Protein AF-A0A7J4U313-F1 (afdb_monomer_lite)

Radius of gyration: 60.83 Å; chains: 1; bounding box: 136×58×181 Å

Foldseek 3Di:
DQLVLLLVLLCQLVVDDDALVSSCVRSCPDLSVVVHDLQSQLLSSLLSNLDAFDDPDDDDDDDDDQPDPDDDDDDDDDDDDDDPPDDRSVVSHDDLVVLVPDPPDQLLSNLSSLLLCCRVVVVVDDPVSVVVNVVSVVCCQVQPDAVSLLVSLVRHVSSVVSVPGHHHDDDDPDQPPDDQPCLLLLAQLQQLVSLLVSLVSLLSNDDDSQVNSLSVVSNVCSVVVHDHDQDPVQCPDAASSLSNSLSSCSNVLHPGNPSSLVRDCVHPVPSSVLSVQSSCLSVVHHPDLVCQLVLDDPYNSSLSSNLSSLLVDDPCLLVDALVSLVVSLVSCVVVVRDPVSNVVSLLSNLSRCLVVVVLVVNLVSLLPDDDADDDPLLSLQVSLLSSPDPSSLVSLLVCLLNDDLVSLLCQLLPQSHDLRNNVSSVVSCVVVVHADDLVSLLSNVLSCLLVVVLLSNLCCVQVSVNLQQALLSLLLSLLQFFQFQCVVSNVRSVVSNVVCVVCSVVHDHRPSDDPCSSQLSCLQVQHAHDLCSCVVFQPDPLLSVLVVLLSQQSHDVHVLEDDPVSLVSNVVSNVRGDDRPSNVSSSVSSSLSRLLSNLVVCLVVVNDDPVSLVSLLVCLQDPGNNVVSLVSCLVSCLPPLRQRPSNLVVCVRHPVPDLSNLSNVLSNCVVVLVLQSSLVSLQVSLPDAQPPPPPVSNVPGQDPVSSLSSLLSSLVSCQQVLVLVVNVVSCVVDVSNVVVDDPLVVLQSVLQVCVVVVVLVVSLVSQQVVQKDWDFDFDQPPVGDTDTDTDIDGDVVVLVVQLCVQVPDPHGTDNPPRNVSSVVNVVVD

Sequence (829 aa):
MQEQYLATCLSSGFSRPMRAPQRVALATRQDEFKLLQKPWQGILLLALHEVEAPGVDEDEDDGPTMPSRSPRGARSRRGRRGARSSGSPLDHLPTVEDVLEDSTFPPAFGFAVLTARKALDADEWDDAHDAPLQERLDLCLKDGVHPVWAEVARRCPLLAQLSGFPEGETTEAVAVTGTLNLALADISGEDSDEILALIEAAEPLVLDAAPKVALNTLLPQLRARKSISLDPALIDLEGGLSAVAVVVAQSLGQPLPERSIASLEAVDKGLADKHRDLCALRSGEVLDWDLSRTAGSETSLGRMRQRLAWMNPDESAAALDSATLEEGLTMLESVSAPGPIVDRVRWWHLGALVKEGRQADAIASLTSLSVDGEVDAQTLADLVVRIDAVEATDWLSSVCERMEAPSRLAIAVHESLPSGPRLTAFRSLQDSGFTFSAEAFNGLVPVLLEGQEIRRMSRLLVEDGHADDQPWLVTMCAHLLAARKDMGLYHGVRAARTALLPSLHDNPPPAAFGAKTASLIQLLEGGDAPEDLFQDIVHTKHGLLAYKQIRRALLEGGDGVVDAKVLDEFDQALSEGDLHPIDHGLAQAIMATLRLNSAIQQVQNGTSNAQTVAIIDGLMAGDNVPTRRIHAIRQLLFDHDLPLPSLVAWYQEHDPRSPWSVVARASLASSQGQHLRAAQDYGRAAKQQGAVDAKEDNEFAFDFEHRVALNRKSLIHYAFSGEWKRAIDLVNDEPGLKTAMTERFLLYLNVSHTAHNGATDDATRIIRNAVKEREVVIEEDDEGQPRERTRIWYNEDQLDLFLAYPDAHPIPLPKNPFIGRVMAAKNLS

pLDDT: mean 85.12, std 12.49, range [31.27, 96.75]

Secondary structure (DSSP, 8-state):
-HHHHHHHHHHHHTSSS--HHHHHHHHTTSHHHHHS-HHHHHHHHHHHTT--PPPSS--SSSS--------S-S-----------PPPGGGSSPPHHHHHH-TTS-HHHHHHHHHHHHHHSGGG--GGGHHHHHHHHHHHHHH-B-THHHHHHHH-GGGGGGGGSPBPP------------GGGG-S-S--HHHHHHHHHHHGGG--SHHHHHHHHHHHHHHHTTPPP---HHHHT--GGGHHHHHHHHHHTTPPPPHHHHHHHHTT-HHHHHHHHHHHHHHTT--S-HHHHHTS-SSSHHHHHHHHHHHHS--GGGGGS-HHHHHHHHHHHHHTT--HHHHHHHHHHHHHHHHHTT-HHHHHHHHHT----S---HHHHHHHHHHH--HHHHHHHHHHHTTS-HHHHHHHHH-TTS-HHHHHHHHHHHHHTTPPPPHHHHHHHHHHHHHTT-HHHHHHHHHTSS-STT-HHHHHHHHHH-B--S-HHHHHHHHHHHHHHGGGGGGSPPPTTS-TTHHHHHHHHTT----TTTTTTT---HHHHHHHHHHHHHHSTT------HHHHHHHHHHHHTS---HHHHHHHHHHHHHHHHHHHHHHHHTT---HHHHHHHHHTTSSTT-BHHHHHHHHHHHHHH----HHHHHHHHHH-TT-HHHHHHHHHHHHHTT-HHHHHHHHHHHHHPPP-TT-TTGGGGS--HHHHHHHHHHHHHHHHHHT-HHHHHHHHHH-HHHHHHS-HHHHHHHHHHHHHHTT-HHHHHHHHHHHTEEEEEEEEE-TTS-EEEEEEEEE-HHHHHHHHHGGGSSSSPPP-TTHHHHHHHHHTT-

Structure (mmCIF, N/CA/C/O backbone):
data_AF-A0A7J4U313-F1
#
_entry.id   AF-A0A7J4U313-F1
#
loop_
_atom_site.group_PDB
_atom_site.id
_atom_site.type_symbol
_atom_site.label_atom_id
_atom_site.label_alt_id
_atom_site.label_comp_id
_atom_site.label_asym_id
_atom_site.label_entity_id
_atom_site.label_seq_id
_atom_site.pdbx_PDB_ins_code
_atom_site.Cartn_x
_atom_site.Cartn_y
_atom_site.Cartn_z
_atom_site.occupancy
_atom_site.B_iso_or_equiv
_atom_site.auth_seq_id
_atom_site.auth_comp_id
_atom_site.auth_asym_id
_atom_site.auth_atom_id
_atom_site.pdbx_PDB_model_num
ATOM 1 N N . MET A 1 1 ? -52.319 -6.098 64.944 1.00 76.25 1 MET A N 1
ATOM 2 C CA . MET A 1 1 ? -51.987 -5.072 63.922 1.00 76.25 1 MET A CA 1
ATOM 3 C C . MET A 1 1 ? -53.080 -4.021 63.714 1.00 76.25 1 MET A C 1
ATOM 5 O O . MET A 1 1 ? -52.790 -2.871 63.993 1.00 76.25 1 MET A O 1
ATOM 9 N N . GLN A 1 2 ? -54.312 -4.335 63.271 1.00 85.94 2 GLN A N 1
ATOM 10 C CA . GLN A 1 2 ? -55.331 -3.289 62.995 1.00 85.94 2 GLN A CA 1
ATOM 11 C C . GLN A 1 2 ? -55.667 -2.416 64.224 1.00 85.94 2 GLN A C 1
ATOM 13 O O . GLN A 1 2 ? -55.718 -1.197 64.107 1.00 85.94 2 GLN A O 1
ATOM 18 N N . GLU A 1 3 ? -55.790 -3.007 65.417 1.00 86.94 3 GLU A N 1
ATOM 19 C CA . GLU A 1 3 ? -56.012 -2.268 66.675 1.00 86.94 3 GLU A CA 1
ATOM 20 C C . GLU A 1 3 ? -54.818 -1.384 67.084 1.00 86.94 3 GLU A C 1
ATOM 22 O O . GLU A 1 3 ? -55.006 -0.298 67.629 1.00 86.94 3 GLU A O 1
ATOM 27 N N . GLN A 1 4 ? -53.588 -1.802 66.767 1.00 85.06 4 GLN A N 1
ATOM 28 C CA . GLN A 1 4 ? -52.374 -1.008 66.996 1.00 85.06 4 GLN A CA 1
ATOM 29 C C . GLN A 1 4 ? -52.277 0.152 65.998 1.00 85.06 4 GLN A C 1
ATOM 31 O O . GLN A 1 4 ? -52.029 1.284 66.400 1.00 85.06 4 GLN A O 1
ATOM 36 N N . TYR A 1 5 ? -52.555 -0.092 64.712 1.00 88.62 5 TYR A N 1
ATOM 37 C CA . TYR A 1 5 ? -52.652 0.962 63.698 1.00 88.62 5 TYR A CA 1
ATOM 38 C C . TYR A 1 5 ? -53.733 1.987 64.056 1.00 88.62 5 TYR A C 1
ATOM 40 O O . TYR A 1 5 ? -53.511 3.194 63.925 1.00 88.62 5 TYR A O 1
ATOM 48 N N . LEU A 1 6 ? -54.878 1.518 64.565 1.00 89.06 6 LEU A N 1
ATOM 49 C CA . LEU A 1 6 ? -55.948 2.366 65.079 1.00 89.06 6 LEU A CA 1
ATOM 50 C C . LEU A 1 6 ? -55.438 3.236 66.237 1.00 89.06 6 LEU A C 1
ATOM 52 O O . LEU A 1 6 ? -55.678 4.442 66.230 1.00 89.06 6 LEU A O 1
ATOM 56 N N . ALA A 1 7 ? -54.677 2.664 67.176 1.00 87.56 7 ALA A N 1
ATOM 57 C CA . ALA A 1 7 ? -54.109 3.389 68.313 1.00 87.56 7 ALA A CA 1
ATOM 58 C C . ALA A 1 7 ? -53.108 4.474 67.888 1.00 87.56 7 ALA A C 1
ATOM 60 O O . ALA A 1 7 ? -53.190 5.613 68.360 1.00 87.56 7 ALA A O 1
ATOM 61 N N . THR A 1 8 ? -52.196 4.166 66.962 1.00 86.12 8 THR A N 1
ATOM 62 C CA . THR A 1 8 ? -51.226 5.137 66.431 1.00 86.12 8 THR A CA 1
ATOM 63 C C . THR A 1 8 ? -51.923 6.284 65.694 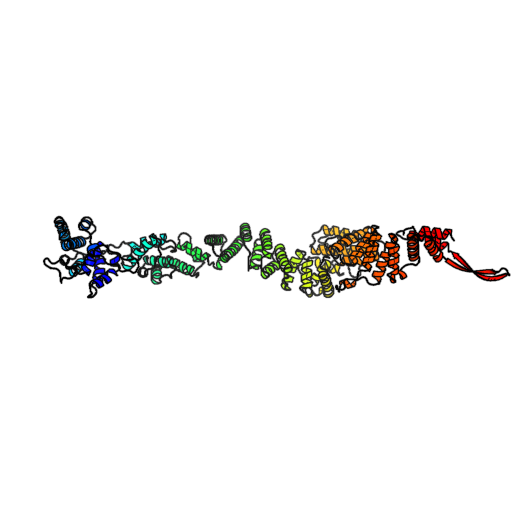1.00 86.12 8 THR A C 1
ATOM 65 O O . THR A 1 8 ? -51.610 7.457 65.907 1.00 86.12 8 THR A O 1
ATOM 68 N N . CYS A 1 9 ? -52.941 5.983 64.883 1.00 89.56 9 CYS A N 1
ATOM 69 C CA . CYS A 1 9 ? -53.710 7.021 64.196 1.00 89.56 9 CYS A CA 1
ATOM 70 C C . CYS A 1 9 ? -54.502 7.905 65.172 1.00 89.56 9 CYS A C 1
ATOM 72 O O . CYS A 1 9 ? -54.526 9.129 65.018 1.00 89.56 9 CYS A O 1
ATOM 74 N N . LEU A 1 10 ? -55.138 7.294 66.176 1.00 89.06 10 LEU A N 1
ATOM 75 C CA . LEU A 1 10 ? -55.948 7.985 67.179 1.00 89.06 10 LEU A CA 1
ATOM 76 C C . LEU A 1 10 ? -55.078 8.907 68.048 1.00 89.06 10 LEU A C 1
ATOM 78 O O . LEU A 1 10 ? -55.381 10.091 68.197 1.00 89.06 10 LEU A O 1
ATOM 82 N N . SER A 1 11 ? -53.953 8.396 68.554 1.00 88.56 11 SER A N 1
ATOM 83 C CA . SER A 1 11 ? -52.987 9.173 69.342 1.00 88.56 11 SER A CA 1
ATOM 84 C C . SER A 1 11 ? -52.399 10.349 68.555 1.00 88.56 11 SER A C 1
ATOM 86 O O . SER A 1 11 ? -52.288 11.448 69.097 1.00 88.56 11 SER A O 1
ATOM 88 N N . SER A 1 12 ? -52.106 10.173 67.262 1.00 87.50 12 SER A N 1
ATOM 89 C CA . SER A 1 12 ? -51.666 11.267 66.385 1.00 87.50 12 SER A CA 1
ATOM 90 C C . SER A 1 12 ? -52.746 12.343 66.220 1.00 87.50 12 SER A C 1
ATOM 92 O O . SER A 1 12 ? -52.480 13.537 66.418 1.00 87.50 12 SER A O 1
ATOM 94 N N . GLY A 1 13 ? -53.987 11.925 65.942 1.00 86.44 13 GLY A N 1
ATOM 95 C CA . GLY A 1 13 ? -55.138 12.818 65.796 1.00 86.44 13 GLY A CA 1
ATOM 96 C C . GLY A 1 13 ? -55.445 13.636 67.056 1.00 86.44 13 GLY A C 1
ATOM 97 O O . GLY A 1 13 ? -55.860 14.787 66.940 1.00 86.44 13 GLY A O 1
ATOM 98 N N . PHE A 1 14 ? -55.178 13.087 68.245 1.00 88.44 14 PHE A N 1
ATOM 99 C CA . PHE A 1 14 ? -55.406 13.735 69.545 1.00 88.44 14 PHE A CA 1
ATOM 100 C C . PHE A 1 14 ? -54.130 14.201 70.262 1.00 88.44 14 PHE A C 1
ATOM 102 O O . PHE A 1 14 ? -54.180 14.572 71.435 1.00 88.44 14 PHE A O 1
ATOM 109 N N . SER A 1 15 ? -52.993 14.249 69.563 1.00 85.62 15 SER A N 1
ATOM 110 C CA . SER A 1 15 ? -51.693 14.638 70.133 1.00 85.62 15 SER A CA 1
ATOM 111 C C . SER A 1 15 ? -51.683 16.038 70.763 1.00 85.62 15 SER A C 1
ATOM 113 O O . SER A 1 15 ? -50.884 16.318 71.659 1.00 85.62 15 SER A O 1
ATOM 115 N N . ARG A 1 16 ? -52.561 16.935 70.294 1.00 82.69 16 ARG A N 1
ATOM 116 C CA . ARG A 1 16 ? -52.779 18.294 70.813 1.00 82.69 16 ARG A CA 1
ATOM 117 C C . ARG A 1 16 ? -54.258 18.691 70.667 1.00 82.69 16 ARG A C 1
ATOM 119 O O . ARG A 1 16 ? -54.949 18.117 69.825 1.00 82.69 16 ARG A O 1
ATOM 126 N N . PRO A 1 17 ? -54.752 19.696 71.417 1.00 81.75 17 PRO A N 1
ATOM 127 C CA . PRO A 1 17 ? -56.122 20.192 71.266 1.00 81.75 17 PRO A CA 1
ATOM 128 C C . PRO A 1 17 ? -56.334 20.798 69.868 1.00 81.75 17 PRO A C 1
ATOM 130 O O . PRO A 1 17 ? -55.709 21.802 69.527 1.00 81.75 17 PRO A O 1
ATOM 133 N N . MET A 1 18 ? -57.184 20.179 69.042 1.00 82.88 18 MET A N 1
ATOM 134 C CA . MET A 1 18 ? -57.400 20.542 67.632 1.00 82.88 18 MET A CA 1
ATOM 135 C C . MET A 1 18 ? -58.853 20.301 67.207 1.00 82.88 18 MET A C 1
ATOM 137 O O . MET A 1 18 ? -59.530 19.445 67.770 1.00 82.88 18 MET A O 1
ATOM 141 N N . ARG A 1 19 ? -59.325 21.032 66.184 1.00 82.81 19 ARG A N 1
ATOM 142 C CA . ARG A 1 19 ? -60.671 20.841 65.603 1.00 82.81 19 ARG A CA 1
ATOM 143 C C . ARG A 1 19 ? -60.735 19.561 64.763 1.00 82.81 19 ARG A C 1
ATOM 145 O O . ARG A 1 19 ? -59.736 19.195 64.144 1.00 82.81 19 ARG A O 1
ATOM 152 N N . ALA A 1 20 ? -61.917 18.951 64.641 1.00 78.94 20 ALA A N 1
ATOM 153 C CA . ALA A 1 20 ? -62.115 17.678 63.932 1.00 78.94 20 ALA A CA 1
ATOM 154 C C . ALA A 1 20 ? -61.445 17.591 62.537 1.00 78.94 20 ALA A C 1
ATOM 156 O O . ALA A 1 20 ? -60.702 16.635 62.312 1.00 78.94 20 ALA A O 1
ATOM 157 N N . PRO A 1 21 ? -61.546 18.589 61.628 1.00 79.31 21 PRO A N 1
ATOM 158 C CA . PRO A 1 21 ? -60.871 18.514 60.326 1.00 79.31 21 PRO A CA 1
ATOM 159 C C . PRO A 1 21 ? -59.338 18.445 60.418 1.00 79.31 21 PRO A C 1
ATOM 161 O O . PRO A 1 21 ? -58.693 17.817 59.582 1.00 79.31 21 PRO A O 1
ATOM 164 N N . GLN A 1 22 ? -58.739 19.078 61.432 1.00 81.00 22 GLN A N 1
ATOM 165 C CA . GLN A 1 22 ? -57.291 19.046 61.664 1.00 81.00 22 GLN A CA 1
ATOM 166 C C . GLN A 1 22 ? -56.850 17.696 62.242 1.00 81.00 22 GLN A C 1
ATOM 168 O O . GLN A 1 22 ? -55.823 17.169 61.818 1.00 81.00 22 GLN A O 1
ATOM 173 N N . ARG A 1 23 ? -57.652 17.110 63.144 1.00 86.12 23 ARG A N 1
ATOM 174 C CA . ARG A 1 23 ? -57.420 15.762 63.692 1.00 86.12 23 ARG A CA 1
ATOM 175 C C . ARG A 1 23 ? -57.459 14.706 62.589 1.00 86.12 23 ARG A C 1
ATOM 177 O O . ARG A 1 23 ? -56.521 13.926 62.452 1.00 86.12 23 ARG A O 1
ATOM 184 N N . VAL A 1 24 ? -58.488 14.754 61.737 1.00 84.94 24 VAL A N 1
ATOM 185 C CA . VAL A 1 24 ? -58.616 13.890 60.551 1.00 84.94 24 VAL A CA 1
ATOM 186 C C . VAL A 1 24 ? -57.438 14.085 59.603 1.00 84.94 24 VAL A C 1
ATOM 188 O O . VAL A 1 24 ? -56.825 13.109 59.177 1.00 84.94 24 VAL A O 1
ATOM 191 N N . ALA A 1 25 ? -57.051 15.328 59.311 1.00 82.00 25 ALA A N 1
ATOM 192 C CA . ALA A 1 25 ? -55.908 15.597 58.443 1.00 82.00 25 ALA A CA 1
ATOM 193 C C . ALA A 1 25 ? -54.578 15.044 58.993 1.00 82.00 25 ALA A C 1
ATOM 195 O O . ALA A 1 25 ? -53.721 14.667 58.202 1.00 82.00 25 ALA A O 1
ATOM 196 N N . LEU A 1 26 ? -54.383 14.997 60.314 1.00 85.56 26 LEU A N 1
ATOM 197 C CA . LEU A 1 26 ? -53.170 14.447 60.933 1.00 85.56 26 LEU A CA 1
ATOM 198 C C . LEU A 1 26 ? -53.173 12.922 61.009 1.00 85.56 26 LEU A C 1
ATOM 200 O O . LEU A 1 26 ? -52.171 12.301 60.655 1.00 85.56 26 LEU A O 1
ATOM 204 N N . ALA A 1 27 ? -54.296 12.327 61.409 1.00 85.44 27 ALA A N 1
ATOM 205 C CA . ALA A 1 27 ? -54.441 10.878 61.474 1.00 85.44 27 ALA A CA 1
ATOM 206 C C . ALA A 1 27 ? -54.323 10.246 60.077 1.00 85.44 27 ALA A C 1
ATOM 208 O O . ALA A 1 27 ? -53.590 9.285 59.890 1.00 85.44 27 ALA A O 1
ATOM 209 N N . THR A 1 28 ? -54.950 10.849 59.060 1.00 84.50 28 THR A N 1
ATOM 210 C CA . THR A 1 28 ? -54.893 10.362 57.664 1.00 84.50 28 THR A CA 1
ATOM 211 C C . THR A 1 28 ? -53.526 10.531 56.989 1.00 84.50 28 THR A C 1
ATOM 213 O O . THR A 1 28 ? -53.301 9.972 55.912 1.00 84.50 28 THR A O 1
ATOM 216 N N . ARG A 1 29 ? -52.612 11.312 57.587 1.00 84.12 29 ARG A N 1
ATOM 217 C CA . ARG A 1 29 ? -51.217 11.449 57.134 1.00 84.12 29 ARG A CA 1
ATOM 218 C C . ARG A 1 29 ? -50.301 10.349 57.664 1.00 84.12 29 ARG A C 1
ATOM 220 O O . ARG A 1 29 ? -49.227 10.198 57.095 1.00 84.12 29 ARG A O 1
ATOM 227 N N . GLN A 1 30 ? -50.703 9.630 58.713 1.00 86.31 30 GLN A N 1
ATOM 228 C CA . GLN A 1 30 ? -49.934 8.503 59.243 1.00 86.31 30 GLN A CA 1
ATOM 229 C C . GLN A 1 30 ? -49.903 7.354 58.231 1.00 86.31 30 GLN A C 1
ATOM 231 O O . GLN A 1 30 ? -50.854 7.160 57.466 1.00 86.31 30 GLN A O 1
ATOM 236 N N . ASP A 1 31 ? -48.825 6.578 58.225 1.00 84.94 31 ASP A N 1
ATOM 237 C CA . ASP A 1 31 ? -48.698 5.430 57.326 1.00 84.94 31 ASP A CA 1
ATOM 238 C C . ASP A 1 31 ? -49.578 4.263 57.783 1.00 84.94 31 ASP A C 1
ATOM 240 O O . ASP A 1 31 ? -50.203 3.596 56.958 1.00 84.94 31 ASP A O 1
ATOM 244 N N . GLU A 1 32 ? -49.768 4.118 59.093 1.00 89.38 32 GLU A N 1
ATOM 245 C CA . GLU A 1 32 ? -50.706 3.187 59.717 1.00 89.38 32 GLU A CA 1
ATOM 246 C C . GLU A 1 32 ? -52.133 3.379 59.190 1.00 89.38 32 GLU A C 1
ATOM 248 O O . GLU A 1 32 ? -52.841 2.398 58.975 1.00 89.38 32 GLU A O 1
ATOM 253 N N . PHE A 1 33 ? -52.548 4.616 58.880 1.00 88.12 33 PHE A N 1
ATOM 254 C CA . PHE A 1 33 ? -53.871 4.884 58.306 1.00 88.12 33 PHE A CA 1
ATOM 255 C C . PHE A 1 33 ? -54.046 4.237 56.928 1.00 88.12 33 PHE A C 1
ATOM 257 O O . PHE A 1 33 ? -55.130 3.758 56.594 1.00 88.12 33 PHE A O 1
ATOM 264 N N . LYS A 1 34 ? -52.982 4.203 56.116 1.00 85.88 34 LYS A N 1
ATOM 265 C CA . LYS A 1 34 ? -53.005 3.571 54.789 1.00 85.88 34 LYS A CA 1
ATOM 266 C C . LYS A 1 34 ? -53.049 2.042 54.889 1.00 85.88 34 LYS A C 1
ATOM 268 O O . LYS A 1 34 ? -53.528 1.409 53.952 1.00 85.88 34 LYS A O 1
ATOM 273 N N . LEU A 1 35 ? -52.564 1.476 55.999 1.00 86.75 35 LEU A N 1
ATOM 274 C CA . LEU A 1 35 ? -52.601 0.040 56.309 1.00 86.75 35 LEU A CA 1
ATOM 275 C C . LEU A 1 35 ? -53.887 -0.386 57.042 1.00 86.75 35 LEU A C 1
ATOM 277 O O . LEU A 1 35 ? -54.185 -1.583 57.119 1.00 86.75 35 LEU A O 1
ATOM 281 N N . LEU A 1 36 ? -54.665 0.568 57.569 1.00 87.81 36 LEU A N 1
ATOM 282 C CA . LEU A 1 36 ? -55.991 0.293 58.113 1.00 87.81 36 LEU A CA 1
ATOM 283 C C . LEU A 1 36 ? -56.931 -0.174 57.002 1.00 87.81 36 LEU A C 1
ATOM 285 O O . LEU A 1 36 ? -57.077 0.475 55.963 1.00 87.81 36 LEU A O 1
ATOM 289 N N . GLN A 1 37 ? -57.624 -1.282 57.249 1.00 87.00 37 GLN A N 1
ATOM 290 C CA . GLN A 1 37 ? -58.708 -1.714 56.378 1.00 87.00 37 GLN A CA 1
ATOM 291 C C . GLN A 1 37 ? -59.826 -0.658 56.395 1.00 87.00 37 GLN A C 1
ATOM 293 O O . GLN A 1 37 ? -60.068 -0.006 57.413 1.00 87.00 37 GLN A O 1
ATOM 298 N N . LYS A 1 38 ? -60.548 -0.499 55.278 1.00 84.31 38 LYS A N 1
ATOM 299 C CA . LYS A 1 38 ? -61.620 0.510 55.155 1.00 84.31 38 LYS A CA 1
ATOM 300 C C . LYS A 1 38 ? -62.635 0.495 56.320 1.00 84.31 38 LYS A C 1
ATOM 302 O O . LYS A 1 38 ? -62.913 1.581 56.821 1.00 84.31 38 LYS A O 1
ATOM 307 N N . PRO A 1 39 ? -63.111 -0.670 56.815 1.00 87.25 39 PRO A N 1
ATOM 308 C CA . PRO A 1 39 ? -63.985 -0.740 57.992 1.00 87.25 39 PRO A CA 1
ATOM 309 C C . PRO A 1 39 ? -63.423 -0.042 59.239 1.00 87.25 39 PRO A C 1
ATOM 311 O O . PRO A 1 39 ? -64.122 0.691 59.938 1.00 87.25 39 PRO A O 1
ATOM 314 N N . TRP A 1 40 ? -62.124 -0.208 59.485 1.00 89.38 40 TRP A N 1
ATOM 315 C CA . TRP A 1 40 ? -61.414 0.372 60.623 1.00 89.38 40 TRP A CA 1
ATOM 316 C C . TRP A 1 40 ? -61.179 1.873 60.477 1.00 89.38 40 TRP A C 1
ATOM 318 O O . TRP A 1 40 ? -61.203 2.603 61.470 1.00 89.38 40 TRP A O 1
ATOM 328 N N . GLN A 1 41 ? -61.022 2.359 59.243 1.00 89.31 41 GLN A N 1
ATOM 329 C CA . GLN A 1 41 ? -61.001 3.796 58.967 1.00 89.31 41 GLN A CA 1
ATOM 330 C C . GLN A 1 41 ? -62.338 4.454 59.346 1.00 89.31 41 GLN A C 1
ATOM 332 O O . GLN A 1 41 ? -62.323 5.575 59.847 1.00 89.31 41 GLN A O 1
ATOM 337 N N . GLY A 1 42 ? -63.475 3.764 59.175 1.00 87.19 42 GLY A N 1
ATOM 338 C CA . GLY A 1 42 ? -64.796 4.247 59.603 1.00 87.19 42 GLY A CA 1
ATOM 339 C C . GLY A 1 42 ? -64.875 4.494 61.112 1.00 87.19 42 GLY A C 1
ATOM 340 O O . GLY A 1 42 ? -65.210 5.597 61.542 1.00 87.19 42 GLY A O 1
ATOM 341 N N . ILE A 1 43 ? -64.460 3.508 61.914 1.00 89.31 43 ILE A N 1
ATOM 342 C CA . ILE A 1 43 ? -64.382 3.626 63.381 1.00 89.31 43 ILE A CA 1
ATOM 343 C C . ILE A 1 43 ? -63.436 4.755 63.813 1.00 89.31 43 ILE A C 1
ATOM 345 O O . ILE A 1 43 ? -63.783 5.571 64.668 1.00 89.31 43 ILE A O 1
ATOM 349 N N . LEU A 1 44 ? -62.254 4.849 63.197 1.00 89.38 44 LEU A N 1
ATOM 350 C CA . LEU A 1 44 ? -61.312 5.931 63.476 1.00 89.38 44 LEU A CA 1
ATOM 351 C C . LEU A 1 44 ? -61.928 7.307 63.182 1.00 89.38 44 LEU A C 1
ATOM 353 O O . LEU A 1 44 ? -61.770 8.233 63.974 1.00 89.38 44 LEU A O 1
ATOM 357 N N . LEU A 1 45 ? -62.628 7.458 62.055 1.00 88.44 45 LEU A N 1
ATOM 358 C CA . LEU A 1 45 ? -63.262 8.721 61.680 1.00 88.44 45 LEU A CA 1
ATOM 359 C C . LEU A 1 45 ? -64.386 9.104 62.650 1.00 88.44 45 LEU A C 1
ATOM 361 O O . LEU A 1 45 ? -64.436 10.268 63.042 1.00 88.44 45 LEU A O 1
ATOM 365 N N . LEU A 1 46 ? -65.224 8.157 63.094 1.00 86.69 46 LEU A N 1
ATOM 366 C CA . LEU A 1 46 ? -66.221 8.409 64.147 1.00 86.69 46 LEU A CA 1
ATOM 367 C C . LEU A 1 46 ? -65.566 8.975 65.415 1.00 86.69 46 LEU A C 1
ATOM 369 O O . LEU A 1 46 ? -66.037 9.968 65.973 1.00 86.69 46 LEU A O 1
ATOM 373 N N . ALA A 1 47 ? -64.438 8.392 65.828 1.00 88.00 47 ALA A N 1
ATOM 374 C CA . ALA A 1 47 ? -63.708 8.844 67.005 1.00 88.00 47 ALA A CA 1
ATOM 375 C C . ALA A 1 47 ? -63.047 10.215 66.819 1.00 88.00 47 ALA A C 1
ATOM 377 O O . ALA A 1 47 ? -63.110 11.056 67.710 1.00 88.00 47 ALA A O 1
ATOM 378 N N . LEU A 1 48 ? -62.451 10.491 65.656 1.00 87.75 48 LEU A N 1
ATOM 379 C CA . LEU A 1 48 ? -61.824 11.789 65.365 1.00 87.75 48 LEU A CA 1
ATOM 380 C C . LEU A 1 48 ? -62.843 12.933 65.250 1.00 87.75 48 LEU A C 1
ATOM 382 O O . LEU A 1 48 ? -62.503 14.091 65.531 1.00 87.75 48 LEU A O 1
ATOM 386 N N . HIS A 1 49 ? -64.070 12.616 64.831 1.00 85.88 49 HIS A N 1
ATOM 387 C CA . HIS A 1 49 ? -65.194 13.547 64.768 1.00 85.88 49 HIS A CA 1
ATOM 388 C C . HIS A 1 49 ? -65.935 13.712 66.099 1.00 85.88 49 HIS A C 1
ATOM 390 O O . HIS A 1 49 ? -66.751 14.622 66.177 1.00 85.88 49 HIS A O 1
ATOM 396 N N . GLU A 1 50 ? -65.611 12.911 67.122 1.00 86.00 50 GLU A N 1
ATOM 397 C CA . GLU A 1 50 ? -66.279 12.923 68.434 1.00 86.00 50 GLU A CA 1
ATOM 398 C C . GLU A 1 50 ? -67.806 12.786 68.282 1.00 86.00 50 GLU A C 1
ATOM 400 O O . GLU A 1 50 ? -68.569 13.527 68.886 1.00 86.00 50 GLU A O 1
ATOM 405 N N . VAL A 1 51 ? -68.250 11.864 67.415 1.00 83.25 51 VAL A N 1
ATOM 406 C CA . VAL A 1 51 ? -69.674 11.701 67.074 1.00 83.25 51 VAL A CA 1
ATOM 407 C C . VAL A 1 51 ? -70.495 11.317 68.309 1.00 83.25 51 VAL A C 1
ATOM 409 O O . VAL A 1 51 ? -70.115 10.417 69.063 1.00 83.25 51 VAL A O 1
ATOM 412 N N . GLU A 1 52 ? -71.635 11.982 68.475 1.00 78.94 52 GLU A N 1
ATOM 413 C CA . GLU A 1 52 ? -72.613 11.759 69.543 1.00 78.94 52 GLU A CA 1
ATOM 414 C C . GLU A 1 52 ? -73.870 11.075 68.985 1.00 78.94 52 GLU A C 1
ATOM 416 O O . GLU A 1 52 ? -74.132 11.121 67.781 1.00 78.94 52 GLU A O 1
ATOM 421 N N . ALA A 1 53 ? -74.633 10.400 69.849 1.00 70.56 53 ALA A N 1
ATOM 422 C CA . ALA A 1 53 ? -75.926 9.840 69.463 1.00 70.56 53 ALA A CA 1
ATOM 423 C C . ALA A 1 53 ? -76.953 10.975 69.275 1.00 70.56 53 ALA A C 1
ATOM 425 O O . ALA A 1 53 ? -76.927 11.927 70.058 1.00 70.56 53 ALA A O 1
ATOM 426 N N . PRO A 1 54 ? -77.859 10.891 68.283 1.00 64.38 54 PRO A N 1
ATOM 427 C CA . PRO A 1 54 ? -78.915 11.886 68.115 1.00 64.38 54 PRO A CA 1
ATOM 428 C C . PRO A 1 54 ? -79.783 11.972 69.382 1.00 64.38 54 PRO A C 1
ATOM 430 O O . PRO A 1 54 ? -80.219 10.953 69.922 1.00 64.38 54 PRO A O 1
ATOM 433 N N . GLY A 1 55 ? -79.994 13.193 69.884 1.00 57.84 55 GLY A N 1
ATOM 434 C CA . GLY A 1 55 ? -80.859 13.452 71.035 1.00 57.84 55 GLY A CA 1
ATOM 435 C C . GLY A 1 55 ? -82.316 13.104 70.722 1.00 57.84 55 GLY A C 1
ATOM 436 O O . GLY A 1 55 ? -82.774 13.284 69.599 1.00 57.84 55 GLY A O 1
ATOM 437 N N . VAL A 1 56 ? -83.052 12.602 71.717 1.00 53.22 56 VAL A N 1
ATOM 438 C CA . VAL A 1 56 ? -84.443 12.136 71.542 1.00 53.22 56 VAL A CA 1
ATOM 439 C C . VAL A 1 56 ? -85.441 13.298 71.352 1.00 53.22 56 VAL A C 1
ATOM 441 O O . VAL A 1 56 ? -86.561 13.049 70.933 1.00 53.22 56 VAL A O 1
ATOM 444 N N . ASP A 1 57 ? -85.041 14.557 71.572 1.00 50.62 57 ASP A N 1
ATOM 445 C CA . ASP A 1 57 ? -85.914 15.738 71.461 1.00 50.62 57 ASP A CA 1
ATOM 446 C C . ASP A 1 57 ? -85.133 17.012 71.051 1.00 50.62 57 ASP A C 1
ATOM 448 O O . ASP A 1 57 ? -84.933 17.905 71.875 1.00 50.62 57 ASP A O 1
ATOM 452 N N . GLU A 1 58 ? -84.686 17.139 69.794 1.00 43.25 58 GLU A N 1
ATOM 453 C CA . GLU A 1 58 ? -84.183 18.428 69.274 1.00 43.25 58 GLU A CA 1
ATOM 454 C C . GLU A 1 58 ? -84.855 18.809 67.944 1.00 43.25 58 GLU A C 1
ATOM 456 O O . GLU A 1 58 ? -84.574 18.243 66.887 1.00 43.25 58 GLU A O 1
ATOM 461 N N . ASP A 1 59 ? -85.757 19.796 68.029 1.00 41.78 59 ASP A N 1
ATOM 462 C CA . ASP A 1 59 ? -86.184 20.641 66.914 1.00 41.78 59 ASP A CA 1
ATOM 463 C C . ASP A 1 59 ? -84.952 21.326 66.283 1.00 41.78 59 ASP A C 1
ATOM 465 O O . ASP A 1 59 ? -84.031 21.749 66.982 1.00 41.78 59 ASP A O 1
ATOM 469 N N . GLU A 1 60 ? -84.941 21.436 64.954 1.00 48.94 60 GLU A N 1
ATOM 470 C CA . GLU A 1 60 ? -83.862 22.005 64.135 1.00 48.94 60 GLU A CA 1
ATOM 471 C C . GLU A 1 60 ? -83.462 23.443 64.546 1.00 48.94 60 GLU A C 1
ATOM 473 O O . GLU A 1 60 ? -84.075 24.403 64.090 1.00 48.94 60 GLU A O 1
ATOM 478 N N . ASP A 1 61 ? -82.436 23.601 65.388 1.00 45.03 61 ASP A N 1
ATOM 479 C CA . ASP A 1 61 ? -81.370 24.625 65.324 1.00 45.03 61 ASP A CA 1
ATOM 480 C C . ASP A 1 61 ? -80.545 24.584 66.637 1.00 45.03 61 ASP A C 1
ATOM 482 O O . ASP A 1 61 ? -81.104 24.683 67.723 1.00 45.03 61 ASP A O 1
ATOM 486 N N . ASP A 1 62 ? -79.209 24.504 66.525 1.00 42.34 62 ASP A N 1
ATOM 487 C CA . ASP A 1 62 ? -78.175 24.621 67.590 1.00 42.34 62 ASP A CA 1
ATOM 488 C C . ASP A 1 62 ? -77.619 23.366 68.331 1.00 42.34 62 ASP A C 1
ATOM 490 O O . ASP A 1 62 ? -77.008 23.493 69.395 1.00 42.34 62 ASP A O 1
ATOM 494 N N . GLY A 1 63 ? -77.646 22.173 67.718 1.00 38.72 63 GLY A N 1
ATOM 495 C CA . GLY A 1 63 ? -76.796 21.020 68.104 1.00 38.72 63 GLY A CA 1
ATOM 496 C C . GLY A 1 63 ? -75.571 20.819 67.178 1.00 38.72 63 GLY A C 1
ATOM 497 O O . GLY A 1 63 ? -75.604 21.252 66.020 1.00 38.72 63 GLY A O 1
ATOM 498 N N . PRO A 1 64 ? -74.457 20.181 67.612 1.00 38.88 64 PRO A N 1
ATOM 499 C CA . PRO A 1 64 ? -73.312 19.929 66.734 1.00 38.88 64 PRO A CA 1
ATOM 500 C C . PRO A 1 64 ? -73.722 19.049 65.541 1.00 38.88 64 PRO A C 1
ATOM 502 O O . PRO A 1 64 ? -74.065 17.882 65.682 1.00 38.88 64 PRO A O 1
ATOM 505 N N . THR A 1 65 ? -73.664 19.634 64.342 1.00 43.56 65 THR A N 1
ATOM 506 C CA . THR A 1 65 ? -74.021 19.022 63.049 1.00 43.56 65 THR A CA 1
ATOM 507 C C . THR A 1 65 ? -73.499 17.590 62.879 1.00 43.56 65 THR A C 1
ATOM 509 O O . THR A 1 65 ? -72.290 17.371 62.753 1.00 43.56 65 THR A O 1
ATOM 512 N N . MET A 1 66 ? -74.425 16.638 62.741 1.00 49.47 66 MET A N 1
ATOM 513 C CA . MET A 1 66 ? -74.175 15.332 62.125 1.00 49.47 66 MET A CA 1
ATOM 514 C C . MET A 1 66 ? -73.475 15.522 60.763 1.00 49.47 66 MET A C 1
ATOM 516 O O . MET A 1 66 ? -73.824 16.449 60.021 1.00 49.47 66 MET A O 1
ATOM 520 N N . PRO A 1 67 ? -72.500 14.677 60.375 1.00 42.56 67 PRO A N 1
ATOM 521 C CA . PRO A 1 67 ? -71.875 14.768 59.060 1.00 42.56 67 PRO A CA 1
ATOM 522 C C . PRO A 1 67 ? -72.908 14.437 57.969 1.00 42.56 67 PRO A C 1
ATOM 524 O O . PRO A 1 67 ? -73.158 13.275 57.653 1.00 42.56 67 PRO A O 1
ATOM 527 N N . SER A 1 68 ? -73.531 15.475 57.402 1.00 42.00 68 SER A N 1
ATOM 528 C CA . SER A 1 68 ? -74.624 15.337 56.435 1.00 42.00 68 SER A CA 1
ATOM 529 C C . SER A 1 68 ? -74.220 14.478 55.228 1.00 42.00 68 SER A C 1
ATOM 531 O O . SER A 1 68 ? -73.193 14.733 54.586 1.00 42.00 68 SER A O 1
ATOM 533 N N . ARG A 1 69 ? -75.070 13.511 54.858 1.00 41.28 69 ARG A N 1
ATOM 534 C CA . ARG A 1 69 ? -75.078 12.885 53.527 1.00 41.28 69 ARG A CA 1
ATOM 535 C C . ARG A 1 69 ? -75.472 13.956 52.504 1.00 41.28 69 ARG A C 1
ATOM 537 O O . ARG A 1 69 ? -76.651 14.218 52.290 1.00 41.28 69 ARG A O 1
ATOM 544 N N . SER A 1 70 ? -74.499 14.604 51.866 1.00 35.75 70 SER A N 1
ATOM 545 C CA . SER A 1 70 ? -74.810 15.506 50.750 1.00 35.75 70 SER A CA 1
ATOM 546 C C . SER A 1 70 ? -75.450 14.724 49.584 1.00 35.75 70 SER A C 1
ATOM 548 O O . SER A 1 70 ? -74.948 13.650 49.234 1.00 35.75 70 SER A O 1
ATOM 550 N N . PRO A 1 71 ? -76.522 15.231 48.941 1.00 37.25 71 PRO A N 1
ATOM 551 C CA . PRO A 1 71 ? -77.228 14.505 47.890 1.00 37.25 71 PRO A CA 1
ATOM 552 C C . PRO A 1 71 ? -76.370 14.304 46.637 1.00 37.25 71 PRO A C 1
ATOM 554 O O . PRO A 1 71 ? -75.696 15.215 46.145 1.00 37.25 71 PRO A O 1
ATOM 557 N N . ARG A 1 72 ? -76.457 13.101 46.063 1.00 44.19 72 ARG A N 1
ATOM 558 C CA . ARG A 1 72 ? -75.920 12.768 44.740 1.00 44.19 72 ARG A CA 1
ATOM 559 C C . ARG A 1 72 ? -76.599 13.623 43.662 1.00 44.19 72 ARG A C 1
ATOM 561 O O . ARG A 1 72 ? -77.731 13.351 43.283 1.00 44.19 72 ARG A O 1
ATOM 568 N N . GLY A 1 73 ? -75.846 14.555 43.074 1.00 35.00 73 GLY A N 1
ATOM 569 C CA . GLY A 1 73 ? -76.009 14.915 41.662 1.00 35.00 73 GLY A CA 1
ATOM 570 C C . GLY A 1 73 ? -76.074 16.405 41.326 1.00 35.00 73 GLY A C 1
ATOM 571 O O . GLY A 1 73 ? -77.159 16.949 41.198 1.00 35.00 73 GLY A O 1
ATOM 572 N N . ALA A 1 74 ? -74.922 17.016 41.018 1.00 33.34 74 ALA A N 1
ATOM 573 C CA . ALA A 1 74 ? -74.744 17.878 39.838 1.00 33.34 74 ALA A CA 1
ATOM 574 C C . ALA A 1 74 ? -73.270 18.306 39.648 1.00 33.34 74 ALA A C 1
ATOM 576 O O . ALA A 1 74 ? -72.743 19.150 40.359 1.00 33.34 74 ALA A O 1
ATOM 577 N N . ARG A 1 75 ? -72.645 17.744 38.603 1.00 40.50 75 ARG A N 1
ATOM 578 C CA . ARG A 1 75 ? -71.594 18.336 37.743 1.00 40.50 75 ARG A CA 1
ATOM 579 C C . ARG A 1 75 ? -70.375 18.990 38.422 1.00 40.50 75 ARG A C 1
ATOM 581 O O . ARG A 1 75 ? -70.243 20.210 38.435 1.00 40.50 75 ARG A O 1
ATOM 588 N N . SER A 1 76 ? -69.375 18.175 38.766 1.00 33.25 76 SER A N 1
ATOM 589 C CA . SER A 1 76 ? -67.988 18.652 38.882 1.00 33.25 76 SER A CA 1
ATOM 590 C C . SER A 1 76 ? -67.258 18.521 37.543 1.00 33.25 76 SER A C 1
ATOM 592 O O . SER A 1 76 ? -67.085 17.431 36.990 1.00 33.25 76 SER A O 1
ATOM 594 N N . ARG A 1 77 ? -66.847 19.673 37.009 1.00 36.41 77 ARG A N 1
ATOM 595 C CA . ARG A 1 77 ? -65.911 19.794 35.895 1.00 36.41 77 ARG A CA 1
ATOM 596 C C . ARG A 1 77 ? -64.543 19.245 36.311 1.00 36.41 77 ARG A C 1
ATOM 598 O O . ARG A 1 77 ? -63.880 19.768 37.195 1.00 36.41 77 ARG A O 1
ATOM 605 N N . ARG A 1 78 ? -64.131 18.215 35.578 1.00 37.09 78 ARG A N 1
ATOM 606 C CA . ARG A 1 78 ? -62.766 17.844 35.172 1.00 37.09 78 ARG A CA 1
ATOM 607 C C . ARG A 1 78 ? -61.705 18.934 35.453 1.00 37.09 78 ARG A C 1
ATOM 609 O O . ARG A 1 78 ? -61.738 19.976 34.806 1.00 37.09 78 ARG A O 1
ATOM 616 N N . GLY A 1 79 ? -60.719 18.644 36.313 1.00 31.27 79 GLY A N 1
ATOM 617 C CA . GLY A 1 79 ? -59.428 19.351 36.257 1.00 31.27 79 GLY A CA 1
ATOM 618 C C . GLY A 1 79 ? -58.629 19.594 37.546 1.00 31.27 79 GLY A C 1
ATOM 619 O O . GLY A 1 79 ? -58.284 20.731 37.817 1.00 31.27 79 GLY A O 1
ATOM 620 N N . ARG A 1 80 ? -58.232 18.531 38.261 1.00 34.62 80 ARG A N 1
ATOM 621 C CA . ARG A 1 80 ? -56.897 18.380 38.894 1.00 34.62 80 ARG A CA 1
ATOM 622 C C . ARG A 1 80 ? -56.420 19.443 39.917 1.00 34.62 80 ARG A C 1
ATOM 624 O O . ARG A 1 80 ? -55.633 20.319 39.583 1.00 34.62 80 ARG A O 1
ATOM 631 N N . ARG A 1 81 ? -56.676 19.190 41.207 1.00 31.88 81 ARG A N 1
ATOM 632 C CA . ARG A 1 81 ? -55.648 18.992 42.263 1.00 31.88 81 ARG A CA 1
ATOM 633 C C . ARG A 1 81 ? -56.323 18.492 43.545 1.00 31.88 81 ARG A C 1
ATOM 635 O O . ARG A 1 81 ? -57.429 18.904 43.864 1.00 31.88 81 ARG A O 1
ATOM 642 N N . GLY A 1 82 ? -55.683 17.521 44.192 1.00 33.00 82 GLY A N 1
ATOM 643 C CA . GLY A 1 82 ? -56.274 16.632 45.187 1.00 33.00 82 GLY A CA 1
ATOM 644 C C . GLY A 1 82 ? -56.864 17.325 46.411 1.00 33.00 82 GLY A C 1
ATOM 645 O O . GLY A 1 82 ? -56.146 17.923 47.202 1.00 33.00 82 GLY A O 1
ATOM 646 N N . ALA A 1 83 ? -58.159 17.117 46.607 1.00 32.41 83 ALA A N 1
ATOM 647 C CA . ALA A 1 83 ? -58.762 17.051 47.923 1.00 32.41 83 ALA A CA 1
ATOM 648 C C . ALA A 1 83 ? -59.380 15.654 48.003 1.00 32.41 83 ALA A C 1
ATOM 650 O O . ALA A 1 83 ? -60.355 15.364 47.311 1.00 32.41 83 ALA A O 1
ATOM 651 N N . ARG A 1 84 ? -58.755 14.748 48.763 1.00 40.44 84 ARG A N 1
ATOM 652 C CA . ARG A 1 84 ? -59.418 13.513 49.188 1.00 40.44 84 ARG A CA 1
ATOM 653 C C . ARG A 1 84 ? -60.557 13.969 50.096 1.00 40.44 84 ARG A C 1
ATOM 655 O O . ARG A 1 84 ? -60.314 14.260 51.260 1.00 40.44 84 ARG A O 1
ATOM 662 N N . SER A 1 85 ? -61.758 14.138 49.548 1.00 39.78 85 SER A N 1
ATOM 663 C CA . SER A 1 85 ? -62.950 14.262 50.375 1.00 39.78 85 SER A CA 1
ATOM 664 C C . SER A 1 85 ? -63.065 12.945 51.131 1.00 39.78 85 SER A C 1
ATOM 666 O O . SER A 1 85 ? -63.333 11.912 50.514 1.00 39.78 85 SER A O 1
ATOM 668 N N . SER A 1 86 ? -62.778 12.960 52.431 1.00 46.25 86 SER A N 1
ATOM 669 C CA . SER A 1 86 ? -63.252 11.915 53.328 1.00 46.25 86 SER A CA 1
ATOM 670 C C . SER A 1 86 ? -64.752 11.788 53.072 1.00 46.25 86 SER A C 1
ATOM 672 O O . SER A 1 86 ? -65.468 12.786 53.184 1.00 46.25 86 SER A O 1
ATOM 674 N N . GLY A 1 87 ? -65.204 10.604 52.647 1.00 54.44 87 GLY A N 1
ATOM 675 C CA . GLY A 1 87 ? -66.629 10.282 52.675 1.00 54.44 87 GLY A CA 1
ATOM 676 C C . GLY A 1 87 ? -67.171 10.498 54.087 1.00 54.44 87 GLY A C 1
ATOM 677 O O . GLY A 1 87 ? -66.395 10.706 55.029 1.00 54.44 87 GLY A O 1
ATOM 678 N N . SER A 1 88 ? -68.491 10.475 54.250 1.00 65.88 88 SER A N 1
ATOM 679 C CA . SER A 1 88 ? -69.045 10.497 55.604 1.00 65.88 88 SER A CA 1
ATOM 680 C C . SER A 1 88 ? -68.405 9.348 56.404 1.00 65.88 88 SER A C 1
ATOM 682 O O . SER A 1 88 ? -68.202 8.279 55.823 1.00 65.88 88 SER A O 1
ATOM 684 N N . PRO A 1 89 ? -68.060 9.514 57.698 1.00 63.09 89 PRO A N 1
ATOM 685 C CA . PRO A 1 89 ? -67.545 8.418 58.532 1.00 63.09 89 PRO A CA 1
ATOM 686 C C . PRO A 1 89 ? -68.378 7.127 58.410 1.00 63.09 89 PRO A C 1
ATOM 688 O O . PRO A 1 89 ? -67.844 6.022 58.463 1.00 63.09 89 PRO A O 1
ATOM 691 N N . LEU A 1 90 ? -69.676 7.297 58.145 1.00 68.00 90 LEU A N 1
ATOM 692 C CA . LEU A 1 90 ? -70.682 6.266 57.904 1.00 68.00 90 LEU A CA 1
ATOM 693 C C . LEU A 1 90 ? -70.516 5.475 56.595 1.00 68.00 90 LEU A C 1
ATOM 695 O O . LEU A 1 90 ? -70.947 4.328 56.522 1.00 68.00 90 LEU A O 1
ATOM 699 N N . ASP A 1 91 ? -69.888 6.052 55.568 1.00 72.31 91 ASP A N 1
ATOM 700 C CA . ASP A 1 91 ? -69.684 5.405 54.261 1.00 72.31 91 ASP A CA 1
ATOM 701 C C . ASP A 1 91 ? -68.602 4.311 54.314 1.00 72.31 91 ASP A C 1
ATOM 703 O O . ASP A 1 91 ? -68.459 3.516 53.383 1.00 72.31 91 ASP A O 1
ATOM 707 N N . HIS A 1 92 ? -67.794 4.299 55.376 1.00 78.38 92 HIS A N 1
ATOM 708 C CA . HIS A 1 92 ? -66.723 3.327 55.595 1.00 78.38 92 HIS A CA 1
ATOM 709 C C . HIS A 1 92 ? -67.072 2.266 56.640 1.00 78.38 92 HIS A C 1
ATOM 711 O O . HIS A 1 92 ? -66.337 1.287 56.749 1.00 78.38 92 HIS A O 1
ATOM 717 N N . LEU A 1 93 ? -68.176 2.427 57.375 1.00 83.88 93 LEU A N 1
ATOM 718 C CA . LEU A 1 93 ? -68.658 1.410 58.306 1.00 83.88 93 LEU A CA 1
ATOM 719 C C . LEU A 1 93 ? -69.316 0.258 57.529 1.00 83.88 93 LEU A C 1
ATOM 721 O O . LEU A 1 93 ? -70.137 0.528 56.649 1.00 83.88 93 LEU A O 1
ATOM 725 N N . PRO A 1 94 ? -69.018 -1.007 57.861 1.00 85.75 94 PRO A N 1
ATOM 726 C CA . PRO A 1 94 ? -69.735 -2.157 57.311 1.00 85.75 94 PRO A CA 1
ATOM 727 C C . PRO A 1 94 ? -71.248 -2.103 57.583 1.00 85.75 94 PRO A C 1
ATOM 729 O O . PRO A 1 94 ? -71.709 -1.350 58.455 1.00 85.75 94 PRO A O 1
ATOM 732 N N . THR A 1 95 ? -72.019 -2.888 56.831 1.00 86.69 95 THR A N 1
ATOM 733 C CA . THR A 1 95 ? -73.425 -3.169 57.167 1.00 86.69 95 THR A CA 1
ATOM 734 C C . THR A 1 95 ? -73.510 -4.115 58.364 1.00 86.69 95 THR A C 1
ATOM 736 O O . THR A 1 95 ? -72.498 -4.669 58.800 1.00 86.69 95 THR A O 1
ATOM 739 N N . VAL A 1 96 ? -74.704 -4.270 58.936 1.00 84.94 96 VAL A N 1
ATOM 740 C CA . VAL A 1 96 ? -74.906 -5.196 60.056 1.00 84.94 96 VAL A CA 1
ATOM 741 C C . VAL A 1 96 ? -74.603 -6.625 59.604 1.00 84.94 96 VAL A C 1
ATOM 743 O O . VAL A 1 96 ? -73.855 -7.327 60.279 1.00 84.94 96 VAL A O 1
ATOM 746 N N . GLU A 1 97 ? -75.070 -7.015 58.420 1.00 85.62 97 GLU A N 1
ATOM 747 C CA . GLU A 1 97 ? -74.841 -8.333 57.831 1.00 85.62 97 GLU A CA 1
ATOM 748 C C . GLU A 1 97 ? -73.349 -8.606 57.596 1.00 85.62 97 GLU A C 1
ATOM 750 O O . GLU A 1 97 ? -72.856 -9.652 58.015 1.00 85.62 97 GLU A O 1
ATOM 755 N N . ASP A 1 98 ? -72.598 -7.642 57.044 1.00 86.38 98 ASP A N 1
ATOM 756 C CA . ASP A 1 98 ? -71.151 -7.789 56.798 1.00 86.38 98 ASP A CA 1
ATOM 757 C C . ASP A 1 98 ? -70.367 -8.128 58.084 1.00 86.38 98 ASP A C 1
ATOM 759 O O . ASP A 1 98 ? -69.397 -8.884 58.054 1.00 86.38 98 ASP A O 1
ATOM 763 N N . VAL A 1 99 ? -70.765 -7.561 59.230 1.00 85.44 99 VAL A N 1
ATOM 764 C CA . VAL A 1 99 ? -70.110 -7.804 60.532 1.00 85.44 99 VAL A CA 1
ATOM 765 C C . VAL A 1 99 ? -70.492 -9.159 61.121 1.00 85.44 99 VAL A C 1
ATOM 767 O O . VAL A 1 99 ? -69.699 -9.771 61.844 1.00 85.44 99 VAL A O 1
ATOM 770 N N . LEU A 1 100 ? -71.721 -9.609 60.871 1.00 84.94 100 LEU A N 1
ATOM 771 C CA . LEU A 1 100 ? -72.222 -10.884 61.376 1.00 84.94 100 LEU A CA 1
ATOM 772 C C . LEU A 1 100 ? -71.690 -12.067 60.560 1.00 84.94 100 LEU A C 1
ATOM 774 O O . LEU A 1 100 ? -71.410 -13.116 61.138 1.00 84.94 100 LEU A O 1
ATOM 778 N N . GLU A 1 101 ? -71.507 -11.890 59.252 1.00 83.69 101 GLU A N 1
ATOM 779 C CA . GLU A 1 101 ? -70.967 -12.914 58.353 1.00 83.69 101 GLU A CA 1
ATOM 780 C C . GLU A 1 101 ? -69.439 -13.057 58.457 1.00 83.69 101 GLU A C 1
ATOM 782 O O . GLU A 1 101 ? -68.910 -14.161 58.299 1.00 83.69 101 GLU A O 1
ATOM 787 N N . ASP A 1 102 ? -68.714 -11.973 58.750 1.00 80.12 102 ASP A N 1
ATOM 788 C CA . ASP A 1 102 ? -67.253 -11.995 58.831 1.00 80.12 102 ASP A CA 1
ATOM 789 C C . ASP A 1 102 ? -66.748 -12.342 60.245 1.00 80.12 102 ASP A C 1
ATOM 791 O O . ASP A 1 102 ? -66.642 -11.510 61.154 1.00 80.12 102 ASP A O 1
ATOM 795 N N . SER A 1 103 ? -66.362 -13.608 60.425 1.00 75.12 103 SER A N 1
ATOM 796 C CA . SER A 1 103 ? -65.778 -14.107 61.673 1.00 75.12 103 SER A CA 1
ATOM 797 C C . SER A 1 103 ? -64.346 -13.617 61.940 1.00 75.12 103 SER A C 1
ATOM 799 O O . SER A 1 103 ? -63.789 -13.942 62.987 1.00 75.12 103 SER A O 1
ATOM 801 N N . THR A 1 104 ? -63.712 -12.892 61.009 1.00 78.19 104 THR A N 1
ATOM 802 C CA . THR A 1 104 ? -62.334 -12.390 61.163 1.00 78.19 104 THR A CA 1
ATOM 803 C C . THR A 1 104 ? -62.252 -11.090 61.964 1.00 78.19 104 THR A C 1
ATOM 805 O O . THR A 1 104 ? -61.176 -10.745 62.462 1.00 78.19 104 THR A O 1
ATOM 808 N N . PHE A 1 105 ? -63.372 -10.380 62.147 1.00 84.88 105 PHE A N 1
ATOM 809 C CA . PHE A 1 105 ? -63.404 -9.175 62.968 1.00 84.88 105 PHE A CA 1
ATOM 810 C C . PHE A 1 105 ? -63.350 -9.489 64.473 1.00 84.88 105 PHE A C 1
ATOM 812 O O . PHE A 1 105 ? -64.127 -10.319 64.960 1.00 84.88 105 PHE A O 1
ATOM 819 N N . PRO A 1 106 ? -62.506 -8.771 65.245 1.00 87.38 106 PRO A N 1
ATOM 820 C CA . PRO A 1 106 ? -62.506 -8.866 66.699 1.00 87.38 106 PRO A CA 1
ATOM 821 C C . PRO A 1 106 ? -63.893 -8.558 67.284 1.00 87.38 106 PRO A C 1
ATOM 823 O O . PRO A 1 106 ? -64.576 -7.663 66.771 1.00 87.38 106 PRO A O 1
ATOM 826 N N . PRO A 1 107 ? -64.301 -9.216 68.387 1.00 87.94 107 PRO A N 1
ATOM 827 C CA . PRO A 1 107 ? -65.572 -8.933 69.056 1.00 87.94 107 PRO A CA 1
ATOM 828 C C . PRO A 1 107 ? -65.777 -7.443 69.359 1.00 87.94 107 PRO A C 1
ATOM 830 O O . PRO A 1 107 ? -66.865 -6.926 69.124 1.00 87.94 107 PRO A O 1
ATOM 833 N N . ALA A 1 108 ? -64.712 -6.742 69.767 1.00 88.62 108 ALA A N 1
ATOM 834 C CA . ALA A 1 108 ? -64.723 -5.306 70.046 1.00 88.62 108 ALA A CA 1
ATOM 835 C C . ALA A 1 108 ? -65.013 -4.447 68.806 1.00 88.62 108 ALA A C 1
ATOM 837 O O . ALA A 1 108 ? -65.788 -3.494 68.882 1.00 88.62 108 ALA A O 1
ATOM 838 N N . PHE A 1 109 ? -64.443 -4.809 67.651 1.00 90.50 109 PHE A N 1
ATOM 839 C CA . PHE A 1 109 ? -64.724 -4.136 66.384 1.00 90.50 109 PHE A CA 1
ATOM 840 C C . PHE A 1 109 ? -66.182 -4.344 65.969 1.00 90.50 109 PHE A C 1
ATOM 842 O O . PHE A 1 109 ? -66.874 -3.382 65.638 1.00 90.50 109 PHE A O 1
ATOM 849 N N . GLY A 1 110 ? -66.662 -5.591 66.037 1.00 89.06 110 GLY A N 1
ATOM 850 C CA . GLY A 1 110 ? -68.048 -5.918 65.713 1.00 89.06 110 GLY A CA 1
ATOM 851 C C . GLY A 1 110 ? -69.041 -5.191 66.622 1.00 89.06 110 GLY A C 1
ATOM 852 O O . GLY A 1 110 ? -69.977 -4.567 66.132 1.00 89.06 110 GLY A O 1
ATOM 853 N N . PHE A 1 111 ? -68.785 -5.178 67.933 1.00 90.81 111 PHE A N 1
ATOM 854 C CA . PHE A 1 111 ? -69.580 -4.421 68.898 1.00 90.81 111 PHE A CA 1
ATOM 855 C C . PHE A 1 111 ? -69.591 -2.917 68.585 1.00 90.81 111 PHE A C 1
ATOM 857 O O . PHE A 1 111 ? -70.655 -2.299 68.597 1.00 90.81 111 PHE A O 1
ATOM 864 N N . ALA A 1 112 ? -68.438 -2.327 68.248 1.00 90.06 112 ALA A N 1
ATOM 865 C CA . ALA A 1 112 ? -68.337 -0.910 67.904 1.00 90.06 112 ALA A CA 1
ATOM 866 C C . ALA A 1 112 ? -69.168 -0.546 66.662 1.00 90.06 112 ALA A C 1
ATOM 868 O O . ALA A 1 112 ? -69.890 0.450 66.672 1.00 90.06 112 ALA A O 1
ATOM 869 N N . VAL A 1 113 ? -69.100 -1.356 65.599 1.00 89.56 113 VAL A N 1
ATOM 870 C CA . VAL A 1 113 ? -69.872 -1.115 64.369 1.00 89.56 113 VAL A CA 1
ATOM 871 C C . VAL A 1 113 ? -71.372 -1.282 64.615 1.00 89.56 113 VAL A C 1
ATOM 873 O O . VAL A 1 113 ? -72.138 -0.401 64.228 1.00 89.56 113 VAL A O 1
ATOM 876 N N . LEU A 1 114 ? -71.800 -2.361 65.282 1.00 89.06 114 LEU A N 1
ATOM 877 C CA . LEU A 1 114 ? -73.219 -2.614 65.561 1.00 89.06 114 LEU A CA 1
ATOM 878 C C . LEU A 1 114 ? -73.821 -1.538 66.475 1.00 89.06 114 LEU A C 1
ATOM 880 O O . LEU A 1 114 ? -74.923 -1.064 66.215 1.00 89.06 114 LEU A O 1
ATOM 884 N N . THR A 1 115 ? -73.076 -1.088 67.490 1.00 88.50 115 THR A N 1
ATOM 885 C CA . THR A 1 115 ? -73.499 0.012 68.374 1.00 88.50 115 THR A CA 1
ATOM 886 C C . THR A 1 115 ? -73.632 1.322 67.601 1.00 88.50 115 THR A C 1
ATOM 888 O O . THR A 1 115 ? -74.623 2.033 67.758 1.00 88.50 115 THR A O 1
ATOM 891 N N . ALA A 1 116 ? -72.674 1.626 66.717 1.00 86.62 116 ALA A N 1
ATOM 892 C CA . ALA A 1 116 ? -72.750 2.810 65.872 1.00 86.62 116 ALA A CA 1
ATOM 893 C C . ALA A 1 116 ? -73.938 2.753 64.896 1.00 86.62 116 ALA A C 1
ATOM 895 O O . ALA A 1 116 ? -74.627 3.755 64.736 1.00 86.62 116 ALA A O 1
ATOM 896 N N . ARG A 1 117 ? -74.213 1.595 64.280 1.00 87.12 117 ARG A N 1
ATOM 897 C CA . ARG A 1 117 ? -75.359 1.394 63.373 1.00 87.12 117 ARG A CA 1
ATOM 898 C C . ARG A 1 117 ? -76.695 1.510 64.099 1.00 87.12 117 ARG A C 1
ATOM 900 O O . ARG A 1 117 ? -77.544 2.267 63.650 1.00 87.12 117 ARG A O 1
ATOM 907 N N . LYS A 1 118 ? -76.848 0.860 65.256 1.00 87.31 118 LYS A N 1
ATOM 908 C CA . LYS A 1 118 ? -78.060 0.957 66.084 1.00 87.31 118 LYS A CA 1
ATOM 909 C C . LYS A 1 118 ? -78.372 2.397 66.497 1.00 87.31 118 LYS A C 1
ATOM 911 O O . LYS A 1 118 ? -79.533 2.779 66.561 1.00 87.31 118 LYS A O 1
ATOM 916 N N . ALA A 1 119 ? -77.340 3.190 66.784 1.00 82.69 119 ALA A N 1
ATOM 917 C CA . ALA A 1 119 ? -77.502 4.574 67.218 1.00 82.69 119 ALA A CA 1
ATOM 918 C C . ALA A 1 119 ? -77.694 5.576 66.062 1.00 82.69 119 ALA A C 1
ATOM 920 O O . ALA A 1 119 ? -78.393 6.569 66.242 1.00 82.69 119 ALA A O 1
ATOM 921 N N . LEU A 1 120 ? -77.067 5.355 64.901 1.00 80.69 120 LEU A N 1
ATOM 922 C CA . LEU A 1 120 ? -77.091 6.299 63.773 1.00 80.69 120 LEU A CA 1
ATOM 923 C C . LEU A 1 120 ? -78.189 5.988 62.742 1.00 80.69 120 LEU A C 1
ATOM 925 O O . LEU A 1 120 ? -78.675 6.915 62.103 1.00 80.69 120 LEU A O 1
ATOM 929 N N . ASP A 1 121 ? -78.593 4.721 62.617 1.00 81.94 121 ASP A N 1
ATOM 930 C CA . ASP A 1 121 ? -79.611 4.226 61.681 1.00 81.94 121 ASP A CA 1
ATOM 931 C C . ASP A 1 121 ? -80.799 3.599 62.458 1.00 81.94 121 ASP A C 1
ATOM 933 O O . ASP A 1 121 ? -81.311 2.542 62.097 1.00 81.94 121 ASP A O 1
ATOM 937 N N . ALA A 1 122 ? -81.224 4.226 63.566 1.00 78.19 122 ALA A N 1
ATOM 938 C CA . ALA A 1 122 ? -82.220 3.670 64.496 1.00 78.19 122 ALA A CA 1
ATOM 939 C C . ALA A 1 122 ? -83.572 3.328 63.836 1.00 78.19 122 ALA A C 1
ATOM 941 O O . ALA A 1 122 ? -84.192 2.331 64.197 1.00 78.19 122 ALA A O 1
ATOM 942 N N . ASP A 1 123 ? -84.000 4.114 62.842 1.00 76.69 123 ASP A N 1
ATOM 943 C CA . ASP A 1 123 ? -85.241 3.883 62.086 1.00 76.69 123 ASP A CA 1
ATOM 944 C C . ASP A 1 123 ? -85.159 2.665 61.142 1.00 76.69 123 ASP A C 1
ATOM 946 O O . ASP A 1 123 ? -86.186 2.129 60.725 1.00 76.69 123 ASP A O 1
ATOM 950 N N . GLU A 1 124 ? -83.942 2.233 60.790 1.00 77.50 124 GLU A N 1
ATOM 951 C CA . GLU A 1 124 ? -83.659 1.087 59.914 1.00 77.50 124 GLU A CA 1
ATOM 952 C C . GLU A 1 124 ? -83.181 -0.147 60.711 1.00 77.50 124 GLU A C 1
ATOM 954 O O . GLU A 1 124 ? -82.848 -1.175 60.118 1.00 77.50 124 GLU A O 1
ATOM 959 N N . TRP A 1 125 ? -83.145 -0.074 62.050 1.00 85.19 125 TRP A N 1
ATOM 960 C CA . TRP A 1 125 ? -82.679 -1.162 62.912 1.00 85.19 125 TRP A CA 1
ATOM 961 C C . TRP A 1 125 ? -83.723 -2.280 63.045 1.00 85.19 125 TRP A C 1
ATOM 963 O O . TRP A 1 125 ? -84.872 -2.041 63.410 1.00 85.19 125 TRP A O 1
ATOM 973 N N . ASP A 1 126 ? -83.304 -3.522 62.793 1.00 86.19 126 ASP A N 1
ATOM 974 C CA . ASP A 1 126 ? -84.108 -4.722 63.052 1.00 86.19 126 ASP A CA 1
ATOM 975 C C . ASP A 1 126 ? -83.790 -5.283 64.447 1.00 86.19 126 ASP A C 1
ATOM 977 O O . ASP A 1 126 ? -82.638 -5.610 64.746 1.00 86.19 126 ASP A O 1
ATOM 981 N N . ASP A 1 127 ? -84.822 -5.442 65.281 1.00 85.31 127 ASP A N 1
ATOM 982 C CA . ASP A 1 127 ? -84.749 -6.024 66.627 1.00 85.31 127 ASP A CA 1
ATOM 983 C C . ASP A 1 127 ? -84.103 -7.425 66.636 1.00 85.31 127 ASP A C 1
ATOM 985 O O . ASP A 1 127 ? -83.536 -7.846 67.647 1.00 85.31 127 ASP A O 1
ATOM 989 N N . ALA A 1 128 ? -84.126 -8.158 65.514 1.00 85.69 128 ALA A N 1
ATOM 990 C CA . ALA A 1 128 ? -83.418 -9.432 65.377 1.00 85.69 128 ALA A CA 1
ATOM 991 C C . ALA A 1 128 ? -81.893 -9.304 65.585 1.00 85.69 128 ALA A C 1
ATOM 993 O O . ALA A 1 128 ? -81.248 -10.265 66.016 1.00 85.69 128 ALA A O 1
ATOM 994 N N . HIS A 1 129 ? -81.315 -8.123 65.336 1.00 87.50 129 HIS A N 1
ATOM 995 C CA . HIS A 1 129 ? -79.890 -7.836 65.524 1.00 87.50 129 HIS A CA 1
ATOM 996 C C . HIS A 1 129 ? -79.500 -7.540 66.982 1.00 87.50 129 HIS A C 1
ATOM 998 O O . HIS A 1 129 ? -78.305 -7.494 67.294 1.00 87.50 129 HIS A O 1
ATOM 1004 N N . ASP A 1 130 ? -80.465 -7.416 67.901 1.00 85.94 130 ASP A N 1
ATOM 1005 C CA . ASP A 1 130 ? -80.179 -7.193 69.323 1.00 85.94 130 ASP A CA 1
ATOM 1006 C C . ASP A 1 130 ? -79.511 -8.403 69.984 1.00 85.94 130 ASP A C 1
ATOM 1008 O O . ASP A 1 130 ? -78.627 -8.233 70.825 1.00 85.94 130 ASP A O 1
ATOM 1012 N N . ALA A 1 131 ? -79.873 -9.625 69.581 1.00 87.56 131 ALA A N 1
ATOM 1013 C CA . ALA A 1 131 ? -79.247 -10.838 70.107 1.00 87.56 131 ALA A CA 1
ATOM 1014 C C . ALA A 1 131 ? -77.762 -10.965 69.689 1.00 87.56 131 ALA A C 1
ATOM 1016 O O . ALA A 1 131 ? -76.924 -11.139 70.576 1.00 87.56 131 ALA A O 1
ATOM 1017 N N . PRO A 1 132 ? -77.388 -10.802 68.403 1.00 85.38 132 PRO A N 1
ATOM 1018 C CA . PRO A 1 132 ? -75.983 -10.733 67.993 1.00 85.38 132 PRO A CA 1
ATOM 1019 C C . PRO A 1 132 ? -75.189 -9.571 68.611 1.00 85.38 132 PRO A C 1
ATOM 1021 O O . PRO A 1 132 ? -74.014 -9.733 68.943 1.00 85.38 132 PRO A O 1
ATOM 1024 N N . LEU A 1 133 ? -75.807 -8.396 68.791 1.00 88.06 133 LEU A N 1
ATOM 1025 C CA . LEU A 1 133 ? -75.173 -7.266 69.480 1.00 88.06 133 LEU A CA 1
ATOM 1026 C C . LEU A 1 133 ? -74.852 -7.622 70.941 1.00 88.06 133 LEU A C 1
ATOM 1028 O O . LEU A 1 133 ? -73.738 -7.364 71.406 1.00 88.06 133 LEU A O 1
ATOM 1032 N N . GLN A 1 134 ? -75.799 -8.253 71.641 1.00 88.81 134 GLN A N 1
ATOM 1033 C CA . GLN A 1 134 ? -75.616 -8.722 73.014 1.00 88.81 134 GLN A CA 1
ATOM 1034 C C . GLN A 1 134 ? -74.545 -9.821 73.108 1.00 88.81 134 GLN A C 1
ATOM 1036 O O . GLN A 1 134 ? -73.739 -9.816 74.032 1.00 88.81 134 GLN A O 1
ATOM 1041 N N . GLU A 1 135 ? -74.468 -10.725 72.131 1.00 89.50 135 GLU A N 1
ATOM 1042 C CA . GLU A 1 135 ? -73.423 -11.755 72.082 1.00 89.50 135 GLU A CA 1
ATOM 1043 C C . GLU A 1 135 ? -72.016 -11.140 71.970 1.00 89.50 135 GLU A C 1
ATOM 1045 O O . GLU A 1 135 ? -71.097 -11.528 72.696 1.00 89.50 135 GLU A O 1
ATOM 1050 N N . ARG A 1 136 ? -71.835 -10.133 71.102 1.00 88.38 136 ARG A N 1
ATOM 1051 C CA . ARG A 1 136 ? -70.551 -9.419 70.971 1.00 88.38 136 ARG A CA 1
ATOM 1052 C C . ARG A 1 136 ? -70.197 -8.652 72.249 1.00 88.38 136 ARG A C 1
ATOM 1054 O O . ARG A 1 136 ? -69.024 -8.631 72.620 1.00 88.38 136 ARG A O 1
ATOM 1061 N N . LEU A 1 137 ? -71.188 -8.068 72.928 1.00 88.06 137 LEU A N 1
ATOM 1062 C CA . LEU A 1 137 ? -71.025 -7.431 74.240 1.00 88.06 137 LEU A CA 1
ATOM 1063 C C . LEU A 1 137 ? -70.522 -8.429 75.293 1.00 88.06 137 LEU A C 1
ATOM 1065 O O . LEU A 1 137 ? -69.522 -8.164 75.962 1.00 88.06 137 LEU A O 1
ATOM 1069 N N . ASP A 1 138 ? -71.174 -9.586 75.406 1.00 88.56 138 ASP A N 1
ATOM 1070 C CA . ASP A 1 138 ? -70.815 -10.626 76.372 1.00 88.56 138 ASP A CA 1
ATOM 1071 C C . ASP A 1 138 ? -69.396 -11.167 76.112 1.00 88.56 138 ASP A C 1
ATOM 1073 O O . ASP A 1 138 ? -68.629 -11.378 77.054 1.00 88.56 138 ASP A O 1
ATOM 1077 N N . LEU A 1 139 ? -69.005 -11.320 74.839 1.00 86.94 139 LEU A N 1
ATOM 1078 C CA . LEU A 1 139 ? -67.638 -11.684 74.444 1.00 86.94 139 LEU A CA 1
ATOM 1079 C C . LEU A 1 139 ? -66.613 -10.614 74.847 1.00 86.94 139 LEU A C 1
ATOM 1081 O O . LEU A 1 139 ? -65.575 -10.952 75.411 1.00 86.94 139 LEU A O 1
ATOM 1085 N N . CYS A 1 140 ? -66.906 -9.328 74.625 1.00 87.56 140 CYS A N 1
ATOM 1086 C CA . CYS A 1 140 ? -66.017 -8.235 75.037 1.00 87.56 140 CYS A CA 1
ATOM 1087 C C . CYS A 1 140 ? -65.836 -8.171 76.562 1.00 87.56 140 CYS A C 1
ATOM 1089 O O . CYS A 1 140 ? -64.736 -7.906 77.043 1.00 87.56 140 CYS A O 1
ATOM 1091 N N . LEU A 1 141 ? -66.900 -8.430 77.330 1.00 87.25 141 LEU A N 1
ATOM 1092 C CA . LEU A 1 141 ? -66.854 -8.463 78.795 1.00 87.25 141 LEU A CA 1
ATOM 1093 C C . LEU A 1 141 ? -66.088 -9.673 79.337 1.00 87.25 141 LEU A C 1
ATOM 1095 O O . LEU A 1 141 ? -65.460 -9.579 80.391 1.00 87.25 141 LEU A O 1
ATOM 1099 N N . LYS A 1 142 ? -66.157 -10.807 78.635 1.00 86.44 142 LYS A N 1
ATOM 1100 C CA . LYS A 1 142 ? -65.518 -12.058 79.041 1.00 86.44 142 LYS A CA 1
ATOM 1101 C C . LYS A 1 142 ? -64.030 -12.103 78.694 1.00 86.44 142 LYS A C 1
ATOM 1103 O O . LYS A 1 142 ? -63.232 -12.476 79.550 1.00 86.44 142 LYS A O 1
ATOM 1108 N N . ASP A 1 143 ? -63.681 -11.754 77.458 1.00 81.50 143 ASP A N 1
ATOM 1109 C CA . ASP A 1 143 ? -62.334 -11.953 76.908 1.00 81.50 143 ASP A CA 1
ATOM 1110 C C . ASP A 1 143 ? -61.460 -10.684 77.013 1.00 81.50 143 ASP A C 1
ATOM 1112 O O . ASP A 1 143 ? -60.240 -10.749 76.864 1.00 81.50 143 ASP A O 1
ATOM 1116 N N . GLY A 1 144 ? -62.073 -9.537 77.329 1.00 84.12 144 GLY A N 1
ATOM 1117 C CA . GLY A 1 144 ? -61.419 -8.232 77.368 1.00 84.12 144 GLY A CA 1
ATOM 1118 C C . GLY A 1 144 ? -61.170 -7.643 75.979 1.00 84.12 144 GLY A C 1
ATOM 1119 O O . GLY A 1 144 ? -61.253 -8.322 74.955 1.00 84.12 144 GLY A O 1
ATOM 1120 N N . VAL A 1 145 ? -60.887 -6.341 75.929 1.00 88.12 145 VAL A N 1
ATOM 1121 C CA . VAL A 1 145 ? -60.662 -5.606 74.674 1.00 88.12 145 VAL A CA 1
ATOM 1122 C C . VAL A 1 145 ? -59.310 -4.906 74.663 1.00 88.12 145 VAL A C 1
ATOM 1124 O O . VAL A 1 145 ? -58.770 -4.543 75.707 1.00 88.12 145 VAL A O 1
ATOM 1127 N N . HIS A 1 146 ? -58.754 -4.694 73.468 1.00 88.50 146 HIS A N 1
ATOM 1128 C CA . HIS A 1 146 ? -57.511 -3.944 73.304 1.00 88.50 146 HIS A CA 1
ATOM 1129 C C . HIS A 1 146 ? -57.643 -2.517 73.891 1.00 88.50 146 HIS A C 1
ATOM 1131 O O . HIS A 1 146 ? -58.659 -1.862 73.633 1.00 88.50 146 HIS A O 1
ATOM 1137 N N . PRO A 1 147 ? -56.624 -1.967 74.589 1.00 87.12 147 PRO A N 1
ATOM 1138 C CA . PRO A 1 147 ? -56.707 -0.662 75.270 1.00 87.12 147 PRO A CA 1
ATOM 1139 C C . PRO A 1 147 ? -57.112 0.516 74.370 1.00 87.12 147 PRO A C 1
ATOM 1141 O O . PRO A 1 147 ? -57.682 1.507 74.824 1.00 87.12 147 PRO A O 1
ATOM 1144 N N . VAL A 1 148 ? -56.859 0.399 73.062 1.00 89.31 148 VAL A N 1
ATOM 1145 C CA . VAL A 1 148 ? -57.311 1.378 72.058 1.00 89.31 148 VAL A C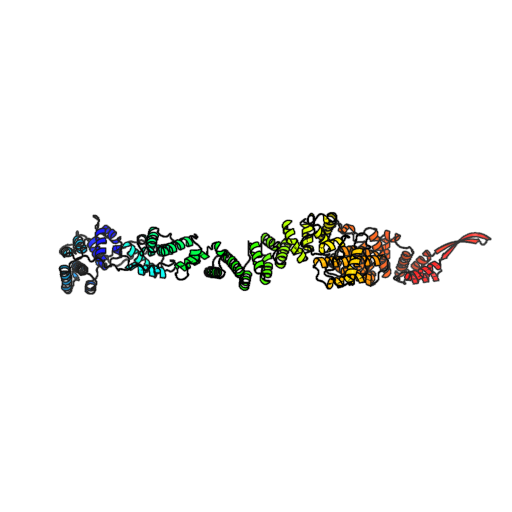A 1
ATOM 1146 C C . VAL A 1 148 ? -58.816 1.629 72.120 1.00 89.31 148 VAL A C 1
ATOM 1148 O O . VAL A 1 148 ? -59.240 2.758 71.902 1.00 89.31 148 VAL A O 1
ATOM 1151 N N . TRP A 1 149 ? -59.621 0.613 72.436 1.00 91.06 149 TRP A N 1
ATOM 1152 C CA . TRP A 1 149 ? -61.076 0.723 72.463 1.00 91.06 149 TRP A CA 1
ATOM 1153 C C . TRP A 1 149 ? -61.570 1.587 73.620 1.00 91.06 149 TRP A C 1
ATOM 1155 O O . TRP A 1 149 ? -62.521 2.346 73.440 1.00 91.06 149 TRP A O 1
ATOM 1165 N N . ALA A 1 150 ? -60.876 1.568 74.761 1.00 87.19 150 ALA A N 1
ATOM 1166 C CA . ALA A 1 150 ? -61.146 2.486 75.863 1.00 87.19 150 ALA A CA 1
ATOM 1167 C C . ALA A 1 150 ? -60.824 3.941 75.477 1.00 87.19 150 ALA A C 1
ATOM 1169 O O . ALA A 1 150 ? -61.572 4.858 75.822 1.00 87.19 150 ALA A O 1
ATOM 1170 N N . GLU A 1 151 ? -59.751 4.169 74.712 1.00 85.81 151 GLU A N 1
ATOM 1171 C CA . GLU A 1 151 ? -59.439 5.510 74.204 1.00 85.81 151 GLU A CA 1
ATOM 1172 C C . GLU A 1 151 ? -60.422 5.941 73.103 1.00 85.81 151 GLU A C 1
ATOM 1174 O O . GLU A 1 151 ? -60.867 7.085 73.111 1.00 85.81 151 GLU A O 1
ATOM 1179 N N . VAL A 1 152 ? -60.847 5.039 72.211 1.00 89.38 152 VAL A N 1
ATOM 1180 C CA . VAL A 1 152 ? -61.928 5.297 71.241 1.00 89.38 152 VAL A CA 1
ATOM 1181 C C . VAL A 1 152 ? -63.208 5.709 71.968 1.00 89.38 152 VAL A C 1
ATOM 1183 O O . VAL A 1 152 ? -63.787 6.730 71.615 1.00 89.38 152 VAL A O 1
ATOM 1186 N N . ALA A 1 153 ? -63.607 4.987 73.017 1.00 87.88 153 ALA A N 1
ATOM 1187 C CA . ALA A 1 153 ? -64.789 5.289 73.827 1.00 87.88 153 ALA A CA 1
ATOM 1188 C C . ALA A 1 153 ? -64.701 6.652 74.527 1.00 87.88 153 ALA A C 1
ATOM 1190 O O . ALA A 1 153 ? -65.676 7.395 74.594 1.00 87.88 153 ALA A O 1
ATOM 1191 N N . ARG A 1 154 ? -63.510 7.010 75.023 1.00 85.81 154 ARG A N 1
ATOM 1192 C CA . ARG A 1 154 ? -63.261 8.303 75.673 1.00 85.81 154 ARG A CA 1
ATOM 1193 C C . ARG A 1 154 ? -63.384 9.476 74.694 1.00 85.81 154 ARG A C 1
ATOM 1195 O O . ARG A 1 154 ? -63.694 10.588 75.115 1.00 85.81 154 ARG A O 1
ATOM 1202 N N . ARG A 1 155 ? -63.103 9.246 73.407 1.00 86.56 155 ARG A N 1
ATOM 1203 C CA . ARG A 1 155 ? -63.151 10.268 72.348 1.00 86.56 155 ARG A CA 1
ATOM 1204 C C . ARG A 1 155 ? -64.455 10.258 71.555 1.00 86.56 155 ARG A C 1
ATOM 1206 O O . ARG A 1 155 ? -64.804 11.277 70.984 1.00 86.56 155 ARG A O 1
ATOM 1213 N N . CYS A 1 156 ? -65.170 9.142 71.499 1.00 89.12 156 CYS A N 1
ATOM 1214 C CA . CYS A 1 156 ? -66.394 8.978 70.724 1.00 89.12 156 CYS A CA 1
ATOM 1215 C C . CYS A 1 156 ? -67.564 8.674 71.666 1.00 89.12 156 CYS A C 1
ATOM 1217 O O . CYS A 1 156 ? -67.729 7.513 72.049 1.00 89.12 156 CYS A O 1
ATOM 1219 N N . PRO A 1 157 ? -68.385 9.674 72.038 1.00 85.12 157 PRO A N 1
ATOM 1220 C CA . PRO A 1 157 ? -69.508 9.462 72.952 1.00 85.12 157 PRO A CA 1
ATOM 1221 C C . PRO A 1 157 ? -70.495 8.384 72.479 1.00 85.12 157 PRO A C 1
ATOM 1223 O O . PRO A 1 157 ? -71.000 7.621 73.300 1.00 85.12 157 PRO A O 1
ATOM 1226 N N . LEU A 1 158 ? -70.690 8.242 71.161 1.00 85.31 158 LEU A N 1
ATOM 1227 C CA . LEU A 1 158 ? -71.463 7.156 70.538 1.00 85.31 158 LEU A CA 1
ATOM 1228 C C . LEU A 1 158 ? -71.010 5.750 70.979 1.00 85.31 158 LEU A C 1
ATOM 1230 O O . LEU A 1 158 ? -71.804 4.818 71.053 1.00 85.31 158 LEU A O 1
ATOM 1234 N N . LEU A 1 159 ? -69.718 5.598 71.265 1.00 89.31 159 LEU A N 1
ATOM 1235 C CA . LEU A 1 159 ? -69.059 4.341 71.603 1.00 89.31 159 LEU A CA 1
ATOM 1236 C C . LEU A 1 159 ? -68.631 4.287 73.077 1.00 89.31 159 LEU A C 1
ATOM 1238 O O . LEU A 1 159 ? -67.828 3.434 73.449 1.00 89.31 159 LEU A O 1
ATOM 1242 N N . ALA A 1 160 ? -69.171 5.160 73.936 1.00 85.25 160 ALA A N 1
ATOM 1243 C CA . ALA A 1 160 ? -68.762 5.287 75.337 1.00 85.25 160 ALA A CA 1
ATOM 1244 C C . ALA A 1 160 ? -68.853 3.972 76.137 1.00 85.25 160 ALA A C 1
ATOM 1246 O O . ALA A 1 160 ? -68.068 3.760 77.056 1.00 85.25 160 ALA A O 1
ATOM 1247 N N . GLN A 1 161 ? -69.755 3.055 75.766 1.00 83.25 161 GLN A N 1
ATOM 1248 C CA . GLN A 1 161 ? -69.918 1.753 76.432 1.00 83.25 161 GLN A CA 1
ATOM 1249 C C . GLN A 1 161 ? -68.634 0.903 76.415 1.00 83.25 161 GLN A C 1
ATOM 1251 O O . GLN A 1 161 ? -68.376 0.159 77.360 1.00 83.25 161 GLN A O 1
ATOM 1256 N N . LEU A 1 162 ? -67.785 1.080 75.396 1.00 85.56 162 LEU A N 1
ATOM 1257 C CA . LEU A 1 162 ? -66.495 0.396 75.277 1.00 85.56 162 LEU A CA 1
ATOM 1258 C C . LEU A 1 162 ? -65.497 0.786 76.386 1.00 85.56 162 LEU A C 1
ATOM 1260 O O . LEU A 1 162 ? -64.560 0.032 76.634 1.00 85.56 162 LEU A O 1
ATOM 1264 N N . SER A 1 163 ? -65.683 1.912 77.096 1.00 83.50 163 SER A N 1
ATOM 1265 C CA . SER A 1 163 ? -64.793 2.303 78.203 1.00 83.50 163 SER A CA 1
ATOM 1266 C C . SER A 1 163 ? -64.960 1.432 79.451 1.00 83.50 163 SER A C 1
ATOM 1268 O O . SER A 1 163 ? -64.133 1.503 80.355 1.00 83.50 163 SER A O 1
ATOM 1270 N N . GLY A 1 164 ? -66.066 0.686 79.545 1.00 80.69 164 GLY A N 1
ATOM 1271 C CA . GLY A 1 164 ? -66.384 -0.178 80.681 1.00 80.69 164 GLY A CA 1
ATOM 1272 C C . GLY A 1 164 ? -65.865 -1.610 80.547 1.00 80.69 164 GLY A C 1
ATOM 1273 O O . GLY A 1 164 ? -66.027 -2.390 81.484 1.00 80.69 164 GLY A O 1
ATOM 1274 N N . PHE A 1 165 ? -65.274 -1.975 79.406 1.00 88.50 165 PHE A N 1
ATOM 1275 C CA . PHE A 1 165 ? -64.777 -3.329 79.169 1.00 88.50 165 PHE A CA 1
ATOM 1276 C C . PHE A 1 165 ? -63.389 -3.540 79.793 1.00 88.50 165 PHE A C 1
ATOM 1278 O O . PHE A 1 165 ? -62.578 -2.612 79.796 1.00 88.50 165 PHE A O 1
ATOM 1285 N N . PRO A 1 166 ? -63.096 -4.740 80.330 1.00 85.31 166 PRO A N 1
ATOM 1286 C CA . PRO A 1 166 ? -61.780 -5.041 80.883 1.00 85.31 166 PRO A CA 1
ATOM 1287 C C . PRO A 1 166 ? -60.703 -5.015 79.785 1.00 85.31 166 PRO A C 1
ATOM 1289 O O . PRO A 1 166 ? -60.949 -5.448 78.660 1.00 85.31 166 PRO A O 1
ATOM 1292 N N . GLU A 1 167 ? -59.506 -4.513 80.101 1.00 82.81 167 GLU A N 1
ATOM 1293 C CA . GLU A 1 167 ? -58.370 -4.526 79.168 1.00 82.81 167 GLU A CA 1
ATOM 1294 C C . GLU A 1 167 ? -57.859 -5.965 78.986 1.00 82.81 167 GLU A C 1
ATOM 1296 O O . GLU A 1 167 ? -57.490 -6.627 79.958 1.00 82.81 167 GLU A O 1
ATOM 1301 N N . GLY A 1 168 ? -57.862 -6.455 77.744 1.00 77.19 168 GLY A N 1
ATOM 1302 C CA . GLY A 1 168 ? -57.301 -7.760 77.379 1.00 77.19 168 GLY A CA 1
ATOM 1303 C C . GLY A 1 168 ? -55.786 -7.696 77.143 1.00 77.19 168 GLY A C 1
ATOM 1304 O O . GLY A 1 168 ? -55.240 -6.628 76.857 1.00 77.19 168 GLY A O 1
ATOM 1305 N N . GLU A 1 169 ? -55.091 -8.838 77.228 1.00 67.50 169 GLU A N 1
ATOM 1306 C CA . GLU A 1 169 ? -53.660 -8.915 76.894 1.00 67.50 169 GLU A CA 1
ATOM 1307 C C . GLU A 1 169 ? -53.432 -8.509 75.429 1.00 67.50 169 GLU A C 1
ATOM 1309 O O . GLU A 1 169 ? -53.981 -9.106 74.499 1.00 67.50 169 GLU A O 1
ATOM 1314 N N . THR A 1 170 ? -52.605 -7.483 75.202 1.00 68.25 170 THR A N 1
ATOM 1315 C CA . THR A 1 170 ? -52.227 -7.074 73.848 1.00 68.25 170 THR A CA 1
ATOM 1316 C C . THR A 1 170 ? -51.358 -8.159 73.230 1.00 68.25 170 THR A C 1
ATOM 1318 O O . THR A 1 170 ? -50.187 -8.301 73.583 1.00 68.25 170 THR A O 1
ATOM 1321 N N . THR A 1 171 ? -51.918 -8.923 72.296 1.00 58.44 171 THR A N 1
ATOM 1322 C CA . THR A 1 171 ? -51.134 -9.860 71.494 1.00 58.44 171 THR A CA 1
ATOM 1323 C C . THR A 1 171 ? -50.233 -9.059 70.556 1.00 58.44 171 THR A C 1
ATOM 1325 O O . THR A 1 171 ? -50.691 -8.419 69.606 1.00 58.44 171 THR A O 1
ATOM 1328 N N . GLU A 1 172 ? -48.930 -9.047 70.841 1.00 54.50 172 GLU A N 1
ATOM 1329 C CA . GLU A 1 172 ? -47.948 -8.597 69.860 1.00 54.50 172 GLU A CA 1
ATOM 1330 C C . GLU A 1 172 ? -48.106 -9.462 68.608 1.00 54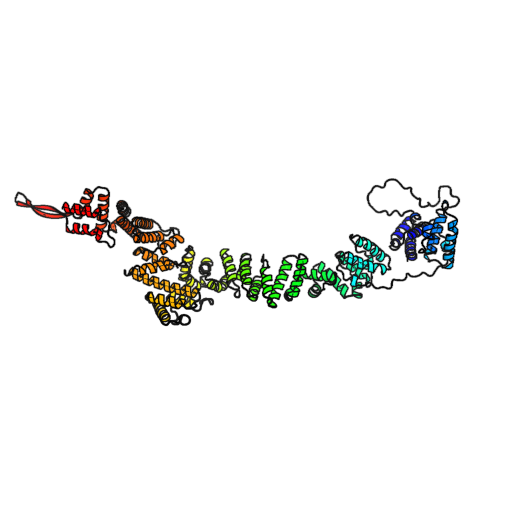.50 172 GLU A C 1
ATOM 1332 O O . GLU A 1 172 ? -48.284 -10.681 68.688 1.00 54.50 172 GLU A O 1
ATOM 1337 N N . ALA A 1 173 ? -48.132 -8.826 67.437 1.00 53.03 173 ALA A N 1
ATOM 1338 C CA . ALA A 1 173 ? -48.293 -9.562 66.198 1.00 53.03 173 ALA A CA 1
ATOM 1339 C C . ALA A 1 173 ? -47.165 -10.586 66.067 1.00 53.03 173 ALA A C 1
ATOM 1341 O O . ALA A 1 173 ? -45.993 -10.244 66.211 1.00 53.03 173 ALA A O 1
ATOM 1342 N N . VAL A 1 174 ? -47.532 -11.837 65.786 1.00 47.06 174 VAL A N 1
ATOM 1343 C CA . VAL A 1 174 ? -46.572 -12.903 65.507 1.00 47.06 174 VAL A CA 1
ATOM 1344 C C . VAL A 1 174 ? -45.761 -12.472 64.289 1.00 47.06 174 VAL A C 1
ATOM 1346 O O . VAL A 1 174 ? -46.266 -12.476 63.165 1.00 47.06 174 VAL A O 1
ATOM 1349 N N . ALA A 1 175 ? -44.522 -12.041 64.521 1.00 48.72 175 ALA A N 1
ATOM 1350 C CA . ALA A 1 175 ? -43.584 -11.765 63.452 1.00 48.72 175 ALA A CA 1
ATOM 1351 C C . ALA A 1 175 ? -43.428 -13.046 62.628 1.00 48.72 175 ALA A C 1
ATOM 1353 O O . ALA A 1 175 ? -43.202 -14.124 63.183 1.00 48.72 175 ALA A O 1
ATOM 1354 N N . VAL A 1 176 ? -43.549 -12.942 61.305 1.00 53.19 176 VAL A N 1
ATOM 1355 C CA . VAL A 1 176 ? -43.112 -14.026 60.427 1.00 53.19 176 VAL A CA 1
ATOM 1356 C C . VAL A 1 176 ? -41.610 -14.171 60.663 1.00 53.19 176 VAL A C 1
ATOM 1358 O O . VAL A 1 176 ? -40.826 -13.315 60.265 1.00 53.19 176 VAL A O 1
ATOM 1361 N N . THR A 1 177 ? -41.203 -15.217 61.380 1.00 50.78 177 THR A N 1
ATOM 1362 C CA . THR A 1 177 ? -39.795 -15.520 61.645 1.00 50.78 177 THR A CA 1
ATOM 1363 C C . THR A 1 177 ? -39.159 -16.034 60.356 1.00 50.78 177 THR A C 1
ATOM 1365 O O . THR A 1 177 ? -39.133 -17.238 60.104 1.00 50.78 177 THR A O 1
ATOM 1368 N N . GLY A 1 178 ? -38.696 -15.118 59.511 1.00 63.69 178 GLY A N 1
ATOM 1369 C CA . GLY A 1 178 ? -38.002 -15.418 58.264 1.00 63.69 178 GLY A CA 1
ATOM 1370 C C . GLY A 1 178 ? -36.957 -14.353 57.951 1.00 63.69 178 GLY A C 1
ATOM 1371 O O . GLY A 1 178 ? -37.119 -13.187 58.297 1.00 63.69 178 GLY A O 1
ATOM 1372 N N . THR A 1 179 ? -35.865 -14.757 57.311 1.00 80.50 179 THR A N 1
ATOM 1373 C CA . THR A 1 179 ? -34.866 -13.848 56.741 1.00 80.50 179 THR A CA 1
ATOM 1374 C C . THR A 1 179 ? -35.092 -13.737 55.238 1.00 80.50 179 THR A C 1
ATOM 1376 O O . THR A 1 179 ? -35.490 -14.707 54.590 1.00 80.50 179 THR A O 1
ATOM 1379 N N . LEU A 1 180 ? -34.847 -12.555 54.665 1.00 88.12 180 LEU A N 1
ATOM 1380 C CA . LEU A 1 180 ? -34.932 -12.370 53.218 1.00 88.12 180 LEU A CA 1
ATOM 1381 C C . LEU A 1 180 ? -33.890 -13.261 52.526 1.00 88.12 180 LEU A C 1
ATOM 1383 O O . LEU A 1 180 ? -32.715 -13.245 52.894 1.00 88.12 180 LEU A O 1
ATOM 1387 N N . ASN A 1 181 ? -34.307 -14.010 51.503 1.00 90.44 181 ASN A N 1
ATOM 1388 C CA . ASN A 1 181 ? -33.370 -14.732 50.649 1.00 90.44 181 ASN A CA 1
ATOM 1389 C C . ASN A 1 181 ? -32.622 -13.737 49.749 1.00 90.44 181 ASN A C 1
ATOM 1391 O O . ASN A 1 181 ? -33.157 -13.291 48.734 1.00 90.44 181 ASN A O 1
ATOM 1395 N N . LEU A 1 182 ? -31.379 -13.416 50.111 1.00 91.88 182 LEU A N 1
ATOM 1396 C CA . LEU A 1 182 ? -30.541 -12.453 49.392 1.00 91.88 182 LEU A CA 1
ATOM 1397 C C . LEU A 1 182 ? -30.196 -12.869 47.956 1.00 91.88 182 LEU A C 1
ATOM 1399 O O . LEU A 1 182 ? -29.838 -12.006 47.160 1.00 91.88 182 LEU A O 1
ATOM 1403 N N . ALA A 1 183 ? -30.389 -14.136 47.573 1.00 91.00 183 ALA A N 1
ATOM 1404 C CA . ALA A 1 183 ? -30.269 -14.546 46.174 1.00 91.00 183 ALA A CA 1
ATOM 1405 C C . ALA A 1 183 ? -31.254 -13.793 45.255 1.00 91.00 183 ALA A C 1
ATOM 1407 O O . ALA A 1 183 ? -30.949 -13.564 44.090 1.00 91.00 183 ALA A O 1
ATOM 1408 N N . LEU A 1 184 ? -32.404 -13.345 45.782 1.00 92.94 184 LEU A N 1
ATOM 1409 C CA . LEU A 1 184 ? -33.365 -12.506 45.048 1.00 92.94 184 LEU A CA 1
ATOM 1410 C C . LEU A 1 184 ? -32.866 -11.070 44.824 1.00 92.94 184 LEU A C 1
ATOM 1412 O O . LEU A 1 184 ? -33.439 -10.343 44.020 1.00 92.94 184 LEU A O 1
ATOM 1416 N N . ALA A 1 185 ? -31.827 -10.648 45.547 1.00 92.88 185 ALA A N 1
ATOM 1417 C CA . ALA A 1 185 ? -31.205 -9.337 45.411 1.00 92.88 185 ALA A CA 1
ATOM 1418 C C . ALA A 1 185 ? -29.916 -9.361 44.568 1.00 92.88 185 ALA A C 1
ATOM 1420 O O . ALA A 1 185 ? -29.334 -8.303 44.321 1.00 92.88 185 ALA A O 1
ATOM 1421 N N . ASP A 1 186 ? -29.479 -10.531 44.088 1.00 93.94 186 ASP A N 1
ATOM 1422 C CA . ASP A 1 186 ? -28.379 -10.686 43.121 1.00 93.94 186 ASP A CA 1
ATOM 1423 C C . ASP A 1 186 ? -28.880 -10.379 41.695 1.00 93.94 186 ASP A C 1
ATOM 1425 O O . ASP A 1 186 ? -28.815 -11.204 40.786 1.00 93.94 186 ASP A O 1
ATOM 1429 N N . ILE A 1 187 ? -29.459 -9.187 41.514 1.00 95.19 187 ILE A N 1
ATOM 1430 C CA . ILE A 1 187 ? -30.120 -8.757 40.274 1.00 95.19 187 ILE A CA 1
ATOM 1431 C C . ILE A 1 187 ? -29.652 -7.371 39.817 1.00 95.19 187 ILE A C 1
ATOM 1433 O O . ILE A 1 187 ? -29.278 -6.532 40.633 1.00 95.19 187 ILE A O 1
ATOM 1437 N N . SER A 1 188 ? -29.657 -7.111 38.506 1.00 92.06 188 SER A N 1
ATOM 1438 C CA . SER A 1 188 ? -29.133 -5.857 37.921 1.00 92.06 188 SER A CA 1
ATOM 1439 C C . SER A 1 188 ? -30.047 -4.639 38.103 1.00 92.06 188 SER A C 1
ATOM 1441 O O . SER A 1 188 ? -29.626 -3.497 37.887 1.00 92.06 188 SER A O 1
ATOM 1443 N N . GLY A 1 189 ? -31.315 -4.881 38.440 1.00 89.94 189 GLY A N 1
ATOM 1444 C CA . GLY A 1 189 ? -32.355 -3.858 38.511 1.00 89.94 189 GLY A CA 1
ATOM 1445 C C . GLY A 1 189 ? -32.899 -3.408 37.149 1.00 89.94 189 GLY A C 1
ATOM 1446 O O . GLY A 1 189 ? -33.544 -2.368 37.088 1.00 89.94 189 GLY A O 1
ATOM 1447 N N . GLU A 1 190 ? -32.644 -4.131 36.053 1.00 89.19 190 GLU A N 1
ATOM 1448 C CA . GLU A 1 190 ? -33.250 -3.817 34.742 1.00 89.19 190 GLU A CA 1
ATOM 1449 C C . GLU A 1 190 ? -34.566 -4.552 34.489 1.00 89.19 190 GLU A C 1
ATOM 1451 O O . GLU A 1 190 ? -35.453 -4.016 33.824 1.00 89.19 190 GLU A O 1
ATOM 1456 N N . ASP A 1 191 ? -34.706 -5.763 35.029 1.00 90.50 191 ASP A N 1
ATOM 1457 C CA . ASP A 1 191 ? -35.914 -6.563 34.872 1.00 90.50 191 ASP A CA 1
ATOM 1458 C C . ASP A 1 191 ? -36.926 -6.232 35.979 1.00 90.50 191 ASP A C 1
ATOM 1460 O O . ASP A 1 191 ? -36.687 -6.458 37.169 1.00 90.50 191 ASP A O 1
ATOM 1464 N N . SER A 1 192 ? -38.084 -5.694 35.585 1.00 89.69 192 SER A N 1
ATOM 1465 C CA . SER A 1 192 ? -39.161 -5.358 36.518 1.00 89.69 192 SER A CA 1
ATOM 1466 C C . SER A 1 192 ? -39.709 -6.573 37.260 1.00 89.69 192 SER A C 1
ATOM 1468 O O . SER A 1 192 ? -40.197 -6.418 38.379 1.00 89.69 192 SER A O 1
ATOM 1470 N N . ASP A 1 193 ? -39.652 -7.755 36.645 1.00 92.00 193 ASP A N 1
ATOM 1471 C CA . ASP A 1 193 ? -40.207 -8.986 37.201 1.00 92.00 193 ASP A CA 1
ATOM 1472 C C . ASP A 1 193 ? -39.262 -9.556 38.282 1.00 92.00 193 ASP A C 1
ATOM 1474 O O . ASP A 1 193 ? -39.727 -10.015 39.328 1.00 92.00 193 ASP A O 1
ATOM 1478 N N . GLU A 1 194 ? -37.941 -9.411 38.109 1.00 93.88 194 GLU A N 1
ATOM 1479 C CA . GLU A 1 194 ? -36.938 -9.720 39.144 1.00 93.88 194 GLU A CA 1
ATOM 1480 C C . GLU A 1 194 ? -37.074 -8.789 40.363 1.00 93.88 194 GLU A C 1
ATOM 1482 O O . GLU A 1 194 ? -37.090 -9.249 41.508 1.00 93.88 194 GLU A O 1
ATOM 1487 N N . ILE A 1 195 ? -37.247 -7.480 40.131 1.00 94.25 195 ILE A N 1
ATOM 1488 C CA . ILE A 1 195 ? -37.477 -6.503 41.212 1.00 94.25 195 ILE A CA 1
ATOM 1489 C C . ILE A 1 195 ? -38.791 -6.812 41.938 1.00 94.25 195 ILE A C 1
ATOM 1491 O O . ILE A 1 195 ? -38.861 -6.728 43.165 1.00 94.25 195 ILE A O 1
ATOM 1495 N N . LEU A 1 196 ? -39.842 -7.180 41.200 1.00 94.00 196 LEU A N 1
ATOM 1496 C CA . LEU A 1 196 ? -41.127 -7.551 41.785 1.00 94.00 196 LEU A CA 1
ATOM 1497 C C . LEU A 1 196 ? -40.983 -8.757 42.722 1.00 94.00 196 LEU A C 1
ATOM 1499 O O . LEU A 1 196 ? -41.481 -8.693 43.844 1.00 94.00 196 LEU A O 1
ATOM 1503 N N . ALA A 1 197 ? -40.265 -9.803 42.306 1.00 94.25 197 ALA A N 1
ATOM 1504 C CA . ALA A 1 197 ? -40.030 -10.990 43.128 1.00 94.25 197 ALA A CA 1
ATOM 1505 C C . ALA A 1 197 ? -39.284 -10.663 44.436 1.00 94.25 197 ALA A C 1
ATOM 1507 O O . ALA A 1 197 ? -39.651 -11.162 45.503 1.00 94.25 197 ALA A O 1
ATOM 1508 N N . LEU A 1 198 ? -38.280 -9.780 44.375 1.00 95.06 198 LEU A N 1
ATOM 1509 C CA . LEU A 1 198 ? -37.570 -9.291 45.559 1.00 95.06 198 LEU A CA 1
ATOM 1510 C C . LEU A 1 198 ? -38.514 -8.558 46.527 1.00 95.06 198 LEU A C 1
ATOM 1512 O O . LEU A 1 198 ? -38.490 -8.813 47.731 1.00 95.06 198 LEU A O 1
ATOM 1516 N N . ILE A 1 199 ? -39.359 -7.661 46.011 1.00 94.00 199 ILE A N 1
ATOM 1517 C CA . ILE A 1 199 ? -40.284 -6.872 46.836 1.00 94.00 199 ILE A CA 1
ATOM 1518 C C . ILE A 1 199 ? -41.398 -7.743 47.428 1.00 94.00 199 ILE A C 1
ATOM 1520 O O . ILE A 1 199 ? -41.738 -7.563 48.596 1.00 94.00 199 ILE A O 1
ATOM 1524 N N . GLU A 1 200 ? -41.942 -8.701 46.675 1.00 93.62 200 GLU A N 1
ATOM 1525 C CA . GLU A 1 200 ? -42.950 -9.649 47.174 1.00 93.62 200 GLU A CA 1
ATOM 1526 C C . GLU A 1 200 ? -42.401 -10.534 48.301 1.00 93.62 200 GLU A C 1
ATOM 1528 O O . GLU A 1 200 ? -43.121 -10.825 49.255 1.00 93.62 200 GLU A O 1
ATOM 1533 N N . ALA A 1 201 ? -41.120 -10.911 48.235 1.00 91.69 201 ALA A N 1
ATOM 1534 C CA . ALA A 1 201 ? -40.453 -11.641 49.310 1.00 91.69 201 ALA A CA 1
ATOM 1535 C C . ALA A 1 201 ? -40.137 -10.760 50.535 1.00 91.69 201 ALA A C 1
ATOM 1537 O O . ALA A 1 201 ? -40.129 -11.258 51.661 1.00 91.69 201 ALA A O 1
ATOM 1538 N N . ALA A 1 202 ? -39.881 -9.463 50.334 1.00 91.50 202 ALA A N 1
ATOM 1539 C CA . ALA A 1 202 ? -39.545 -8.526 51.406 1.00 91.50 202 ALA A CA 1
ATOM 1540 C C . ALA A 1 202 ? -40.772 -7.983 52.163 1.00 91.50 202 ALA A C 1
ATOM 1542 O O . ALA A 1 202 ? -40.700 -7.803 53.376 1.00 91.50 202 ALA A O 1
ATOM 1543 N N . GLU A 1 203 ? -41.901 -7.743 51.484 1.00 90.31 203 GLU A N 1
ATOM 1544 C CA . GLU A 1 203 ? -43.125 -7.163 52.070 1.00 90.31 203 GLU A CA 1
ATOM 1545 C C . GLU A 1 203 ? -43.610 -7.838 53.368 1.00 90.31 203 GLU A C 1
ATOM 1547 O O . GLU A 1 203 ? -43.826 -7.115 54.351 1.00 90.31 203 GLU A O 1
ATOM 1552 N N . PRO A 1 204 ? -43.725 -9.181 53.454 1.00 87.44 204 PRO A N 1
ATOM 1553 C CA . PRO A 1 204 ? -44.232 -9.828 54.663 1.00 87.44 204 PRO A CA 1
ATOM 1554 C C . PRO A 1 204 ? -43.261 -9.738 55.848 1.00 87.44 204 PRO A C 1
ATOM 1556 O O . PRO A 1 204 ? -43.686 -9.905 56.991 1.00 87.44 204 PRO A O 1
ATOM 1559 N N . LEU A 1 205 ? -41.978 -9.462 55.592 1.00 87.56 205 LEU A N 1
ATOM 1560 C CA . LEU A 1 205 ? -40.924 -9.356 56.606 1.00 87.56 205 LEU A CA 1
ATOM 1561 C C . LEU A 1 205 ? -40.829 -7.949 57.217 1.00 87.56 205 LEU A C 1
ATOM 1563 O O . LEU A 1 205 ? -40.201 -7.773 58.259 1.00 87.56 205 LEU A O 1
ATOM 1567 N N . VAL A 1 206 ? -41.458 -6.946 56.596 1.00 87.69 206 VAL A N 1
ATOM 1568 C CA . VAL A 1 206 ? -41.481 -5.570 57.101 1.00 87.69 206 VAL A CA 1
ATOM 1569 C C . VAL A 1 206 ? -42.660 -5.373 58.053 1.00 87.69 206 VAL A C 1
ATOM 1571 O O . VAL A 1 206 ? -43.831 -5.533 57.683 1.00 87.69 206 VAL A O 1
ATOM 1574 N N . LEU A 1 207 ? -42.336 -4.994 59.291 1.00 81.62 207 LEU A N 1
ATOM 1575 C CA . LEU A 1 207 ? -43.307 -4.727 60.357 1.00 81.62 207 LEU A CA 1
ATOM 1576 C C . LEU A 1 207 ? -43.644 -3.236 60.478 1.00 81.62 207 LEU A C 1
ATOM 1578 O O . LEU A 1 207 ? -44.807 -2.893 60.707 1.00 81.62 207 LEU A O 1
ATOM 1582 N N . ASP A 1 208 ? -42.654 -2.367 60.271 1.00 84.06 208 ASP A N 1
ATOM 1583 C CA . ASP A 1 208 ? -42.819 -0.919 60.374 1.00 84.06 208 ASP A CA 1
ATOM 1584 C C . ASP A 1 208 ? -43.765 -0.377 59.299 1.00 84.06 208 ASP A C 1
ATOM 1586 O O . ASP A 1 208 ? -43.703 -0.755 58.125 1.00 84.06 208 ASP A O 1
ATOM 1590 N N . ALA A 1 209 ? -44.647 0.544 59.692 1.00 84.75 209 ALA A N 1
ATOM 1591 C CA . ALA A 1 209 ? -45.718 1.015 58.823 1.00 84.75 209 ALA A CA 1
ATOM 1592 C C . ALA A 1 209 ? -45.199 1.790 57.601 1.00 84.75 209 ALA A C 1
ATOM 1594 O O . ALA A 1 209 ? -45.658 1.540 56.486 1.00 84.75 209 ALA A O 1
ATOM 1595 N N . ALA A 1 210 ? -44.232 2.695 57.786 1.00 87.88 210 ALA A N 1
ATOM 1596 C CA . ALA A 1 210 ? -43.733 3.545 56.705 1.00 87.88 210 ALA A CA 1
ATOM 1597 C C . ALA A 1 210 ? -43.048 2.746 55.574 1.00 87.88 210 ALA A C 1
ATOM 1599 O O . ALA A 1 210 ? -43.488 2.862 54.423 1.00 87.88 210 ALA A O 1
ATOM 1600 N N . PRO A 1 211 ? -42.069 1.853 55.844 1.00 89.62 211 PRO A N 1
ATOM 1601 C CA . PRO A 1 211 ? -41.472 1.041 54.786 1.00 89.62 211 PRO A CA 1
ATOM 1602 C C . PRO A 1 211 ? -42.487 0.054 54.184 1.00 89.62 211 PRO A C 1
ATOM 1604 O O . PRO A 1 211 ? -42.486 -0.165 52.973 1.00 89.62 211 PRO A O 1
ATOM 1607 N N . LYS A 1 212 ? -43.431 -0.479 54.978 1.00 90.44 212 LYS A N 1
ATOM 1608 C CA . LYS A 1 212 ? -44.482 -1.383 54.476 1.00 90.44 212 LYS A CA 1
ATOM 1609 C C . LYS A 1 212 ? -45.439 -0.698 53.501 1.00 90.44 212 LYS A C 1
ATOM 1611 O O . LYS A 1 212 ? -45.843 -1.291 52.500 1.00 90.44 212 LYS A O 1
ATOM 1616 N N . VAL A 1 213 ? -45.793 0.562 53.752 1.00 89.69 213 VAL A N 1
ATOM 1617 C CA . VAL A 1 213 ? -46.572 1.386 52.815 1.00 89.69 213 VAL A CA 1
ATOM 1618 C C . VAL A 1 213 ? -45.792 1.644 51.527 1.00 89.69 213 VAL A C 1
ATOM 1620 O O . VAL A 1 213 ? -46.378 1.583 50.440 1.00 89.69 213 VAL A O 1
ATOM 1623 N N . ALA A 1 214 ? -44.489 1.916 51.626 1.00 91.50 214 ALA A N 1
ATOM 1624 C CA . ALA A 1 214 ? -43.638 2.122 50.459 1.00 91.50 214 ALA A CA 1
ATOM 1625 C C . ALA A 1 214 ? -43.588 0.865 49.570 1.00 91.50 214 ALA A C 1
ATOM 1627 O O . ALA A 1 214 ? -43.853 0.958 48.369 1.00 91.50 214 ALA A O 1
ATOM 1628 N N . LEU A 1 215 ? -43.382 -0.325 50.150 1.00 92.00 215 LEU A N 1
ATOM 1629 C CA . LEU A 1 215 ? -43.411 -1.597 49.408 1.00 92.00 215 LEU A CA 1
ATOM 1630 C C . LEU A 1 215 ? -44.784 -1.867 48.770 1.00 92.00 215 LEU A C 1
ATOM 1632 O O . LEU A 1 215 ? -44.865 -2.169 47.579 1.00 92.00 215 LEU A O 1
ATOM 1636 N N . ASN A 1 216 ? -45.879 -1.657 49.511 1.00 90.19 216 ASN A N 1
ATOM 1637 C CA . ASN A 1 216 ? -47.245 -1.807 48.991 1.00 90.19 216 ASN A CA 1
ATOM 1638 C C . ASN A 1 216 ? -47.603 -0.795 47.889 1.00 90.19 216 ASN A C 1
ATOM 1640 O O . ASN A 1 216 ? -48.534 -1.018 47.113 1.00 90.19 216 ASN A O 1
ATOM 1644 N N . THR A 1 217 ? -46.854 0.304 47.785 1.00 90.56 217 THR A N 1
ATOM 1645 C CA . THR A 1 217 ? -46.958 1.254 46.673 1.00 90.56 217 THR A CA 1
ATOM 1646 C C . THR A 1 217 ? -46.165 0.778 45.452 1.00 90.56 217 THR A C 1
ATOM 1648 O O . THR A 1 217 ? -46.650 0.921 44.326 1.00 90.56 217 THR A O 1
ATOM 1651 N N . LEU A 1 218 ? -44.990 0.173 45.658 1.00 91.69 218 LEU A N 1
ATOM 1652 C CA . LEU A 1 218 ? -44.138 -0.363 44.591 1.00 91.69 218 LEU A CA 1
ATOM 1653 C C . LEU A 1 218 ? -44.743 -1.599 43.911 1.00 91.69 218 LEU A C 1
ATOM 1655 O O . LEU A 1 218 ? -44.736 -1.671 42.684 1.00 91.69 218 LEU A O 1
ATOM 1659 N N . LEU A 1 219 ? -45.338 -2.531 44.663 1.00 92.25 219 LEU A N 1
ATOM 1660 C CA . LEU A 1 219 ? -45.947 -3.759 44.123 1.00 92.25 219 LEU A CA 1
ATOM 1661 C C . LEU A 1 219 ? -46.911 -3.518 42.938 1.00 92.25 219 LEU A C 1
ATOM 1663 O O . LEU A 1 219 ? -46.696 -4.074 41.858 1.00 92.25 219 LEU A O 1
ATOM 1667 N N . PRO A 1 220 ? -47.966 -2.686 43.058 1.00 90.25 220 PRO A N 1
ATOM 1668 C CA . PRO A 1 220 ? -48.864 -2.408 41.942 1.00 90.25 220 PRO A CA 1
ATOM 1669 C C . PRO A 1 220 ? -48.210 -1.567 40.839 1.00 90.25 220 PRO A C 1
ATOM 1671 O O . PRO A 1 220 ? -48.661 -1.637 39.696 1.00 90.25 220 PRO A O 1
ATOM 1674 N N . GLN A 1 221 ? -47.179 -0.766 41.141 1.00 90.94 221 GLN A N 1
ATOM 1675 C CA . GLN A 1 221 ? -46.428 -0.037 40.114 1.00 90.94 221 GLN A CA 1
ATOM 1676 C C . GLN A 1 221 ? -45.629 -1.002 39.240 1.00 90.94 221 GLN A C 1
ATOM 1678 O O . GLN A 1 221 ? -45.748 -0.927 38.020 1.00 90.94 221 GLN A O 1
ATOM 1683 N N . LEU A 1 222 ? -44.910 -1.945 39.849 1.00 91.00 222 LEU A N 1
ATOM 1684 C CA . LEU A 1 222 ? -44.134 -2.970 39.153 1.00 91.00 222 LEU A CA 1
ATOM 1685 C C . LEU A 1 222 ? -45.029 -3.922 38.357 1.00 91.00 222 LEU A C 1
ATOM 1687 O O . LEU A 1 222 ? -44.820 -4.086 37.159 1.00 91.00 222 LEU A O 1
ATOM 1691 N N . ARG A 1 223 ? -46.114 -4.434 38.959 1.00 91.06 223 ARG A N 1
ATOM 1692 C CA . ARG A 1 223 ? -47.106 -5.274 38.252 1.00 91.06 223 ARG A CA 1
ATOM 1693 C C . ARG A 1 223 ? -47.737 -4.566 37.051 1.00 91.06 223 ARG A C 1
ATOM 1695 O O . ARG A 1 223 ? -48.081 -5.203 36.061 1.00 91.06 223 ARG A O 1
ATOM 1702 N N . ALA A 1 224 ? -47.902 -3.245 37.133 1.00 88.44 224 ALA A N 1
ATOM 1703 C CA . ALA A 1 224 ? -48.429 -2.422 36.047 1.00 88.44 224 ALA A CA 1
ATOM 1704 C C . ALA A 1 224 ? -47.339 -1.831 35.132 1.00 88.44 224 ALA A C 1
ATOM 1706 O O . ALA A 1 224 ? -47.678 -1.025 34.263 1.00 88.44 224 ALA A O 1
ATOM 1707 N N . ARG A 1 225 ? -46.059 -2.178 35.344 1.00 84.94 225 ARG A N 1
ATOM 1708 C CA . ARG A 1 225 ? -44.882 -1.645 34.633 1.00 84.94 225 ARG A CA 1
ATOM 1709 C C . ARG A 1 225 ? -44.858 -0.114 34.556 1.00 84.94 225 ARG A C 1
ATOM 1711 O O . ARG A 1 225 ? -44.574 0.484 33.520 1.00 84.94 225 ARG A O 1
ATOM 1718 N N . LYS A 1 226 ? -45.218 0.537 35.662 1.00 86.69 226 LYS A N 1
ATOM 1719 C CA . LYS A 1 226 ? -45.156 1.993 35.833 1.00 86.69 226 LYS A CA 1
ATOM 1720 C C . LYS A 1 226 ? -43.795 2.404 36.384 1.00 86.69 226 LYS A C 1
ATOM 1722 O O . LYS A 1 226 ? -43.111 1.608 37.016 1.00 86.69 226 LYS A O 1
ATOM 1727 N N . SER A 1 227 ? -43.443 3.675 36.195 1.00 85.06 227 SER A N 1
ATOM 1728 C CA . SER A 1 227 ? -42.262 4.271 36.823 1.00 85.06 227 SER A CA 1
ATOM 1729 C C . SER A 1 227 ? -42.328 4.121 38.343 1.00 85.06 227 SER A C 1
ATOM 1731 O O . SER A 1 227 ? -43.318 4.539 38.955 1.00 85.06 227 SER A O 1
ATOM 1733 N N . ILE A 1 228 ? -41.268 3.569 38.920 1.00 91.06 228 ILE A N 1
ATOM 1734 C CA . ILE A 1 228 ? -41.070 3.451 40.364 1.00 91.06 228 ILE A CA 1
ATOM 1735 C C . ILE A 1 228 ? -40.268 4.642 40.903 1.00 91.06 228 ILE A C 1
ATOM 1737 O O . ILE A 1 228 ? -39.691 5.419 40.143 1.00 91.06 228 ILE A O 1
ATOM 1741 N N . SER A 1 229 ? -40.253 4.804 42.223 1.00 90.06 229 SER A N 1
ATOM 1742 C CA . SER A 1 229 ? -39.456 5.813 42.924 1.00 90.06 229 SER A CA 1
ATOM 1743 C C . SER A 1 229 ? -38.910 5.235 44.221 1.00 90.06 229 SER A C 1
ATOM 1745 O O . SER A 1 229 ? -39.620 4.487 44.892 1.00 90.06 229 SER A O 1
ATOM 1747 N N . LEU A 1 230 ? -37.695 5.625 44.601 1.00 92.31 230 LEU A N 1
ATOM 1748 C CA . LEU A 1 230 ? -37.120 5.252 45.888 1.00 92.31 230 LEU A CA 1
ATOM 1749 C C . LEU A 1 230 ? -37.738 6.105 47.005 1.00 92.31 230 LEU A C 1
ATOM 1751 O O . LEU A 1 230 ? -37.494 7.310 47.083 1.00 92.31 230 LEU A O 1
ATOM 1755 N N . ASP A 1 231 ? -38.561 5.483 47.846 1.00 92.38 231 ASP A N 1
ATOM 1756 C CA . ASP A 1 231 ? -39.126 6.133 49.029 1.00 92.38 231 ASP A CA 1
ATOM 1757 C C . ASP A 1 231 ? -38.073 6.190 50.156 1.00 92.38 231 ASP A C 1
ATOM 1759 O O . ASP A 1 231 ? -37.435 5.166 50.423 1.00 92.38 231 ASP A O 1
ATOM 1763 N N . PRO A 1 232 ? -37.880 7.338 50.837 1.00 91.56 232 PRO A N 1
ATOM 1764 C CA . PRO A 1 232 ? -36.928 7.459 51.941 1.00 91.56 232 PRO A CA 1
ATOM 1765 C C . PRO A 1 232 ? -37.116 6.417 53.047 1.00 91.56 232 PRO A C 1
ATOM 1767 O O . PRO A 1 232 ? -36.124 5.976 53.617 1.00 91.56 232 PRO A O 1
ATOM 1770 N N . ALA A 1 233 ? -38.351 5.971 53.308 1.00 90.62 233 ALA A N 1
ATOM 1771 C CA . ALA A 1 233 ? -38.621 4.962 54.332 1.00 90.62 233 ALA A CA 1
ATOM 1772 C C . ALA A 1 233 ? -37.955 3.608 54.027 1.00 90.62 233 ALA A C 1
ATOM 1774 O O . ALA A 1 233 ? -37.683 2.833 54.938 1.00 90.62 233 ALA A O 1
ATOM 1775 N N . LEU A 1 234 ? -37.658 3.310 52.757 1.00 92.31 234 LEU A N 1
ATOM 1776 C CA . LEU A 1 234 ? -36.947 2.085 52.379 1.00 92.31 234 LEU A CA 1
ATOM 1777 C C . LEU A 1 234 ? -35.454 2.151 52.717 1.00 92.31 234 LEU A C 1
ATOM 1779 O O . LEU A 1 234 ? -34.833 1.112 52.917 1.00 92.31 234 LEU A O 1
ATOM 1783 N N . ILE A 1 235 ? -34.876 3.354 52.798 1.00 92.00 235 ILE A N 1
ATOM 1784 C CA . ILE A 1 235 ? -33.450 3.552 53.102 1.00 92.00 235 ILE A CA 1
ATOM 1785 C C . ILE A 1 235 ? -33.142 3.156 54.554 1.00 92.00 235 ILE A C 1
ATOM 1787 O O . ILE A 1 235 ? -32.029 2.720 54.853 1.00 92.00 235 ILE A O 1
ATOM 1791 N N . ASP A 1 236 ? -34.140 3.276 55.431 1.00 88.12 236 ASP A N 1
ATOM 1792 C CA . ASP A 1 236 ? -34.064 2.935 56.852 1.00 88.12 236 ASP A CA 1
ATOM 1793 C C . ASP A 1 236 ? -34.178 1.425 57.133 1.00 88.12 236 ASP A C 1
ATOM 1795 O O . ASP A 1 236 ? -34.002 1.017 58.278 1.00 88.12 236 ASP A O 1
ATOM 1799 N N . LEU A 1 237 ? -34.444 0.590 56.119 1.00 90.50 237 LEU A N 1
ATOM 1800 C CA . LEU A 1 237 ? -34.466 -0.865 56.282 1.00 90.50 237 LEU A CA 1
ATOM 1801 C C . LEU A 1 237 ? -33.080 -1.392 56.676 1.00 90.50 237 LEU A C 1
ATOM 1803 O O . LEU A 1 237 ? -32.073 -1.068 56.044 1.00 90.50 237 LEU A O 1
ATOM 1807 N N . GLU A 1 238 ? -33.047 -2.255 57.691 1.00 88.44 238 GLU A N 1
ATOM 1808 C CA . GLU A 1 238 ? -31.815 -2.829 58.234 1.00 88.44 238 GLU A CA 1
ATOM 1809 C C . GLU A 1 238 ? -31.628 -4.304 57.850 1.00 88.44 238 GLU A C 1
ATOM 1811 O O . GLU A 1 238 ? -32.563 -5.022 57.475 1.00 88.44 238 GLU A O 1
ATOM 1816 N N . GLY A 1 239 ? -30.386 -4.774 57.952 1.00 88.06 239 GLY A N 1
ATOM 1817 C CA . GLY A 1 239 ? -30.018 -6.156 57.677 1.00 88.06 239 GLY A CA 1
ATOM 1818 C C . GLY A 1 239 ? -30.266 -6.527 56.215 1.00 88.06 239 GLY A C 1
ATOM 1819 O O . GLY A 1 239 ? -30.067 -5.716 55.313 1.00 88.06 239 GLY A O 1
ATOM 1820 N N . GLY A 1 240 ? -30.732 -7.753 55.960 1.00 89.06 240 GLY A N 1
ATOM 1821 C CA . GLY A 1 240 ? -30.963 -8.232 54.592 1.00 89.06 240 GLY A CA 1
ATOM 1822 C C . GLY A 1 240 ? -32.021 -7.438 53.810 1.00 89.06 240 GLY A C 1
ATOM 1823 O O . GLY A 1 240 ? -31.957 -7.381 52.587 1.00 89.06 240 GLY A O 1
ATOM 1824 N N . LEU A 1 241 ? -32.961 -6.771 54.492 1.00 92.50 241 LEU A N 1
ATOM 1825 C CA . LEU A 1 241 ? -34.015 -5.973 53.848 1.00 92.50 241 LEU A CA 1
ATOM 1826 C C . LEU A 1 241 ? -33.480 -4.690 53.194 1.00 92.50 241 LEU A C 1
ATOM 1828 O O . LEU A 1 241 ? -34.100 -4.178 52.261 1.00 92.50 241 LEU A O 1
ATOM 1832 N N . SER A 1 242 ? -32.308 -4.209 53.621 1.00 94.31 242 SER A N 1
ATOM 1833 C CA . SER A 1 242 ? -31.629 -3.056 53.013 1.00 94.31 242 SER A CA 1
ATOM 1834 C C . SER A 1 242 ? -31.319 -3.256 51.520 1.00 94.31 242 SER A C 1
ATOM 1836 O O . SER A 1 242 ? -31.254 -2.284 50.762 1.00 94.31 242 SER A O 1
ATOM 1838 N N . ALA A 1 243 ? -31.228 -4.515 51.065 1.00 94.44 243 ALA A N 1
ATOM 1839 C CA . ALA A 1 243 ? -31.044 -4.875 49.663 1.00 94.44 243 ALA A CA 1
ATOM 1840 C C . ALA A 1 243 ? -32.154 -4.330 48.745 1.00 94.44 243 ALA A C 1
ATOM 1842 O O . ALA A 1 243 ? -31.892 -4.028 47.582 1.00 94.44 243 ALA A O 1
ATOM 1843 N N . VAL A 1 244 ? -33.376 -4.142 49.260 1.00 94.62 244 VAL A N 1
ATOM 1844 C CA . VAL A 1 244 ? -34.490 -3.578 48.481 1.00 94.62 244 VAL A CA 1
ATOM 1845 C C . VAL A 1 244 ? -34.183 -2.143 48.056 1.00 94.62 244 VAL A C 1
ATOM 1847 O O . VAL A 1 244 ? -34.338 -1.801 46.885 1.00 94.62 244 VAL A O 1
ATOM 1850 N N . ALA A 1 245 ? -33.708 -1.303 48.979 1.00 94.75 245 ALA A N 1
ATOM 1851 C CA . ALA A 1 245 ? -33.358 0.080 48.667 1.00 94.75 245 ALA A CA 1
ATOM 1852 C C . ALA A 1 245 ? -32.169 0.164 47.698 1.00 94.75 245 ALA A C 1
ATOM 1854 O O . ALA A 1 245 ? -32.191 0.990 46.787 1.00 94.75 245 ALA A O 1
ATOM 1855 N N . VAL A 1 246 ? -31.176 -0.722 47.855 1.00 95.88 246 VAL A N 1
ATOM 1856 C CA . VAL A 1 246 ? -30.016 -0.834 46.952 1.00 95.88 246 VAL A CA 1
ATOM 1857 C C . VAL A 1 246 ? -30.468 -1.167 45.527 1.00 95.88 246 VAL A C 1
ATOM 1859 O O . VAL A 1 246 ? -30.161 -0.418 44.605 1.00 95.88 246 VAL A O 1
ATOM 1862 N N . VAL A 1 247 ? -31.263 -2.226 45.341 1.00 95.19 247 VAL A N 1
ATOM 1863 C CA . VAL A 1 247 ? -31.745 -2.648 44.014 1.00 95.19 247 VAL A CA 1
ATOM 1864 C C . VAL A 1 247 ? -32.672 -1.605 43.383 1.00 95.19 247 VAL A C 1
ATOM 1866 O O . VAL A 1 247 ? -32.573 -1.335 42.187 1.00 95.19 247 VAL A O 1
ATOM 1869 N N . VAL A 1 248 ? -33.559 -0.977 44.162 1.00 94.00 248 VAL A N 1
ATOM 1870 C CA . VAL A 1 248 ? -34.439 0.080 43.640 1.00 94.00 248 VAL A CA 1
ATOM 1871 C C . VAL A 1 248 ? -33.620 1.300 43.211 1.00 94.00 248 VAL A C 1
ATOM 1873 O O . VAL A 1 248 ? -33.847 1.813 42.115 1.00 94.00 248 VAL A O 1
ATOM 1876 N N . ALA A 1 249 ? -32.629 1.735 43.996 1.00 94.00 249 ALA A N 1
ATOM 1877 C CA . ALA A 1 249 ? -31.713 2.803 43.585 1.00 94.00 249 ALA A CA 1
ATOM 1878 C C . ALA A 1 249 ? -30.971 2.437 42.289 1.00 94.00 249 ALA A C 1
ATOM 1880 O O . ALA A 1 249 ? -30.924 3.239 41.352 1.00 94.00 249 ALA A O 1
ATOM 1881 N N . GLN A 1 250 ? -30.495 1.191 42.202 1.00 93.19 250 GLN A N 1
ATOM 1882 C CA . GLN A 1 250 ? -29.820 0.650 41.029 1.00 93.19 250 GLN A CA 1
ATOM 1883 C C . GLN A 1 250 ? -30.719 0.707 39.789 1.00 93.19 250 GLN A C 1
ATOM 1885 O O . GLN A 1 250 ? -30.303 1.214 38.749 1.00 93.19 250 GLN A O 1
ATOM 1890 N N . SER A 1 251 ? -31.974 0.264 39.893 1.00 92.56 251 SER A N 1
ATOM 1891 C CA . SER A 1 251 ? -32.947 0.296 38.788 1.00 92.56 251 SER A CA 1
ATOM 1892 C C . SER A 1 251 ? -33.247 1.708 38.272 1.00 92.56 251 SER A C 1
ATOM 1894 O O . SER A 1 251 ? -33.567 1.900 37.101 1.00 92.56 251 SER A O 1
ATOM 1896 N N . LEU A 1 252 ? -33.105 2.713 39.140 1.00 91.56 252 LEU A N 1
ATOM 1897 C CA . LEU A 1 252 ? -33.334 4.120 38.823 1.00 91.56 252 LEU A CA 1
ATOM 1898 C C . LEU A 1 252 ? -32.081 4.831 38.293 1.00 91.56 252 LEU A C 1
ATOM 1900 O O . LEU A 1 252 ? -32.166 6.011 37.951 1.00 91.56 252 LEU A O 1
ATOM 1904 N N . GLY A 1 253 ? -30.927 4.154 38.255 1.00 88.94 253 GLY A N 1
ATOM 1905 C CA . GLY A 1 253 ? -29.641 4.775 37.930 1.00 88.94 253 GLY A CA 1
ATOM 1906 C C . GLY A 1 253 ? -29.228 5.853 38.938 1.00 88.94 253 GLY A C 1
ATOM 1907 O O . GLY A 1 253 ? -28.566 6.821 38.572 1.00 88.94 253 GLY A O 1
ATOM 1908 N N . GLN A 1 254 ? -29.676 5.730 40.190 1.00 90.62 254 GLN A N 1
ATOM 1909 C CA . GLN A 1 254 ? -29.337 6.647 41.276 1.00 90.62 254 GLN A CA 1
ATOM 1910 C C . GLN A 1 254 ? -28.091 6.158 42.026 1.00 90.62 254 GLN A C 1
ATOM 1912 O O . GLN A 1 254 ? -27.826 4.955 42.036 1.00 90.62 254 GLN A O 1
ATOM 1917 N N . PRO A 1 255 ? -27.339 7.058 42.689 1.00 90.69 255 PRO A N 1
ATOM 1918 C CA . PRO A 1 255 ? -26.277 6.637 43.594 1.00 90.69 255 PRO A CA 1
ATOM 1919 C C . PRO A 1 255 ? -26.846 5.749 44.706 1.00 90.69 255 PRO A C 1
ATOM 1921 O O . PRO A 1 255 ? -27.939 5.999 45.224 1.00 90.69 255 PRO A O 1
ATOM 1924 N N . LEU A 1 256 ? -26.089 4.718 45.077 1.00 93.62 256 LEU A N 1
ATOM 1925 C CA . LEU A 1 256 ? -26.492 3.780 46.119 1.00 93.62 256 LEU A CA 1
ATOM 1926 C C . LEU A 1 256 ? -26.618 4.497 47.477 1.00 93.62 256 LEU A C 1
ATOM 1928 O O . LEU A 1 256 ? -25.677 5.182 47.885 1.00 93.62 256 LEU A O 1
ATOM 1932 N N . PRO A 1 257 ? -27.734 4.336 48.216 1.00 94.44 257 PRO A N 1
ATOM 1933 C CA . PRO A 1 257 ? -27.876 4.929 49.541 1.00 94.44 257 PRO A CA 1
ATOM 1934 C C . PRO A 1 257 ? -26.826 4.371 50.511 1.00 94.44 257 PRO A C 1
ATOM 1936 O O . PRO A 1 257 ? -26.833 3.174 50.805 1.00 94.44 257 PRO A O 1
ATOM 1939 N N . GLU A 1 258 ? -25.953 5.234 51.045 1.00 92.88 258 GLU A N 1
ATOM 1940 C CA . GLU A 1 258 ? -24.824 4.831 51.908 1.00 92.88 258 GLU A CA 1
ATOM 1941 C C . GLU A 1 258 ? -25.264 3.992 53.113 1.00 92.88 258 GLU A C 1
ATOM 1943 O O . GLU A 1 258 ? -24.652 2.975 53.433 1.00 92.88 258 GLU A O 1
ATOM 1948 N N . ARG A 1 259 ? -26.368 4.381 53.762 1.00 92.38 259 ARG A N 1
ATOM 1949 C CA . ARG A 1 259 ? -26.897 3.652 54.919 1.00 92.38 259 ARG A CA 1
ATOM 1950 C C . ARG A 1 259 ? -27.362 2.244 54.544 1.00 92.38 259 ARG A C 1
ATOM 1952 O O . ARG A 1 259 ? -27.048 1.294 55.256 1.00 92.38 259 ARG A O 1
ATOM 1959 N N . SER A 1 260 ? -28.071 2.104 53.424 1.00 94.00 260 SER A N 1
ATOM 1960 C CA . SER A 1 260 ? -28.591 0.812 52.970 1.00 94.00 260 SER A CA 1
ATOM 1961 C C . SER A 1 260 ? -27.470 -0.100 52.478 1.00 94.00 260 SER A C 1
ATOM 1963 O O . SER A 1 260 ? -27.444 -1.267 52.848 1.00 94.00 260 SER A O 1
ATOM 1965 N N . ILE A 1 261 ? -26.498 0.420 51.717 1.00 95.25 261 ILE A N 1
ATOM 1966 C CA . ILE A 1 261 ? -25.368 -0.395 51.250 1.00 95.25 261 ILE A CA 1
ATOM 1967 C C . ILE A 1 261 ? -24.445 -0.809 52.405 1.00 95.25 261 ILE A C 1
ATOM 1969 O O . ILE A 1 261 ? -23.955 -1.932 52.399 1.00 95.25 261 ILE A O 1
ATOM 1973 N N . ALA A 1 262 ? -24.248 0.042 53.422 1.00 94.31 262 ALA A N 1
ATOM 1974 C CA . ALA A 1 262 ? -23.493 -0.316 54.626 1.00 94.31 262 ALA A CA 1
ATOM 1975 C C . ALA A 1 262 ? -24.224 -1.372 55.473 1.00 94.31 262 ALA A C 1
ATOM 1977 O O . ALA A 1 262 ? -23.594 -2.278 56.017 1.00 94.31 262 ALA A O 1
ATOM 1978 N N . SER A 1 263 ? -25.557 -1.285 55.562 1.00 93.06 263 SER A N 1
ATOM 1979 C CA . SER A 1 263 ? -26.370 -2.304 56.234 1.00 93.06 263 SER A CA 1
ATOM 1980 C C . SER A 1 263 ? -26.330 -3.645 55.493 1.00 93.06 263 SER A C 1
ATOM 1982 O O . SER A 1 263 ? -26.197 -4.688 56.132 1.00 93.06 263 SER A O 1
ATOM 1984 N N . LEU A 1 264 ? -26.357 -3.622 54.154 1.00 94.81 264 LEU A N 1
ATOM 1985 C CA . LEU A 1 264 ? -26.206 -4.817 53.326 1.00 94.81 264 LEU A CA 1
ATOM 1986 C C . LEU A 1 264 ? -24.814 -5.434 53.481 1.00 94.81 264 LEU A C 1
ATOM 1988 O O . LEU A 1 264 ? -24.710 -6.641 53.668 1.00 94.81 264 LEU A O 1
ATOM 1992 N N . GLU A 1 265 ? -23.758 -4.616 53.468 1.00 94.31 265 GLU A N 1
ATOM 1993 C CA . GLU A 1 265 ? -22.365 -5.060 53.623 1.00 94.31 265 GLU A CA 1
ATOM 1994 C C . GLU A 1 265 ? -22.136 -5.802 54.949 1.00 94.31 265 GLU A C 1
ATOM 1996 O O . GLU A 1 265 ? -21.392 -6.783 54.995 1.00 94.31 265 GLU A O 1
ATOM 2001 N N . ALA A 1 266 ? -22.814 -5.379 56.020 1.00 93.75 266 ALA A N 1
ATOM 2002 C CA . ALA A 1 266 ? -22.746 -6.044 57.319 1.00 93.75 266 ALA A CA 1
ATOM 2003 C C . ALA A 1 266 ? -23.355 -7.462 57.318 1.00 93.75 266 ALA A C 1
ATOM 2005 O O . ALA A 1 266 ? -23.023 -8.261 58.195 1.00 93.75 266 ALA A O 1
ATOM 2006 N N . VAL A 1 267 ? -24.235 -7.777 56.361 1.00 92.88 267 VAL A N 1
ATOM 2007 C CA . VAL A 1 267 ? -24.895 -9.087 56.232 1.00 92.88 267 VAL A CA 1
ATOM 2008 C C . VAL A 1 267 ? -24.252 -9.936 55.139 1.00 92.88 267 VAL A C 1
ATOM 2010 O O . VAL A 1 267 ? -23.930 -11.098 55.374 1.00 92.88 267 VAL A O 1
ATOM 2013 N N . ASP A 1 268 ? -24.060 -9.359 53.955 1.00 94.19 268 ASP A N 1
ATOM 2014 C CA . ASP A 1 268 ? -23.428 -9.986 52.801 1.00 94.19 268 ASP A CA 1
ATOM 2015 C C . ASP A 1 268 ? -22.538 -8.964 52.088 1.00 94.19 268 ASP A C 1
ATOM 2017 O O . ASP A 1 268 ? -22.960 -8.205 51.207 1.00 94.19 268 ASP A O 1
ATOM 2021 N N . LYS A 1 269 ? -21.265 -8.962 52.487 1.00 94.00 269 LYS A N 1
ATOM 2022 C CA . LYS A 1 269 ? -20.240 -8.116 51.881 1.00 94.00 269 LYS A CA 1
ATOM 2023 C C . LYS A 1 269 ? -20.084 -8.381 50.382 1.00 94.00 269 LYS A C 1
ATOM 2025 O O . LYS A 1 269 ? -19.930 -7.436 49.617 1.00 94.00 269 LYS A O 1
ATOM 2030 N N . GLY A 1 270 ? -20.164 -9.643 49.954 1.00 92.56 270 GLY A N 1
ATOM 2031 C CA . GLY A 1 270 ? -19.988 -10.007 48.550 1.00 92.56 270 GLY A CA 1
ATOM 2032 C C . GLY A 1 270 ? -21.074 -9.395 47.672 1.00 92.56 270 GLY A C 1
ATOM 2033 O O . GLY A 1 270 ? -20.773 -8.804 46.638 1.00 92.56 270 GLY A O 1
ATOM 2034 N N . LEU A 1 271 ? -22.335 -9.477 48.100 1.00 94.12 271 LEU A N 1
ATOM 2035 C CA . LEU A 1 271 ? -23.451 -8.870 47.378 1.00 94.12 271 LEU A CA 1
ATOM 2036 C C . LEU A 1 271 ? -23.366 -7.337 47.358 1.00 94.12 271 LEU A C 1
ATOM 2038 O O . LEU A 1 271 ? -23.614 -6.724 46.317 1.00 94.12 271 LEU A O 1
ATOM 2042 N N . ALA A 1 272 ? -22.988 -6.713 48.477 1.00 94.50 272 ALA A N 1
ATOM 2043 C CA . ALA A 1 272 ? -22.786 -5.267 48.538 1.00 94.50 272 ALA A CA 1
ATOM 2044 C C . ALA A 1 272 ? -21.684 -4.800 47.567 1.00 94.50 272 ALA A C 1
ATOM 2046 O O . ALA A 1 272 ? -21.891 -3.836 46.826 1.00 94.50 272 ALA A O 1
ATOM 2047 N N . ASP A 1 273 ? -20.557 -5.515 47.511 1.00 94.25 273 ASP A N 1
ATOM 2048 C CA . ASP A 1 273 ? -19.451 -5.226 46.593 1.00 94.25 273 ASP A CA 1
ATOM 2049 C C . ASP A 1 273 ? -19.887 -5.370 45.122 1.00 94.25 273 ASP A C 1
ATOM 2051 O O . ASP A 1 273 ? -19.585 -4.494 44.310 1.00 94.25 273 ASP A O 1
ATOM 2055 N N . LYS A 1 274 ? -20.686 -6.396 44.773 1.00 94.12 274 LYS A N 1
ATOM 2056 C CA . LYS A 1 274 ? -21.253 -6.548 43.414 1.00 94.12 274 LYS A CA 1
ATOM 2057 C C . LYS A 1 274 ? -22.108 -5.344 42.999 1.00 94.12 274 LYS A C 1
ATOM 2059 O O . LYS A 1 274 ? -22.025 -4.901 41.854 1.00 94.12 274 LYS A O 1
ATOM 2064 N N . HIS A 1 275 ? -22.942 -4.823 43.902 1.00 94.94 275 HIS A N 1
ATOM 2065 C CA . HIS A 1 275 ? -23.786 -3.655 43.621 1.00 94.94 275 HIS A CA 1
ATOM 2066 C C . HIS A 1 275 ? -22.968 -2.368 43.496 1.00 94.94 275 HIS A C 1
ATOM 2068 O O . HIS A 1 275 ? -23.233 -1.572 42.594 1.00 94.94 275 HIS A O 1
ATOM 2074 N N . ARG A 1 276 ? -21.940 -2.177 44.338 1.00 94.75 276 ARG A N 1
ATOM 2075 C CA . ARG A 1 276 ? -21.005 -1.043 44.207 1.00 94.75 276 ARG A CA 1
ATOM 2076 C C . ARG A 1 276 ? -20.292 -1.059 42.863 1.00 94.75 276 ARG A C 1
ATOM 2078 O O . ARG A 1 276 ? -20.260 -0.034 42.189 1.00 94.75 276 ARG A O 1
ATOM 2085 N N . ASP A 1 277 ? -19.789 -2.221 42.465 1.00 93.75 277 ASP A N 1
ATOM 2086 C CA . ASP A 1 277 ? -19.116 -2.399 41.184 1.00 93.75 277 ASP A CA 1
ATOM 2087 C C . ASP A 1 277 ? -20.055 -2.125 39.999 1.00 93.75 277 ASP A C 1
ATOM 2089 O O . ASP A 1 277 ? -19.722 -1.345 39.110 1.00 93.75 277 ASP A O 1
ATOM 2093 N N . LEU A 1 278 ? -21.291 -2.647 40.022 1.00 93.94 278 LEU A N 1
ATOM 2094 C CA . LEU A 1 278 ? -22.276 -2.326 38.983 1.00 93.94 278 LEU A CA 1
ATOM 2095 C C . LEU A 1 278 ? -22.588 -0.818 38.922 1.00 93.94 278 LEU A C 1
ATOM 2097 O O . LEU A 1 278 ? -22.744 -0.262 37.832 1.00 93.94 278 LEU A O 1
ATOM 2101 N N . CYS A 1 279 ? -22.715 -0.152 40.072 1.00 93.50 279 CYS A N 1
ATOM 2102 C CA . CYS A 1 279 ? -22.931 1.293 40.133 1.00 93.50 279 CYS A CA 1
ATOM 2103 C C . CYS A 1 279 ? -21.756 2.064 39.509 1.00 93.50 279 CYS A C 1
ATOM 2105 O O . CYS A 1 279 ? -21.997 2.948 38.687 1.00 93.50 279 CYS A O 1
ATOM 2107 N N . ALA A 1 280 ? -20.513 1.693 39.837 1.00 92.19 280 ALA A N 1
ATOM 2108 C CA . ALA A 1 280 ? -19.304 2.297 39.274 1.00 92.19 280 ALA A CA 1
ATOM 2109 C C . ALA A 1 280 ? -19.239 2.116 37.746 1.00 92.19 280 ALA A C 1
ATOM 2111 O O . ALA A 1 280 ? -19.116 3.101 37.007 1.00 92.19 280 ALA A O 1
ATOM 2112 N N . LEU A 1 281 ? -19.466 0.890 37.259 1.00 91.62 281 LEU A N 1
ATOM 2113 C CA . LEU A 1 281 ? -19.477 0.564 35.830 1.00 91.62 281 LEU A CA 1
ATOM 2114 C C . LEU A 1 281 ? -20.522 1.379 35.055 1.00 91.62 281 LEU A C 1
ATOM 2116 O O . LEU A 1 281 ? -20.249 1.851 33.951 1.00 91.62 281 LEU A O 1
ATOM 2120 N N . ARG A 1 282 ? -21.712 1.601 35.632 1.00 90.56 282 ARG A N 1
ATOM 2121 C CA . ARG A 1 282 ? -22.757 2.446 35.023 1.00 90.56 282 ARG A CA 1
ATOM 2122 C C . ARG A 1 282 ? -22.381 3.926 34.962 1.00 90.56 282 ARG A C 1
ATOM 2124 O O . ARG A 1 282 ? -22.838 4.617 34.055 1.00 90.56 282 ARG A O 1
ATOM 2131 N N . SER A 1 283 ? -21.555 4.407 35.889 1.00 88.38 283 SER A N 1
ATOM 2132 C CA . SER A 1 283 ? -20.965 5.750 35.826 1.00 88.38 283 SER A CA 1
ATOM 2133 C C . SER A 1 283 ? -19.716 5.847 34.939 1.00 88.38 283 SER A C 1
ATOM 2135 O O . SER A 1 283 ? -19.201 6.947 34.757 1.00 88.38 283 SER A O 1
ATOM 2137 N N . GLY A 1 284 ? -19.252 4.734 34.358 1.00 86.06 284 GLY A N 1
ATOM 2138 C CA . GLY A 1 284 ? -18.040 4.678 33.534 1.00 86.06 284 GLY A CA 1
ATOM 2139 C C . GLY A 1 284 ? -16.738 4.537 34.330 1.00 86.06 284 GLY A C 1
ATOM 2140 O O . GLY A 1 284 ? -15.663 4.700 33.762 1.00 86.06 284 GLY A O 1
ATOM 2141 N N . GLU A 1 285 ? -16.818 4.240 35.627 1.00 88.25 285 GLU A N 1
ATOM 2142 C CA . GLU A 1 285 ? -15.666 3.959 36.483 1.00 88.25 285 GLU A CA 1
ATOM 2143 C C . GLU A 1 285 ? -15.455 2.443 36.577 1.00 88.25 285 GLU A C 1
ATOM 2145 O O . GLU A 1 285 ? -16.367 1.698 36.935 1.00 88.25 285 GLU A O 1
ATOM 2150 N N . VAL A 1 286 ? -14.250 1.976 36.247 1.00 87.06 286 VAL A N 1
ATOM 2151 C CA . VAL A 1 286 ? -13.871 0.561 36.345 1.00 87.06 286 VAL A CA 1
ATOM 2152 C C . VAL A 1 286 ? -12.980 0.396 37.573 1.00 87.06 286 VAL A C 1
ATOM 2154 O O . VAL A 1 286 ? -11.843 0.859 37.574 1.00 87.06 286 VAL A O 1
ATOM 2157 N N . LEU A 1 287 ? -13.508 -0.233 38.627 1.00 87.69 287 LEU A N 1
ATOM 2158 C CA . LEU A 1 287 ? -12.778 -0.444 39.884 1.00 87.69 287 LEU A CA 1
ATOM 2159 C C . LEU A 1 287 ? -11.794 -1.615 39.773 1.00 87.69 287 LEU A C 1
ATOM 2161 O O . LEU A 1 287 ? -10.616 -1.471 40.086 1.00 87.69 287 LEU A O 1
ATOM 2165 N N . ASP A 1 288 ? -12.290 -2.765 39.316 1.00 89.69 288 ASP A N 1
ATOM 2166 C CA . ASP A 1 288 ? -11.501 -3.966 39.046 1.00 89.69 288 ASP A CA 1
ATOM 2167 C C . ASP A 1 288 ? -12.066 -4.665 37.804 1.00 89.69 288 ASP A C 1
ATOM 2169 O O . ASP A 1 288 ? -13.144 -5.276 37.824 1.00 89.69 288 ASP A O 1
ATOM 2173 N N . TRP A 1 289 ? -11.351 -4.522 36.689 1.00 90.94 289 TRP A N 1
ATOM 2174 C CA . TRP A 1 289 ? -11.800 -5.031 35.400 1.00 90.94 289 TRP A CA 1
ATOM 2175 C C . TRP A 1 289 ? -11.831 -6.565 35.351 1.00 90.94 289 TRP A C 1
ATOM 2177 O O . TRP A 1 289 ? -12.791 -7.143 34.833 1.00 90.94 289 TRP A O 1
ATOM 2187 N N . ASP A 1 290 ? -10.837 -7.236 35.941 1.00 88.31 290 ASP A N 1
ATOM 2188 C CA . ASP A 1 290 ? -10.735 -8.698 35.944 1.00 88.31 290 ASP A CA 1
ATOM 2189 C C . ASP A 1 290 ? -11.854 -9.338 36.776 1.00 88.31 290 ASP A C 1
ATOM 2191 O O . ASP A 1 290 ? -12.486 -10.305 36.331 1.00 88.31 290 ASP A O 1
ATOM 2195 N N . LEU A 1 291 ? -12.173 -8.774 37.947 1.00 89.31 291 LEU A N 1
ATOM 2196 C CA . LEU A 1 291 ? -13.316 -9.221 38.753 1.00 89.31 291 LEU A CA 1
ATOM 2197 C C . LEU A 1 291 ? -14.655 -8.995 38.043 1.00 89.31 291 LEU A C 1
ATOM 2199 O O . LEU A 1 291 ? -15.589 -9.785 38.204 1.00 89.31 291 LEU A O 1
ATOM 2203 N N . SER A 1 292 ? -14.767 -7.921 37.264 1.00 91.75 292 SER A N 1
ATOM 2204 C CA . SER A 1 292 ? -16.004 -7.568 36.566 1.00 91.75 292 SER A CA 1
ATOM 2205 C C . SER A 1 292 ? -16.236 -8.442 35.336 1.00 91.75 292 SER A C 1
ATOM 2207 O O . SER A 1 292 ? -17.335 -8.970 35.154 1.00 91.75 292 SER A O 1
ATOM 2209 N N . ARG A 1 293 ? -15.202 -8.678 34.514 1.00 89.38 293 ARG A N 1
ATOM 2210 C CA . ARG A 1 293 ? -15.314 -9.526 33.312 1.00 89.38 293 ARG A CA 1
ATOM 2211 C C . ARG A 1 293 ? -15.538 -11.005 33.641 1.00 89.38 293 ARG A C 1
ATOM 2213 O O . ARG A 1 293 ? -16.027 -11.745 32.791 1.00 89.38 293 ARG A O 1
ATOM 2220 N N . THR A 1 294 ? -15.172 -11.444 34.848 1.00 87.62 294 THR A N 1
ATOM 2221 C CA . THR A 1 294 ? -15.339 -12.830 35.326 1.00 87.62 294 THR A CA 1
ATOM 2222 C C . THR A 1 294 ? -16.537 -13.006 36.264 1.00 87.62 294 THR A C 1
ATOM 2224 O O . THR A 1 294 ? -16.719 -14.079 36.835 1.00 87.62 294 THR A O 1
ATOM 2227 N N . ALA A 1 295 ? -17.401 -11.989 36.394 1.00 84.12 295 ALA A N 1
ATOM 2228 C CA . ALA A 1 295 ? -18.538 -11.980 37.320 1.00 84.12 295 ALA A CA 1
ATOM 2229 C C . ALA A 1 295 ? -19.575 -13.108 37.103 1.00 84.12 295 ALA A C 1
ATOM 2231 O O . ALA A 1 295 ? -20.397 -13.349 37.990 1.00 84.12 295 ALA A O 1
ATOM 2232 N N . GLY A 1 296 ? -19.516 -13.814 35.968 1.00 75.12 296 GLY A N 1
ATOM 2233 C CA . GLY A 1 296 ? -20.333 -14.989 35.659 1.00 75.12 296 GLY A CA 1
ATOM 2234 C C . GLY A 1 296 ? -21.706 -14.657 35.068 1.00 75.12 296 GLY A C 1
ATOM 2235 O O . GLY A 1 296 ? -22.220 -13.547 35.208 1.00 75.12 296 GLY A O 1
ATOM 2236 N N . SER A 1 297 ? -22.314 -15.643 34.400 1.00 76.19 297 SER A N 1
ATOM 2237 C CA . SER A 1 297 ? -23.553 -15.475 33.624 1.00 76.19 297 SER A CA 1
ATOM 2238 C C . SER A 1 297 ? -24.835 -15.950 34.325 1.00 76.19 297 SER A C 1
ATOM 2240 O O . SER A 1 297 ? -25.927 -15.777 33.783 1.00 76.19 297 SER A O 1
ATOM 2242 N N . GLU A 1 298 ? -24.724 -16.510 35.532 1.00 84.00 298 GLU A N 1
ATOM 2243 C CA . GLU A 1 298 ? -25.844 -17.133 36.255 1.00 84.00 298 GLU A CA 1
ATOM 2244 C C . GLU A 1 298 ? -26.885 -16.117 36.747 1.00 84.00 298 GLU A C 1
ATOM 2246 O O . GLU A 1 298 ? -28.088 -16.368 36.682 1.00 84.00 298 GLU A O 1
ATOM 2251 N N . THR A 1 299 ? -26.444 -14.946 37.217 1.00 90.06 299 THR A N 1
ATOM 2252 C CA . THR A 1 299 ? -27.335 -13.902 37.746 1.00 90.06 299 THR A CA 1
ATOM 2253 C C . THR A 1 299 ? -27.437 -12.720 36.788 1.00 90.06 299 THR A C 1
ATOM 2255 O O . THR A 1 299 ? -26.534 -12.467 35.983 1.00 90.06 299 THR A O 1
ATOM 2258 N N . SER A 1 300 ? -28.550 -11.978 36.824 1.00 91.81 300 SER A N 1
ATOM 2259 C CA . SER A 1 300 ? -28.689 -10.778 35.983 1.00 91.81 300 SER A CA 1
ATOM 2260 C C . SER A 1 300 ? -27.686 -9.690 36.384 1.00 91.81 300 SER A C 1
ATOM 2262 O O . SER A 1 300 ? -27.160 -8.996 35.511 1.00 91.81 300 SER A O 1
ATOM 2264 N N . LEU A 1 301 ? -27.342 -9.600 37.675 1.00 93.56 301 LEU A N 1
ATOM 2265 C CA . LEU A 1 301 ? -26.291 -8.722 38.192 1.00 93.56 301 LEU A CA 1
ATOM 2266 C C . LEU A 1 301 ? -24.914 -9.082 37.616 1.00 93.56 301 LEU A C 1
ATOM 2268 O O . LEU A 1 301 ? -24.234 -8.203 37.088 1.00 93.56 301 LEU A O 1
ATOM 2272 N N . GLY A 1 302 ? -24.524 -10.362 37.666 1.00 92.06 302 GLY A N 1
ATOM 2273 C CA . GLY A 1 302 ? -23.256 -10.847 37.106 1.00 92.06 302 GLY A CA 1
ATOM 2274 C C . GLY A 1 302 ? -23.142 -10.584 35.604 1.00 92.06 302 GLY A C 1
ATOM 2275 O O . GLY A 1 302 ? -22.179 -9.954 35.162 1.00 92.06 302 GLY A O 1
ATOM 2276 N N . ARG A 1 303 ? -24.186 -10.940 34.838 1.00 90.56 303 ARG A N 1
ATOM 2277 C CA . ARG A 1 303 ? -24.254 -10.685 33.388 1.00 90.56 303 ARG A CA 1
ATOM 2278 C C . ARG A 1 303 ? -24.096 -9.208 33.046 1.00 90.56 303 ARG A C 1
ATOM 2280 O O . ARG A 1 303 ? -23.393 -8.870 32.097 1.00 90.56 303 ARG A O 1
ATOM 2287 N N . MET A 1 304 ? -24.743 -8.320 33.802 1.00 90.81 304 MET A N 1
ATOM 2288 C CA . MET A 1 304 ? -24.656 -6.884 33.541 1.00 90.81 304 MET A CA 1
ATOM 2289 C C . MET A 1 304 ? -23.261 -6.326 33.838 1.00 90.81 304 MET A C 1
ATOM 2291 O O . MET A 1 304 ? -22.730 -5.561 33.034 1.00 90.81 304 MET A O 1
ATOM 2295 N N . ARG A 1 305 ? -22.646 -6.731 34.955 1.00 93.38 305 ARG A N 1
ATOM 2296 C CA . ARG A 1 305 ? -21.271 -6.335 35.300 1.00 93.38 305 ARG A CA 1
ATOM 2297 C C . ARG A 1 305 ? -20.283 -6.781 34.225 1.00 93.38 305 ARG A C 1
ATOM 2299 O O . ARG A 1 305 ? -19.525 -5.959 33.719 1.00 93.38 305 ARG A O 1
ATOM 2306 N N . GLN A 1 306 ? -20.370 -8.041 33.801 1.00 91.88 306 GLN A N 1
ATOM 2307 C CA . GLN A 1 306 ? -19.531 -8.592 32.738 1.00 91.88 306 GLN A CA 1
ATOM 2308 C C . GLN A 1 306 ? -19.699 -7.823 31.420 1.00 91.88 306 GLN A C 1
ATOM 2310 O O . GLN A 1 306 ? -18.714 -7.430 30.795 1.00 91.88 306 GLN A O 1
ATOM 2315 N N . ARG A 1 307 ? -20.945 -7.540 31.027 1.00 89.31 307 ARG A N 1
ATOM 2316 C CA . ARG A 1 307 ? -21.257 -6.752 29.830 1.00 89.31 307 ARG A CA 1
ATOM 2317 C C . ARG A 1 307 ? -20.653 -5.346 29.880 1.00 89.31 307 ARG A C 1
ATOM 2319 O O . ARG A 1 307 ? -20.042 -4.912 28.906 1.00 89.31 307 ARG A O 1
ATOM 2326 N N . LEU A 1 308 ? -20.836 -4.622 30.985 1.00 90.31 308 LEU A N 1
ATOM 2327 C CA . LEU A 1 308 ? -20.330 -3.253 31.121 1.00 90.31 308 LEU A CA 1
ATOM 2328 C C . LEU A 1 308 ? -18.801 -3.202 31.237 1.00 90.31 308 LEU A C 1
ATOM 2330 O O . LEU A 1 308 ? -18.196 -2.247 30.754 1.00 90.31 308 LEU A O 1
ATOM 2334 N N . ALA A 1 309 ? -18.176 -4.235 31.805 1.00 91.88 309 ALA A N 1
ATOM 2335 C CA . ALA A 1 309 ? -16.723 -4.373 31.827 1.00 91.88 309 ALA A CA 1
ATOM 2336 C C . ALA A 1 309 ? -16.145 -4.523 30.414 1.00 91.88 309 ALA A C 1
ATOM 2338 O O . ALA A 1 309 ? -15.176 -3.853 30.070 1.00 91.88 309 ALA A O 1
ATOM 2339 N N . TRP A 1 310 ? -16.761 -5.345 29.558 1.00 91.31 310 TRP A N 1
ATOM 2340 C CA . TRP A 1 310 ? -16.321 -5.480 28.165 1.00 91.31 310 TRP A CA 1
ATOM 2341 C C . TRP A 1 310 ? -16.564 -4.222 27.332 1.00 91.31 310 TRP A C 1
ATOM 2343 O O . TRP A 1 310 ? -15.794 -3.958 26.415 1.00 91.31 310 TRP A O 1
ATOM 2353 N N . MET A 1 311 ? -17.572 -3.410 27.671 1.00 89.19 311 MET A N 1
ATOM 2354 C CA . MET A 1 311 ? -17.771 -2.095 27.048 1.00 89.19 311 MET A CA 1
ATOM 2355 C C . MET A 1 311 ? -16.667 -1.081 27.382 1.00 89.19 311 MET A C 1
ATOM 2357 O O . MET A 1 311 ? -16.515 -0.109 26.648 1.00 89.19 311 MET A O 1
ATOM 2361 N N . ASN A 1 312 ? -15.898 -1.297 28.449 1.00 87.81 312 ASN A N 1
ATOM 2362 C CA . ASN A 1 312 ? -14.757 -0.465 28.830 1.00 87.81 312 ASN A CA 1
ATOM 2363 C C . ASN A 1 312 ? -13.538 -1.361 29.092 1.00 87.81 312 ASN A C 1
ATOM 2365 O O . ASN A 1 312 ? -13.137 -1.525 30.246 1.00 87.81 312 ASN A O 1
ATOM 2369 N N . PRO A 1 313 ? -12.983 -2.000 28.048 1.00 86.31 313 PRO A N 1
ATOM 2370 C CA . PRO A 1 313 ? -11.956 -3.001 28.245 1.00 86.31 313 PRO A CA 1
ATOM 2371 C C . PRO A 1 313 ? -10.616 -2.347 28.605 1.00 86.31 313 PRO A C 1
ATOM 2373 O O . PRO A 1 313 ? -10.187 -1.387 27.958 1.00 86.31 313 PRO A O 1
ATOM 2376 N N . ASP A 1 314 ? -9.970 -2.881 29.639 1.00 87.56 314 ASP A N 1
ATOM 2377 C CA . ASP A 1 314 ? -8.666 -2.425 30.125 1.00 87.56 314 ASP A CA 1
ATOM 2378 C C . ASP A 1 314 ? -7.506 -2.925 29.238 1.00 87.56 314 ASP A C 1
ATOM 2380 O O . ASP A 1 314 ? -7.644 -3.916 28.520 1.00 87.56 314 ASP A O 1
ATOM 2384 N N . GLU A 1 315 ? -6.340 -2.270 29.284 1.00 85.00 315 GLU A N 1
ATOM 2385 C CA . GLU A 1 315 ? -5.166 -2.682 28.492 1.00 85.00 315 GLU A CA 1
ATOM 2386 C C . GLU A 1 315 ? -4.650 -4.081 28.862 1.00 85.00 315 GLU A C 1
ATOM 2388 O O . GLU A 1 315 ? -4.096 -4.783 28.010 1.00 85.00 315 GLU A O 1
ATOM 2393 N N . SER A 1 316 ? -4.878 -4.528 30.103 1.00 86.50 316 SER A N 1
ATOM 2394 C CA . SER A 1 316 ? -4.556 -5.891 30.546 1.00 86.50 316 SER A CA 1
ATOM 2395 C C . SER A 1 316 ? -5.246 -6.984 29.714 1.00 86.50 316 SER A C 1
ATOM 2397 O O . SER A 1 316 ? -4.720 -8.097 29.613 1.00 86.50 316 SER A O 1
ATOM 2399 N N . ALA A 1 317 ? -6.348 -6.663 29.024 1.00 87.12 317 ALA A N 1
ATOM 2400 C CA . ALA A 1 317 ? -7.034 -7.564 28.101 1.00 87.12 317 ALA A CA 1
ATOM 2401 C C . ALA A 1 317 ? -6.123 -8.103 26.981 1.00 87.12 317 ALA A C 1
ATOM 2403 O O . ALA A 1 317 ? -6.320 -9.222 26.512 1.00 87.12 317 ALA A O 1
ATOM 2404 N N . ALA A 1 318 ? -5.085 -7.356 26.584 1.00 85.06 318 ALA A N 1
ATOM 2405 C CA . ALA A 1 318 ? -4.124 -7.765 25.554 1.00 85.06 318 ALA A CA 1
ATOM 2406 C C . ALA A 1 318 ? -3.315 -9.034 25.909 1.00 85.06 318 ALA A C 1
ATOM 2408 O O . ALA A 1 318 ? -2.660 -9.633 25.043 1.00 85.06 318 ALA A O 1
ATOM 2409 N N . ALA A 1 319 ? -3.307 -9.420 27.189 1.00 87.50 319 ALA A N 1
ATOM 2410 C CA . ALA A 1 319 ? -2.621 -10.601 27.703 1.00 87.50 319 ALA A CA 1
ATOM 2411 C C . ALA A 1 319 ? -3.531 -11.836 27.841 1.00 87.50 319 ALA A C 1
ATOM 2413 O O . ALA A 1 319 ? -3.031 -12.899 28.211 1.00 87.50 319 ALA A O 1
ATOM 2414 N N . LEU A 1 320 ? -4.832 -11.706 27.562 1.00 91.94 320 LEU A N 1
ATOM 2415 C CA . LEU A 1 320 ? -5.790 -12.807 27.650 1.00 91.94 320 LEU A CA 1
ATOM 2416 C C . LEU A 1 320 ? -5.617 -13.823 26.514 1.00 91.94 320 LEU A C 1
ATOM 2418 O O . LEU A 1 320 ? -5.013 -13.531 25.479 1.00 91.94 320 LEU A O 1
ATOM 2422 N N . ASP A 1 321 ? -6.150 -15.024 26.739 1.00 93.00 321 ASP A N 1
ATOM 2423 C CA . ASP A 1 321 ? -6.204 -16.083 25.734 1.00 93.00 321 ASP A CA 1
ATOM 2424 C C . ASP A 1 321 ? -7.293 -15.815 24.680 1.00 93.00 321 ASP A C 1
ATOM 2426 O O . ASP A 1 321 ? -8.188 -14.976 24.852 1.00 93.00 321 ASP A O 1
ATOM 2430 N N . SER A 1 322 ? -7.201 -16.521 23.553 1.00 92.38 322 SER A N 1
ATOM 2431 C CA . SER A 1 322 ? -8.111 -16.339 22.425 1.00 92.38 322 SER A CA 1
ATOM 2432 C C . SER A 1 322 ? -9.554 -16.664 22.804 1.00 92.38 322 SER A C 1
ATOM 2434 O O . SER A 1 322 ? -10.458 -15.913 22.457 1.00 92.38 322 SER A O 1
ATOM 2436 N N . ALA A 1 323 ? -9.776 -17.723 23.588 1.00 92.06 323 ALA A N 1
ATOM 2437 C CA . ALA A 1 323 ? -11.111 -18.142 24.009 1.00 92.06 323 ALA A CA 1
ATOM 2438 C C . ALA A 1 323 ? -11.828 -17.062 24.835 1.00 92.06 323 ALA A C 1
ATOM 2440 O O . ALA A 1 323 ? -12.980 -16.733 24.557 1.00 92.06 323 ALA A O 1
ATOM 2441 N N . THR A 1 324 ? -11.138 -16.455 25.802 1.00 91.25 324 THR A N 1
ATOM 2442 C CA . THR A 1 324 ? -11.707 -15.393 26.641 1.00 91.25 324 THR A CA 1
ATOM 2443 C C . THR A 1 324 ? -12.009 -14.131 25.831 1.00 91.25 324 THR A C 1
ATOM 2445 O O . THR A 1 324 ? -13.011 -13.454 26.069 1.00 91.25 324 THR A O 1
ATOM 2448 N N . LEU A 1 325 ? -11.142 -13.783 24.877 1.00 92.44 325 LEU A N 1
ATOM 2449 C CA . LEU A 1 325 ? -11.339 -12.615 24.016 1.00 92.44 325 LEU A CA 1
ATOM 2450 C C . LEU A 1 325 ? -12.483 -12.829 23.013 1.00 92.44 325 LEU A C 1
ATOM 2452 O O . LEU A 1 325 ? -13.251 -11.899 22.774 1.00 92.44 325 LEU A O 1
ATOM 2456 N N . GLU A 1 326 ? -12.653 -14.046 22.491 1.00 92.31 326 GLU A N 1
ATOM 2457 C CA . GLU A 1 326 ? -13.803 -14.442 21.668 1.00 92.31 326 GLU A CA 1
ATOM 2458 C C . GLU A 1 326 ? -15.119 -14.301 22.459 1.00 92.31 326 GLU A C 1
ATOM 2460 O O . GLU A 1 326 ? -16.077 -13.697 21.975 1.00 92.31 326 GLU A O 1
ATOM 2465 N N . GLU A 1 327 ? -15.163 -14.758 23.717 1.00 90.12 327 GLU A N 1
ATOM 2466 C CA . GLU A 1 327 ? -16.320 -14.541 24.600 1.00 90.12 327 GLU A CA 1
ATOM 2467 C C . GLU A 1 327 ? -16.624 -13.043 24.778 1.00 90.12 327 GLU A C 1
ATOM 2469 O O . GLU A 1 327 ? -17.776 -12.618 24.648 1.00 90.12 327 GLU A O 1
ATOM 2474 N N . GLY A 1 328 ? -15.593 -12.221 24.997 1.00 90.31 328 GLY A N 1
ATOM 2475 C CA . GLY A 1 328 ? -15.710 -10.760 25.042 1.00 90.31 328 GLY A CA 1
ATOM 2476 C C . GLY A 1 328 ? -16.304 -10.157 23.767 1.00 90.31 328 GLY A C 1
ATOM 2477 O O . GLY A 1 328 ? -17.217 -9.328 23.831 1.00 90.31 328 GLY A O 1
ATOM 2478 N N . LEU A 1 329 ? -15.838 -10.606 22.599 1.00 90.25 329 LEU A N 1
ATOM 2479 C CA . LEU A 1 329 ? -16.328 -10.152 21.297 1.00 90.25 329 LEU A CA 1
ATOM 2480 C C . LEU A 1 329 ? -17.795 -10.509 21.073 1.00 90.25 329 LEU A C 1
ATOM 2482 O O . LEU A 1 329 ? -18.578 -9.632 20.709 1.00 90.25 329 LEU A O 1
ATOM 2486 N N . THR A 1 330 ? -18.198 -11.749 21.360 1.00 90.62 330 THR A N 1
ATOM 2487 C CA . THR A 1 330 ? -19.605 -12.164 21.215 1.00 90.62 330 THR A CA 1
ATOM 2488 C C . THR A 1 330 ? -20.542 -11.325 22.092 1.00 90.62 330 THR A C 1
ATOM 2490 O O . THR A 1 330 ? -21.638 -10.949 21.662 1.00 90.62 330 THR A O 1
ATOM 2493 N N . MET A 1 331 ? -20.098 -10.949 23.297 1.00 88.25 331 MET A N 1
ATOM 2494 C CA . MET A 1 331 ? -20.844 -10.045 24.172 1.00 88.25 331 MET A CA 1
ATOM 2495 C C . MET A 1 331 ? -20.962 -8.640 23.579 1.00 88.25 331 MET A C 1
ATOM 2497 O O . MET A 1 331 ? -22.065 -8.089 23.543 1.00 88.25 331 MET A O 1
ATOM 2501 N N . LEU A 1 332 ? -19.869 -8.071 23.074 1.00 90.50 332 LEU A N 1
ATOM 2502 C CA . LEU A 1 332 ? -19.872 -6.747 22.447 1.00 90.50 332 LEU A CA 1
ATOM 2503 C C . LEU A 1 332 ? -20.768 -6.686 21.202 1.00 90.50 332 LEU A C 1
ATOM 2505 O O . LEU A 1 332 ? -21.520 -5.723 21.025 1.00 90.50 332 LEU A O 1
ATOM 2509 N N . GLU A 1 333 ? -20.744 -7.732 20.378 1.00 87.19 333 GLU A N 1
ATOM 2510 C CA . GLU A 1 333 ? -21.584 -7.853 19.185 1.00 87.19 333 GLU A CA 1
ATOM 2511 C C . GLU A 1 333 ? -23.071 -7.953 19.546 1.00 87.19 333 GLU A C 1
ATOM 2513 O O . GLU A 1 333 ? -23.896 -7.250 18.957 1.00 87.19 333 GLU A O 1
ATOM 2518 N N . SER A 1 334 ? -23.423 -8.731 20.579 1.00 86.19 334 SER A N 1
ATOM 2519 C CA . SER A 1 334 ? -24.814 -8.860 21.051 1.00 86.19 334 SER A CA 1
ATOM 2520 C C . SER A 1 334 ? -25.430 -7.533 21.522 1.00 86.19 334 SER A C 1
ATOM 2522 O O . SER A 1 334 ? -26.650 -7.361 21.513 1.00 86.19 334 SER A O 1
ATOM 2524 N N . VAL A 1 335 ? -24.582 -6.577 21.907 1.00 83.81 335 VAL A N 1
ATOM 2525 C CA . VAL A 1 335 ? -24.960 -5.274 22.468 1.00 83.81 335 VAL A CA 1
ATOM 2526 C C . VAL A 1 335 ? -24.855 -4.145 21.439 1.00 83.81 335 VAL A C 1
ATOM 2528 O O . VAL A 1 335 ? -25.254 -3.019 21.731 1.00 83.81 335 VAL A O 1
ATOM 2531 N N . SER A 1 336 ? -24.372 -4.430 20.224 1.00 84.88 336 SER A N 1
ATOM 2532 C CA . SER A 1 336 ? -24.054 -3.402 19.222 1.00 84.88 336 SER A CA 1
ATOM 2533 C C . SER A 1 336 ? -23.113 -2.330 19.789 1.00 84.88 336 SER A C 1
ATOM 2535 O O . SER A 1 336 ? -23.383 -1.130 19.696 1.00 84.88 336 SER A O 1
ATOM 2537 N N . ALA A 1 337 ? -22.026 -2.770 20.432 1.00 85.50 337 ALA A N 1
ATOM 2538 C CA . ALA A 1 337 ? -21.014 -1.874 20.977 1.00 85.50 337 ALA A CA 1
ATOM 2539 C C . ALA A 1 337 ? -20.381 -0.979 19.885 1.00 85.50 337 ALA A C 1
ATOM 2541 O O . ALA A 1 337 ? -20.378 -1.345 18.706 1.00 85.50 337 ALA A O 1
ATOM 2542 N N . PRO A 1 338 ? -19.824 0.192 20.251 1.00 84.06 338 PRO A N 1
ATOM 2543 C CA . PRO A 1 338 ? -19.141 1.063 19.299 1.00 84.06 338 PRO A CA 1
ATOM 2544 C C . PRO A 1 338 ? -18.000 0.340 18.568 1.00 84.06 338 PRO A C 1
ATOM 2546 O O . PRO A 1 338 ? -17.178 -0.315 19.209 1.00 84.06 338 PRO A O 1
ATOM 2549 N N . GLY A 1 339 ? -17.913 0.529 17.246 1.00 81.00 339 GLY A N 1
ATOM 2550 C CA . GLY A 1 339 ? -16.902 -0.099 16.379 1.00 81.00 339 GLY A CA 1
ATOM 2551 C C . GLY A 1 339 ? -15.467 -0.056 16.929 1.00 81.00 339 GLY A C 1
ATOM 2552 O O . GLY A 1 339 ? -14.873 -1.118 17.072 1.00 81.00 339 GLY A O 1
ATOM 2553 N N . PRO A 1 340 ? -14.947 1.104 17.384 1.00 81.25 340 PRO A N 1
ATOM 2554 C CA . PRO A 1 340 ? -13.580 1.194 17.908 1.00 81.25 340 PRO A CA 1
ATOM 2555 C C . PRO A 1 340 ? -13.286 0.287 19.113 1.00 81.25 340 PRO A C 1
ATOM 2557 O O . PRO A 1 340 ? -12.151 -0.152 19.291 1.00 81.25 340 PRO A O 1
ATOM 2560 N N . ILE A 1 341 ? -14.290 0.004 19.953 1.00 84.50 341 ILE A N 1
ATOM 2561 C CA . ILE A 1 341 ? -14.137 -0.902 21.102 1.00 84.50 341 ILE A CA 1
ATOM 2562 C C . ILE A 1 341 ? -14.064 -2.348 20.607 1.00 84.50 341 ILE A C 1
ATOM 2564 O O . ILE A 1 341 ? -13.190 -3.099 21.036 1.00 84.50 341 ILE A O 1
ATOM 2568 N N . VAL A 1 342 ? -14.944 -2.719 19.672 1.00 85.88 342 VAL A N 1
ATOM 2569 C CA . VAL A 1 342 ? -14.950 -4.049 19.047 1.00 85.88 342 VAL A CA 1
ATOM 2570 C C . VAL A 1 342 ? -13.626 -4.304 18.331 1.00 85.88 342 VAL A C 1
ATOM 2572 O O . VAL A 1 342 ? -12.995 -5.331 18.565 1.00 85.88 342 VAL A O 1
ATOM 2575 N N . ASP A 1 343 ? -13.165 -3.352 17.522 1.00 80.88 343 ASP A N 1
ATOM 2576 C CA . ASP A 1 343 ? -11.927 -3.476 16.752 1.00 80.88 343 ASP A CA 1
ATOM 2577 C C . ASP A 1 343 ? -10.710 -3.623 17.667 1.00 80.88 343 ASP A C 1
ATOM 2579 O O . ASP A 1 343 ? -9.855 -4.473 17.422 1.00 80.88 343 ASP A O 1
ATOM 2583 N N . ARG A 1 344 ? -10.654 -2.874 18.778 1.00 83.38 344 ARG A N 1
ATOM 2584 C CA . ARG A 1 344 ? -9.587 -3.016 19.779 1.00 83.38 344 ARG A CA 1
ATOM 2585 C C . ARG A 1 344 ? -9.522 -4.435 20.351 1.00 83.38 344 ARG A C 1
ATOM 2587 O O . ARG A 1 344 ? -8.441 -5.019 20.398 1.00 83.38 344 ARG A O 1
ATOM 2594 N N . VAL A 1 345 ? -10.660 -5.008 20.747 1.00 88.31 345 VAL A N 1
ATOM 2595 C CA . VAL A 1 345 ? -10.698 -6.384 21.270 1.00 88.31 345 VAL A CA 1
ATOM 2596 C C . VAL A 1 345 ? -10.386 -7.401 20.165 1.00 88.31 345 VAL A C 1
ATOM 2598 O O . VAL A 1 345 ? -9.674 -8.368 20.429 1.00 88.31 345 VAL A O 1
ATOM 2601 N N . ARG A 1 346 ? -10.813 -7.164 18.915 1.00 87.56 346 ARG A N 1
ATOM 2602 C CA . ARG A 1 346 ? -10.453 -8.009 17.759 1.00 87.56 346 ARG A CA 1
ATOM 2603 C C . ARG A 1 346 ? -8.948 -8.024 17.502 1.00 87.56 346 ARG A C 1
ATOM 2605 O O . ARG A 1 346 ? -8.402 -9.086 17.215 1.00 87.56 346 ARG A O 1
ATOM 2612 N N . TRP A 1 347 ? -8.262 -6.891 17.656 1.00 86.06 347 TRP A N 1
ATOM 2613 C CA . TRP A 1 347 ? -6.801 -6.831 17.549 1.00 86.06 347 TRP A CA 1
ATOM 2614 C C . TRP A 1 347 ? -6.105 -7.665 18.624 1.00 86.06 347 TRP A C 1
ATOM 2616 O O . TRP A 1 347 ? -5.181 -8.421 18.316 1.00 86.06 347 TRP A O 1
ATOM 2626 N N . TRP A 1 348 ? -6.560 -7.574 19.875 1.00 88.25 348 TRP A N 1
ATOM 2627 C CA . TRP A 1 348 ? -6.026 -8.412 20.949 1.00 88.25 348 TRP A CA 1
ATOM 2628 C C . TRP A 1 348 ? -6.320 -9.891 20.721 1.00 88.25 348 TRP A C 1
ATOM 2630 O O . TRP A 1 348 ? -5.420 -10.713 20.889 1.00 88.25 348 TRP A O 1
ATOM 2640 N N . HIS A 1 349 ? -7.532 -10.221 20.270 1.00 90.81 349 HIS A N 1
ATOM 2641 C CA . HIS A 1 349 ? -7.926 -11.585 19.930 1.00 90.81 349 HIS A CA 1
ATOM 2642 C C . HIS A 1 349 ? -7.013 -12.174 18.852 1.00 90.81 349 HIS A C 1
ATOM 2644 O O . HIS A 1 349 ? -6.452 -13.253 19.029 1.00 90.81 349 HIS A O 1
ATOM 2650 N N . LEU A 1 350 ? -6.770 -11.424 17.775 1.00 89.06 350 LEU A N 1
ATOM 2651 C CA . LEU A 1 350 ? -5.848 -11.824 16.720 1.00 89.06 350 LEU A CA 1
ATOM 2652 C C . LEU A 1 350 ? -4.419 -12.029 17.252 1.00 89.06 350 LEU A C 1
ATOM 2654 O O . LEU A 1 350 ? -3.770 -13.024 16.928 1.00 89.06 350 LEU A O 1
ATOM 2658 N N . GLY A 1 351 ? -3.937 -11.127 18.111 1.00 87.31 351 GLY A N 1
ATOM 2659 C CA . GLY A 1 351 ? -2.647 -11.281 18.782 1.00 87.31 351 GLY A CA 1
ATOM 2660 C C . GLY A 1 351 ? -2.560 -12.549 19.641 1.00 87.31 351 GLY A C 1
ATOM 2661 O O . GLY A 1 351 ? -1.518 -13.208 19.645 1.00 87.31 351 GLY A O 1
ATOM 2662 N N . ALA A 1 352 ? -3.639 -12.915 20.338 1.00 90.75 352 ALA A N 1
ATOM 2663 C CA . ALA A 1 352 ? -3.729 -14.142 21.128 1.00 90.75 352 ALA A CA 1
ATOM 2664 C C . ALA A 1 352 ? -3.746 -15.399 20.242 1.00 90.75 352 ALA A C 1
ATOM 2666 O O . ALA A 1 352 ? -2.962 -16.316 20.482 1.00 90.75 352 ALA A O 1
ATOM 2667 N N . LEU A 1 353 ? -4.532 -15.410 19.158 1.00 91.38 353 LEU A N 1
ATOM 2668 C CA . LEU A 1 353 ? -4.569 -16.515 18.189 1.00 91.38 353 LEU A CA 1
ATOM 2669 C C . LEU A 1 353 ? -3.180 -16.826 17.616 1.00 91.38 353 LEU A C 1
ATOM 2671 O O . LEU A 1 353 ? -2.791 -17.992 17.520 1.00 91.38 353 LEU A O 1
ATOM 2675 N N . VAL A 1 354 ? -2.409 -15.788 17.282 1.00 88.56 354 VAL A N 1
ATOM 2676 C CA . VAL A 1 354 ? -1.032 -15.941 16.789 1.00 88.56 354 VAL A CA 1
ATOM 2677 C C . VAL A 1 354 ? -0.108 -16.496 17.875 1.00 88.56 354 VAL A C 1
ATOM 2679 O O . VAL A 1 354 ? 0.647 -17.429 17.603 1.00 88.56 354 VAL A O 1
ATOM 2682 N N . LYS A 1 355 ? -0.185 -15.986 19.114 1.00 88.25 355 LYS A N 1
ATOM 2683 C CA . LYS A 1 355 ? 0.607 -16.501 20.253 1.00 88.25 355 LYS A CA 1
ATOM 2684 C C . LYS A 1 355 ? 0.312 -17.975 20.553 1.00 88.25 355 LYS A C 1
ATOM 2686 O O . LYS A 1 355 ? 1.218 -18.709 20.937 1.00 88.25 355 LYS A O 1
ATOM 2691 N N . GLU A 1 356 ? -0.933 -18.403 20.374 1.00 92.81 356 GLU A N 1
ATOM 2692 C CA . GLU A 1 356 ? -1.392 -19.777 20.614 1.00 92.81 356 GLU A CA 1
ATOM 2693 C C . GLU A 1 356 ? -1.148 -20.729 19.432 1.00 92.81 356 GLU A C 1
ATOM 2695 O O . GLU A 1 356 ? -1.390 -21.930 19.547 1.00 92.81 356 GLU A O 1
ATOM 2700 N N . GLY A 1 357 ? -0.669 -20.224 18.291 1.00 87.69 357 GLY A N 1
ATOM 2701 C CA . GLY A 1 357 ? -0.426 -21.027 17.090 1.00 87.69 357 GLY A CA 1
ATOM 2702 C C . GLY A 1 357 ? -1.693 -21.410 16.312 1.00 87.69 357 GLY A C 1
ATOM 2703 O O . GLY A 1 357 ? -1.642 -22.300 15.461 1.00 87.69 357 GLY A O 1
ATOM 2704 N N . ARG A 1 358 ? -2.829 -20.741 16.555 1.00 89.94 358 ARG A N 1
ATOM 2705 C CA . ARG A 1 358 ? -4.107 -20.944 15.843 1.00 89.94 358 ARG A CA 1
ATOM 2706 C C . ARG A 1 358 ? -4.128 -20.197 14.503 1.00 89.94 358 ARG A C 1
ATOM 2708 O O . ARG A 1 358 ? -4.917 -19.287 14.274 1.00 89.94 358 ARG A O 1
ATOM 2715 N N . GLN A 1 359 ? -3.238 -20.610 13.607 1.00 87.31 359 GLN A N 1
ATOM 2716 C CA . GLN A 1 359 ? -2.962 -19.995 12.301 1.00 87.31 359 GLN A CA 1
ATOM 2717 C C . GLN A 1 359 ? -4.211 -19.751 11.430 1.00 87.31 359 GLN A C 1
ATOM 2719 O O . GLN A 1 359 ? -4.439 -18.631 10.979 1.00 87.31 359 GLN A O 1
ATOM 2724 N N . ALA A 1 360 ? -5.051 -20.770 11.220 1.00 87.81 360 ALA A N 1
ATOM 2725 C CA . ALA A 1 360 ? -6.229 -20.654 10.351 1.00 87.81 360 ALA A CA 1
ATOM 2726 C C . ALA A 1 360 ? -7.243 -19.614 10.865 1.00 87.81 360 ALA A C 1
ATOM 2728 O O . ALA A 1 360 ? -7.764 -18.810 10.091 1.00 87.81 360 ALA A O 1
ATOM 2729 N N . ASP A 1 361 ? -7.468 -19.599 12.178 1.00 88.69 361 ASP A N 1
ATOM 2730 C CA . ASP A 1 361 ? -8.373 -18.653 12.830 1.00 88.69 361 ASP A CA 1
ATOM 2731 C C . ASP A 1 361 ? -7.792 -17.232 12.795 1.00 88.69 361 ASP A C 1
ATOM 2733 O O . ASP A 1 361 ? -8.520 -16.268 12.562 1.00 88.69 361 ASP A O 1
ATOM 2737 N N . ALA A 1 362 ? -6.468 -17.094 12.951 1.00 89.31 362 ALA A N 1
ATOM 2738 C CA . ALA A 1 362 ? -5.781 -15.810 12.842 1.00 89.31 362 ALA A CA 1
ATOM 2739 C C . ALA A 1 362 ? -5.931 -15.203 11.437 1.00 89.31 362 ALA A C 1
ATOM 2741 O O . ALA A 1 362 ? -6.240 -14.020 11.308 1.00 89.31 362 ALA A O 1
ATOM 2742 N N . ILE A 1 363 ? -5.787 -16.007 10.378 1.00 89.00 363 ILE A N 1
ATOM 2743 C CA . ILE A 1 363 ? -5.984 -15.549 8.992 1.00 89.00 363 ILE A CA 1
ATOM 2744 C C . ILE A 1 363 ? -7.440 -15.117 8.763 1.00 89.00 363 ILE A C 1
ATOM 2746 O O . ILE A 1 363 ? -7.688 -14.050 8.194 1.00 89.00 363 ILE A O 1
ATOM 2750 N N . ALA A 1 364 ? -8.414 -15.906 9.229 1.00 88.19 364 ALA A N 1
ATOM 2751 C CA . ALA A 1 364 ? -9.832 -15.564 9.108 1.00 88.19 364 ALA A CA 1
ATOM 2752 C C . ALA A 1 364 ? -10.172 -14.262 9.856 1.00 88.19 364 ALA A C 1
ATOM 2754 O O . ALA A 1 364 ? -10.839 -13.383 9.309 1.00 88.19 364 ALA A O 1
ATOM 2755 N N . SER A 1 365 ? -9.654 -14.101 11.077 1.00 86.69 365 SER A N 1
ATOM 2756 C CA . SER A 1 365 ? -9.836 -12.883 11.864 1.00 86.69 365 SER A CA 1
ATOM 2757 C C . SER A 1 365 ? -9.183 -11.680 11.180 1.00 86.69 365 SER A C 1
ATOM 2759 O O . SER A 1 365 ? -9.844 -10.656 11.032 1.00 86.69 365 SER A O 1
ATOM 2761 N N . LEU A 1 366 ? -7.936 -11.796 10.708 1.00 88.06 366 LEU A N 1
ATOM 2762 C CA . LEU A 1 366 ? -7.214 -10.720 10.020 1.00 88.06 366 LEU A CA 1
ATOM 2763 C C . LEU A 1 366 ? -7.950 -10.247 8.761 1.00 88.06 366 LEU A C 1
ATOM 2765 O O . LEU A 1 366 ? -8.171 -9.055 8.579 1.00 88.06 366 LEU A O 1
ATOM 2769 N N . THR A 1 367 ? -8.370 -11.183 7.910 1.00 85.00 367 THR A N 1
ATOM 2770 C CA . THR A 1 367 ? -9.023 -10.861 6.630 1.00 85.00 367 THR A CA 1
ATOM 2771 C C . THR A 1 367 ? -10.406 -10.229 6.790 1.00 85.00 367 THR A C 1
ATOM 2773 O O . THR A 1 367 ? -10.871 -9.543 5.880 1.00 85.00 367 THR A O 1
ATOM 2776 N N . SER A 1 368 ? -11.045 -10.411 7.948 1.00 83.31 368 SER A N 1
ATOM 2777 C CA . SER A 1 368 ? -12.324 -9.779 8.289 1.00 83.31 368 SER A CA 1
ATOM 2778 C C . SER A 1 368 ? -12.204 -8.331 8.786 1.00 83.31 368 SER A C 1
ATOM 2780 O O . SER A 1 368 ? -13.217 -7.633 8.870 1.00 83.31 368 SER A O 1
ATOM 2782 N N . LEU A 1 369 ? -10.992 -7.867 9.119 1.00 79.44 369 LEU A N 1
ATOM 2783 C CA . LEU A 1 369 ? -10.767 -6.522 9.647 1.00 79.44 369 LEU A CA 1
ATOM 2784 C C . LEU A 1 369 ? -10.906 -5.462 8.550 1.00 79.44 369 LEU A C 1
ATOM 2786 O O . LEU A 1 369 ? -10.345 -5.594 7.458 1.00 79.44 369 LEU A O 1
ATOM 2790 N N . SER A 1 370 ? -11.601 -4.370 8.878 1.00 73.75 370 SER A N 1
ATOM 2791 C CA . SER A 1 370 ? -11.553 -3.143 8.083 1.00 73.75 370 SER A CA 1
ATOM 2792 C C . SER A 1 370 ? -10.421 -2.263 8.594 1.00 73.75 370 SER A C 1
ATOM 2794 O O . SER A 1 370 ? -10.345 -1.964 9.784 1.00 73.75 370 SER A O 1
ATOM 2796 N N . VAL A 1 371 ? -9.535 -1.853 7.694 1.00 71.25 371 VAL A N 1
ATOM 2797 C CA . VAL A 1 371 ? -8.471 -0.889 7.983 1.00 71.25 371 VAL A CA 1
ATOM 2798 C C . VAL A 1 371 ? -8.918 0.453 7.417 1.00 71.25 371 VAL A C 1
ATOM 2800 O O . VAL A 1 371 ? -8.651 0.757 6.256 1.00 71.25 371 VAL A O 1
ATOM 2803 N N . ASP A 1 372 ? -9.632 1.219 8.243 1.00 63.28 372 ASP A N 1
ATOM 2804 C CA . ASP A 1 372 ? -10.079 2.580 7.942 1.00 63.28 372 ASP A CA 1
ATOM 2805 C C . ASP A 1 372 ? -9.561 3.528 9.047 1.00 63.28 372 ASP A C 1
ATOM 2807 O O . ASP A 1 372 ? -10.067 3.509 10.167 1.00 63.28 372 ASP A O 1
ATOM 2811 N N . GLY A 1 373 ? -8.547 4.354 8.752 1.00 60.72 373 GLY A N 1
ATOM 2812 C CA . GLY A 1 373 ? -8.020 5.386 9.668 1.00 60.72 373 GLY A CA 1
ATOM 2813 C C . GLY A 1 373 ? -6.607 5.139 10.222 1.00 60.72 373 GLY A C 1
ATOM 2814 O O . GLY A 1 373 ? -5.802 4.439 9.604 1.00 60.72 373 GLY A O 1
ATOM 2815 N N . GLU A 1 374 ? -6.302 5.751 11.376 1.00 63.69 374 GLU A N 1
ATOM 2816 C CA . GLU A 1 374 ? -5.021 5.609 12.086 1.00 63.69 374 GLU A CA 1
ATOM 2817 C C . GLU A 1 374 ? -4.832 4.162 12.566 1.00 63.69 374 GLU A C 1
ATOM 2819 O O . GLU A 1 374 ? -5.446 3.713 13.535 1.00 63.69 374 GLU A O 1
ATOM 2824 N N . VAL A 1 375 ? -3.964 3.426 11.871 1.00 72.62 375 VAL A N 1
ATOM 2825 C CA . VAL A 1 375 ? -3.561 2.066 12.239 1.00 72.62 375 VAL A CA 1
ATOM 2826 C C . VAL A 1 375 ? -2.118 2.072 12.709 1.00 72.62 375 VAL A C 1
ATOM 2828 O O . VAL A 1 375 ? -1.245 2.650 12.051 1.00 72.62 375 VAL A O 1
ATOM 2831 N N . ASP A 1 376 ? -1.865 1.361 13.809 1.00 82.81 376 ASP A N 1
ATOM 2832 C CA . ASP A 1 376 ? -0.518 0.990 14.234 1.00 82.81 376 ASP A CA 1
ATOM 2833 C C . ASP A 1 376 ? 0.083 -0.007 13.229 1.00 82.81 376 ASP A C 1
ATOM 2835 O O . ASP A 1 376 ? -0.018 -1.231 13.351 1.00 82.81 376 ASP A O 1
ATOM 2839 N N . ALA A 1 377 ? 0.665 0.560 12.173 1.00 86.75 377 ALA A N 1
ATOM 2840 C CA . ALA A 1 377 ? 1.232 -0.173 11.053 1.00 86.75 377 ALA A CA 1
ATOM 2841 C C . ALA A 1 377 ? 2.397 -1.077 11.470 1.00 86.75 377 ALA A C 1
ATOM 2843 O O . ALA A 1 377 ? 2.602 -2.109 10.836 1.00 86.75 377 ALA A O 1
ATOM 2844 N N . GLN A 1 378 ? 3.127 -0.722 12.533 1.00 87.19 378 GLN A N 1
ATOM 2845 C CA . GLN A 1 378 ? 4.243 -1.521 13.030 1.00 87.19 378 GLN A CA 1
ATOM 2846 C C . GLN A 1 378 ? 3.722 -2.816 13.655 1.00 87.19 378 GLN A C 1
ATOM 2848 O O . GLN A 1 378 ? 4.108 -3.906 13.238 1.00 87.19 378 GLN A O 1
ATOM 2853 N N . THR A 1 379 ? 2.760 -2.704 14.576 1.00 85.44 379 THR A N 1
ATOM 2854 C CA . THR A 1 379 ? 2.133 -3.874 15.204 1.00 85.44 379 THR A CA 1
ATOM 2855 C C . THR A 1 379 ? 1.442 -4.764 14.169 1.00 85.44 379 THR A C 1
ATOM 2857 O O . THR A 1 379 ? 1.526 -5.993 14.257 1.00 85.44 379 THR A O 1
ATOM 2860 N N . LEU A 1 380 ? 0.794 -4.165 13.161 1.00 88.00 380 LEU A N 1
ATOM 2861 C CA . LEU A 1 380 ? 0.176 -4.900 12.056 1.00 88.00 380 LEU A CA 1
ATOM 2862 C C . LEU A 1 380 ? 1.209 -5.658 11.212 1.00 88.00 380 LEU A C 1
ATOM 2864 O O . LEU A 1 380 ? 1.016 -6.839 10.924 1.00 88.00 380 LEU A O 1
ATOM 2868 N N . ALA A 1 381 ? 2.304 -5.000 10.834 1.00 90.12 381 ALA A N 1
ATOM 2869 C CA . ALA A 1 381 ? 3.386 -5.621 10.082 1.00 90.12 381 ALA A CA 1
ATOM 2870 C C . ALA A 1 381 ? 3.989 -6.805 10.849 1.00 90.12 381 ALA A C 1
ATOM 2872 O O . ALA A 1 381 ? 4.050 -7.912 10.315 1.00 90.12 381 ALA A O 1
ATOM 2873 N N . ASP A 1 382 ? 4.332 -6.609 12.125 1.00 90.75 382 ASP A N 1
ATOM 2874 C CA . ASP A 1 382 ? 4.867 -7.655 13.002 1.00 90.75 382 ASP A CA 1
ATOM 2875 C C . ASP A 1 382 ? 3.905 -8.841 13.154 1.00 90.75 382 ASP A C 1
ATOM 2877 O O . ASP A 1 382 ? 4.312 -9.989 13.341 1.00 90.75 382 ASP A O 1
ATOM 2881 N N . LEU A 1 383 ? 2.598 -8.587 13.118 1.00 88.94 383 LEU A N 1
ATOM 2882 C CA . LEU A 1 383 ? 1.577 -9.626 13.174 1.00 88.94 383 LEU A CA 1
ATOM 2883 C C . LEU A 1 383 ? 1.510 -10.432 11.875 1.00 88.94 383 LEU A C 1
ATOM 2885 O O . LEU A 1 383 ? 1.502 -11.657 11.939 1.00 88.94 383 LEU A O 1
ATOM 2889 N N . VAL A 1 384 ? 1.536 -9.771 10.715 1.00 91.06 384 VAL A N 1
ATOM 2890 C CA . VAL A 1 384 ? 1.572 -10.439 9.403 1.00 91.06 384 VAL A CA 1
ATOM 2891 C C . VAL A 1 384 ? 2.839 -11.282 9.254 1.00 91.06 384 VAL A C 1
ATOM 2893 O O . VAL A 1 384 ? 2.751 -12.430 8.823 1.00 91.06 384 VAL A O 1
ATOM 2896 N N . VAL A 1 385 ? 3.993 -10.769 9.697 1.00 92.56 385 VAL A N 1
ATOM 2897 C CA . VAL A 1 385 ? 5.260 -11.523 9.725 1.00 92.56 385 VAL A CA 1
ATOM 2898 C C . VAL A 1 385 ? 5.152 -12.772 10.603 1.00 92.56 385 VAL A C 1
ATOM 2900 O O . VAL A 1 385 ? 5.636 -13.829 10.220 1.00 92.56 385 VAL A O 1
ATOM 2903 N N . ARG A 1 386 ? 4.506 -12.681 11.773 1.00 90.38 386 ARG A N 1
ATOM 2904 C CA . ARG A 1 386 ? 4.317 -13.838 12.668 1.00 90.38 386 ARG A CA 1
ATOM 2905 C C . ARG A 1 386 ? 3.303 -14.855 12.149 1.00 90.38 386 ARG A C 1
ATOM 2907 O O . ARG A 1 386 ? 3.433 -16.033 12.471 1.00 90.38 386 ARG A O 1
ATOM 2914 N N . ILE A 1 387 ? 2.287 -14.408 11.409 1.00 90.81 387 ILE A N 1
ATOM 2915 C CA . ILE A 1 387 ? 1.327 -15.304 10.756 1.00 90.81 387 ILE A CA 1
ATOM 2916 C C . ILE A 1 387 ? 2.031 -16.091 9.646 1.00 90.81 387 ILE A C 1
ATOM 2918 O O . ILE A 1 387 ? 1.781 -17.281 9.528 1.00 90.81 387 ILE A O 1
ATOM 2922 N N . ASP A 1 388 ? 2.946 -15.472 8.894 1.00 89.31 388 ASP A N 1
ATOM 2923 C CA . ASP A 1 388 ? 3.736 -16.142 7.847 1.00 89.31 388 ASP A CA 1
ATOM 2924 C C . ASP A 1 388 ? 2.858 -16.924 6.845 1.00 89.31 388 ASP A C 1
ATOM 2926 O O . ASP A 1 388 ? 3.060 -18.106 6.564 1.00 89.31 388 ASP A O 1
ATOM 2930 N N . ALA A 1 389 ? 1.821 -16.253 6.332 1.00 90.62 389 ALA A N 1
ATOM 2931 C CA . ALA A 1 389 ? 0.887 -16.807 5.354 1.00 90.62 389 ALA A CA 1
ATOM 2932 C C . ALA A 1 389 ? 0.739 -15.888 4.135 1.00 90.62 389 ALA A C 1
ATOM 2934 O O . ALA A 1 389 ? 0.746 -14.653 4.246 1.00 90.62 389 ALA A O 1
ATOM 2935 N N . VAL A 1 390 ? 0.553 -16.497 2.961 1.00 91.88 390 VAL A N 1
ATOM 2936 C CA . VAL A 1 390 ? 0.364 -15.770 1.695 1.00 91.88 390 VAL A CA 1
ATOM 2937 C C . VAL A 1 390 ? -0.912 -14.934 1.759 1.00 91.88 390 VAL A C 1
ATOM 2939 O O . VAL A 1 390 ? -0.896 -13.763 1.403 1.00 91.88 390 VAL A O 1
ATOM 2942 N N . GLU A 1 391 ? -1.986 -15.478 2.329 1.00 92.50 391 GLU A N 1
ATOM 2943 C CA . GLU A 1 391 ? -3.277 -14.808 2.482 1.00 92.50 391 GLU A CA 1
ATOM 2944 C C . GLU A 1 391 ? -3.178 -13.536 3.337 1.00 92.50 391 GLU A C 1
ATOM 2946 O O . GLU A 1 391 ? -3.791 -12.519 3.013 1.00 92.50 391 GLU A O 1
ATOM 2951 N N . ALA A 1 3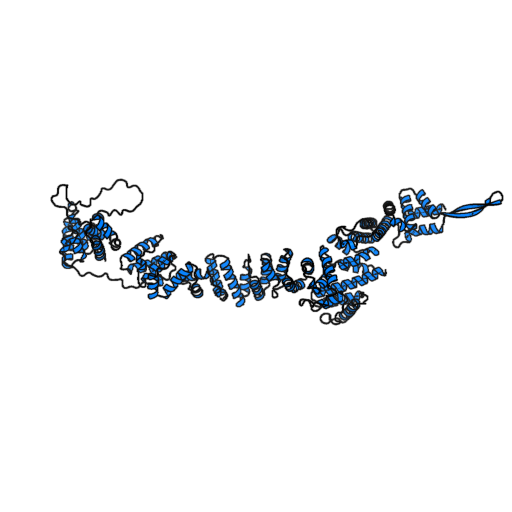92 ? -2.377 -13.566 4.408 1.00 90.94 392 ALA A N 1
ATOM 2952 C CA . ALA A 1 392 ? -2.136 -12.401 5.261 1.00 90.94 392 ALA A CA 1
ATOM 2953 C C . ALA A 1 392 ? -1.328 -11.319 4.525 1.00 90.94 392 ALA A C 1
ATOM 2955 O O . ALA A 1 392 ? -1.603 -10.124 4.651 1.00 90.94 392 ALA A O 1
ATOM 2956 N N . THR A 1 393 ? -0.359 -11.748 3.716 1.00 92.50 393 THR A N 1
ATOM 2957 C CA . THR A 1 393 ? 0.487 -10.874 2.894 1.00 92.50 393 THR A CA 1
ATOM 2958 C C . THR A 1 393 ? -0.319 -10.205 1.773 1.00 92.50 393 THR A C 1
ATOM 2960 O O . THR A 1 393 ? -0.221 -8.991 1.557 1.00 92.50 393 THR A O 1
ATOM 2963 N N . ASP A 1 394 ? -1.168 -10.968 1.088 1.00 93.06 394 ASP A N 1
ATOM 2964 C CA . ASP A 1 394 ? -2.052 -10.473 0.032 1.00 93.06 394 ASP A CA 1
ATOM 2965 C C . ASP A 1 394 ? -3.104 -9.514 0.595 1.00 93.06 394 ASP A C 1
ATOM 2967 O O . ASP A 1 394 ? -3.344 -8.441 0.031 1.00 93.06 394 ASP A O 1
ATOM 2971 N N . TRP A 1 395 ? -3.683 -9.853 1.751 1.00 93.25 395 TRP A N 1
ATOM 2972 C CA . TRP A 1 395 ? -4.604 -8.966 2.453 1.00 93.25 395 TRP A CA 1
ATOM 2973 C C . TRP A 1 395 ? -3.934 -7.635 2.803 1.00 93.25 395 TRP A C 1
ATOM 2975 O O . TRP A 1 395 ? -4.493 -6.590 2.458 1.00 93.25 395 TRP A O 1
ATOM 2985 N N . LEU A 1 396 ? -2.723 -7.649 3.385 1.00 93.06 396 LEU A N 1
ATOM 2986 C CA . LEU A 1 396 ? -1.998 -6.422 3.732 1.00 93.06 396 LEU A CA 1
ATOM 2987 C C . LEU A 1 396 ? -1.766 -5.555 2.487 1.00 93.06 396 LEU A C 1
ATOM 2989 O O . LEU A 1 396 ? -2.068 -4.364 2.492 1.00 93.06 396 LEU A O 1
ATOM 2993 N N . SER A 1 397 ? -1.329 -6.170 1.385 1.00 92.88 397 SER A N 1
ATOM 2994 C CA . SER A 1 397 ? -1.141 -5.480 0.102 1.00 92.88 397 SER A CA 1
ATOM 2995 C C . SER A 1 397 ? -2.437 -4.820 -0.391 1.00 92.88 397 SER A C 1
ATOM 2997 O O . SER A 1 397 ? -2.412 -3.690 -0.875 1.00 92.88 397 SER A O 1
ATOM 2999 N N . SER A 1 398 ? -3.585 -5.485 -0.216 1.00 91.19 398 SER A N 1
ATOM 3000 C CA . SER A 1 398 ? -4.900 -4.976 -0.636 1.00 91.19 398 SER A CA 1
ATOM 3001 C C . SER A 1 398 ? -5.429 -3.809 0.209 1.00 91.19 398 SER A C 1
ATOM 3003 O O . SER A 1 398 ? -6.265 -3.032 -0.266 1.00 91.19 398 SER A O 1
ATOM 3005 N N . VAL A 1 399 ? -4.986 -3.687 1.467 1.00 89.31 399 VAL A N 1
ATOM 3006 C CA . VAL A 1 399 ? -5.393 -2.605 2.379 1.00 89.31 399 VAL A CA 1
ATOM 3007 C C . VAL A 1 399 ? -4.410 -1.434 2.357 1.00 89.31 399 VAL A C 1
ATOM 3009 O O . VAL A 1 399 ? -4.830 -0.315 2.643 1.00 89.31 399 VAL A O 1
ATOM 3012 N N . CYS A 1 400 ? -3.145 -1.651 1.963 1.00 87.69 400 CYS A N 1
ATOM 3013 C CA . CYS A 1 400 ? -2.081 -0.642 1.997 1.00 87.69 400 CYS A CA 1
ATOM 3014 C C . CYS A 1 400 ? -2.486 0.702 1.380 1.00 87.69 400 CYS A C 1
ATOM 3016 O O . CYS A 1 400 ? -2.217 1.742 1.969 1.00 87.69 400 CYS A O 1
ATOM 3018 N N . GLU A 1 401 ? -3.152 0.709 0.223 1.00 84.81 401 GLU A N 1
ATOM 3019 C CA . GLU A 1 401 ? -3.533 1.953 -0.467 1.00 84.81 401 GLU A CA 1
ATOM 3020 C C . GLU A 1 401 ? -4.558 2.804 0.300 1.00 84.81 401 GLU A C 1
ATOM 3022 O O . GLU A 1 401 ? -4.629 4.012 0.077 1.00 84.81 401 GLU A O 1
ATOM 3027 N N . ARG A 1 402 ? -5.337 2.198 1.208 1.00 85.81 402 ARG A N 1
ATOM 3028 C CA . ARG A 1 402 ? -6.321 2.898 2.053 1.00 85.81 402 ARG A CA 1
ATOM 3029 C C . ARG A 1 402 ? -5.706 3.486 3.323 1.00 85.81 402 ARG A C 1
ATOM 3031 O O . ARG A 1 402 ? -6.342 4.305 3.979 1.00 85.81 402 ARG A O 1
ATOM 3038 N N . MET A 1 403 ? -4.481 3.085 3.662 1.00 89.19 403 MET A N 1
ATOM 3039 C CA . MET A 1 403 ? -3.773 3.562 4.845 1.00 89.19 403 MET A CA 1
ATOM 3040 C C . MET A 1 403 ? -3.207 4.971 4.626 1.00 89.19 403 MET A C 1
ATOM 3042 O O . MET A 1 403 ? -2.836 5.374 3.515 1.00 89.19 403 MET A O 1
ATOM 3046 N N . GLU A 1 404 ? -3.069 5.722 5.715 1.00 90.62 404 GLU A N 1
ATOM 3047 C CA . GLU A 1 404 ? -2.434 7.037 5.687 1.00 90.62 404 GLU A CA 1
ATOM 3048 C C . GLU A 1 404 ? -0.955 6.949 5.278 1.00 90.62 404 GLU A C 1
ATOM 3050 O O . GLU A 1 404 ? -0.310 5.904 5.399 1.00 90.62 404 GLU A O 1
ATOM 3055 N N . ALA A 1 405 ? -0.397 8.051 4.767 1.00 92.00 405 ALA A N 1
ATOM 3056 C CA . ALA A 1 405 ? 0.982 8.071 4.273 1.00 92.00 405 ALA A CA 1
ATOM 3057 C C . ALA A 1 405 ? 2.033 7.629 5.321 1.00 92.00 405 ALA A C 1
ATOM 3059 O O . ALA A 1 405 ? 2.900 6.836 4.950 1.00 92.00 405 ALA A O 1
ATOM 3060 N N . PRO A 1 406 ? 1.960 8.034 6.610 1.00 92.62 406 PRO A N 1
ATOM 3061 C CA . PRO A 1 406 ? 2.895 7.550 7.631 1.00 92.62 406 PRO A CA 1
ATOM 3062 C C . PRO A 1 406 ? 2.807 6.034 7.852 1.00 92.62 406 PRO A C 1
ATOM 3064 O O . PRO A 1 406 ? 3.831 5.359 7.919 1.00 92.62 406 PRO A O 1
ATOM 3067 N N . SER A 1 407 ? 1.592 5.482 7.889 1.00 92.12 407 SER A N 1
ATOM 3068 C CA . SER A 1 407 ? 1.359 4.043 8.031 1.00 92.12 407 SER A CA 1
ATOM 3069 C C . SER A 1 407 ? 1.874 3.268 6.814 1.00 92.12 407 SER A C 1
ATOM 3071 O O . SER A 1 407 ? 2.556 2.259 6.977 1.00 92.12 407 SER A O 1
ATOM 3073 N N . ARG A 1 408 ? 1.633 3.759 5.587 1.00 93.62 408 ARG A N 1
ATOM 3074 C CA . ARG A 1 408 ? 2.218 3.176 4.364 1.00 93.62 408 ARG A CA 1
ATOM 3075 C C . ARG A 1 408 ? 3.742 3.212 4.388 1.00 93.62 408 ARG A C 1
ATOM 3077 O O . ARG A 1 408 ? 4.370 2.243 3.970 1.00 93.62 408 ARG A O 1
ATOM 3084 N N . LEU A 1 409 ? 4.338 4.300 4.877 1.00 95.25 409 LEU A N 1
ATOM 3085 C CA . LEU A 1 409 ? 5.791 4.417 4.967 1.00 95.25 409 LEU A CA 1
ATOM 3086 C C . LEU A 1 409 ? 6.357 3.363 5.921 1.00 95.25 409 LEU A C 1
ATOM 3088 O O . LEU A 1 409 ? 7.294 2.668 5.537 1.00 95.25 409 LEU A O 1
ATOM 3092 N N . ALA A 1 410 ? 5.748 3.198 7.100 1.00 94.56 410 ALA A N 1
ATOM 3093 C CA . ALA A 1 410 ? 6.130 2.173 8.070 1.00 94.56 410 ALA A CA 1
ATOM 3094 C C . ALA A 1 410 ? 6.073 0.760 7.467 1.00 94.56 410 ALA A C 1
ATOM 3096 O O . ALA A 1 410 ? 7.027 0.004 7.613 1.00 94.56 410 ALA A O 1
ATOM 3097 N N . ILE A 1 411 ? 5.016 0.433 6.708 1.00 95.81 411 ILE A N 1
ATOM 3098 C CA . ILE A 1 411 ? 4.935 -0.843 5.979 1.00 95.81 411 ILE A CA 1
ATOM 3099 C C . ILE A 1 411 ? 6.061 -0.969 4.948 1.00 95.81 411 ILE A C 1
ATOM 3101 O O . ILE A 1 411 ? 6.710 -2.008 4.884 1.00 95.81 411 ILE A O 1
ATOM 3105 N N . ALA A 1 412 ? 6.316 0.065 4.142 1.00 95.88 412 ALA A N 1
ATOM 3106 C CA . ALA A 1 412 ? 7.289 0.005 3.051 1.00 95.88 412 ALA A CA 1
ATOM 3107 C C . ALA A 1 412 ? 8.728 -0.260 3.541 1.00 95.88 412 ALA A C 1
ATOM 3109 O O . ALA A 1 412 ? 9.460 -1.050 2.932 1.00 95.88 412 ALA A O 1
ATOM 3110 N N . VAL A 1 413 ? 9.117 0.356 4.662 1.00 95.81 413 VAL A N 1
ATOM 3111 C CA . VAL A 1 413 ? 10.466 0.233 5.246 1.00 95.81 413 VAL A CA 1
ATOM 3112 C C . VAL A 1 413 ? 10.620 -0.951 6.207 1.00 95.81 413 VAL A C 1
ATOM 3114 O O . VAL A 1 413 ? 11.723 -1.203 6.680 1.00 95.81 413 VAL A O 1
ATOM 3117 N N . HIS A 1 414 ? 9.552 -1.701 6.484 1.00 95.19 414 HIS A N 1
ATOM 3118 C CA . HIS A 1 414 ? 9.586 -2.804 7.439 1.00 95.19 414 HIS A CA 1
ATOM 3119 C C . HIS A 1 414 ? 10.443 -3.977 6.935 1.00 95.19 414 HIS A C 1
ATOM 3121 O O . HIS A 1 414 ? 10.028 -4.728 6.053 1.00 95.19 414 HIS A O 1
ATOM 3127 N N . GLU A 1 415 ? 11.632 -4.172 7.507 1.00 90.31 415 GLU A N 1
ATOM 3128 C CA . GLU A 1 415 ? 12.641 -5.102 6.976 1.00 90.31 415 GLU A CA 1
ATOM 3129 C C . GLU A 1 415 ? 12.166 -6.557 6.893 1.00 90.31 415 GLU A C 1
ATOM 3131 O O . GLU A 1 415 ? 12.424 -7.226 5.895 1.00 90.31 415 GLU A O 1
ATOM 3136 N N . SER A 1 416 ? 11.430 -7.022 7.905 1.00 92.69 416 SER A N 1
ATOM 3137 C CA . SER A 1 416 ? 10.972 -8.414 8.000 1.00 92.69 416 SER A CA 1
ATOM 3138 C C . SER A 1 416 ? 9.740 -8.726 7.150 1.00 92.69 416 SER A C 1
ATOM 3140 O O . SER A 1 416 ? 9.362 -9.891 7.046 1.00 92.69 416 SER A O 1
ATOM 3142 N N . LEU A 1 417 ? 9.069 -7.712 6.584 1.00 93.94 417 LEU A N 1
ATOM 3143 C CA . LEU A 1 417 ? 7.889 -7.957 5.757 1.00 93.94 417 LEU A CA 1
ATOM 3144 C C . LEU A 1 417 ? 8.303 -8.478 4.370 1.00 93.94 417 LEU A C 1
ATOM 3146 O O . LEU A 1 417 ? 9.294 -7.995 3.809 1.00 93.94 417 LEU A O 1
ATOM 3150 N N . PRO A 1 418 ? 7.514 -9.389 3.768 1.00 92.50 418 PRO A N 1
ATOM 3151 C CA . PRO A 1 418 ? 7.697 -9.783 2.376 1.00 92.50 418 PRO A CA 1
ATOM 3152 C C . PRO A 1 418 ? 7.639 -8.588 1.414 1.00 92.50 418 PRO A C 1
ATOM 3154 O O . PRO A 1 418 ? 7.012 -7.560 1.691 1.00 92.50 418 PRO A O 1
ATOM 3157 N N . SER A 1 419 ? 8.254 -8.732 0.240 1.00 92.50 419 SER A N 1
ATOM 3158 C CA . SER A 1 419 ? 8.370 -7.647 -0.739 1.00 92.50 419 SER A CA 1
ATOM 3159 C C . SER A 1 419 ? 7.034 -7.169 -1.313 1.00 92.50 419 SER A C 1
ATOM 3161 O O . SER A 1 419 ? 6.911 -5.988 -1.625 1.00 92.50 419 SER A O 1
ATOM 3163 N N . GLY A 1 420 ? 6.009 -8.025 -1.398 1.00 93.44 420 GLY A N 1
ATOM 3164 C CA . GLY A 1 420 ? 4.688 -7.679 -1.948 1.00 93.44 420 GLY A CA 1
ATOM 3165 C C . GLY A 1 420 ? 4.033 -6.444 -1.297 1.00 93.44 420 GLY A C 1
ATOM 3166 O O . GLY A 1 420 ? 3.858 -5.424 -1.978 1.00 93.44 420 GLY A O 1
ATOM 3167 N N . PRO A 1 421 ? 3.716 -6.479 0.013 1.00 94.44 421 PRO A N 1
ATOM 3168 C CA . PRO A 1 421 ? 3.140 -5.338 0.727 1.00 94.44 421 PRO A CA 1
ATOM 3169 C C . PRO A 1 421 ? 4.052 -4.115 0.710 1.00 94.44 421 PRO A C 1
ATOM 3171 O O . PRO A 1 421 ? 3.593 -2.998 0.471 1.00 94.44 421 PRO A O 1
ATOM 3174 N N . ARG A 1 422 ? 5.361 -4.328 0.899 1.00 96.31 422 ARG A N 1
ATOM 3175 C CA . ARG A 1 422 ? 6.365 -3.258 0.930 1.00 96.31 422 ARG A CA 1
ATOM 3176 C C . ARG A 1 422 ? 6.422 -2.490 -0.390 1.00 96.31 422 ARG A C 1
ATOM 3178 O O . ARG A 1 422 ? 6.361 -1.262 -0.390 1.00 96.31 422 ARG A O 1
ATOM 3185 N N . LEU A 1 423 ? 6.472 -3.205 -1.516 1.00 96.31 423 LEU A N 1
ATOM 3186 C CA . LEU A 1 423 ? 6.448 -2.624 -2.860 1.00 96.31 423 LEU A CA 1
ATOM 3187 C C . LEU A 1 423 ? 5.118 -1.937 -3.153 1.00 96.31 423 LEU A C 1
ATOM 3189 O O . LEU A 1 423 ? 5.116 -0.874 -3.766 1.00 96.31 423 LEU A O 1
ATOM 3193 N N . THR A 1 424 ? 3.996 -2.510 -2.718 1.00 95.75 424 THR A N 1
ATOM 3194 C CA . THR A 1 424 ? 2.669 -1.907 -2.916 1.00 95.75 424 THR A CA 1
ATOM 3195 C C . THR A 1 424 ? 2.561 -0.574 -2.177 1.00 95.75 424 THR A C 1
ATOM 3197 O O . THR A 1 424 ? 2.216 0.444 -2.782 1.00 95.75 424 THR A O 1
ATOM 3200 N N . ALA A 1 425 ? 2.951 -0.545 -0.900 1.00 95.44 425 ALA A N 1
ATOM 3201 C CA . ALA A 1 425 ? 2.987 0.671 -0.098 1.00 95.44 425 ALA A CA 1
ATOM 3202 C C . ALA A 1 425 ? 3.945 1.719 -0.691 1.00 95.44 425 ALA A C 1
ATOM 3204 O O . ALA A 1 425 ? 3.559 2.876 -0.871 1.00 95.44 425 ALA A O 1
ATOM 3205 N N . PHE A 1 426 ? 5.157 1.307 -1.079 1.00 96.75 426 PHE A N 1
ATOM 3206 C CA . PHE A 1 426 ? 6.140 2.172 -1.731 1.00 96.75 426 PHE A CA 1
ATOM 3207 C C . PHE A 1 426 ? 5.619 2.790 -3.040 1.00 96.75 426 PHE A C 1
ATOM 3209 O O . PHE A 1 426 ? 5.664 4.010 -3.208 1.00 96.75 426 PHE A O 1
ATOM 3216 N N . ARG A 1 427 ? 5.112 1.964 -3.967 1.00 96.44 427 ARG A N 1
ATOM 3217 C CA . ARG A 1 427 ? 4.599 2.413 -5.273 1.00 96.44 427 ARG A CA 1
ATOM 3218 C C . ARG A 1 427 ? 3.470 3.420 -5.084 1.00 96.44 427 ARG A C 1
ATOM 3220 O O . ARG A 1 427 ? 3.502 4.483 -5.693 1.00 96.44 427 ARG A O 1
ATOM 3227 N N . SER A 1 428 ? 2.534 3.114 -4.184 1.00 95.00 428 SER A N 1
ATOM 3228 C CA . SER A 1 428 ? 1.410 3.986 -3.838 1.00 95.00 428 SER A CA 1
ATOM 3229 C C . SER A 1 428 ? 1.867 5.342 -3.282 1.00 95.00 428 SER A C 1
ATOM 3231 O O . SER A 1 428 ? 1.333 6.383 -3.669 1.00 95.00 428 SER A O 1
ATOM 3233 N N . LEU A 1 429 ? 2.877 5.358 -2.404 1.00 95.62 429 LEU A N 1
ATOM 3234 C CA . LEU A 1 429 ? 3.462 6.598 -1.884 1.00 95.62 429 LEU A CA 1
ATOM 3235 C C . LEU A 1 429 ? 4.110 7.420 -2.999 1.00 95.62 429 LEU A C 1
ATOM 3237 O O . LEU A 1 429 ? 3.777 8.596 -3.166 1.00 95.62 429 LEU A O 1
ATOM 3241 N N . GLN A 1 430 ? 4.980 6.802 -3.797 1.00 94.94 430 GLN A N 1
ATOM 3242 C CA . GLN A 1 430 ? 5.684 7.504 -4.866 1.00 94.94 430 GLN A CA 1
ATOM 3243 C C . GLN A 1 430 ? 4.719 8.041 -5.935 1.00 94.94 430 GLN A C 1
ATOM 3245 O O . GLN A 1 430 ? 4.864 9.178 -6.376 1.00 94.94 430 GLN A O 1
ATOM 3250 N N . ASP A 1 431 ? 3.698 7.267 -6.315 1.00 94.06 431 ASP A N 1
ATOM 3251 C CA . ASP A 1 431 ? 2.685 7.690 -7.292 1.00 94.06 431 ASP A CA 1
ATOM 3252 C C . ASP A 1 431 ? 1.822 8.854 -6.771 1.00 94.06 431 ASP A C 1
ATOM 3254 O O . ASP A 1 431 ? 1.309 9.646 -7.561 1.00 94.06 431 ASP A O 1
ATOM 3258 N N . SER A 1 432 ? 1.713 9.009 -5.446 1.00 91.69 432 SER A N 1
ATOM 3259 C CA . SER A 1 432 ? 1.066 10.162 -4.806 1.00 91.69 432 SER A CA 1
ATOM 3260 C C . SER A 1 432 ? 1.970 11.396 -4.648 1.00 91.69 432 SER A C 1
ATOM 3262 O O . SER A 1 432 ? 1.512 12.416 -4.136 1.00 91.69 432 SER A O 1
ATOM 3264 N N . GLY A 1 433 ? 3.231 11.330 -5.095 1.00 91.50 433 GLY A N 1
ATOM 3265 C CA . GLY A 1 433 ? 4.205 12.420 -4.968 1.00 91.50 433 GLY A CA 1
ATOM 3266 C C . GLY A 1 433 ? 4.788 12.575 -3.559 1.00 91.50 433 GLY A C 1
ATOM 3267 O O . GLY A 1 433 ? 5.199 13.671 -3.187 1.00 91.50 433 GLY A O 1
ATOM 3268 N N . PHE A 1 434 ? 4.784 11.506 -2.756 1.00 93.81 434 PHE A N 1
ATOM 3269 C CA . PHE A 1 434 ? 5.399 11.506 -1.430 1.00 93.81 434 PHE A CA 1
ATOM 3270 C C . PHE A 1 434 ? 6.922 11.659 -1.533 1.00 93.81 434 PHE A C 1
ATOM 3272 O O . PHE A 1 434 ? 7.560 10.925 -2.284 1.00 93.81 434 PHE A O 1
ATOM 3279 N N . THR A 1 435 ? 7.498 12.571 -0.748 1.00 92.44 435 THR A N 1
ATOM 3280 C CA . THR A 1 435 ? 8.951 12.774 -0.669 1.00 92.44 435 THR A CA 1
ATOM 3281 C C . THR A 1 435 ? 9.544 11.909 0.434 1.00 92.44 435 THR A C 1
ATOM 3283 O O . THR A 1 435 ? 9.122 11.990 1.590 1.00 92.44 435 THR A O 1
ATOM 3286 N N . PHE A 1 436 ? 10.542 11.100 0.093 1.00 94.50 436 PHE A N 1
ATOM 3287 C CA . PHE A 1 436 ? 11.203 10.214 1.045 1.00 94.50 436 PHE A CA 1
ATOM 3288 C C . PHE A 1 436 ? 12.376 10.924 1.733 1.00 94.50 436 PHE A C 1
ATOM 3290 O O . PHE A 1 436 ? 13.078 11.737 1.138 1.00 94.50 436 PHE A O 1
ATOM 3297 N N . SER A 1 437 ? 12.596 10.635 3.017 1.00 94.25 437 SER A N 1
ATOM 3298 C CA . SER A 1 437 ? 13.840 11.028 3.685 1.00 94.25 437 SER A CA 1
ATOM 3299 C C . SER A 1 437 ? 14.984 10.106 3.248 1.00 94.25 437 SER A C 1
ATOM 3301 O O . SER A 1 437 ? 14.743 8.984 2.806 1.00 94.25 437 SER A O 1
ATOM 3303 N N . ALA A 1 438 ? 16.237 10.536 3.427 1.00 91.69 438 ALA A N 1
ATOM 3304 C CA . ALA A 1 438 ? 17.398 9.690 3.128 1.00 91.69 438 ALA A CA 1
ATOM 3305 C C . ALA A 1 438 ? 17.385 8.371 3.929 1.00 91.69 438 ALA A C 1
ATOM 3307 O O . ALA A 1 438 ? 17.695 7.310 3.395 1.00 91.69 438 ALA A O 1
ATOM 3308 N N . GLU A 1 439 ? 16.957 8.418 5.195 1.00 93.31 439 GLU A N 1
ATOM 3309 C CA . GLU A 1 439 ? 16.800 7.230 6.044 1.00 93.31 439 GLU A CA 1
ATOM 3310 C C . GLU A 1 439 ? 15.730 6.274 5.498 1.00 93.31 439 GLU A C 1
ATOM 3312 O O . GLU A 1 439 ? 15.987 5.079 5.351 1.00 93.31 439 GLU A O 1
ATOM 3317 N N . ALA A 1 440 ? 14.562 6.803 5.116 1.00 94.44 440 ALA A N 1
ATOM 3318 C CA . ALA A 1 440 ? 13.504 6.006 4.507 1.00 94.44 440 ALA A CA 1
ATOM 3319 C C . ALA A 1 440 ? 13.952 5.393 3.175 1.00 94.44 440 ALA A C 1
ATOM 3321 O O . ALA A 1 440 ? 13.715 4.212 2.936 1.00 94.44 440 ALA A O 1
ATOM 3322 N N . PHE A 1 441 ? 14.631 6.169 2.324 1.00 94.88 441 PHE A N 1
ATOM 3323 C CA . PHE A 1 441 ? 15.167 5.670 1.062 1.00 94.88 441 PHE A CA 1
ATOM 3324 C C . PHE A 1 441 ? 16.144 4.513 1.285 1.00 94.88 441 PHE A C 1
ATOM 3326 O O . PHE A 1 441 ? 15.998 3.471 0.648 1.00 94.88 441 PHE A O 1
ATOM 3333 N N . ASN A 1 442 ? 17.070 4.642 2.240 1.00 92.75 442 ASN A N 1
ATOM 3334 C CA . ASN A 1 442 ? 18.015 3.579 2.586 1.00 92.75 442 ASN A CA 1
ATOM 3335 C C . ASN A 1 442 ? 17.302 2.285 3.020 1.00 92.75 442 ASN A C 1
ATOM 3337 O O . ASN A 1 442 ? 17.689 1.205 2.575 1.00 92.75 442 ASN A O 1
ATOM 3341 N N . GLY A 1 443 ? 16.224 2.387 3.808 1.00 93.31 443 GLY A N 1
ATOM 3342 C CA . GLY A 1 443 ? 15.390 1.237 4.191 1.00 93.31 443 GLY A CA 1
ATOM 3343 C C . GLY A 1 443 ? 14.604 0.605 3.029 1.00 93.31 443 GLY A C 1
ATOM 3344 O O . GLY A 1 443 ? 14.226 -0.568 3.092 1.00 93.31 443 GLY A O 1
ATOM 3345 N N . LEU A 1 444 ? 14.379 1.349 1.941 1.00 95.69 444 LEU A N 1
ATOM 3346 C CA . LEU A 1 444 ? 13.703 0.865 0.733 1.00 95.69 444 LEU A CA 1
ATOM 3347 C C . LEU A 1 444 ? 14.653 0.182 -0.256 1.00 95.69 444 LEU A C 1
ATOM 3349 O O . LEU A 1 444 ? 14.203 -0.673 -1.016 1.00 95.69 444 LEU A O 1
ATOM 3353 N N . VAL A 1 445 ? 15.952 0.508 -0.257 1.00 94.50 445 VAL A N 1
ATOM 3354 C CA . VAL A 1 445 ? 16.925 -0.043 -1.223 1.00 94.50 445 VAL A CA 1
ATOM 3355 C C . VAL A 1 445 ? 16.819 -1.570 -1.384 1.00 94.50 445 VAL A C 1
ATOM 3357 O O . VAL A 1 445 ? 16.730 -2.011 -2.532 1.00 94.50 445 VAL A O 1
ATOM 3360 N N . PRO A 1 446 ? 16.755 -2.392 -0.312 1.00 93.50 446 PRO A N 1
ATOM 3361 C CA . PRO A 1 446 ? 16.656 -3.843 -0.466 1.00 93.50 446 PRO A CA 1
ATOM 3362 C C . PRO A 1 446 ? 15.431 -4.285 -1.271 1.00 93.50 446 PRO A C 1
ATOM 3364 O O . PRO A 1 446 ? 15.561 -5.048 -2.227 1.00 93.50 446 PRO A O 1
ATOM 3367 N N . VAL A 1 447 ? 14.249 -3.750 -0.946 1.00 94.50 447 VAL A N 1
ATOM 3368 C CA . VAL A 1 447 ? 13.004 -4.161 -1.606 1.00 94.50 447 VAL A CA 1
ATOM 3369 C C . VAL A 1 447 ? 12.906 -3.623 -3.036 1.00 94.50 447 VAL A C 1
ATOM 3371 O O . VAL A 1 447 ? 12.359 -4.286 -3.916 1.00 94.50 447 VAL A O 1
ATOM 3374 N N . LEU A 1 448 ? 13.476 -2.445 -3.309 1.00 95.00 448 LEU A N 1
ATOM 3375 C CA . LEU A 1 448 ? 13.530 -1.886 -4.663 1.00 95.00 448 LEU A CA 1
ATOM 3376 C C . LEU A 1 448 ? 14.431 -2.707 -5.590 1.00 95.00 448 LEU A C 1
ATOM 3378 O O . LEU A 1 448 ? 14.109 -2.860 -6.770 1.00 95.00 448 LEU A O 1
ATOM 3382 N N . LEU A 1 449 ? 15.543 -3.233 -5.069 1.00 92.81 449 LEU A N 1
ATOM 3383 C CA . LEU A 1 449 ? 16.435 -4.122 -5.814 1.00 92.81 449 LEU A CA 1
ATOM 3384 C C . LEU A 1 449 ? 15.771 -5.475 -6.088 1.00 92.81 449 LEU A C 1
ATOM 3386 O O . LEU A 1 449 ? 15.803 -5.935 -7.230 1.00 92.81 449 LEU A O 1
ATOM 3390 N N . GLU A 1 450 ? 15.118 -6.067 -5.085 1.00 90.44 450 GLU A N 1
ATOM 3391 C CA . GLU A 1 450 ? 14.362 -7.319 -5.226 1.00 90.44 450 GLU A CA 1
ATOM 3392 C C . GLU A 1 450 ? 13.227 -7.178 -6.256 1.00 90.44 450 GLU A C 1
ATOM 3394 O O . GLU A 1 450 ? 13.092 -7.992 -7.170 1.00 90.44 450 GLU A O 1
ATOM 3399 N N . GLY A 1 451 ? 12.459 -6.086 -6.170 1.00 91.25 451 GLY A N 1
ATOM 3400 C CA . GLY A 1 451 ? 11.374 -5.761 -7.097 1.00 91.25 451 GLY A CA 1
ATOM 3401 C C . GLY A 1 451 ? 11.824 -5.253 -8.471 1.00 91.25 451 GLY A C 1
ATOM 3402 O O . GLY A 1 451 ? 10.970 -4.979 -9.315 1.00 91.25 451 GLY A O 1
ATOM 3403 N N . GLN A 1 452 ? 13.135 -5.104 -8.705 1.00 90.69 452 GLN A N 1
ATOM 3404 C CA . GLN A 1 452 ? 13.727 -4.547 -9.930 1.00 90.69 452 GLN A CA 1
ATOM 3405 C C . GLN A 1 452 ? 13.134 -3.182 -10.329 1.00 90.69 452 GLN A C 1
ATOM 3407 O O . GLN A 1 452 ? 12.933 -2.870 -11.507 1.00 90.69 452 GLN A O 1
ATOM 3412 N N . GLU A 1 453 ? 12.888 -2.323 -9.342 1.00 92.94 453 GLU A N 1
ATOM 3413 C CA . GLU A 1 453 ? 12.257 -1.010 -9.497 1.00 92.94 453 GLU A CA 1
ATOM 3414 C C . GLU A 1 453 ? 13.227 0.062 -10.033 1.00 92.94 453 GLU A C 1
ATOM 3416 O O . GLU A 1 453 ? 13.275 1.194 -9.549 1.00 92.94 453 GLU A O 1
ATOM 3421 N N . ILE A 1 454 ? 14.006 -0.268 -11.074 1.00 91.62 454 ILE A N 1
ATOM 3422 C CA . ILE A 1 454 ? 15.108 0.560 -11.600 1.00 91.62 454 ILE A CA 1
ATOM 3423 C C . ILE A 1 454 ? 14.646 1.978 -11.942 1.00 91.62 454 ILE A C 1
ATOM 3425 O O . ILE A 1 454 ? 15.319 2.952 -11.607 1.00 91.62 454 ILE A O 1
ATOM 3429 N N . ARG A 1 455 ? 13.480 2.122 -12.586 1.00 90.94 455 ARG A N 1
ATOM 3430 C CA . ARG A 1 455 ? 12.946 3.442 -12.956 1.00 90.94 455 ARG A CA 1
ATOM 3431 C C . ARG A 1 455 ? 12.534 4.251 -11.730 1.00 90.94 455 ARG A C 1
ATOM 3433 O O . ARG A 1 455 ? 12.850 5.432 -11.658 1.00 90.94 455 ARG A O 1
ATOM 3440 N N . ARG A 1 456 ? 11.816 3.634 -10.791 1.00 93.81 456 ARG A N 1
ATOM 3441 C CA . ARG A 1 456 ? 11.330 4.314 -9.585 1.00 93.81 456 ARG A CA 1
ATOM 3442 C C . ARG A 1 456 ? 12.491 4.732 -8.694 1.00 93.81 456 ARG A C 1
ATOM 3444 O O . ARG A 1 456 ? 12.515 5.870 -8.246 1.00 93.81 456 ARG A O 1
ATOM 3451 N N . MET A 1 457 ? 13.478 3.857 -8.531 1.00 94.81 457 MET A N 1
ATOM 3452 C CA . MET A 1 457 ? 14.722 4.152 -7.826 1.00 94.81 457 MET A CA 1
ATOM 3453 C C . MET A 1 457 ? 15.519 5.268 -8.508 1.00 94.81 457 MET A C 1
ATOM 3455 O O . MET A 1 457 ? 16.000 6.166 -7.830 1.00 94.81 457 MET A O 1
ATOM 3459 N N . SER A 1 458 ? 15.597 5.272 -9.844 1.00 94.25 458 SER A N 1
ATOM 3460 C CA . SER A 1 458 ? 16.247 6.360 -10.591 1.00 94.25 458 SER A CA 1
ATOM 3461 C C . SER A 1 458 ? 15.628 7.726 -10.278 1.00 94.25 458 SER A C 1
ATOM 3463 O O . SER A 1 458 ? 16.363 8.700 -10.144 1.00 94.25 458 SER A O 1
ATOM 3465 N N . ARG A 1 459 ? 14.294 7.804 -10.140 1.00 93.88 459 ARG A N 1
ATOM 3466 C CA . ARG A 1 459 ? 13.607 9.055 -9.777 1.00 93.88 459 ARG A CA 1
ATOM 3467 C C . ARG A 1 459 ? 13.965 9.509 -8.373 1.00 93.88 459 ARG A C 1
ATOM 3469 O O . ARG A 1 459 ? 14.326 10.660 -8.203 1.00 93.88 459 ARG A O 1
ATOM 3476 N N . LEU A 1 460 ? 13.966 8.604 -7.397 1.00 95.00 460 LEU A N 1
ATOM 3477 C CA . LEU A 1 460 ? 14.363 8.940 -6.023 1.00 95.00 460 LEU A CA 1
ATOM 3478 C C . LEU A 1 460 ? 15.807 9.460 -5.957 1.00 95.00 460 LEU A C 1
ATOM 3480 O O . LEU A 1 460 ? 16.104 10.421 -5.258 1.00 95.00 460 LEU A O 1
ATOM 3484 N N . LEU A 1 461 ? 16.718 8.858 -6.724 1.00 95.06 461 LEU A N 1
ATOM 3485 C CA . LEU A 1 461 ? 18.109 9.305 -6.763 1.00 95.06 461 LEU A CA 1
ATOM 3486 C C . LEU A 1 461 ? 18.239 10.720 -7.349 1.00 95.06 461 LEU A C 1
ATOM 3488 O O . LEU A 1 461 ? 18.966 11.542 -6.801 1.00 95.06 461 LEU A O 1
ATOM 3492 N N . VAL A 1 462 ? 17.549 11.008 -8.453 1.00 93.00 462 VAL A N 1
ATOM 3493 C CA . VAL A 1 462 ? 17.759 12.241 -9.232 1.00 93.00 462 VAL A CA 1
ATOM 3494 C C . VAL A 1 462 ? 16.803 13.368 -8.845 1.00 93.00 462 VAL A C 1
ATOM 3496 O O . VAL A 1 462 ? 17.237 14.503 -8.681 1.00 93.00 462 VAL A O 1
ATOM 3499 N N . GLU A 1 463 ? 15.509 13.078 -8.743 1.00 90.19 463 GLU A N 1
ATOM 3500 C CA . GLU A 1 463 ? 14.445 14.063 -8.515 1.00 90.19 463 GLU A CA 1
ATOM 3501 C C . GLU A 1 463 ? 14.318 14.409 -7.025 1.00 90.19 463 GLU A C 1
ATOM 3503 O O . GLU A 1 463 ? 14.222 15.589 -6.688 1.00 90.19 463 GLU A O 1
ATOM 3508 N N . ASP A 1 464 ? 14.411 13.407 -6.140 1.00 84.75 464 ASP A N 1
ATOM 3509 C CA . ASP A 1 464 ? 14.326 13.596 -4.679 1.00 84.75 464 ASP A CA 1
ATOM 3510 C C . ASP A 1 464 ? 15.698 13.896 -4.035 1.00 84.75 464 ASP A C 1
ATOM 3512 O O . ASP A 1 464 ? 15.792 14.155 -2.836 1.00 84.75 464 ASP A O 1
ATOM 3516 N N . GLY A 1 465 ? 16.772 13.915 -4.834 1.00 88.62 465 GLY A N 1
ATOM 3517 C CA . GLY A 1 465 ? 18.096 14.371 -4.404 1.00 88.62 465 GLY A CA 1
ATOM 3518 C C . GLY A 1 465 ? 18.885 13.374 -3.551 1.00 88.62 465 GLY A C 1
ATOM 3519 O O . GLY A 1 465 ? 19.722 13.792 -2.756 1.00 88.62 465 GLY A O 1
ATOM 3520 N N . HIS A 1 466 ? 18.654 12.067 -3.705 1.00 92.75 466 HIS A N 1
ATOM 3521 C CA . HIS A 1 466 ? 19.390 11.025 -2.972 1.00 92.75 466 HIS A CA 1
ATOM 3522 C C . HIS A 1 466 ? 20.667 10.522 -3.674 1.00 92.75 466 HIS A C 1
ATOM 3524 O O . HIS A 1 466 ? 21.310 9.595 -3.184 1.00 92.75 466 HIS A O 1
ATOM 3530 N N . ALA A 1 467 ? 21.032 11.078 -4.833 1.00 92.69 467 ALA A N 1
ATOM 3531 C CA . ALA A 1 467 ? 22.150 10.594 -5.645 1.00 92.69 467 ALA A CA 1
ATOM 3532 C C . ALA A 1 467 ? 23.513 10.663 -4.937 1.00 92.69 467 ALA A C 1
ATOM 3534 O O . ALA A 1 467 ? 24.279 9.703 -5.031 1.00 92.69 467 ALA A O 1
ATOM 3535 N N . ASP A 1 468 ? 23.808 11.768 -4.246 1.00 89.81 468 ASP A N 1
ATOM 3536 C CA . ASP A 1 468 ? 25.149 12.061 -3.714 1.00 89.81 468 ASP A CA 1
ATOM 3537 C C . ASP A 1 468 ? 25.625 11.019 -2.689 1.00 89.81 468 ASP A C 1
ATOM 3539 O O . ASP A 1 468 ? 26.794 10.632 -2.693 1.00 89.81 468 ASP A O 1
ATOM 3543 N N . ASP A 1 469 ? 24.703 10.495 -1.879 1.00 87.75 469 ASP A N 1
ATOM 3544 C CA . ASP A 1 469 ? 24.985 9.470 -0.866 1.00 87.75 469 ASP A CA 1
ATOM 3545 C C . ASP A 1 469 ? 25.011 8.043 -1.449 1.00 87.75 469 ASP A C 1
ATOM 3547 O O . ASP A 1 469 ? 25.334 7.080 -0.752 1.00 87.75 469 ASP A O 1
ATOM 3551 N N . GLN A 1 470 ? 24.633 7.871 -2.721 1.00 93.38 470 GLN A N 1
ATOM 3552 C CA . GLN A 1 470 ? 24.344 6.565 -3.324 1.00 93.38 470 GLN A CA 1
ATOM 3553 C C . GLN A 1 470 ? 24.989 6.377 -4.715 1.00 93.38 470 GLN A C 1
ATOM 3555 O O . GLN A 1 470 ? 24.320 5.960 -5.673 1.00 93.38 470 GLN A O 1
ATOM 3560 N N . PRO A 1 471 ? 26.314 6.599 -4.862 1.00 94.56 471 PRO A N 1
ATOM 3561 C CA . PRO A 1 471 ? 26.996 6.580 -6.161 1.00 94.56 471 PRO A CA 1
ATOM 3562 C C . PRO A 1 471 ? 26.927 5.213 -6.865 1.00 94.56 471 PRO A C 1
ATOM 3564 O O . PRO A 1 471 ? 26.830 5.135 -8.094 1.00 94.56 471 PRO A O 1
ATOM 3567 N N . TRP A 1 472 ? 26.905 4.119 -6.100 1.00 95.62 472 TRP A N 1
ATOM 3568 C CA . TRP A 1 472 ? 26.748 2.761 -6.627 1.00 95.62 472 TRP A CA 1
ATOM 3569 C C . TRP A 1 472 ? 25.369 2.524 -7.248 1.00 95.62 472 TRP A C 1
ATOM 3571 O O . TRP A 1 472 ? 25.282 1.970 -8.347 1.00 95.62 472 TRP A O 1
ATOM 3581 N N . LEU A 1 473 ? 24.294 2.975 -6.591 1.00 95.75 473 LEU A N 1
ATOM 3582 C CA . LEU A 1 473 ? 22.931 2.853 -7.118 1.00 95.75 473 LEU A CA 1
ATOM 3583 C C . LEU A 1 473 ? 22.742 3.707 -8.369 1.00 95.75 473 LEU A C 1
ATOM 3585 O O . LEU A 1 473 ? 22.155 3.234 -9.342 1.00 95.75 473 LEU A O 1
ATOM 3589 N N . VAL A 1 474 ? 23.283 4.929 -8.375 1.00 95.69 474 VAL A N 1
ATOM 3590 C CA . VAL A 1 474 ? 23.269 5.814 -9.550 1.00 95.69 474 VAL A CA 1
ATOM 3591 C C . VAL A 1 474 ? 23.968 5.145 -10.733 1.00 95.69 474 VAL A C 1
ATOM 3593 O O . VAL A 1 474 ? 23.417 5.097 -11.835 1.00 95.69 474 VAL A O 1
ATOM 3596 N N . THR A 1 475 ? 25.153 4.572 -10.509 1.00 94.19 475 THR A N 1
ATOM 3597 C CA . THR A 1 475 ? 25.933 3.911 -11.565 1.00 94.19 475 THR A CA 1
ATOM 3598 C C . THR A 1 475 ? 25.216 2.672 -12.102 1.00 94.19 475 THR A C 1
ATOM 3600 O O . THR A 1 475 ? 25.103 2.501 -13.315 1.00 94.19 475 THR A O 1
ATOM 3603 N N . MET A 1 476 ? 24.650 1.844 -11.221 1.00 94.25 476 MET A N 1
ATOM 3604 C CA . MET A 1 476 ? 23.826 0.698 -11.610 1.00 94.25 476 MET A CA 1
ATOM 3605 C C . MET A 1 476 ? 22.607 1.128 -12.439 1.00 94.25 476 MET A C 1
ATOM 3607 O O . MET A 1 476 ? 22.369 0.592 -13.524 1.00 94.25 476 MET A O 1
ATOM 3611 N N . CYS A 1 477 ? 21.853 2.126 -11.965 1.00 93.06 477 CYS A N 1
ATOM 3612 C CA . CYS A 1 477 ? 20.694 2.659 -12.678 1.00 93.06 477 CYS A CA 1
ATOM 3613 C C . CYS A 1 477 ? 21.089 3.197 -14.057 1.00 93.06 477 CYS A C 1
ATOM 3615 O O . CYS A 1 477 ? 20.391 2.940 -15.032 1.00 93.06 477 CYS A O 1
ATOM 3617 N N . ALA A 1 478 ? 22.237 3.864 -14.189 1.00 90.12 478 ALA A N 1
ATOM 3618 C CA . ALA A 1 478 ? 22.709 4.384 -15.473 1.00 90.12 478 ALA A CA 1
ATOM 3619 C C . ALA A 1 478 ? 22.964 3.297 -16.539 1.00 90.12 478 ALA A C 1
ATOM 3621 O O . ALA A 1 478 ? 22.901 3.598 -17.741 1.00 90.12 478 ALA A O 1
ATOM 3622 N N . HIS A 1 479 ? 23.249 2.059 -16.115 1.00 87.88 479 HIS A N 1
ATOM 3623 C CA . HIS A 1 479 ? 23.438 0.903 -17.000 1.00 87.88 479 HIS A CA 1
ATOM 3624 C C . HIS A 1 479 ? 22.152 0.116 -17.258 1.00 87.88 479 HIS A C 1
ATOM 3626 O O . HIS A 1 479 ? 21.979 -0.402 -18.361 1.00 87.88 479 HIS A O 1
ATOM 3632 N N . LEU A 1 480 ? 21.253 0.040 -16.272 1.00 88.62 480 LEU A N 1
ATOM 3633 C CA . LEU A 1 480 ? 20.036 -0.779 -16.340 1.00 88.62 480 LEU A CA 1
ATOM 3634 C C . LEU A 1 480 ? 18.772 -0.011 -16.751 1.00 88.62 480 LEU A C 1
ATOM 3636 O O . LEU A 1 480 ? 17.779 -0.629 -17.135 1.00 88.62 480 LEU A O 1
ATOM 3640 N N . LEU A 1 481 ? 18.768 1.323 -16.675 1.00 87.62 481 LEU A N 1
ATOM 3641 C CA . LEU A 1 481 ? 17.592 2.130 -16.994 1.00 87.62 481 LEU A CA 1
ATOM 3642 C C . LEU A 1 481 ? 17.209 1.982 -18.477 1.00 87.62 481 LEU A C 1
ATOM 3644 O O . LEU A 1 481 ? 17.937 2.390 -19.385 1.00 87.62 481 LEU A O 1
ATOM 3648 N N . ALA A 1 482 ? 16.023 1.417 -18.712 1.00 77.50 482 ALA A N 1
ATOM 3649 C CA . ALA A 1 482 ? 15.452 1.250 -20.043 1.00 77.50 482 ALA A CA 1
ATOM 3650 C C . ALA A 1 482 ? 15.048 2.591 -20.676 1.00 77.50 482 ALA A C 1
ATOM 3652 O O . ALA A 1 482 ? 14.467 3.458 -20.012 1.00 77.50 482 ALA A O 1
ATOM 3653 N N . ALA A 1 483 ? 15.262 2.711 -21.986 1.00 65.00 483 ALA A N 1
ATOM 3654 C CA . ALA A 1 483 ? 14.862 3.854 -22.793 1.00 65.00 483 ALA A CA 1
ATOM 3655 C C . ALA A 1 483 ? 13.338 3.871 -22.970 1.00 65.00 483 ALA A C 1
ATOM 3657 O O . ALA A 1 483 ? 12.789 3.213 -23.851 1.00 65.00 483 ALA A O 1
ATOM 3658 N N . ARG A 1 484 ? 12.640 4.611 -22.106 1.00 68.38 484 ARG A N 1
ATOM 3659 C CA . ARG A 1 484 ? 11.212 4.934 -22.267 1.00 68.38 484 ARG A CA 1
ATOM 3660 C C . ARG A 1 484 ? 11.026 6.450 -22.363 1.00 68.38 484 ARG A C 1
ATOM 3662 O O . ARG A 1 484 ? 11.998 7.190 -22.407 1.00 68.38 484 ARG A O 1
ATOM 3669 N N . LYS A 1 485 ? 9.772 6.912 -22.372 1.00 61.81 485 LYS A N 1
ATOM 3670 C CA . LYS A 1 485 ? 9.344 8.312 -22.590 1.00 61.81 485 LYS A CA 1
ATOM 3671 C C . LYS A 1 485 ? 9.917 9.363 -21.615 1.00 61.81 485 LYS A C 1
ATOM 3673 O O . LYS A 1 485 ? 9.614 10.539 -21.771 1.00 61.81 485 LYS A O 1
ATOM 3678 N N . ASP A 1 486 ? 10.705 8.962 -20.621 1.00 75.75 486 ASP A N 1
ATOM 3679 C CA . ASP A 1 486 ? 11.228 9.828 -19.563 1.00 75.75 486 ASP A CA 1
ATOM 3680 C C . ASP A 1 486 ? 12.698 10.198 -19.835 1.00 75.75 486 ASP A C 1
ATOM 3682 O O . ASP A 1 486 ? 13.627 9.719 -19.181 1.00 75.75 486 ASP A O 1
ATOM 3686 N N . MET A 1 487 ? 12.916 10.993 -20.889 1.00 72.81 487 MET A N 1
ATOM 3687 C CA . MET A 1 487 ? 14.261 11.422 -21.296 1.00 72.81 487 MET A CA 1
ATOM 3688 C C . MET A 1 487 ? 14.924 12.312 -20.238 1.00 72.81 487 MET A C 1
ATOM 3690 O O . MET A 1 487 ? 16.130 12.205 -20.032 1.00 72.81 487 MET A O 1
ATOM 3694 N N . GLY A 1 488 ? 14.141 13.128 -19.522 1.00 78.75 488 GLY A N 1
ATOM 3695 C CA . GLY A 1 488 ? 14.643 13.959 -18.424 1.00 78.75 488 GLY A CA 1
ATOM 3696 C C . GLY A 1 488 ? 15.285 13.119 -17.321 1.00 78.75 488 GLY A C 1
ATOM 3697 O O . GLY A 1 488 ? 16.432 13.369 -16.950 1.00 78.75 488 GLY A O 1
ATOM 3698 N N . LEU A 1 489 ? 14.603 12.056 -16.882 1.00 86.56 489 LEU A N 1
ATOM 3699 C CA . LEU A 1 489 ? 15.151 11.112 -15.910 1.00 86.56 489 LEU A CA 1
ATOM 3700 C C . LEU A 1 489 ? 16.455 10.468 -16.398 1.00 86.56 489 LEU A C 1
ATOM 3702 O O . LEU A 1 489 ? 17.422 10.359 -15.647 1.00 86.56 489 LEU A O 1
ATOM 3706 N N . TYR A 1 490 ? 16.506 10.059 -17.666 1.00 80.69 490 TYR A N 1
ATOM 3707 C CA . TYR A 1 490 ? 17.711 9.472 -18.252 1.00 80.69 490 TYR A CA 1
ATOM 3708 C C . TYR A 1 490 ? 18.915 10.424 -18.207 1.00 80.69 490 TYR A C 1
ATOM 3710 O O . TYR A 1 490 ? 20.002 10.019 -17.781 1.00 80.69 490 TYR A O 1
ATOM 3718 N N . HIS A 1 491 ? 18.731 11.675 -18.636 1.00 79.00 491 HIS A N 1
ATOM 3719 C CA . HIS A 1 491 ? 19.794 12.677 -18.605 1.00 79.00 491 HIS A CA 1
ATOM 3720 C C . HIS A 1 491 ? 20.242 12.962 -17.173 1.00 79.00 491 HIS A C 1
ATOM 3722 O O . HIS A 1 491 ? 21.442 12.940 -16.896 1.00 79.00 491 HIS A O 1
ATOM 3728 N N . GLY A 1 492 ? 19.290 13.103 -16.248 1.00 88.38 492 GLY A N 1
ATOM 3729 C CA . GLY A 1 492 ? 19.582 13.314 -14.835 1.00 88.38 492 GLY A CA 1
ATOM 3730 C C . GLY A 1 492 ? 20.411 12.183 -14.217 1.00 88.38 492 GLY A C 1
ATOM 3731 O O . GLY A 1 492 ? 21.437 12.452 -13.594 1.00 88.38 492 GLY A O 1
ATOM 3732 N N . VAL A 1 493 ? 20.066 10.912 -14.475 1.00 91.12 493 VAL A N 1
ATOM 3733 C CA . VAL A 1 493 ? 20.844 9.756 -13.978 1.00 91.12 493 VAL A CA 1
ATOM 3734 C C . VAL A 1 493 ? 22.274 9.765 -14.528 1.00 91.12 493 VAL A C 1
ATOM 3736 O O . VAL A 1 493 ? 23.221 9.421 -13.820 1.00 91.12 493 VAL A O 1
ATOM 3739 N N . ARG A 1 494 ? 22.475 10.170 -15.787 1.00 86.56 494 ARG A N 1
ATOM 3740 C CA . ARG A 1 494 ? 23.816 10.230 -16.392 1.00 86.56 494 ARG A CA 1
ATOM 3741 C C . ARG A 1 494 ? 24.647 11.402 -15.919 1.00 86.56 494 ARG A C 1
ATOM 3743 O O . ARG A 1 494 ? 25.854 11.230 -15.741 1.00 86.56 494 ARG A O 1
ATOM 3750 N N . ALA A 1 495 ? 24.027 12.560 -15.735 1.00 89.38 495 ALA A N 1
ATOM 3751 C CA . ALA A 1 495 ? 24.680 13.713 -15.141 1.00 89.38 495 ALA A CA 1
ATOM 3752 C C . ALA A 1 495 ? 25.155 13.356 -13.727 1.00 89.38 495 ALA A C 1
ATOM 3754 O O . ALA A 1 495 ? 26.339 13.512 -13.431 1.00 89.38 495 ALA A O 1
ATOM 3755 N N . ALA A 1 496 ? 24.277 12.744 -12.922 1.00 93.88 496 ALA A N 1
ATOM 3756 C CA . ALA A 1 496 ? 24.610 12.244 -11.591 1.00 93.88 496 ALA A CA 1
ATOM 3757 C C . ALA A 1 496 ? 25.746 11.210 -11.635 1.00 93.88 496 ALA A C 1
ATOM 3759 O O . ALA A 1 496 ? 26.749 11.376 -10.948 1.00 93.88 496 ALA A O 1
ATOM 3760 N N . ARG A 1 497 ? 25.669 10.192 -12.510 1.00 93.62 497 ARG A N 1
ATOM 3761 C CA . ARG A 1 497 ? 26.767 9.223 -12.687 1.00 93.62 497 ARG A CA 1
ATOM 3762 C C . ARG A 1 497 ? 28.078 9.919 -13.041 1.00 93.62 497 ARG A C 1
ATOM 3764 O O . ARG A 1 497 ? 29.102 9.592 -12.467 1.00 93.62 497 ARG A O 1
ATOM 3771 N N . THR A 1 498 ? 28.074 10.853 -13.988 1.00 92.62 498 THR A N 1
ATOM 3772 C CA . THR A 1 498 ? 29.301 11.540 -14.433 1.00 92.62 498 THR A CA 1
ATOM 3773 C C . THR A 1 498 ? 29.920 12.366 -13.308 1.00 92.62 498 THR A C 1
ATOM 3775 O O . THR A 1 498 ? 31.140 12.382 -13.173 1.00 92.62 498 THR A O 1
ATOM 3778 N N . ALA A 1 499 ? 29.090 13.010 -12.484 1.00 94.06 499 ALA A N 1
ATOM 3779 C CA . ALA A 1 499 ? 29.546 13.772 -11.328 1.00 94.06 499 ALA A CA 1
ATOM 3780 C C . ALA A 1 499 ? 30.111 12.877 -10.212 1.00 94.06 499 ALA A C 1
ATOM 3782 O O . ALA A 1 499 ? 31.106 13.243 -9.592 1.00 94.06 499 ALA A O 1
ATOM 3783 N N . LEU A 1 500 ? 29.502 11.710 -9.981 1.00 94.06 500 LEU A N 1
ATOM 3784 C CA . LEU A 1 500 ? 29.786 10.844 -8.829 1.00 94.06 500 LEU A CA 1
ATOM 3785 C C . LEU A 1 500 ? 30.767 9.701 -9.116 1.00 94.06 500 LEU A C 1
ATOM 3787 O O . LEU A 1 500 ? 31.331 9.127 -8.190 1.00 94.06 500 LEU A O 1
ATOM 3791 N N . LEU A 1 501 ? 30.999 9.354 -10.384 1.00 92.00 501 LEU A N 1
ATOM 3792 C CA . LEU A 1 501 ? 31.910 8.269 -10.761 1.00 92.00 501 LEU A CA 1
ATOM 3793 C C . LEU A 1 501 ? 33.338 8.438 -10.198 1.00 92.00 501 LEU A C 1
ATOM 3795 O O . LEU A 1 501 ? 33.885 7.440 -9.730 1.00 92.00 501 LEU A O 1
ATOM 3799 N N . PRO A 1 502 ? 33.949 9.646 -10.174 1.00 91.94 502 PRO A N 1
ATOM 3800 C CA . PRO A 1 502 ? 35.288 9.828 -9.607 1.00 91.94 502 PRO A CA 1
ATOM 3801 C C . PRO A 1 502 ? 35.404 9.453 -8.122 1.00 91.94 502 PRO A C 1
ATOM 3803 O O . PRO A 1 502 ? 36.487 9.073 -7.686 1.00 91.94 502 PRO A O 1
ATOM 3806 N N . SER A 1 503 ? 34.307 9.545 -7.365 1.00 89.56 503 SER A N 1
ATOM 3807 C CA . SER A 1 503 ? 34.218 9.237 -5.931 1.00 89.56 503 SER A CA 1
ATOM 3808 C C . SER A 1 503 ? 33.451 7.939 -5.646 1.00 89.56 503 SER A C 1
ATOM 3810 O O . SER A 1 503 ? 33.057 7.682 -4.508 1.00 89.56 503 SER A O 1
ATOM 3812 N N . LEU A 1 504 ? 33.239 7.077 -6.652 1.00 92.06 504 LEU A N 1
ATOM 3813 C CA . LEU A 1 504 ? 32.461 5.838 -6.505 1.00 92.06 504 LEU A CA 1
ATOM 3814 C C . LEU A 1 504 ? 32.975 4.954 -5.356 1.00 92.06 504 LEU A C 1
ATOM 3816 O O . LEU A 1 504 ? 32.185 4.375 -4.614 1.00 92.06 504 LEU A O 1
ATOM 3820 N N . HIS A 1 505 ? 34.298 4.865 -5.203 1.00 89.81 505 HIS A N 1
ATOM 3821 C CA . HIS A 1 505 ? 34.952 4.039 -4.184 1.00 89.81 505 HIS A CA 1
ATOM 3822 C C . HIS A 1 505 ? 35.115 4.725 -2.823 1.00 89.81 505 HIS A C 1
ATOM 3824 O O . HIS A 1 505 ? 35.553 4.068 -1.879 1.00 89.81 505 HIS A O 1
ATOM 3830 N N . ASP A 1 506 ? 34.731 5.998 -2.698 1.00 90.94 506 ASP A N 1
ATOM 3831 C CA . ASP A 1 506 ? 34.719 6.694 -1.407 1.00 90.94 506 ASP A CA 1
ATOM 3832 C C . ASP A 1 506 ? 33.580 6.179 -0.508 1.00 90.94 506 ASP A C 1
ATOM 3834 O O . ASP A 1 506 ? 33.644 6.306 0.714 1.00 90.94 506 ASP A O 1
ATOM 3838 N N . ASN A 1 507 ? 32.567 5.538 -1.107 1.00 87.69 507 ASN A N 1
ATOM 3839 C CA . ASN A 1 507 ? 31.440 4.917 -0.419 1.00 87.69 507 ASN A CA 1
ATOM 3840 C C . ASN A 1 507 ? 31.419 3.394 -0.650 1.00 87.69 507 ASN A C 1
ATOM 3842 O O . ASN A 1 507 ? 31.686 2.932 -1.767 1.00 87.69 507 ASN A O 1
ATOM 3846 N N . PRO A 1 508 ? 31.075 2.583 0.368 1.00 90.38 508 PRO A N 1
ATOM 3847 C CA . PRO A 1 508 ? 30.908 1.147 0.182 1.00 90.38 508 PRO A CA 1
ATOM 3848 C C . PRO A 1 508 ? 29.679 0.842 -0.697 1.00 90.38 508 PRO A C 1
ATOM 3850 O O . PRO A 1 508 ? 28.711 1.607 -0.687 1.00 90.38 508 PRO A O 1
ATOM 3853 N N . PRO A 1 509 ? 29.677 -0.279 -1.444 1.00 92.19 509 PRO A N 1
ATOM 3854 C CA . PRO A 1 509 ? 28.480 -0.725 -2.146 1.00 92.19 509 PRO A CA 1
ATOM 3855 C C . PRO A 1 509 ? 27.353 -1.052 -1.145 1.00 92.19 509 PRO A C 1
ATOM 3857 O O . PRO A 1 509 ? 27.644 -1.524 -0.041 1.00 92.19 509 PRO A O 1
ATOM 3860 N N . PRO A 1 510 ? 26.074 -0.839 -1.510 1.00 91.81 510 PRO A N 1
ATOM 3861 C CA . PRO A 1 510 ? 24.936 -1.181 -0.663 1.00 91.81 510 PRO A CA 1
ATOM 3862 C C . PRO A 1 510 ? 24.969 -2.639 -0.200 1.00 91.81 510 PRO A C 1
ATOM 3864 O O . PRO A 1 510 ? 25.195 -3.542 -1.002 1.00 91.81 510 PRO A O 1
ATOM 3867 N N . ALA A 1 511 ? 24.663 -2.888 1.075 1.00 90.00 511 ALA A N 1
ATOM 3868 C CA . ALA A 1 511 ? 24.636 -4.245 1.635 1.00 90.00 511 ALA A CA 1
ATOM 3869 C C . ALA A 1 511 ? 23.596 -5.163 0.962 1.00 90.00 511 ALA A C 1
ATOM 3871 O O . ALA A 1 511 ? 23.742 -6.379 0.981 1.00 90.00 511 ALA A O 1
ATOM 3872 N N . ALA A 1 512 ? 22.564 -4.574 0.352 1.00 89.56 512 ALA A N 1
ATOM 3873 C CA . ALA A 1 512 ? 21.534 -5.285 -0.398 1.00 89.56 512 ALA A CA 1
ATOM 3874 C C . ALA A 1 512 ? 21.960 -5.702 -1.818 1.00 89.56 512 ALA A C 1
ATOM 3876 O O . ALA A 1 512 ? 21.176 -6.319 -2.535 1.00 89.56 512 ALA A O 1
ATOM 3877 N N . PHE A 1 513 ? 23.168 -5.340 -2.262 1.00 92.44 513 PHE A N 1
ATOM 3878 C CA . PHE A 1 513 ? 23.691 -5.812 -3.539 1.00 92.44 513 PHE A CA 1
ATOM 3879 C C . PHE A 1 513 ? 23.910 -7.323 -3.524 1.00 92.44 513 PHE A C 1
ATOM 3881 O O . PHE A 1 513 ? 24.353 -7.903 -2.533 1.00 92.44 513 PHE A O 1
ATOM 3888 N N . GLY A 1 514 ? 23.641 -7.950 -4.670 1.00 86.31 514 GLY A N 1
ATOM 3889 C CA . GLY A 1 514 ? 24.029 -9.330 -4.906 1.00 86.31 514 GLY A CA 1
ATOM 3890 C C . GLY A 1 514 ? 25.550 -9.475 -4.855 1.00 86.31 514 GLY A C 1
ATOM 3891 O O . GLY A 1 514 ? 26.303 -8.517 -5.056 1.00 86.31 514 GLY A O 1
ATOM 3892 N N . ALA A 1 515 ? 26.017 -10.703 -4.625 1.00 88.50 515 ALA A N 1
ATOM 3893 C CA . ALA A 1 515 ? 27.439 -10.999 -4.454 1.00 88.50 515 ALA A CA 1
ATOM 3894 C C . ALA A 1 515 ? 28.315 -10.545 -5.639 1.00 88.50 515 ALA A C 1
ATOM 3896 O O . ALA A 1 515 ? 29.519 -10.353 -5.469 1.00 88.50 515 ALA A O 1
ATOM 3897 N N . LYS A 1 516 ? 27.732 -10.379 -6.836 1.00 93.44 516 LYS A N 1
ATOM 3898 C CA . LYS A 1 516 ? 28.454 -10.013 -8.062 1.00 93.44 516 LYS A CA 1
ATOM 3899 C C . LYS A 1 516 ? 28.166 -8.588 -8.538 1.00 93.44 516 LYS A C 1
ATOM 3901 O O . LYS A 1 516 ? 28.884 -8.101 -9.410 1.00 93.44 516 LYS A O 1
ATOM 3906 N N . THR A 1 517 ? 27.183 -7.892 -7.958 1.00 94.62 517 THR A N 1
ATOM 3907 C CA . THR A 1 517 ? 26.674 -6.607 -8.471 1.00 94.62 517 THR A CA 1
ATOM 3908 C C . THR A 1 517 ? 27.775 -5.554 -8.564 1.00 94.62 517 THR A C 1
ATOM 3910 O O . THR A 1 517 ? 27.975 -4.955 -9.621 1.00 94.62 517 THR A O 1
ATOM 3913 N N . ALA A 1 518 ? 28.540 -5.357 -7.485 1.00 94.50 518 ALA A N 1
ATOM 3914 C CA . ALA A 1 518 ? 29.601 -4.352 -7.445 1.00 94.50 518 ALA A CA 1
ATOM 3915 C C . ALA A 1 518 ? 30.709 -4.631 -8.478 1.00 94.50 518 ALA A C 1
ATOM 3917 O O . ALA A 1 518 ? 31.131 -3.716 -9.182 1.00 94.50 518 ALA A O 1
ATOM 3918 N N . SER A 1 519 ? 31.135 -5.891 -8.628 1.00 94.56 519 SER A N 1
ATOM 3919 C CA . SER A 1 519 ? 32.153 -6.279 -9.613 1.00 94.56 519 SER A CA 1
ATOM 3920 C C . SER A 1 519 ? 31.667 -6.131 -11.055 1.00 94.56 519 SER A C 1
ATOM 3922 O O . SER A 1 519 ? 32.436 -5.727 -11.922 1.00 94.56 519 SER A O 1
ATOM 3924 N N . LEU A 1 520 ? 30.389 -6.411 -11.329 1.00 94.81 520 LEU A N 1
ATOM 3925 C CA . LEU A 1 520 ? 29.809 -6.205 -12.660 1.00 94.81 520 LEU A CA 1
ATOM 3926 C C . LEU A 1 520 ? 29.684 -4.718 -13.006 1.00 94.81 520 LEU A C 1
ATOM 3928 O O . LEU A 1 520 ? 29.956 -4.335 -14.143 1.00 94.81 520 LEU A O 1
ATOM 3932 N N . ILE A 1 521 ? 29.329 -3.875 -12.029 1.00 94.69 521 ILE A N 1
ATOM 3933 C CA . ILE A 1 521 ? 29.351 -2.416 -12.191 1.00 94.69 521 ILE A CA 1
ATOM 3934 C C . ILE A 1 521 ? 30.779 -1.941 -12.471 1.00 94.69 521 ILE A C 1
ATOM 3936 O O . ILE A 1 521 ? 30.986 -1.222 -13.442 1.00 94.69 521 ILE A O 1
ATOM 3940 N N . GLN A 1 522 ? 31.767 -2.379 -11.681 1.00 92.50 522 GLN A N 1
ATOM 3941 C CA . GLN A 1 522 ? 33.177 -2.043 -11.911 1.00 92.50 522 GLN A CA 1
ATOM 3942 C C . GLN A 1 522 ? 33.620 -2.425 -13.324 1.00 92.50 522 GLN A C 1
ATOM 3944 O O . GLN A 1 522 ? 34.223 -1.605 -14.011 1.00 92.50 522 GLN A O 1
ATOM 3949 N N . LEU A 1 523 ? 33.257 -3.621 -13.792 1.00 92.44 523 LEU A N 1
ATOM 3950 C CA . LEU A 1 523 ? 33.620 -4.079 -15.129 1.00 92.44 523 LEU A CA 1
ATOM 3951 C C . LEU A 1 523 ? 32.985 -3.223 -16.241 1.00 92.44 523 LEU A C 1
ATOM 3953 O O . LEU A 1 523 ? 33.639 -2.920 -17.235 1.00 92.44 523 LEU A O 1
ATOM 3957 N N . LEU A 1 524 ? 31.731 -2.790 -16.072 1.00 90.06 524 LEU A N 1
ATOM 3958 C CA . LEU A 1 524 ? 31.059 -1.859 -16.995 1.00 90.06 524 LEU A CA 1
ATOM 3959 C C . LEU A 1 524 ? 31.677 -0.452 -17.002 1.00 90.06 524 LEU A C 1
ATOM 3961 O O . LEU A 1 524 ? 31.533 0.275 -17.989 1.00 90.06 524 LEU A O 1
ATOM 3965 N N . GLU A 1 525 ? 32.348 -0.073 -15.916 1.00 90.31 525 GLU A N 1
ATOM 3966 C CA . GLU A 1 525 ? 33.101 1.176 -15.772 1.00 90.31 525 GLU A CA 1
ATOM 3967 C C . GLU A 1 525 ? 34.572 1.056 -16.210 1.00 90.31 525 GLU A C 1
ATOM 3969 O O . GLU A 1 525 ? 35.310 2.036 -16.155 1.00 90.31 525 GLU A O 1
ATOM 3974 N N . GLY A 1 526 ? 34.999 -0.119 -16.685 1.00 87.62 526 GLY A N 1
ATOM 3975 C CA . GLY A 1 526 ? 36.372 -0.384 -17.129 1.00 87.62 526 GLY A CA 1
ATOM 3976 C C . GLY A 1 526 ? 37.357 -0.739 -16.010 1.00 87.62 526 GLY A C 1
ATOM 3977 O O . GLY A 1 526 ? 38.560 -0.858 -16.253 1.00 87.62 526 GLY A O 1
ATOM 3978 N N . GLY A 1 527 ? 36.853 -0.917 -14.788 1.00 87.31 527 GLY A N 1
ATOM 3979 C CA . GLY A 1 527 ? 37.610 -1.391 -13.635 1.00 87.31 527 GLY A CA 1
ATOM 3980 C C . GLY A 1 527 ? 37.839 -2.904 -13.646 1.00 87.31 527 GLY A C 1
ATOM 3981 O O . GLY A 1 527 ? 37.319 -3.636 -14.490 1.00 87.31 527 GLY A O 1
ATOM 3982 N N . ASP A 1 528 ? 38.626 -3.380 -12.680 1.00 84.62 528 ASP A N 1
ATOM 3983 C CA . ASP A 1 528 ? 38.909 -4.808 -12.531 1.00 84.62 528 ASP A CA 1
ATOM 3984 C C . ASP A 1 528 ? 37.788 -5.554 -11.791 1.00 84.62 528 ASP A C 1
ATOM 3986 O O . ASP A 1 528 ? 37.141 -5.017 -10.896 1.00 84.62 528 ASP A O 1
ATOM 3990 N N . ALA A 1 529 ? 37.596 -6.820 -12.152 1.00 89.94 529 ALA A N 1
ATOM 3991 C CA . ALA A 1 529 ? 36.689 -7.759 -11.504 1.00 89.94 529 ALA A CA 1
ATOM 3992 C C . ALA A 1 529 ? 37.414 -9.095 -11.249 1.00 89.94 529 ALA A C 1
ATOM 3994 O O . ALA A 1 529 ? 38.300 -9.461 -12.026 1.00 89.94 529 ALA A O 1
ATOM 3995 N N . PRO A 1 530 ? 37.051 -9.870 -10.210 1.00 91.75 530 PRO A N 1
ATOM 3996 C CA . PRO A 1 530 ? 37.711 -11.142 -9.912 1.00 91.75 530 PRO A CA 1
ATOM 3997 C C . PRO A 1 530 ? 37.666 -12.127 -11.091 1.00 91.75 530 PRO A C 1
ATOM 3999 O O . PRO A 1 530 ? 36.646 -12.257 -11.771 1.00 91.75 530 PRO A O 1
ATOM 4002 N N . GLU A 1 531 ? 38.756 -12.859 -11.347 1.00 88.50 531 GLU A N 1
ATOM 4003 C CA . GLU A 1 531 ? 38.796 -13.877 -12.415 1.00 88.50 531 GLU A CA 1
ATOM 4004 C C . GLU A 1 531 ? 37.885 -15.077 -12.142 1.00 88.50 531 GLU A C 1
ATOM 4006 O O . GLU A 1 531 ? 37.474 -15.781 -13.066 1.00 88.50 531 GLU A O 1
ATOM 4011 N N . ASP A 1 532 ? 37.605 -15.325 -10.872 1.00 90.44 532 ASP A N 1
ATOM 4012 C CA . ASP A 1 532 ? 36.770 -16.395 -10.358 1.00 90.44 532 ASP A CA 1
ATOM 4013 C C . ASP A 1 532 ? 35.326 -15.959 -10.084 1.00 90.44 532 ASP A C 1
ATOM 4015 O O . ASP A 1 532 ? 34.551 -16.763 -9.575 1.00 90.44 532 ASP A O 1
ATOM 4019 N N . LEU A 1 533 ? 34.936 -14.741 -10.498 1.00 92.19 533 LEU A N 1
ATOM 4020 C CA . LEU A 1 533 ? 33.628 -14.136 -10.211 1.00 92.19 533 LEU A CA 1
ATOM 4021 C C . LEU A 1 533 ? 32.435 -15.057 -10.503 1.00 92.19 533 LEU A C 1
ATOM 4023 O O . LEU A 1 533 ? 31.437 -14.976 -9.799 1.00 92.19 533 LEU A O 1
ATOM 4027 N N . PHE A 1 534 ? 32.526 -15.914 -11.522 1.00 92.19 534 PHE A N 1
ATOM 4028 C CA . PHE A 1 534 ? 31.453 -16.822 -11.939 1.00 92.19 534 PHE A CA 1
ATOM 4029 C C . PHE A 1 534 ? 31.731 -18.309 -11.657 1.00 92.19 534 PHE A C 1
ATOM 4031 O O . PHE A 1 534 ? 30.974 -19.149 -12.126 1.00 92.19 534 PHE A O 1
ATOM 4038 N N . GLN A 1 535 ? 32.794 -18.679 -10.932 1.00 90.12 535 GLN A N 1
ATOM 4039 C CA . GLN A 1 535 ? 33.145 -20.098 -10.711 1.00 90.12 535 GLN A CA 1
ATOM 4040 C C . GLN A 1 535 ? 32.104 -20.891 -9.912 1.00 90.12 535 GLN A C 1
ATOM 4042 O O . GLN A 1 535 ? 32.031 -22.113 -10.033 1.00 90.12 535 GLN A O 1
ATOM 4047 N N . ASP A 1 536 ? 31.314 -20.202 -9.099 1.00 89.00 536 ASP A N 1
ATOM 4048 C CA . ASP A 1 536 ? 30.230 -20.750 -8.290 1.00 89.00 536 ASP A CA 1
ATOM 4049 C C . ASP A 1 536 ? 28.967 -21.080 -9.103 1.00 89.00 536 ASP A C 1
ATOM 4051 O O . ASP A 1 536 ? 28.233 -21.986 -8.721 1.00 89.00 536 ASP A O 1
ATOM 4055 N N . ILE A 1 537 ? 28.739 -20.394 -10.228 1.00 88.88 537 ILE A N 1
ATOM 4056 C CA . ILE A 1 537 ? 27.510 -20.507 -11.037 1.00 88.88 537 ILE A CA 1
ATOM 4057 C C . ILE A 1 537 ? 27.784 -21.135 -12.413 1.00 88.88 537 ILE A C 1
ATOM 4059 O O . ILE A 1 537 ? 26.985 -21.909 -12.930 1.00 88.88 537 ILE A O 1
ATOM 4063 N N . VAL A 1 538 ? 28.932 -20.831 -13.021 1.00 88.81 538 VAL A N 1
ATOM 4064 C CA . VAL A 1 538 ? 29.314 -21.325 -14.346 1.00 88.81 538 VAL A CA 1
ATOM 4065 C C . VAL A 1 538 ? 30.166 -22.582 -14.206 1.00 88.81 538 VAL A C 1
ATOM 4067 O O . VAL A 1 538 ? 31.346 -22.534 -13.858 1.00 88.81 538 VAL A O 1
ATOM 4070 N N . HIS A 1 539 ? 29.577 -23.729 -14.541 1.00 86.19 539 HIS A N 1
ATOM 4071 C CA . HIS A 1 539 ? 30.223 -25.038 -14.386 1.00 86.19 539 HIS A CA 1
ATOM 4072 C C . HIS A 1 539 ? 30.990 -25.512 -15.629 1.00 86.19 539 HIS A C 1
ATOM 4074 O O . HIS A 1 539 ? 31.743 -26.489 -15.571 1.00 86.19 539 HIS A O 1
ATOM 4080 N N . THR A 1 540 ? 30.830 -24.839 -16.772 1.00 90.12 540 THR A N 1
ATOM 4081 C CA . THR A 1 540 ? 31.517 -25.221 -18.008 1.00 90.12 540 THR A CA 1
ATOM 4082 C C . THR A 1 540 ? 32.877 -24.533 -18.136 1.00 90.12 540 THR A C 1
ATOM 4084 O O . THR A 1 540 ? 33.029 -23.324 -17.963 1.00 90.12 540 THR A O 1
ATOM 4087 N N . LYS A 1 541 ? 33.902 -25.305 -18.526 1.00 89.81 541 LYS A N 1
ATOM 4088 C CA . LYS A 1 541 ? 35.246 -24.764 -18.802 1.00 89.81 541 LYS A CA 1
ATOM 4089 C C . LYS A 1 541 ? 35.215 -23.682 -19.888 1.00 89.81 541 LYS A C 1
ATOM 4091 O O . LYS A 1 541 ? 35.973 -22.719 -19.810 1.00 89.81 541 LYS A O 1
ATOM 4096 N N . HIS A 1 542 ? 34.362 -23.859 -20.896 1.00 89.62 542 HIS A N 1
ATOM 4097 C CA . HIS A 1 542 ? 34.188 -22.899 -21.984 1.00 89.62 542 HIS A CA 1
ATOM 4098 C C . HIS A 1 542 ? 33.582 -21.581 -21.486 1.00 89.62 542 HIS A C 1
ATOM 4100 O O . HIS A 1 542 ? 34.161 -20.536 -21.764 1.00 89.62 542 HIS A O 1
ATOM 4106 N N . GLY A 1 543 ? 32.539 -21.619 -20.647 1.00 90.06 543 GLY A N 1
ATOM 4107 C CA . GLY A 1 543 ? 31.952 -20.413 -20.053 1.00 90.06 543 GLY A CA 1
ATOM 4108 C C . GLY A 1 543 ? 32.941 -19.619 -19.190 1.00 90.06 543 GLY A C 1
ATOM 4109 O O . GLY A 1 543 ? 33.046 -18.402 -19.327 1.00 90.06 543 GLY A O 1
ATOM 4110 N N . LEU A 1 544 ? 33.757 -20.293 -18.369 1.00 92.25 544 LEU A N 1
ATOM 4111 C CA . LEU A 1 544 ? 34.792 -19.617 -17.570 1.00 92.25 544 LEU A CA 1
ATOM 4112 C C . LEU A 1 544 ? 35.898 -18.994 -18.437 1.00 92.25 544 LEU A C 1
ATOM 4114 O O . LEU A 1 544 ? 36.395 -17.908 -18.134 1.00 92.25 544 LEU A O 1
ATOM 4118 N N . LEU A 1 545 ? 36.298 -19.661 -19.525 1.00 93.19 545 LEU A N 1
ATOM 4119 C CA . LEU A 1 545 ? 37.250 -19.095 -20.486 1.00 93.19 545 LEU A CA 1
ATOM 4120 C C . LEU A 1 545 ? 36.656 -17.897 -21.232 1.00 93.19 545 LEU A C 1
ATOM 4122 O O . LEU A 1 545 ? 37.379 -16.932 -21.488 1.00 93.19 545 LEU A O 1
ATOM 4126 N N . ALA A 1 546 ? 35.365 -17.946 -21.552 1.00 93.25 546 ALA A N 1
ATOM 4127 C CA . ALA A 1 546 ? 34.657 -16.848 -22.186 1.00 93.25 546 ALA A CA 1
ATOM 4128 C C . ALA A 1 546 ? 34.587 -15.619 -21.270 1.00 93.25 546 ALA A C 1
ATOM 4130 O O . ALA A 1 546 ? 34.951 -14.523 -21.698 1.00 93.25 546 ALA A O 1
ATOM 4131 N N . TYR A 1 547 ? 34.276 -15.808 -19.983 1.00 93.94 547 TYR A N 1
ATOM 4132 C CA . TYR A 1 547 ? 34.334 -14.731 -18.991 1.00 93.94 547 TYR A CA 1
ATOM 4133 C C . TYR A 1 547 ? 35.716 -14.067 -18.922 1.00 93.94 547 TYR A C 1
ATOM 4135 O O . TYR A 1 547 ? 35.809 -12.842 -18.936 1.00 93.94 547 TYR A O 1
ATOM 4143 N N . LYS A 1 548 ? 36.812 -14.841 -18.915 1.00 92.31 548 LYS A N 1
ATOM 4144 C CA . LYS A 1 548 ? 38.170 -14.263 -18.895 1.00 92.31 548 LYS A CA 1
ATOM 4145 C C . LYS A 1 548 ? 38.450 -13.366 -20.103 1.00 92.31 548 LYS A C 1
ATOM 4147 O O . LYS A 1 548 ? 39.144 -12.359 -19.963 1.00 92.31 548 LYS A O 1
ATOM 4152 N N . GLN A 1 549 ? 37.927 -13.722 -21.276 1.00 93.00 549 GLN A N 1
ATOM 4153 C CA . GLN A 1 549 ? 38.056 -12.904 -22.484 1.00 93.00 549 GLN A CA 1
ATOM 4154 C C . GLN A 1 549 ? 37.206 -11.634 -22.395 1.00 93.00 549 GLN A C 1
ATOM 4156 O O . GLN A 1 549 ? 37.722 -10.552 -22.659 1.00 93.00 549 GLN A O 1
ATOM 4161 N N . ILE A 1 550 ? 35.954 -11.753 -21.942 1.00 93.56 550 ILE A N 1
ATOM 4162 C CA . ILE A 1 550 ? 35.046 -10.623 -21.686 1.00 93.56 550 ILE A CA 1
ATOM 4163 C C . ILE A 1 550 ? 35.668 -9.633 -20.704 1.00 93.56 550 ILE A C 1
ATOM 4165 O O . ILE A 1 550 ? 35.742 -8.442 -20.995 1.00 93.56 550 ILE A O 1
ATOM 4169 N N . ARG A 1 551 ? 36.186 -10.133 -19.575 1.00 93.19 551 ARG A N 1
ATOM 4170 C CA . ARG A 1 551 ? 36.880 -9.318 -18.578 1.00 93.19 551 ARG A CA 1
ATOM 4171 C C . ARG A 1 551 ? 38.037 -8.556 -19.216 1.00 93.19 551 ARG A C 1
ATOM 4173 O O . ARG A 1 551 ? 38.104 -7.341 -19.099 1.00 93.19 551 ARG A O 1
ATOM 4180 N N . ARG A 1 552 ? 38.923 -9.253 -19.938 1.00 91.31 552 ARG A N 1
ATOM 4181 C CA . ARG A 1 552 ? 40.091 -8.636 -20.586 1.00 91.31 552 ARG A CA 1
ATOM 4182 C C . ARG A 1 552 ? 39.715 -7.561 -21.610 1.00 91.31 552 ARG A C 1
ATOM 4184 O O . ARG A 1 552 ? 40.440 -6.579 -21.716 1.00 91.31 552 ARG A O 1
ATOM 4191 N N . ALA A 1 553 ? 38.629 -7.755 -22.354 1.00 92.19 553 ALA A N 1
ATOM 4192 C CA . ALA A 1 553 ? 38.162 -6.783 -23.338 1.00 92.19 553 ALA A CA 1
ATOM 4193 C C . ALA A 1 553 ? 37.628 -5.495 -22.690 1.00 92.19 553 ALA A C 1
ATOM 4195 O O . ALA A 1 553 ? 37.716 -4.437 -23.304 1.00 92.19 553 ALA A O 1
ATOM 4196 N N . LEU A 1 554 ? 37.084 -5.584 -21.470 1.00 90.50 554 LEU A N 1
ATOM 4197 C CA . LEU A 1 554 ? 36.479 -4.456 -20.753 1.00 90.50 554 LEU A CA 1
ATOM 4198 C C . LEU A 1 554 ? 37.436 -3.714 -19.818 1.00 90.50 554 LEU A C 1
ATOM 4200 O O . LEU A 1 554 ? 37.167 -2.559 -19.513 1.00 90.50 554 LEU A O 1
ATOM 4204 N N . LEU A 1 555 ? 38.531 -4.343 -19.382 1.00 88.88 555 LEU A N 1
ATOM 4205 C CA . LEU A 1 555 ? 39.569 -3.679 -18.587 1.00 88.88 555 LEU A CA 1
ATOM 4206 C C . LEU A 1 555 ? 40.104 -2.420 -19.282 1.00 88.88 555 LEU A C 1
ATOM 4208 O O . LEU A 1 555 ? 40.145 -2.339 -20.511 1.00 88.88 555 LEU A O 1
ATOM 4212 N N . GLU A 1 556 ? 40.598 -1.468 -18.491 1.00 81.00 556 GLU A N 1
ATOM 4213 C CA . GLU A 1 556 ? 41.301 -0.293 -19.003 1.00 81.00 556 GLU A CA 1
ATOM 4214 C C . GLU A 1 556 ? 42.427 -0.690 -19.985 1.00 81.00 556 GLU A C 1
ATOM 4216 O O . GLU A 1 556 ? 43.315 -1.486 -19.672 1.00 81.00 556 GLU A O 1
ATOM 4221 N N . GLY A 1 557 ? 42.369 -0.155 -21.210 1.00 78.81 557 GLY A N 1
ATOM 4222 C CA . GLY A 1 557 ? 43.291 -0.501 -22.301 1.00 78.81 557 GLY A CA 1
ATOM 4223 C C . GLY A 1 557 ? 42.931 -1.766 -23.096 1.00 78.81 557 GLY A C 1
ATOM 4224 O O . GLY A 1 557 ? 43.666 -2.123 -24.020 1.00 78.81 557 GLY A O 1
ATOM 4225 N N . GLY A 1 558 ? 41.820 -2.433 -22.771 1.00 85.38 558 GLY A N 1
ATOM 4226 C CA . GLY A 1 558 ? 41.201 -3.469 -23.595 1.00 85.38 558 GLY A CA 1
ATOM 4227 C C . GLY A 1 558 ? 40.665 -2.915 -24.919 1.00 85.38 558 GLY A C 1
ATOM 4228 O O . GLY A 1 558 ? 40.399 -1.721 -25.058 1.00 85.38 558 GLY A O 1
ATOM 4229 N N . ASP A 1 559 ? 40.516 -3.785 -25.918 1.00 84.88 559 ASP A N 1
ATOM 4230 C CA . ASP A 1 559 ? 40.017 -3.411 -27.248 1.00 84.88 559 ASP A CA 1
ATOM 4231 C C . ASP A 1 559 ? 38.484 -3.313 -27.318 1.00 84.88 559 ASP A C 1
ATOM 4233 O O . ASP A 1 559 ? 37.947 -2.860 -28.328 1.00 84.88 559 ASP A O 1
ATOM 4237 N N . GLY A 1 560 ? 37.774 -3.705 -26.252 1.00 86.81 560 GLY A N 1
ATOM 4238 C CA . GLY A 1 560 ? 36.318 -3.636 -26.158 1.00 86.81 560 GLY A CA 1
ATOM 4239 C C . GLY A 1 560 ? 35.576 -4.580 -27.106 1.00 86.81 560 GLY A C 1
ATOM 4240 O O . GLY A 1 560 ? 34.372 -4.391 -27.299 1.00 86.81 560 GLY A O 1
ATOM 4241 N N . VAL A 1 561 ? 36.262 -5.563 -27.703 1.00 88.06 561 VAL A N 1
ATOM 4242 C CA . VAL A 1 561 ? 35.731 -6.438 -28.760 1.00 88.06 561 VAL A CA 1
ATOM 4243 C C . VAL A 1 561 ? 35.923 -7.901 -28.374 1.00 88.06 561 VAL A C 1
ATOM 4245 O O . VAL A 1 561 ? 36.988 -8.320 -27.933 1.00 88.06 561 VAL A O 1
ATOM 4248 N N . VAL A 1 562 ? 34.875 -8.705 -28.555 1.00 90.44 562 VAL A N 1
ATOM 4249 C CA . VAL A 1 562 ? 34.890 -10.142 -28.255 1.00 90.44 562 VAL A CA 1
ATOM 4250 C C . VAL A 1 562 ? 34.155 -10.886 -29.363 1.00 90.44 562 VAL A C 1
ATOM 4252 O O . VAL A 1 562 ? 33.145 -10.409 -29.878 1.00 90.44 562 VAL A O 1
ATOM 4255 N N . ASP A 1 563 ? 34.661 -12.062 -29.734 1.00 87.56 563 ASP A N 1
ATOM 4256 C CA . ASP A 1 563 ? 34.033 -12.903 -30.751 1.00 87.56 563 ASP A CA 1
ATOM 4257 C C . ASP A 1 563 ? 32.599 -13.290 -30.349 1.00 87.56 563 ASP A C 1
ATOM 4259 O O . ASP A 1 563 ? 32.334 -13.648 -29.199 1.00 87.56 563 ASP A O 1
ATOM 4263 N N . ALA A 1 564 ? 31.669 -13.242 -31.307 1.00 85.94 564 ALA A N 1
ATOM 4264 C CA . ALA A 1 564 ? 30.257 -13.519 -31.052 1.00 85.94 564 ALA A CA 1
ATOM 4265 C C . ALA A 1 564 ? 30.041 -14.910 -30.438 1.00 85.94 564 ALA A C 1
ATOM 4267 O O . ALA A 1 564 ? 29.244 -15.051 -29.516 1.00 85.94 564 ALA A O 1
ATOM 4268 N N . LYS A 1 565 ? 30.817 -15.913 -30.868 1.00 88.88 565 LYS A N 1
ATOM 4269 C CA . LYS A 1 565 ? 30.740 -17.270 -30.327 1.00 88.88 565 LYS A CA 1
ATOM 4270 C C . LYS A 1 565 ? 31.127 -17.315 -28.851 1.00 88.88 565 LYS A C 1
ATOM 4272 O O . LYS A 1 565 ? 30.518 -18.050 -28.088 1.00 88.88 565 LYS A O 1
ATOM 4277 N N . VAL A 1 566 ? 32.122 -16.527 -28.444 1.00 91.75 566 VAL A N 1
ATOM 4278 C CA . VAL A 1 566 ? 32.557 -16.440 -27.042 1.00 91.75 566 VAL A CA 1
ATOM 4279 C C . VAL A 1 566 ? 31.461 -15.807 -26.184 1.00 91.75 566 VAL A C 1
ATOM 4281 O O . VAL A 1 566 ? 31.203 -16.274 -25.078 1.00 91.75 566 VAL A O 1
ATOM 4284 N N . LEU A 1 567 ? 30.783 -14.780 -26.702 1.00 91.75 567 LEU A N 1
ATOM 4285 C CA . LEU A 1 567 ? 29.647 -14.158 -26.019 1.00 91.75 567 LEU A CA 1
ATOM 4286 C C . LEU A 1 567 ? 28.464 -15.128 -25.896 1.00 91.75 567 LEU A C 1
ATOM 4288 O O . LEU A 1 567 ? 27.881 -15.218 -24.823 1.00 91.75 567 LEU A O 1
ATOM 4292 N N . ASP A 1 568 ? 28.155 -15.892 -26.946 1.00 90.19 568 ASP A N 1
ATOM 4293 C CA . ASP A 1 568 ? 27.083 -16.896 -26.930 1.00 90.19 568 ASP A CA 1
ATOM 4294 C C . ASP A 1 568 ? 27.399 -18.068 -25.982 1.00 90.19 568 ASP A C 1
ATOM 4296 O O . ASP A 1 568 ? 26.527 -18.517 -25.240 1.00 90.19 568 ASP A O 1
ATOM 4300 N N . GLU A 1 569 ? 28.655 -18.533 -25.954 1.00 91.19 569 GLU A N 1
ATOM 4301 C CA . GLU A 1 569 ? 29.129 -19.552 -25.005 1.00 91.19 569 GLU A CA 1
ATOM 4302 C C . GLU A 1 569 ? 28.985 -19.077 -23.550 1.00 91.19 569 GLU A C 1
ATOM 4304 O O . GLU A 1 569 ? 28.636 -19.870 -22.673 1.00 91.19 569 GLU A O 1
ATOM 4309 N N . PHE A 1 570 ? 29.235 -17.792 -23.281 1.00 93.19 570 PHE A N 1
ATOM 4310 C CA . PHE A 1 570 ? 29.058 -17.217 -21.950 1.00 93.19 570 PHE A CA 1
ATOM 4311 C C . PHE A 1 570 ? 27.581 -17.042 -21.577 1.00 93.19 570 PHE A C 1
ATOM 4313 O O . PHE A 1 570 ? 27.194 -17.418 -20.476 1.00 93.19 570 PHE A O 1
ATOM 4320 N N . ASP A 1 571 ? 26.756 -16.534 -22.493 1.00 90.75 571 ASP A N 1
ATOM 4321 C CA . ASP A 1 571 ? 25.311 -16.341 -22.303 1.00 90.75 571 ASP A CA 1
ATOM 4322 C C . ASP A 1 571 ? 24.611 -17.675 -21.992 1.00 90.75 571 ASP A C 1
ATOM 4324 O O . ASP A 1 571 ? 23.872 -17.795 -21.013 1.00 90.75 571 ASP A O 1
ATOM 4328 N N . GLN A 1 572 ? 24.940 -18.727 -22.752 1.00 90.56 572 GLN A N 1
ATOM 4329 C CA . GLN A 1 572 ? 24.458 -20.081 -22.485 1.00 90.56 572 GLN A CA 1
ATOM 4330 C C . GLN A 1 572 ? 24.900 -20.567 -21.099 1.00 90.56 572 GLN A C 1
ATOM 4332 O O . GLN A 1 572 ? 24.079 -21.067 -20.332 1.00 90.56 572 GLN A O 1
ATOM 4337 N N . ALA A 1 573 ? 26.175 -20.388 -20.755 1.00 89.81 573 ALA A N 1
ATOM 4338 C CA . ALA A 1 573 ? 26.702 -20.825 -19.470 1.00 89.81 573 ALA A CA 1
ATOM 4339 C C . ALA A 1 573 ? 26.083 -20.076 -18.274 1.00 89.81 573 ALA A C 1
ATOM 4341 O O . ALA A 1 573 ? 25.929 -20.667 -17.209 1.00 89.81 573 ALA A O 1
ATOM 4342 N N . LEU A 1 574 ? 25.708 -18.803 -18.441 1.00 90.44 574 LEU A N 1
ATOM 4343 C CA . LEU A 1 574 ? 24.973 -18.036 -17.433 1.00 90.44 574 LEU A CA 1
ATOM 4344 C C . LEU A 1 574 ? 23.524 -18.509 -17.286 1.00 90.44 574 LEU A C 1
ATOM 4346 O O . LEU A 1 574 ? 23.013 -18.522 -16.173 1.00 90.44 574 LEU A O 1
ATOM 4350 N N . SER A 1 575 ? 22.868 -18.899 -18.384 1.00 85.88 575 SER A N 1
ATOM 4351 C CA . SER A 1 575 ? 21.468 -19.355 -18.364 1.00 85.88 575 SER A CA 1
ATOM 4352 C C . SER A 1 575 ? 21.250 -20.673 -17.610 1.00 85.88 575 SER A C 1
ATOM 4354 O O . SER A 1 575 ? 20.140 -20.959 -17.170 1.00 85.88 575 SER A O 1
ATOM 4356 N N . GLU A 1 576 ? 22.307 -21.473 -17.458 1.00 84.06 576 GLU A N 1
ATOM 4357 C CA . GLU A 1 576 ? 22.283 -22.746 -16.732 1.00 84.06 576 GLU A CA 1
ATOM 4358 C C . GLU A 1 576 ? 22.401 -22.567 -15.208 1.00 84.06 576 GLU A C 1
ATOM 4360 O O . GLU A 1 576 ? 22.164 -23.520 -14.465 1.00 84.06 576 GLU A O 1
ATOM 4365 N N . GLY A 1 577 ? 22.762 -21.371 -14.738 1.00 82.38 577 GLY A N 1
ATOM 4366 C CA . GLY A 1 577 ? 22.991 -21.084 -13.328 1.00 82.38 577 GLY A CA 1
ATOM 4367 C C . GLY A 1 577 ? 22.000 -20.083 -12.729 1.00 82.38 577 GLY A C 1
ATOM 4368 O O . GLY A 1 577 ? 21.366 -19.306 -13.438 1.00 82.38 577 GLY A O 1
ATOM 4369 N N . ASP A 1 578 ? 21.871 -20.102 -11.401 1.00 83.81 578 ASP A N 1
ATOM 4370 C CA . ASP A 1 578 ? 20.967 -19.211 -10.666 1.00 83.81 578 ASP A CA 1
ATOM 4371 C C . ASP A 1 578 ? 21.667 -17.889 -10.330 1.00 83.81 578 ASP A C 1
ATOM 4373 O O . ASP A 1 578 ? 22.579 -17.843 -9.502 1.00 83.81 578 ASP A O 1
ATOM 4377 N N . LEU A 1 579 ? 21.275 -16.817 -11.018 1.00 87.12 579 LEU A N 1
ATOM 4378 C CA . LEU A 1 579 ? 21.883 -15.497 -10.893 1.00 87.12 579 LEU A CA 1
ATOM 4379 C C . LEU A 1 579 ? 20.842 -14.490 -10.408 1.00 87.12 579 LEU A C 1
ATOM 4381 O O . LEU A 1 579 ? 19.745 -14.404 -10.960 1.00 87.12 579 LEU A O 1
ATOM 4385 N N . HIS A 1 580 ? 21.219 -13.674 -9.420 1.00 87.44 580 HIS A N 1
ATOM 4386 C CA . HIS A 1 580 ? 20.358 -12.609 -8.914 1.00 87.44 580 HIS A CA 1
ATOM 4387 C C . HIS A 1 580 ? 19.871 -11.712 -10.073 1.00 87.44 580 HIS A C 1
ATOM 4389 O O . HIS A 1 580 ? 20.682 -11.358 -10.936 1.00 87.44 580 HIS A O 1
ATOM 4395 N N . PRO A 1 581 ? 18.594 -11.288 -10.121 1.00 88.00 581 PRO A N 1
ATOM 4396 C CA . PRO A 1 581 ? 18.048 -10.612 -11.301 1.00 88.00 581 PRO A CA 1
ATOM 4397 C C . PRO A 1 581 ? 18.797 -9.337 -11.715 1.00 88.00 581 PRO A C 1
ATOM 4399 O O . PRO A 1 581 ? 18.991 -9.086 -12.904 1.00 88.00 581 PRO A O 1
ATOM 4402 N N . ILE A 1 582 ? 19.280 -8.557 -10.742 1.00 91.38 582 ILE A N 1
ATOM 4403 C CA . ILE A 1 582 ? 20.114 -7.371 -11.004 1.00 91.38 582 ILE A CA 1
ATOM 4404 C C . ILE A 1 582 ? 21.465 -7.763 -11.621 1.00 91.38 582 ILE A C 1
ATOM 4406 O O . ILE A 1 582 ? 21.903 -7.134 -12.584 1.00 91.38 582 ILE A O 1
ATOM 4410 N N . ASP A 1 583 ? 22.100 -8.826 -11.118 1.00 92.25 583 ASP A N 1
ATOM 4411 C CA . ASP A 1 583 ? 23.378 -9.324 -11.641 1.00 92.25 583 ASP A CA 1
ATOM 4412 C C . ASP A 1 583 ? 23.204 -9.853 -13.067 1.00 92.25 583 ASP A C 1
ATOM 4414 O O . ASP A 1 583 ? 24.024 -9.573 -13.942 1.00 92.25 583 ASP A O 1
ATOM 4418 N N . HIS A 1 584 ? 22.093 -10.545 -13.330 1.00 89.62 584 HIS A N 1
ATOM 4419 C CA . HIS A 1 584 ? 21.724 -10.977 -14.671 1.00 89.62 584 HIS A CA 1
ATOM 4420 C C . HIS A 1 584 ? 21.523 -9.785 -15.612 1.00 89.62 584 HIS A C 1
ATOM 4422 O O . HIS A 1 584 ? 22.087 -9.763 -16.706 1.00 89.62 584 HIS A O 1
ATOM 4428 N N . GLY A 1 585 ? 20.794 -8.754 -15.174 1.00 88.94 585 GLY A N 1
ATOM 4429 C CA . GLY A 1 585 ? 20.614 -7.521 -15.940 1.00 88.94 585 GLY A CA 1
ATOM 4430 C C . GLY A 1 585 ? 21.942 -6.845 -16.299 1.00 88.94 585 GLY A C 1
ATOM 4431 O O . GLY A 1 585 ? 22.136 -6.432 -17.445 1.00 88.94 585 GLY A O 1
ATOM 4432 N N . LEU A 1 586 ? 22.885 -6.776 -15.354 1.00 91.94 586 LEU A N 1
ATOM 4433 C CA . LEU A 1 586 ? 24.212 -6.193 -15.582 1.00 91.94 586 LEU A CA 1
ATOM 4434 C C . LEU A 1 586 ? 25.072 -7.058 -16.515 1.00 91.94 586 LEU A C 1
ATOM 4436 O O . LEU A 1 586 ? 25.711 -6.523 -17.421 1.00 91.94 586 LEU A O 1
ATOM 4440 N N . ALA A 1 587 ? 25.052 -8.384 -16.361 1.00 91.81 587 ALA A N 1
ATOM 4441 C CA . ALA A 1 587 ? 25.749 -9.305 -17.259 1.00 91.81 587 ALA A CA 1
ATOM 4442 C C . ALA A 1 587 ? 25.216 -9.209 -18.701 1.00 91.81 587 ALA A C 1
ATOM 4444 O O . ALA A 1 587 ? 25.993 -9.132 -19.655 1.00 91.81 587 ALA A O 1
ATOM 4445 N N . GLN A 1 588 ? 23.895 -9.114 -18.871 1.00 88.94 588 GLN A N 1
ATOM 4446 C CA . GLN A 1 588 ? 23.273 -8.868 -20.173 1.00 88.94 588 GLN A CA 1
ATOM 4447 C C . GLN A 1 588 ? 23.645 -7.490 -20.738 1.00 88.94 588 GLN A C 1
ATOM 4449 O O . GLN A 1 588 ? 23.892 -7.358 -21.940 1.00 88.94 588 GLN A O 1
ATOM 4454 N N . ALA A 1 589 ? 23.751 -6.456 -19.896 1.00 88.56 589 ALA A N 1
ATOM 4455 C CA . ALA A 1 589 ? 24.228 -5.140 -20.321 1.00 88.56 589 ALA A CA 1
ATOM 4456 C C . ALA A 1 589 ? 25.688 -5.182 -20.814 1.00 88.56 589 ALA A C 1
ATOM 4458 O O . ALA A 1 589 ? 26.000 -4.566 -21.839 1.00 88.56 589 ALA A O 1
ATOM 4459 N N . ILE A 1 590 ? 26.556 -5.951 -20.147 1.00 90.81 590 ILE A N 1
ATOM 4460 C CA . ILE A 1 590 ? 27.938 -6.218 -20.572 1.00 90.81 590 ILE A CA 1
ATOM 4461 C C . ILE A 1 590 ? 27.960 -6.893 -21.948 1.00 90.81 590 ILE A C 1
ATOM 4463 O O . ILE A 1 590 ? 28.572 -6.371 -22.883 1.00 90.81 590 ILE A O 1
ATOM 4467 N N . MET A 1 591 ? 27.261 -8.021 -22.098 1.00 89.88 591 MET A N 1
ATOM 4468 C CA . MET A 1 591 ? 27.246 -8.781 -23.352 1.00 89.88 591 MET A CA 1
ATOM 4469 C C . MET A 1 591 ? 26.686 -7.952 -24.506 1.00 89.88 591 MET A C 1
ATOM 4471 O O . MET A 1 591 ? 27.266 -7.925 -25.590 1.00 89.88 591 MET A O 1
ATOM 4475 N N . ALA A 1 592 ? 25.605 -7.209 -24.269 1.00 87.06 592 ALA A N 1
ATOM 4476 C CA . ALA A 1 592 ? 25.040 -6.307 -25.263 1.00 87.06 592 ALA A CA 1
ATOM 4477 C C . ALA A 1 592 ? 26.016 -5.193 -25.671 1.00 87.06 592 ALA A C 1
ATOM 4479 O O . ALA A 1 592 ? 26.076 -4.843 -26.848 1.00 87.06 592 ALA A O 1
ATOM 4480 N N . THR A 1 593 ? 26.795 -4.655 -24.726 1.00 87.38 593 THR A N 1
ATOM 4481 C CA . THR A 1 593 ? 27.816 -3.634 -25.009 1.00 87.38 593 THR A CA 1
ATOM 4482 C C . THR A 1 593 ? 28.925 -4.200 -25.895 1.00 87.38 593 THR A C 1
ATOM 4484 O O . THR A 1 593 ? 29.266 -3.590 -26.905 1.00 87.38 593 THR A O 1
ATOM 4487 N N . LEU A 1 594 ? 29.432 -5.397 -25.592 1.00 90.56 594 LEU A N 1
ATOM 4488 C CA . LEU A 1 594 ? 30.479 -6.047 -26.390 1.00 90.56 594 LEU A CA 1
ATOM 4489 C C . LEU A 1 594 ? 29.991 -6.492 -27.776 1.00 90.56 594 LEU A C 1
ATOM 4491 O O . LEU A 1 594 ? 30.703 -6.300 -28.767 1.00 90.56 594 LEU A O 1
ATOM 4495 N N . ARG A 1 595 ? 28.762 -7.027 -27.879 1.00 89.94 595 ARG A N 1
ATOM 4496 C CA . ARG A 1 595 ? 28.122 -7.337 -29.173 1.00 89.94 595 ARG A CA 1
ATOM 4497 C C . ARG A 1 595 ? 27.991 -6.069 -30.021 1.00 89.94 595 ARG A C 1
ATOM 4499 O O . ARG A 1 595 ? 28.321 -6.090 -31.206 1.00 89.94 595 ARG A O 1
ATOM 4506 N N . LEU A 1 596 ? 27.565 -4.960 -29.410 1.00 87.31 596 LEU A N 1
ATOM 4507 C CA . LEU A 1 596 ? 27.437 -3.676 -30.092 1.00 87.31 596 LEU A CA 1
ATOM 4508 C C . LEU A 1 596 ? 28.795 -3.132 -30.553 1.00 87.31 596 LEU A C 1
ATOM 4510 O O . LEU A 1 596 ? 28.915 -2.758 -31.714 1.00 87.31 596 LEU A O 1
ATOM 4514 N N . ASN A 1 597 ? 29.818 -3.131 -29.696 1.00 88.00 597 ASN A N 1
ATOM 4515 C CA . ASN A 1 597 ? 31.168 -2.676 -30.050 1.00 88.00 597 ASN A CA 1
ATOM 4516 C C . ASN A 1 597 ? 31.747 -3.466 -31.230 1.00 88.00 597 ASN A C 1
ATOM 4518 O O . ASN A 1 597 ? 32.258 -2.882 -32.185 1.00 88.00 597 ASN A O 1
ATOM 4522 N N . SER A 1 598 ? 31.600 -4.792 -31.200 1.00 86.75 598 SER A N 1
ATOM 4523 C CA . SER A 1 598 ? 32.062 -5.678 -32.274 1.00 86.75 598 SER A CA 1
ATOM 4524 C C . SER A 1 598 ? 31.337 -5.383 -33.592 1.00 86.75 598 SER A C 1
ATOM 4526 O O . SER A 1 598 ? 31.959 -5.312 -34.653 1.00 86.75 598 SER A O 1
ATOM 4528 N N . ALA A 1 599 ? 30.023 -5.147 -33.535 1.00 86.69 599 ALA A N 1
ATOM 4529 C CA . ALA A 1 599 ? 29.241 -4.784 -34.710 1.00 86.69 599 ALA A CA 1
ATOM 4530 C C . ALA A 1 599 ? 29.593 -3.381 -35.241 1.00 86.69 599 ALA A C 1
ATOM 4532 O O . ALA A 1 599 ? 29.727 -3.211 -36.452 1.00 86.69 599 ALA A O 1
ATOM 4533 N N . ILE A 1 600 ? 29.813 -2.399 -34.354 1.00 85.12 600 ILE A N 1
ATOM 4534 C CA . ILE A 1 600 ? 30.292 -1.056 -34.715 1.00 85.12 600 ILE A CA 1
ATOM 4535 C C . ILE A 1 600 ? 31.610 -1.156 -35.481 1.00 85.12 600 ILE A C 1
ATOM 4537 O O . ILE A 1 600 ? 31.736 -0.584 -36.564 1.00 85.12 600 ILE A O 1
ATOM 4541 N N . GLN A 1 601 ? 32.563 -1.930 -34.963 1.00 86.06 601 GLN A N 1
ATOM 4542 C CA . GLN A 1 601 ? 33.867 -2.102 -35.592 1.00 86.06 601 GLN A CA 1
ATOM 4543 C C . GLN A 1 601 ? 33.756 -2.739 -36.987 1.00 86.06 601 GLN A C 1
ATOM 4545 O O . GLN A 1 601 ? 34.433 -2.307 -37.920 1.00 86.06 601 GLN A O 1
ATOM 4550 N N . GLN A 1 602 ? 32.881 -3.736 -37.166 1.00 86.31 602 GLN A N 1
ATOM 4551 C CA . GLN A 1 602 ? 32.641 -4.355 -38.476 1.00 86.31 602 GLN A CA 1
ATOM 4552 C C . GLN A 1 602 ? 32.048 -3.368 -39.489 1.00 86.31 602 GLN A C 1
ATOM 4554 O O . GLN A 1 602 ? 32.449 -3.360 -40.654 1.00 86.31 602 GLN A O 1
ATOM 4559 N N . VAL A 1 603 ? 31.112 -2.520 -39.054 1.00 87.19 603 VAL A N 1
ATOM 4560 C CA . VAL A 1 603 ? 30.512 -1.481 -39.904 1.00 87.19 603 VAL A CA 1
ATOM 4561 C C . VAL A 1 603 ? 31.557 -0.438 -40.310 1.00 87.19 603 VAL A C 1
ATOM 4563 O O . VAL A 1 603 ? 31.701 -0.150 -41.498 1.00 87.19 603 VAL A O 1
ATOM 4566 N N . GLN A 1 604 ? 32.353 0.059 -39.361 1.00 84.69 604 GLN A N 1
ATOM 4567 C CA . GLN A 1 604 ? 33.389 1.065 -39.623 1.00 84.69 604 GLN A CA 1
ATOM 4568 C C . GLN A 1 604 ? 34.513 0.545 -40.530 1.00 84.69 604 GLN A C 1
ATOM 4570 O O . GLN A 1 604 ? 34.984 1.265 -41.408 1.00 84.69 604 GLN A O 1
ATOM 4575 N N . ASN A 1 605 ? 34.908 -0.721 -40.372 1.00 85.56 605 ASN A N 1
ATOM 4576 C CA . ASN A 1 605 ? 35.934 -1.354 -41.206 1.00 85.56 605 ASN A CA 1
ATOM 4577 C C . ASN A 1 605 ? 35.415 -1.785 -42.591 1.00 85.56 605 ASN A C 1
ATOM 4579 O O . ASN A 1 605 ? 36.182 -2.328 -43.388 1.00 85.56 605 ASN A O 1
ATOM 4583 N N . GLY A 1 606 ? 34.124 -1.589 -42.885 1.00 81.56 606 GLY A N 1
ATOM 4584 C CA . GLY A 1 606 ? 33.505 -2.000 -44.147 1.00 81.56 606 GLY A CA 1
ATOM 4585 C C . GLY A 1 606 ? 33.380 -3.518 -44.321 1.00 81.56 606 GLY A C 1
ATOM 4586 O O . GLY A 1 606 ? 33.197 -3.990 -45.441 1.00 81.56 606 GLY A O 1
ATOM 4587 N N . THR A 1 607 ? 33.486 -4.293 -43.236 1.00 84.06 607 THR A N 1
ATOM 4588 C CA . THR A 1 607 ? 33.357 -5.762 -43.233 1.00 84.06 607 THR A CA 1
ATOM 4589 C C . THR A 1 607 ? 31.975 -6.243 -42.781 1.00 84.06 607 THR A C 1
ATOM 4591 O O . THR A 1 607 ? 31.734 -7.449 -42.718 1.00 84.06 607 THR A O 1
ATOM 4594 N N . SER A 1 608 ? 31.055 -5.320 -42.481 1.00 84.25 608 SER A N 1
ATOM 4595 C CA . SER A 1 608 ? 29.683 -5.628 -42.075 1.00 84.25 608 SER A CA 1
ATOM 4596 C C . SER A 1 608 ? 28.926 -6.431 -43.127 1.00 84.25 608 SER A C 1
ATOM 4598 O O . SER A 1 608 ? 28.973 -6.123 -44.319 1.00 84.25 608 SER A O 1
ATOM 4600 N N . ASN A 1 609 ? 28.143 -7.403 -42.671 1.00 84.38 609 ASN A N 1
ATOM 4601 C CA . ASN A 1 609 ? 27.264 -8.205 -43.512 1.00 84.38 609 ASN A CA 1
ATOM 4602 C C . ASN A 1 609 ? 25.823 -8.203 -42.960 1.00 84.38 609 ASN A C 1
ATOM 4604 O O . ASN A 1 609 ? 25.505 -7.516 -41.988 1.00 84.38 609 ASN A O 1
ATOM 4608 N N . ALA A 1 610 ? 24.937 -8.997 -43.568 1.00 84.88 610 ALA A N 1
ATOM 4609 C CA . ALA A 1 610 ? 23.554 -9.123 -43.105 1.00 84.88 610 ALA A CA 1
ATOM 4610 C C . ALA A 1 610 ? 23.442 -9.605 -41.643 1.00 84.88 610 ALA A C 1
ATOM 4612 O O . ALA A 1 610 ? 22.515 -9.205 -40.945 1.00 84.88 610 ALA A O 1
ATOM 4613 N N . GLN A 1 611 ? 24.389 -10.421 -41.162 1.00 84.62 611 GLN A N 1
ATOM 4614 C CA . GLN A 1 611 ? 24.424 -10.871 -39.766 1.00 84.62 611 GLN A CA 1
ATOM 4615 C C . GLN A 1 611 ? 24.815 -9.729 -38.824 1.00 84.62 611 GLN A C 1
ATOM 4617 O O . GLN A 1 611 ? 24.175 -9.569 -37.792 1.00 84.62 611 GLN A O 1
ATOM 4622 N N . THR A 1 612 ? 25.791 -8.890 -39.190 1.00 85.31 612 THR A N 1
ATOM 4623 C CA . THR A 1 612 ? 26.153 -7.683 -38.425 1.00 85.31 612 THR A CA 1
ATOM 4624 C C . THR A 1 612 ? 24.939 -6.775 -38.230 1.00 85.31 612 THR A C 1
ATOM 4626 O O . THR A 1 612 ? 24.656 -6.348 -37.114 1.00 85.31 612 THR A O 1
ATOM 4629 N N . VAL A 1 613 ? 24.181 -6.523 -39.304 1.00 87.00 613 VAL A N 1
ATOM 4630 C CA . VAL A 1 613 ? 22.959 -5.704 -39.247 1.00 87.00 613 VAL A CA 1
ATOM 4631 C C . VAL A 1 613 ? 21.890 -6.368 -38.379 1.00 87.00 613 VAL A C 1
ATOM 4633 O O . VAL A 1 613 ? 21.274 -5.690 -37.564 1.00 87.00 613 VAL A O 1
ATOM 4636 N N . ALA A 1 614 ? 21.702 -7.686 -38.501 1.00 87.38 614 ALA A N 1
ATOM 4637 C CA . ALA A 1 614 ? 20.749 -8.431 -37.680 1.00 87.38 614 ALA A CA 1
ATOM 4638 C C . ALA A 1 614 ? 21.107 -8.410 -36.184 1.00 87.38 614 ALA A C 1
ATOM 4640 O O . ALA A 1 614 ? 20.211 -8.301 -35.353 1.00 87.38 614 ALA A O 1
ATOM 4641 N N . ILE A 1 615 ? 22.398 -8.464 -35.831 1.00 86.50 615 ILE A N 1
ATOM 4642 C CA . ILE A 1 615 ? 22.863 -8.321 -34.443 1.00 86.50 615 ILE A CA 1
ATOM 4643 C C . ILE A 1 615 ? 22.519 -6.925 -33.918 1.00 86.50 615 ILE A C 1
ATOM 4645 O O . ILE A 1 615 ? 21.940 -6.809 -32.840 1.00 86.50 615 ILE A O 1
ATOM 4649 N N . ILE A 1 616 ? 22.836 -5.869 -34.680 1.00 87.50 616 ILE A N 1
ATOM 4650 C CA . ILE A 1 616 ? 22.523 -4.490 -34.280 1.00 87.50 616 ILE A CA 1
ATOM 4651 C C . ILE A 1 616 ? 21.013 -4.322 -34.108 1.00 87.50 616 ILE A C 1
ATOM 4653 O O . ILE A 1 616 ? 20.590 -3.797 -33.086 1.00 87.50 616 ILE A O 1
ATOM 4657 N N . ASP A 1 617 ? 20.198 -4.790 -35.056 1.00 88.38 617 ASP A N 1
ATOM 4658 C CA . ASP A 1 617 ? 18.740 -4.671 -34.968 1.00 88.38 617 ASP A CA 1
ATOM 4659 C C . ASP A 1 617 ? 18.161 -5.485 -33.800 1.00 88.38 617 ASP A C 1
ATOM 4661 O O . ASP A 1 617 ? 17.326 -4.980 -33.053 1.00 88.38 617 ASP A O 1
ATOM 4665 N N . GLY A 1 618 ? 18.667 -6.701 -33.568 1.00 87.19 618 GLY A N 1
ATOM 4666 C CA . GLY A 1 618 ? 18.262 -7.556 -32.452 1.00 87.19 618 GLY A CA 1
ATOM 4667 C C . GLY A 1 618 ? 18.548 -6.938 -31.081 1.00 87.19 618 GLY A C 1
ATOM 4668 O O . GLY A 1 618 ? 17.723 -7.043 -30.175 1.00 87.19 618 GLY A O 1
ATOM 4669 N N . LEU A 1 619 ? 19.656 -6.202 -30.932 1.00 83.94 619 LEU A N 1
ATOM 4670 C CA . LEU A 1 619 ? 19.958 -5.444 -29.708 1.00 83.94 619 LEU A CA 1
ATOM 4671 C C . LEU A 1 619 ? 18.952 -4.314 -29.425 1.00 83.94 619 LEU A C 1
ATOM 4673 O O . LEU A 1 619 ? 18.914 -3.819 -28.292 1.00 83.94 619 LEU A O 1
ATOM 4677 N N . MET A 1 620 ? 18.159 -3.930 -30.433 1.00 81.44 620 MET A N 1
ATOM 4678 C CA . MET A 1 620 ? 17.122 -2.894 -30.378 1.00 81.44 620 MET A CA 1
ATOM 4679 C C . MET A 1 620 ? 15.699 -3.456 -30.321 1.00 81.44 620 MET A C 1
ATOM 4681 O O . MET A 1 620 ? 14.762 -2.688 -30.129 1.00 81.44 620 MET A O 1
ATOM 4685 N N . ALA A 1 621 ? 15.531 -4.768 -30.493 1.00 78.19 621 ALA A N 1
ATOM 4686 C CA . ALA A 1 621 ? 14.228 -5.426 -30.556 1.00 78.19 621 ALA A CA 1
ATOM 4687 C C . ALA A 1 621 ? 13.617 -5.743 -29.177 1.00 78.19 621 ALA A C 1
ATOM 4689 O O . ALA A 1 621 ? 12.468 -6.166 -29.109 1.00 78.19 621 ALA A O 1
ATOM 4690 N N . GLY A 1 622 ? 14.375 -5.592 -28.085 1.00 68.88 622 GLY A N 1
ATOM 4691 C CA . GLY A 1 622 ? 13.912 -5.919 -26.731 1.00 68.88 622 GLY A CA 1
ATOM 4692 C C . GLY A 1 622 ? 13.088 -4.812 -26.061 1.00 68.88 622 GLY A C 1
ATOM 4693 O O . GLY A 1 622 ? 13.246 -3.636 -26.363 1.00 68.88 622 GLY A O 1
ATOM 4694 N N . ASP A 1 623 ? 12.283 -5.167 -25.058 1.00 60.84 623 ASP A N 1
ATOM 4695 C CA . ASP A 1 623 ? 11.421 -4.212 -24.331 1.00 60.84 623 ASP A CA 1
ATOM 4696 C C . ASP A 1 623 ? 12.194 -3.224 -23.432 1.00 60.84 623 ASP A C 1
ATOM 4698 O O . ASP A 1 623 ? 11.673 -2.185 -23.018 1.00 60.84 623 ASP A O 1
ATOM 4702 N N . ASN A 1 624 ? 13.451 -3.551 -23.114 1.00 65.44 624 ASN A N 1
ATOM 4703 C CA . ASN A 1 624 ? 14.325 -2.792 -22.220 1.00 65.44 624 ASN A CA 1
ATOM 4704 C C . ASN A 1 624 ? 15.649 -2.420 -22.908 1.00 65.44 624 ASN A C 1
ATOM 4706 O O . ASN A 1 624 ? 16.732 -2.695 -22.392 1.00 65.44 624 ASN A O 1
ATOM 4710 N N . VAL A 1 625 ? 15.586 -1.798 -24.089 1.00 71.00 625 VAL A N 1
ATOM 4711 C CA . VAL A 1 625 ? 16.783 -1.226 -24.729 1.00 71.00 625 VAL A CA 1
ATOM 4712 C C . VAL A 1 625 ? 17.277 -0.036 -23.897 1.00 71.00 625 VAL A C 1
ATOM 4714 O O . VAL A 1 625 ? 16.530 0.926 -23.742 1.00 71.00 625 VAL A O 1
ATOM 4717 N N . PRO A 1 626 ? 18.515 -0.025 -23.377 1.00 70.00 626 PRO A N 1
ATOM 4718 C CA . PRO A 1 626 ? 19.084 1.148 -22.717 1.00 70.00 626 PRO A CA 1
ATOM 4719 C C . PRO A 1 626 ? 19.304 2.285 -23.718 1.00 70.00 626 PRO A C 1
ATOM 4721 O O . PRO A 1 626 ? 19.833 2.061 -24.811 1.00 70.00 626 PRO A O 1
ATOM 4724 N N . THR A 1 627 ? 18.995 3.528 -23.336 1.00 66.44 627 THR A N 1
ATOM 4725 C CA . THR A 1 627 ? 19.038 4.685 -24.257 1.00 66.44 627 THR A CA 1
ATOM 4726 C C . THR A 1 627 ? 20.443 4.918 -24.815 1.00 66.44 627 THR A C 1
ATOM 4728 O O . THR A 1 627 ? 20.609 5.342 -25.956 1.00 66.44 627 THR A O 1
ATOM 4731 N N . ARG A 1 628 ? 21.486 4.541 -24.062 1.00 70.31 628 ARG A N 1
ATOM 4732 C CA . ARG A 1 628 ? 22.885 4.572 -24.520 1.00 70.31 628 ARG A CA 1
ATOM 4733 C C . ARG A 1 628 ? 23.086 3.843 -25.849 1.00 70.31 628 ARG A C 1
ATOM 4735 O O . ARG A 1 628 ? 23.830 4.332 -26.693 1.00 70.31 628 ARG A O 1
ATOM 4742 N N . ARG A 1 629 ? 22.428 2.691 -26.041 1.00 78.06 629 ARG A N 1
ATOM 4743 C CA . ARG A 1 629 ? 22.546 1.904 -27.278 1.00 78.06 629 ARG A CA 1
ATOM 4744 C C . ARG A 1 629 ? 21.899 2.630 -28.452 1.00 78.06 629 ARG A C 1
ATOM 4746 O O . ARG A 1 629 ? 22.506 2.701 -29.515 1.00 78.06 629 ARG A O 1
ATOM 4753 N N . ILE A 1 630 ? 20.725 3.238 -28.235 1.00 76.94 630 ILE A N 1
ATOM 4754 C CA . ILE A 1 630 ? 20.055 4.091 -29.232 1.00 76.94 630 ILE A CA 1
ATOM 4755 C C . ILE A 1 630 ? 21.024 5.174 -29.714 1.00 76.94 630 ILE A C 1
ATOM 4757 O O . ILE A 1 630 ? 21.207 5.341 -30.917 1.00 76.94 630 ILE A O 1
ATOM 4761 N N . HIS A 1 631 ? 21.687 5.870 -28.787 1.00 73.69 631 HIS A N 1
ATOM 4762 C CA . HIS A 1 631 ? 22.634 6.930 -29.132 1.00 73.69 631 HIS A CA 1
ATOM 4763 C C . HIS A 1 631 ? 23.873 6.418 -29.874 1.00 73.69 631 HIS A C 1
ATOM 4765 O O . HIS A 1 631 ? 24.255 7.016 -30.875 1.00 73.69 631 HIS A O 1
ATOM 4771 N N . ALA A 1 632 ? 24.462 5.301 -29.441 1.00 76.06 632 ALA A N 1
ATOM 4772 C CA . ALA A 1 632 ? 25.633 4.719 -30.099 1.00 76.06 632 ALA A CA 1
ATOM 4773 C C . ALA A 1 632 ? 25.350 4.304 -31.558 1.00 76.06 632 ALA A C 1
ATOM 4775 O O . ALA A 1 632 ? 26.212 4.436 -32.423 1.00 76.06 632 ALA A O 1
ATOM 4776 N N . ILE A 1 633 ? 24.129 3.847 -31.850 1.00 83.06 633 ILE A N 1
ATOM 4777 C CA . ILE A 1 633 ? 23.739 3.372 -33.185 1.00 83.06 633 ILE A CA 1
ATOM 4778 C C . ILE A 1 633 ? 23.349 4.521 -34.128 1.00 83.06 633 ILE A C 1
ATOM 4780 O O . ILE A 1 633 ? 23.472 4.366 -35.342 1.00 83.06 633 ILE A O 1
ATOM 4784 N N . ARG A 1 634 ? 22.920 5.686 -33.616 1.00 82.06 634 ARG A N 1
ATOM 4785 C CA . ARG A 1 634 ? 22.521 6.847 -34.444 1.00 82.06 634 ARG A CA 1
ATOM 4786 C C . ARG A 1 634 ? 23.597 7.254 -35.449 1.00 82.06 634 ARG A C 1
ATOM 4788 O O . ARG A 1 634 ? 23.274 7.444 -36.617 1.00 82.06 634 ARG A O 1
ATOM 4795 N N . GLN A 1 635 ? 24.853 7.347 -35.015 1.00 79.38 635 GLN A N 1
ATOM 4796 C CA . GLN A 1 635 ? 25.949 7.732 -35.910 1.00 79.38 635 GLN A CA 1
ATOM 4797 C C . GLN A 1 635 ? 26.198 6.678 -36.990 1.00 79.38 635 GLN A C 1
ATOM 4799 O O . GLN A 1 635 ? 26.287 7.004 -38.166 1.00 79.38 635 GLN A O 1
ATOM 4804 N N . LEU A 1 636 ? 26.160 5.392 -36.638 1.00 82.62 636 LEU A N 1
ATOM 4805 C CA . LEU A 1 636 ? 26.271 4.330 -37.639 1.00 82.62 636 LEU A CA 1
ATOM 4806 C C . LEU A 1 636 ? 25.122 4.329 -38.647 1.00 82.62 636 LEU A C 1
ATOM 4808 O O . LEU A 1 636 ? 25.333 4.121 -39.840 1.00 82.62 636 LEU A O 1
ATOM 4812 N N . LEU A 1 637 ? 23.899 4.550 -38.167 1.00 87.06 637 LEU A N 1
ATOM 4813 C CA . LEU A 1 637 ? 22.724 4.713 -39.012 1.00 87.06 637 LEU A CA 1
ATOM 4814 C C . LEU A 1 637 ? 22.914 5.893 -39.975 1.00 87.06 637 LEU A C 1
ATOM 4816 O O . LEU A 1 637 ? 22.561 5.776 -41.150 1.00 87.06 637 LEU A O 1
ATOM 4820 N N . PHE A 1 638 ? 23.460 7.006 -39.476 1.00 85.94 638 PHE A N 1
ATOM 4821 C CA . PHE A 1 638 ? 23.744 8.195 -40.267 1.00 85.94 638 PHE A CA 1
ATOM 4822 C C . PHE A 1 638 ? 24.816 7.951 -41.317 1.00 85.94 638 PHE A C 1
ATOM 4824 O O . PHE A 1 638 ? 24.618 8.351 -42.453 1.00 85.94 638 PHE A O 1
ATOM 4831 N N . ASP A 1 639 ? 25.923 7.302 -40.984 1.00 84.06 639 ASP A N 1
ATOM 4832 C CA . ASP A 1 639 ? 27.054 7.171 -41.904 1.00 84.06 639 ASP A CA 1
ATOM 4833 C C . ASP A 1 639 ? 26.842 6.052 -42.930 1.00 84.06 639 ASP A C 1
ATOM 4835 O O . ASP A 1 639 ? 27.177 6.213 -44.105 1.00 84.06 639 ASP A O 1
ATOM 4839 N N . HIS A 1 640 ? 26.221 4.943 -42.516 1.00 85.38 640 HIS A N 1
ATOM 4840 C CA . HIS A 1 640 ? 26.186 3.699 -43.292 1.00 85.38 640 HIS A CA 1
ATOM 4841 C C . HIS A 1 640 ? 24.793 3.285 -43.793 1.00 85.38 640 HIS A C 1
ATOM 4843 O O . HIS A 1 640 ? 24.665 2.226 -44.401 1.00 85.38 640 HIS A O 1
ATOM 4849 N N . ASP A 1 641 ? 23.749 4.087 -43.553 1.00 84.06 641 ASP A N 1
ATOM 4850 C CA . ASP A 1 641 ? 22.368 3.802 -43.982 1.00 84.06 641 ASP A CA 1
ATOM 4851 C C . ASP A 1 641 ? 21.861 2.416 -43.543 1.00 84.06 641 ASP A C 1
ATOM 4853 O O . ASP A 1 641 ? 21.165 1.712 -44.277 1.00 84.06 641 ASP A O 1
ATOM 4857 N N . LEU A 1 642 ? 22.203 2.025 -42.310 1.00 88.19 642 LEU A N 1
ATOM 4858 C CA . LEU A 1 642 ? 21.843 0.722 -41.753 1.00 88.19 642 LEU A CA 1
ATOM 4859 C C . LEU A 1 642 ? 20.314 0.535 -41.689 1.00 88.19 642 LEU A C 1
ATOM 4861 O O . LEU A 1 642 ? 19.614 1.358 -41.091 1.00 88.19 642 LEU A O 1
ATOM 4865 N N . PRO A 1 643 ? 19.762 -0.557 -42.247 1.00 88.81 643 PRO A N 1
ATOM 4866 C CA . PRO A 1 643 ? 18.333 -0.813 -42.175 1.00 88.81 643 PRO A CA 1
ATOM 4867 C C . PRO A 1 643 ? 17.974 -1.509 -40.863 1.00 88.81 643 PRO A C 1
ATOM 4869 O O . PRO A 1 643 ? 18.126 -2.721 -40.741 1.00 88.81 643 PRO A O 1
ATOM 4872 N N . LEU A 1 644 ? 17.479 -0.730 -39.899 1.00 92.12 644 LEU A N 1
ATOM 4873 C CA . LEU A 1 644 ? 17.150 -1.194 -38.546 1.00 92.12 644 LEU A CA 1
ATOM 4874 C C . LEU A 1 644 ? 15.640 -1.047 -38.252 1.00 92.12 644 LEU A C 1
ATOM 4876 O O . LEU A 1 644 ? 15.212 -0.009 -37.729 1.00 92.12 644 LEU A O 1
ATOM 4880 N N . PRO A 1 645 ? 14.796 -2.033 -38.623 1.00 92.00 645 PRO A N 1
ATOM 4881 C CA . PRO A 1 645 ? 13.358 -2.018 -38.348 1.00 92.00 645 PRO A CA 1
ATOM 4882 C C . PRO A 1 645 ? 13.006 -1.836 -36.870 1.00 92.00 645 PRO A C 1
ATOM 4884 O O . PRO A 1 645 ? 12.076 -1.089 -36.556 1.00 92.00 645 PRO A O 1
ATOM 4887 N N . SER A 1 646 ? 13.755 -2.474 -35.971 1.00 90.00 646 SER A N 1
ATOM 4888 C CA . SER A 1 646 ? 13.501 -2.431 -34.529 1.00 90.00 646 SER A CA 1
ATOM 4889 C C . SER A 1 646 ? 13.746 -1.027 -33.971 1.00 90.00 646 SER A C 1
ATOM 4891 O O . SER A 1 646 ? 12.951 -0.508 -33.189 1.00 90.00 646 SER A O 1
ATOM 4893 N N . LEU A 1 647 ? 14.771 -0.334 -34.479 1.00 88.69 647 LEU A N 1
ATOM 4894 C CA . LEU A 1 647 ? 15.022 1.071 -34.151 1.00 88.69 647 LEU A CA 1
ATOM 4895 C C . LEU A 1 647 ? 13.902 1.997 -34.659 1.00 88.69 647 LEU A C 1
ATOM 4897 O O . LEU A 1 647 ? 13.520 2.946 -33.974 1.00 88.69 647 LEU A O 1
ATOM 4901 N N . VAL A 1 648 ? 13.354 1.730 -35.850 1.00 90.62 648 VAL A N 1
ATOM 4902 C CA . VAL A 1 648 ? 12.206 2.485 -36.382 1.00 90.62 648 VAL A CA 1
ATOM 4903 C C . VAL A 1 648 ? 10.972 2.306 -35.497 1.00 90.62 648 VAL A C 1
ATOM 4905 O O . VAL A 1 648 ? 10.308 3.299 -35.196 1.00 90.62 648 VAL A O 1
ATOM 4908 N N . ALA A 1 649 ? 10.670 1.074 -35.076 1.00 88.75 649 ALA A N 1
ATOM 4909 C CA . ALA A 1 649 ? 9.563 0.787 -34.165 1.00 88.75 649 ALA A CA 1
ATOM 4910 C C . ALA A 1 649 ? 9.748 1.509 -32.821 1.00 88.75 649 ALA A C 1
ATOM 4912 O O . ALA A 1 649 ? 8.843 2.211 -32.371 1.00 88.75 649 ALA A O 1
ATOM 4913 N N . TRP A 1 650 ? 10.958 1.449 -32.257 1.00 85.50 650 TRP A N 1
ATOM 4914 C CA . TRP A 1 650 ? 11.301 2.135 -31.013 1.00 85.50 650 TRP A CA 1
ATOM 4915 C C . TRP A 1 650 ? 11.044 3.649 -31.093 1.00 85.50 650 TRP A C 1
ATOM 4917 O O . TRP A 1 650 ? 10.368 4.217 -30.233 1.00 85.50 650 TRP A O 1
ATOM 4927 N N . TYR A 1 651 ? 11.505 4.322 -32.157 1.00 84.44 651 TYR A N 1
ATOM 4928 C CA . TYR A 1 651 ? 11.241 5.757 -32.324 1.00 84.44 651 TYR A CA 1
ATOM 4929 C C . TYR A 1 651 ? 9.755 6.064 -32.481 1.00 84.44 651 TYR A C 1
ATOM 4931 O O . TYR A 1 651 ? 9.300 7.092 -31.994 1.00 84.44 651 TYR A O 1
ATOM 4939 N N . GLN A 1 652 ? 8.985 5.219 -33.166 1.00 85.94 652 GLN A N 1
ATOM 4940 C CA . GLN A 1 652 ? 7.545 5.446 -33.313 1.00 85.94 652 GLN A CA 1
ATOM 4941 C C . GLN A 1 652 ? 6.822 5.434 -31.964 1.00 85.94 652 GLN A C 1
ATOM 4943 O O . GLN A 1 652 ? 5.904 6.229 -31.762 1.00 85.94 652 GLN A O 1
ATOM 4948 N N . GLU A 1 653 ? 7.249 4.570 -31.046 1.00 82.19 653 GLU A N 1
ATOM 4949 C CA . GLU A 1 653 ? 6.622 4.418 -29.737 1.00 82.19 653 GLU A CA 1
ATOM 4950 C C . GLU A 1 653 ? 7.097 5.458 -28.707 1.00 82.19 653 GLU A C 1
ATOM 4952 O O . GLU A 1 653 ? 6.298 5.955 -27.900 1.00 82.19 653 GLU A O 1
ATOM 4957 N N . HIS A 1 654 ? 8.390 5.800 -28.725 1.00 76.12 654 HIS A N 1
ATOM 4958 C CA . HIS A 1 654 ? 9.028 6.539 -27.632 1.00 76.12 654 HIS A CA 1
ATOM 4959 C C . HIS A 1 654 ? 9.447 7.969 -27.982 1.00 76.12 654 HIS A C 1
ATOM 4961 O O . HIS A 1 654 ? 9.302 8.846 -27.133 1.00 76.12 654 HIS A O 1
ATOM 4967 N N . ASP A 1 655 ? 9.904 8.231 -29.211 1.00 75.94 655 ASP A N 1
ATOM 4968 C CA . ASP A 1 655 ? 10.303 9.573 -29.665 1.00 75.94 655 ASP A CA 1
ATOM 4969 C C . ASP A 1 655 ? 9.998 9.789 -31.167 1.00 75.94 655 ASP A C 1
ATOM 4971 O O . ASP A 1 655 ? 10.894 9.827 -32.021 1.00 75.94 655 ASP A O 1
ATOM 4975 N N . PRO A 1 656 ? 8.711 9.927 -31.542 1.00 79.81 656 PRO A N 1
ATOM 4976 C CA . PRO A 1 656 ? 8.314 10.040 -32.946 1.00 79.81 656 PRO A CA 1
ATOM 4977 C C . PRO A 1 656 ? 8.644 11.408 -33.556 1.00 79.81 656 PRO A C 1
ATOM 4979 O O . PRO A 1 656 ? 8.547 11.578 -34.775 1.00 79.81 656 PRO A O 1
ATOM 4982 N N . ARG A 1 657 ? 8.985 12.400 -32.723 1.00 78.50 657 ARG A N 1
ATOM 4983 C CA . ARG A 1 657 ? 9.320 13.764 -33.155 1.00 78.50 657 ARG A CA 1
ATOM 4984 C C . ARG A 1 657 ? 10.817 13.950 -33.394 1.00 78.50 657 ARG A C 1
ATOM 4986 O O . ARG A 1 657 ? 11.173 14.913 -34.071 1.00 78.50 657 ARG A O 1
ATOM 4993 N N . SER A 1 658 ? 11.652 13.023 -32.922 1.00 79.00 658 SER A N 1
ATOM 4994 C CA . SER A 1 658 ? 13.088 12.992 -33.189 1.00 79.00 658 SER A CA 1
ATOM 4995 C C . SER A 1 658 ? 13.417 13.155 -34.678 1.00 79.00 658 SER A C 1
ATOM 4997 O O . SER A 1 658 ? 12.873 12.413 -35.505 1.00 79.00 658 SER A O 1
ATOM 4999 N N . PRO A 1 659 ? 14.380 14.012 -35.054 1.00 80.75 659 PRO A N 1
ATOM 5000 C CA . PRO A 1 659 ? 14.941 14.012 -36.407 1.00 80.75 659 PRO A CA 1
ATOM 5001 C C . PRO A 1 659 ? 15.536 12.647 -36.791 1.00 80.75 659 PRO A C 1
ATOM 5003 O O . PRO A 1 659 ? 15.397 12.180 -37.923 1.00 80.75 659 PRO A O 1
ATOM 5006 N N . TRP A 1 660 ? 16.101 11.943 -35.807 1.00 86.00 660 TRP A N 1
ATOM 5007 C CA . TRP A 1 660 ? 16.645 10.593 -35.941 1.00 86.00 660 TRP A CA 1
ATOM 5008 C C . TRP A 1 660 ? 15.596 9.530 -36.288 1.00 86.00 660 TRP A C 1
ATOM 5010 O O . TRP A 1 660 ? 15.914 8.570 -36.989 1.00 86.00 660 TRP A O 1
ATOM 5020 N N . SER A 1 661 ? 14.335 9.731 -35.889 1.00 87.88 661 SER A N 1
ATOM 5021 C CA . SER A 1 661 ? 13.207 8.879 -36.295 1.00 87.88 661 SER A CA 1
ATOM 5022 C C . SER A 1 661 ? 13.033 8.902 -37.811 1.00 87.88 661 SER A C 1
ATOM 5024 O O . SER A 1 661 ? 12.856 7.868 -38.457 1.00 87.88 661 SER A O 1
ATOM 5026 N N . VAL A 1 662 ? 13.132 10.096 -38.403 1.00 90.06 662 VAL A N 1
ATOM 5027 C CA . VAL A 1 662 ? 12.985 10.287 -39.846 1.00 90.06 662 VAL A CA 1
ATOM 5028 C C . VAL A 1 662 ? 14.171 9.678 -40.595 1.00 90.06 662 VAL A C 1
ATOM 5030 O O . VAL A 1 662 ? 13.955 9.000 -41.598 1.00 90.06 662 VAL A O 1
ATOM 5033 N N . VAL A 1 663 ? 15.395 9.836 -40.080 1.00 91.81 663 VAL A N 1
ATOM 5034 C CA . VAL A 1 663 ? 16.595 9.195 -40.650 1.00 91.81 663 VAL A CA 1
ATOM 5035 C C . VAL A 1 663 ? 16.485 7.670 -40.606 1.00 91.81 663 VAL A C 1
ATOM 5037 O O . VAL A 1 663 ? 16.707 7.025 -41.625 1.00 91.81 663 VAL A O 1
ATOM 5040 N N . ALA A 1 664 ? 16.053 7.084 -39.484 1.00 92.50 664 ALA A N 1
ATOM 5041 C CA . ALA A 1 664 ? 15.883 5.634 -39.365 1.00 92.50 664 ALA A CA 1
ATOM 5042 C C . ALA A 1 664 ? 14.877 5.081 -40.386 1.00 92.50 664 ALA A C 1
ATOM 5044 O O . ALA A 1 664 ? 15.131 4.064 -41.037 1.00 92.50 664 ALA A O 1
ATOM 5045 N N . ARG A 1 665 ? 13.752 5.783 -40.588 1.00 93.44 665 ARG A N 1
ATOM 5046 C CA . ARG A 1 665 ? 12.782 5.425 -41.635 1.00 93.44 665 ARG A CA 1
ATOM 5047 C C . ARG A 1 665 ? 13.365 5.557 -43.038 1.00 93.44 665 ARG A C 1
ATOM 5049 O O . ARG A 1 665 ? 13.059 4.718 -43.881 1.00 93.44 665 ARG A O 1
ATOM 5056 N N . ALA A 1 666 ? 14.170 6.588 -43.289 1.00 94.38 666 ALA A N 1
ATOM 5057 C CA . ALA A 1 666 ? 14.791 6.815 -44.587 1.00 94.38 666 ALA A CA 1
ATOM 5058 C C . ALA A 1 666 ? 15.762 5.681 -44.951 1.00 94.38 666 ALA A C 1
ATOM 5060 O O . ALA A 1 666 ? 15.650 5.129 -46.046 1.00 94.38 666 ALA A O 1
ATOM 5061 N N . SER A 1 667 ? 16.624 5.267 -44.016 1.00 92.56 667 SER A N 1
ATOM 5062 C CA . SER A 1 667 ? 17.561 4.151 -44.206 1.00 92.56 667 SER A CA 1
ATOM 5063 C C . SER A 1 667 ? 16.834 2.825 -44.449 1.00 92.56 667 SER A C 1
ATOM 5065 O O . SER A 1 667 ? 17.183 2.074 -45.361 1.00 92.56 667 SER A O 1
ATOM 5067 N N . LEU A 1 668 ? 15.748 2.560 -43.713 1.00 94.06 668 LEU A N 1
ATOM 5068 C CA . LEU A 1 668 ? 14.912 1.379 -43.946 1.00 94.06 668 LEU A CA 1
ATOM 5069 C C . LEU A 1 668 ? 14.188 1.424 -45.304 1.00 94.06 668 LEU A C 1
ATOM 5071 O O . LEU A 1 668 ? 14.113 0.420 -46.006 1.00 94.06 668 LEU A O 1
ATOM 5075 N N . ALA A 1 669 ? 13.657 2.581 -45.703 1.00 93.81 669 ALA A N 1
ATOM 5076 C CA . ALA A 1 669 ? 13.026 2.744 -47.011 1.00 93.81 669 ALA A CA 1
ATOM 5077 C C . ALA A 1 669 ? 14.043 2.570 -48.152 1.00 93.81 669 ALA A C 1
ATOM 5079 O O . ALA A 1 669 ? 13.720 1.973 -49.181 1.00 93.81 669 ALA A O 1
ATOM 5080 N N . SER A 1 670 ? 15.271 3.059 -47.958 1.00 91.56 670 SER A N 1
ATOM 5081 C CA . SER A 1 670 ? 16.383 2.912 -48.897 1.00 91.56 670 SER A CA 1
ATOM 5082 C C . SER A 1 670 ? 16.705 1.438 -49.155 1.00 91.56 670 SER A C 1
ATOM 5084 O O . SER A 1 670 ? 16.704 1.012 -50.312 1.00 91.56 670 SER A O 1
ATOM 5086 N N . SER A 1 671 ? 16.870 0.635 -48.097 1.00 90.00 671 SER A N 1
ATOM 5087 C CA . SER A 1 671 ? 17.179 -0.798 -48.226 1.00 90.00 671 SER A CA 1
ATOM 5088 C C . SER A 1 671 ? 16.054 -1.616 -48.865 1.00 90.00 671 SER A C 1
ATOM 5090 O O . SER A 1 671 ? 16.314 -2.623 -49.520 1.00 90.00 671 SER A O 1
ATOM 5092 N N . GLN A 1 672 ? 14.805 -1.167 -48.729 1.00 91.88 672 GLN A N 1
ATOM 5093 C CA . GLN A 1 672 ? 13.630 -1.780 -49.355 1.00 91.88 672 GLN A CA 1
ATOM 5094 C C . GLN A 1 672 ? 13.423 -1.348 -50.818 1.00 91.88 672 GLN A C 1
ATOM 5096 O O . GLN A 1 672 ? 12.410 -1.701 -51.423 1.00 91.88 672 GLN A O 1
ATOM 5101 N N . GLY A 1 673 ? 14.329 -0.545 -51.388 1.00 89.56 673 GLY A N 1
ATOM 5102 C CA . GLY A 1 673 ? 14.199 -0.007 -52.746 1.00 89.56 673 GLY A CA 1
ATOM 5103 C C . GLY A 1 673 ? 13.122 1.076 -52.892 1.00 89.56 673 GLY A C 1
ATOM 5104 O O . GLY A 1 673 ? 12.804 1.498 -54.003 1.00 89.56 673 GLY A O 1
ATOM 5105 N N . GLN A 1 674 ? 12.556 1.578 -51.788 1.00 94.44 674 GLN A N 1
ATOM 5106 C CA . GLN A 1 674 ? 11.562 2.658 -51.784 1.00 94.44 674 GLN A CA 1
ATOM 5107 C C . GLN A 1 674 ? 12.255 4.026 -51.907 1.00 94.44 674 GLN A C 1
ATOM 5109 O O . GLN A 1 674 ? 12.115 4.899 -51.048 1.00 94.44 674 GLN A O 1
ATOM 5114 N N . HIS A 1 675 ? 13.009 4.231 -52.990 1.00 93.25 675 HIS A N 1
ATOM 5115 C CA . HIS A 1 675 ? 13.894 5.390 -53.155 1.00 93.25 675 HIS A CA 1
ATOM 5116 C C . HIS A 1 675 ? 13.165 6.736 -53.078 1.00 93.25 675 HIS A C 1
ATOM 5118 O O . HIS A 1 675 ? 13.674 7.665 -52.461 1.00 93.25 675 HIS A O 1
ATOM 5124 N N . LEU A 1 676 ? 11.947 6.854 -53.616 1.00 95.00 676 LEU A N 1
ATOM 5125 C CA . LEU A 1 676 ? 11.178 8.099 -53.507 1.00 95.00 676 LEU A CA 1
ATOM 5126 C C . LEU A 1 676 ? 10.856 8.453 -52.046 1.00 95.00 676 LEU A C 1
ATOM 5128 O O . LEU A 1 676 ? 10.959 9.611 -51.644 1.00 95.00 676 LEU A O 1
ATOM 5132 N N . ARG A 1 677 ? 10.477 7.454 -51.245 1.00 95.44 677 ARG A N 1
ATOM 5133 C CA . ARG A 1 677 ? 10.174 7.642 -49.824 1.00 95.44 677 ARG A CA 1
ATOM 5134 C C . ARG A 1 677 ? 11.437 7.990 -49.043 1.00 95.44 677 ARG A C 1
ATOM 5136 O O . ARG A 1 677 ? 11.419 8.956 -48.288 1.00 95.44 677 ARG A O 1
ATOM 5143 N N . ALA A 1 678 ? 12.530 7.266 -49.285 1.00 95.00 678 ALA A N 1
ATOM 5144 C CA . ALA A 1 678 ? 13.830 7.564 -48.689 1.00 95.00 678 ALA A CA 1
ATOM 5145 C C . ALA A 1 678 ? 14.273 9.003 -49.003 1.00 95.00 678 ALA A C 1
ATOM 5147 O O . ALA A 1 678 ? 14.647 9.744 -48.097 1.00 95.00 678 ALA A O 1
ATOM 5148 N N . ALA A 1 679 ? 14.140 9.444 -50.261 1.00 95.06 679 ALA A N 1
ATOM 5149 C CA . ALA A 1 679 ? 14.471 10.806 -50.675 1.00 95.06 679 ALA A CA 1
ATOM 5150 C C . ALA A 1 679 ? 13.682 11.862 -49.887 1.00 95.06 679 ALA A C 1
ATOM 5152 O O . ALA A 1 679 ? 14.248 12.849 -49.410 1.00 95.06 679 ALA A O 1
ATOM 5153 N N . GLN A 1 680 ? 12.376 11.642 -49.730 1.00 95.00 680 GLN A N 1
ATOM 5154 C CA . GLN A 1 680 ? 11.493 12.541 -48.991 1.00 95.00 680 GLN A CA 1
ATOM 5155 C C . GLN A 1 680 ? 11.817 12.569 -47.495 1.00 95.00 680 GLN A C 1
ATOM 5157 O O . GLN A 1 680 ? 11.881 13.656 -46.922 1.00 95.00 680 GLN A O 1
ATOM 5162 N N . ASP A 1 681 ? 12.039 11.411 -46.867 1.00 94.06 681 ASP A N 1
ATOM 5163 C CA . ASP A 1 681 ? 12.362 11.329 -45.441 1.00 94.06 681 ASP A CA 1
ATOM 5164 C C . ASP A 1 681 ? 13.749 11.948 -45.149 1.00 94.06 681 ASP A C 1
ATOM 5166 O O . ASP A 1 681 ? 13.833 12.811 -44.277 1.00 94.06 681 ASP A O 1
ATOM 5170 N N . TYR A 1 682 ? 14.811 11.660 -45.920 1.00 93.88 682 TYR A N 1
ATOM 5171 C CA . TYR A 1 682 ? 16.113 12.337 -45.738 1.00 93.88 682 TYR A CA 1
ATOM 5172 C C . TYR A 1 682 ? 16.013 13.858 -45.919 1.00 93.88 682 TYR A C 1
ATOM 5174 O O . TYR A 1 682 ? 16.544 14.617 -45.109 1.00 93.88 682 TYR A O 1
ATOM 5182 N N . GLY A 1 683 ? 15.291 14.320 -46.946 1.00 91.50 683 GLY A N 1
ATOM 5183 C CA . GLY A 1 683 ? 15.086 15.753 -47.179 1.00 91.50 683 GLY A CA 1
ATOM 5184 C C . GLY A 1 683 ? 14.250 16.417 -46.079 1.00 91.50 683 GLY A C 1
ATOM 5185 O O . GLY A 1 683 ? 14.472 17.577 -45.737 1.00 91.50 683 GLY A O 1
ATOM 5186 N N . ARG A 1 684 ? 13.302 15.687 -45.478 1.00 90.06 684 ARG A N 1
ATOM 5187 C CA . ARG A 1 684 ? 12.545 16.147 -44.308 1.00 90.06 684 ARG A CA 1
ATOM 5188 C C . ARG A 1 684 ? 13.437 16.237 -43.073 1.00 90.06 684 ARG A C 1
ATOM 5190 O O . ARG A 1 684 ? 13.353 17.241 -42.373 1.00 90.06 684 ARG A O 1
ATOM 5197 N N . ALA A 1 685 ? 14.287 15.240 -42.832 1.00 88.94 685 ALA A N 1
ATOM 5198 C CA . ALA A 1 685 ? 15.246 15.246 -41.729 1.00 88.94 685 ALA A CA 1
ATOM 5199 C C . ALA A 1 685 ? 16.216 16.437 -41.840 1.00 88.94 685 ALA A C 1
ATOM 5201 O O . ALA A 1 685 ? 16.421 17.148 -40.864 1.00 88.94 685 ALA A O 1
ATOM 5202 N N . ALA A 1 686 ? 16.715 16.739 -43.046 1.00 87.81 686 ALA A N 1
ATOM 5203 C CA . ALA A 1 686 ? 17.600 17.883 -43.300 1.00 87.81 686 ALA A CA 1
ATOM 5204 C C . ALA A 1 686 ? 16.950 19.259 -43.043 1.00 87.81 686 ALA A C 1
ATOM 5206 O O . ALA A 1 686 ? 17.648 20.251 -42.820 1.00 87.81 686 ALA A O 1
ATOM 5207 N N . LYS A 1 687 ? 15.614 19.338 -43.112 1.00 83.69 687 LYS A N 1
ATOM 5208 C CA . LYS A 1 687 ? 14.827 20.563 -42.880 1.00 83.69 687 LYS A CA 1
ATOM 5209 C C . LYS A 1 687 ? 14.342 20.704 -41.439 1.00 83.69 687 LYS A C 1
ATOM 5211 O O . LYS A 1 687 ? 13.909 21.790 -41.059 1.00 83.69 687 LYS A O 1
ATOM 5216 N N . GLN A 1 688 ? 14.374 19.633 -40.650 1.00 76.94 688 GLN A N 1
ATOM 5217 C CA . GLN A 1 688 ? 14.014 19.697 -39.240 1.00 76.94 688 GLN A CA 1
ATOM 5218 C C . GLN A 1 688 ? 15.113 20.431 -38.473 1.00 76.94 688 GLN A C 1
ATOM 5220 O O . GLN A 1 688 ? 16.256 19.990 -38.423 1.00 76.94 688 GLN A O 1
ATOM 5225 N N . GLN A 1 689 ? 14.752 21.560 -37.869 1.00 60.97 689 GLN A N 1
ATOM 5226 C CA . GLN A 1 689 ? 15.559 22.152 -36.809 1.00 60.97 689 GLN A CA 1
ATOM 5227 C C . GLN A 1 689 ? 15.335 21.328 -35.537 1.00 60.97 689 GLN A C 1
ATOM 5229 O O . GLN A 1 689 ? 14.213 20.874 -35.293 1.00 60.97 689 GLN A O 1
ATOM 5234 N N . GLY A 1 690 ? 16.397 21.103 -34.758 1.00 55.62 690 GLY A N 1
ATOM 5235 C CA . GLY A 1 690 ? 16.267 20.513 -33.424 1.00 55.62 690 GLY A CA 1
ATOM 5236 C C . GLY A 1 690 ? 15.237 21.286 -32.596 1.00 55.62 690 GLY A C 1
ATOM 5237 O O . GLY A 1 690 ? 14.998 22.471 -32.841 1.00 55.62 690 GLY A O 1
ATOM 5238 N N . ALA A 1 691 ? 14.571 20.612 -31.659 1.00 48.81 691 ALA A N 1
ATOM 5239 C CA . ALA A 1 691 ? 13.628 21.273 -30.768 1.00 48.81 691 ALA A CA 1
ATOM 5240 C C . ALA A 1 691 ? 14.380 22.332 -29.943 1.00 48.81 691 ALA A C 1
ATOM 5242 O O . ALA A 1 691 ? 15.135 21.998 -29.038 1.00 48.81 691 ALA A O 1
ATOM 5243 N N . VAL A 1 692 ? 14.168 23.609 -30.272 1.00 41.81 692 VAL A N 1
ATOM 5244 C CA . VAL A 1 692 ? 14.896 24.761 -29.710 1.00 41.81 692 VAL A CA 1
ATOM 5245 C C . VAL A 1 692 ? 14.829 24.806 -28.173 1.00 41.81 692 VAL A C 1
ATOM 5247 O O . VAL A 1 692 ? 15.753 25.307 -27.536 1.00 41.81 692 VAL A O 1
ATOM 5250 N N . ASP A 1 693 ? 13.795 24.208 -27.577 1.00 42.88 693 ASP A N 1
ATOM 5251 C CA . ASP A 1 693 ? 13.511 24.265 -26.140 1.00 42.88 693 ASP A CA 1
ATOM 5252 C C . ASP A 1 693 ? 14.182 23.157 -25.300 1.00 42.88 693 ASP A C 1
ATOM 5254 O O . ASP A 1 693 ? 14.195 23.246 -24.072 1.00 42.88 693 ASP A O 1
ATOM 5258 N N . ALA A 1 694 ? 14.777 22.129 -25.915 1.00 47.19 694 ALA A N 1
ATOM 5259 C CA . ALA A 1 694 ? 15.446 21.041 -25.198 1.00 47.19 694 ALA A CA 1
ATOM 5260 C C . ALA A 1 694 ? 16.967 21.271 -25.188 1.00 47.19 694 ALA A C 1
ATOM 5262 O O . ALA A 1 694 ? 17.686 20.864 -26.097 1.00 47.19 694 ALA A O 1
ATOM 5263 N N . LYS A 1 695 ? 17.469 21.964 -24.157 1.00 43.25 695 LYS A N 1
ATOM 5264 C CA . LYS A 1 695 ? 18.893 22.339 -24.014 1.00 43.25 695 LYS A CA 1
ATOM 5265 C C . LYS A 1 695 ? 19.885 21.173 -24.154 1.00 43.25 695 LYS A C 1
ATOM 5267 O O . LYS A 1 695 ? 21.006 21.428 -24.576 1.00 43.25 695 LYS A O 1
ATOM 5272 N N . GLU A 1 696 ? 19.482 19.943 -23.837 1.00 47.00 696 GLU A N 1
ATOM 5273 C CA . GLU A 1 696 ? 20.355 18.758 -23.869 1.00 47.00 696 GLU A CA 1
ATOM 5274 C C . GLU A 1 696 ? 20.124 17.857 -25.099 1.00 47.00 696 GLU A C 1
ATOM 5276 O O . GLU A 1 696 ? 21.084 17.304 -25.625 1.00 47.00 696 GLU A O 1
ATOM 5281 N N . ASP A 1 697 ? 18.913 17.813 -25.678 1.00 48.44 697 ASP A N 1
ATOM 5282 C CA . ASP A 1 697 ? 18.696 17.193 -27.005 1.00 48.44 697 ASP A CA 1
ATOM 5283 C C . ASP A 1 697 ? 19.303 18.033 -28.150 1.00 48.44 697 ASP A C 1
ATOM 5285 O O . ASP A 1 697 ? 19.499 17.547 -29.269 1.00 48.44 697 ASP A O 1
ATOM 5289 N N . ASN A 1 698 ? 19.629 19.299 -27.871 1.00 46.34 698 ASN A N 1
ATOM 5290 C CA . ASN A 1 698 ? 20.313 20.211 -28.787 1.00 46.34 698 ASN A CA 1
ATOM 5291 C C . ASN A 1 698 ? 21.789 19.864 -29.035 1.00 46.34 698 ASN A C 1
ATOM 5293 O O . ASN A 1 698 ? 22.362 20.425 -29.968 1.00 46.34 698 ASN A O 1
ATOM 5297 N N . GLU A 1 699 ? 22.401 18.941 -28.280 1.00 47.50 699 GLU A N 1
ATOM 5298 C CA . GLU A 1 699 ? 23.775 18.481 -28.558 1.00 47.50 699 GLU A CA 1
ATOM 5299 C C . GLU A 1 699 ? 23.892 17.836 -29.957 1.00 47.50 699 GLU A C 1
ATOM 5301 O O . GLU A 1 699 ? 24.970 17.808 -30.543 1.00 47.50 699 GLU A O 1
ATOM 5306 N N . PHE A 1 700 ? 22.768 17.397 -30.546 1.00 51.53 700 PHE A N 1
ATOM 5307 C CA . PHE A 1 700 ? 22.735 16.738 -31.856 1.00 51.53 700 PHE A CA 1
ATOM 5308 C C . PHE A 1 700 ? 21.586 17.207 -32.755 1.00 51.53 700 PHE A C 1
ATOM 5310 O O . PHE A 1 700 ? 21.069 16.434 -33.571 1.00 51.53 700 PHE A O 1
ATOM 5317 N N . ALA A 1 701 ? 21.172 18.474 -32.638 1.00 62.34 701 ALA A N 1
ATOM 5318 C CA . ALA A 1 701 ? 20.485 19.110 -33.756 1.00 62.34 701 ALA A CA 1
ATOM 5319 C C . ALA A 1 701 ? 21.395 18.989 -34.990 1.00 62.34 701 ALA A C 1
ATOM 5321 O O . ALA A 1 701 ? 22.591 19.251 -34.883 1.00 62.34 701 ALA A O 1
ATOM 5322 N N . PHE A 1 702 ? 20.859 18.562 -36.140 1.00 76.75 702 PHE A N 1
ATOM 5323 C CA . PHE A 1 702 ? 21.678 18.423 -37.344 1.00 76.75 702 PHE A CA 1
ATOM 5324 C C . PHE A 1 702 ? 22.323 19.769 -37.675 1.00 76.75 702 PHE A C 1
ATOM 5326 O O . PHE A 1 702 ? 21.639 20.721 -38.069 1.00 76.75 702 PHE A O 1
ATOM 5333 N N . ASP A 1 703 ? 23.640 19.839 -37.494 1.00 79.06 703 ASP A N 1
ATOM 5334 C CA . ASP A 1 703 ? 24.425 20.999 -37.878 1.00 79.06 703 ASP A CA 1
ATOM 5335 C C . ASP A 1 703 ? 24.418 21.168 -39.407 1.00 79.06 703 ASP A C 1
ATOM 5337 O O . ASP A 1 703 ? 23.781 20.425 -40.165 1.00 79.06 703 ASP A O 1
ATOM 5341 N N . PHE A 1 704 ? 25.120 22.190 -39.886 1.00 81.19 704 PHE A N 1
ATOM 5342 C CA . PHE A 1 704 ? 25.190 22.449 -41.316 1.00 81.19 704 PHE A CA 1
ATOM 5343 C C . PHE A 1 704 ? 25.756 21.257 -42.113 1.00 81.19 704 PHE A C 1
ATOM 5345 O O . PHE A 1 704 ? 25.229 20.947 -43.182 1.00 81.19 704 PHE A O 1
ATOM 5352 N N . GLU A 1 705 ? 26.773 20.563 -41.597 1.00 82.69 705 GLU A N 1
ATOM 5353 C CA . GLU A 1 705 ? 27.408 19.432 -42.282 1.00 82.69 705 GLU A CA 1
ATOM 5354 C C . GLU A 1 705 ? 26.458 18.238 -42.379 1.00 82.69 705 GLU A C 1
ATOM 5356 O O . GLU A 1 705 ? 26.265 17.681 -43.466 1.00 82.69 705 GLU A O 1
ATOM 5361 N N . HIS A 1 706 ? 25.768 17.912 -41.284 1.00 85.88 706 HIS A N 1
ATOM 5362 C CA . HIS A 1 706 ? 24.760 16.860 -41.265 1.00 85.88 706 HIS A CA 1
ATOM 5363 C C . HIS A 1 706 ? 23.620 17.164 -42.242 1.00 85.88 706 HIS A C 1
ATOM 5365 O O . HIS A 1 706 ? 23.174 16.283 -42.980 1.00 85.88 706 HIS A O 1
ATOM 5371 N N . ARG A 1 707 ? 23.158 18.420 -42.302 1.00 86.69 707 ARG A N 1
ATOM 5372 C CA . ARG A 1 707 ? 22.103 18.837 -43.239 1.00 86.69 707 ARG A CA 1
ATOM 5373 C C . ARG A 1 707 ? 22.542 18.697 -44.692 1.00 86.69 707 ARG A C 1
ATOM 5375 O O . ARG A 1 707 ? 21.767 18.192 -45.505 1.00 86.69 707 ARG A O 1
ATOM 5382 N N . VAL A 1 708 ? 23.775 19.084 -45.026 1.00 87.94 708 VAL A N 1
ATOM 5383 C CA . VAL A 1 708 ? 24.334 18.893 -46.375 1.00 87.94 708 VAL A CA 1
ATOM 5384 C C . VAL A 1 708 ? 24.439 17.403 -46.714 1.00 87.94 708 VAL A C 1
ATOM 5386 O O . VAL A 1 708 ? 24.043 17.002 -47.811 1.00 87.94 708 VAL A O 1
ATOM 5389 N N . ALA A 1 709 ? 24.892 16.562 -45.782 1.00 89.38 709 ALA A N 1
ATOM 5390 C CA . ALA A 1 709 ? 24.972 15.115 -45.974 1.00 89.38 709 ALA A CA 1
ATOM 5391 C C . ALA A 1 709 ? 23.588 14.461 -46.169 1.00 89.38 709 ALA A C 1
ATOM 5393 O O . ALA A 1 709 ? 23.406 13.672 -47.099 1.00 89.38 709 ALA A O 1
ATOM 5394 N N . LEU A 1 710 ? 22.579 14.833 -45.378 1.00 91.56 710 LEU A N 1
ATOM 5395 C CA . LEU A 1 710 ? 21.200 14.349 -45.539 1.00 91.56 710 LEU A CA 1
ATOM 5396 C C . LEU A 1 710 ? 20.579 14.813 -46.857 1.00 91.56 710 LEU A C 1
ATOM 5398 O O . LEU A 1 710 ? 19.960 14.024 -47.571 1.00 91.56 710 LEU A O 1
ATOM 5402 N N . ASN A 1 711 ? 20.788 16.076 -47.224 1.00 92.12 711 ASN A N 1
ATOM 5403 C CA . ASN A 1 711 ? 20.352 16.599 -48.512 1.00 92.12 711 ASN A CA 1
ATOM 5404 C C . ASN A 1 711 ? 21.053 15.880 -49.678 1.00 92.12 711 ASN A C 1
ATOM 5406 O O . ASN A 1 711 ? 20.423 15.618 -50.702 1.00 92.12 711 ASN A O 1
ATOM 5410 N N . ARG A 1 712 ? 22.321 15.476 -49.521 1.00 91.88 712 ARG A N 1
ATOM 5411 C CA . ARG A 1 712 ? 23.040 14.668 -50.518 1.00 91.88 712 ARG A CA 1
ATOM 5412 C C . ARG A 1 712 ? 22.390 13.297 -50.674 1.00 91.88 712 ARG A C 1
ATOM 5414 O O . ARG A 1 712 ? 22.168 12.862 -51.802 1.00 91.88 712 ARG A O 1
ATOM 5421 N N . LYS A 1 713 ? 22.042 12.633 -49.570 1.00 92.38 713 LYS A N 1
ATOM 5422 C CA . LYS A 1 713 ? 21.309 11.354 -49.599 1.00 92.38 713 LYS A CA 1
ATOM 5423 C C . LYS A 1 713 ? 19.937 11.499 -50.251 1.00 92.38 713 LYS A C 1
ATOM 5425 O O . LYS A 1 713 ? 19.576 10.700 -51.112 1.00 92.38 713 LYS A O 1
ATOM 5430 N N . SER A 1 714 ? 19.208 12.562 -49.909 1.00 94.50 714 SER A N 1
ATOM 5431 C CA . SER A 1 714 ? 17.926 12.903 -50.533 1.00 94.50 714 SER A CA 1
ATOM 5432 C C . SER A 1 714 ? 18.064 13.063 -52.050 1.00 94.50 714 SER A C 1
ATOM 5434 O O . SER A 1 714 ? 17.325 12.436 -52.810 1.00 94.50 714 SER A O 1
ATOM 5436 N N . LEU A 1 715 ? 19.071 13.820 -52.497 1.00 94.00 715 LEU A N 1
ATOM 5437 C CA . LEU A 1 715 ? 19.368 14.052 -53.909 1.00 94.00 715 LEU A CA 1
ATOM 5438 C C . LEU A 1 715 ? 19.665 12.752 -54.668 1.00 94.00 715 LEU A C 1
ATOM 5440 O O . LEU A 1 715 ? 19.110 12.519 -55.743 1.00 94.00 715 LEU A O 1
ATOM 5444 N N . ILE A 1 716 ? 20.513 11.894 -54.097 1.00 91.19 716 ILE A N 1
ATOM 5445 C CA . ILE A 1 716 ? 20.864 10.589 -54.671 1.00 91.19 716 ILE A CA 1
ATOM 5446 C C . ILE A 1 716 ? 19.609 9.718 -54.833 1.00 91.19 716 ILE A C 1
ATOM 5448 O O . ILE A 1 716 ? 19.390 9.129 -55.891 1.00 91.19 716 ILE A O 1
ATOM 5452 N N . HIS A 1 717 ? 18.728 9.683 -53.834 1.00 94.25 717 HIS A N 1
ATOM 5453 C CA . HIS A 1 717 ? 17.496 8.899 -53.909 1.00 94.25 717 HIS A CA 1
ATOM 5454 C C . HIS A 1 717 ? 16.421 9.494 -54.836 1.00 94.25 717 HIS A C 1
ATOM 5456 O O . HIS A 1 717 ? 15.671 8.737 -55.465 1.00 94.25 717 HIS A O 1
ATOM 5462 N N . TYR A 1 718 ? 16.366 10.819 -55.012 1.00 95.69 718 TYR A N 1
ATOM 5463 C CA . TYR A 1 718 ? 15.562 11.422 -56.084 1.00 95.69 718 TYR A CA 1
ATOM 5464 C C . TYR A 1 718 ? 16.075 11.009 -57.468 1.00 95.69 718 TYR A C 1
ATOM 5466 O O . TYR A 1 718 ? 15.274 10.699 -58.348 1.00 95.69 718 TYR A O 1
ATOM 5474 N N . ALA A 1 719 ? 17.397 10.915 -57.642 1.00 92.69 719 ALA A N 1
ATOM 5475 C CA . ALA A 1 719 ? 17.995 10.416 -58.876 1.00 92.69 719 ALA A CA 1
ATOM 5476 C C . ALA A 1 719 ? 17.638 8.941 -59.137 1.00 92.69 719 ALA A C 1
ATOM 5478 O O . ALA A 1 719 ? 17.257 8.598 -60.254 1.00 92.69 719 ALA A O 1
ATOM 5479 N N . PHE A 1 720 ? 17.697 8.078 -58.115 1.00 93.00 720 PHE A N 1
ATOM 5480 C CA . PHE A 1 720 ? 17.303 6.666 -58.237 1.00 93.00 720 PHE A CA 1
ATOM 5481 C C . PHE A 1 720 ? 15.819 6.472 -58.570 1.00 93.00 720 PHE A C 1
ATOM 5483 O O . PHE A 1 720 ? 15.473 5.560 -59.315 1.00 93.00 720 PHE A O 1
ATOM 5490 N N . SER A 1 721 ? 14.940 7.328 -58.044 1.00 93.19 721 SER A N 1
ATOM 5491 C CA . SER A 1 721 ? 13.495 7.266 -58.316 1.00 93.19 721 SER A CA 1
ATOM 5492 C C . SER A 1 721 ? 13.074 7.932 -59.632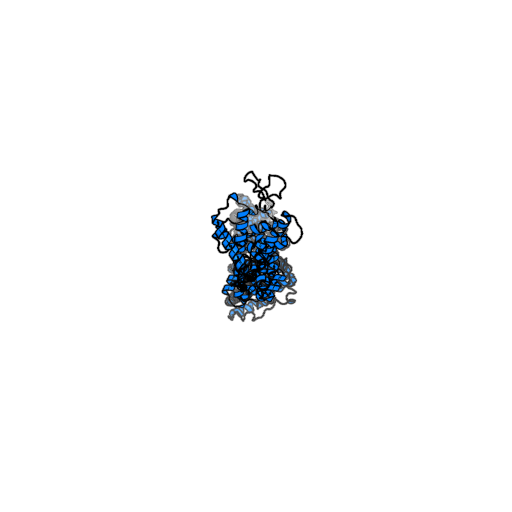 1.00 93.19 721 SER A C 1
ATOM 5494 O O . SER A 1 721 ? 11.912 7.824 -60.014 1.00 93.19 721 SER A O 1
ATOM 5496 N N . GLY A 1 722 ? 13.994 8.597 -60.340 1.00 91.19 722 GLY A N 1
ATOM 5497 C CA . GLY A 1 722 ? 13.695 9.314 -61.581 1.00 91.19 722 GLY A CA 1
ATOM 5498 C C . GLY A 1 722 ? 12.953 10.641 -61.384 1.00 91.19 722 GLY A C 1
ATOM 5499 O O . GLY A 1 722 ? 12.449 11.218 -62.345 1.00 91.19 722 GLY A O 1
ATOM 5500 N N . GLU A 1 723 ? 12.902 11.162 -60.158 1.00 94.50 723 GLU A N 1
ATOM 5501 C CA . GLU A 1 723 ? 12.293 12.452 -59.814 1.00 94.50 723 GLU A CA 1
ATOM 5502 C C . GLU A 1 723 ? 13.258 13.613 -60.108 1.00 94.50 723 GLU A C 1
ATOM 5504 O O . GLU A 1 723 ? 13.667 14.377 -59.228 1.00 94.50 723 GLU A O 1
ATOM 5509 N N . TRP A 1 724 ? 13.642 13.755 -61.379 1.00 93.88 724 TRP A N 1
ATOM 5510 C CA . TRP A 1 724 ? 14.690 14.685 -61.822 1.00 93.88 724 TRP A CA 1
ATOM 5511 C C . TRP A 1 724 ? 14.412 16.140 -61.452 1.00 93.88 724 TRP A C 1
ATOM 5513 O O . TRP A 1 724 ? 15.330 16.882 -61.116 1.00 93.88 724 TRP A O 1
ATOM 5523 N N . LYS A 1 725 ? 13.138 16.547 -61.506 1.00 93.31 725 LYS A N 1
ATOM 5524 C CA . LYS A 1 725 ? 12.727 17.908 -61.155 1.00 93.31 725 LYS A CA 1
ATOM 5525 C C . LYS A 1 725 ? 13.040 18.211 -59.689 1.00 93.31 725 LYS A C 1
ATOM 5527 O O . LYS A 1 725 ? 13.719 19.186 -59.409 1.00 93.31 725 LYS A O 1
ATOM 5532 N N . ARG A 1 726 ? 12.621 17.331 -58.771 1.00 94.00 726 ARG A N 1
ATOM 5533 C CA . ARG A 1 726 ? 12.873 17.493 -57.330 1.00 94.00 726 ARG A CA 1
ATOM 5534 C C . ARG A 1 726 ? 14.363 17.450 -56.999 1.00 94.00 726 ARG A C 1
ATOM 5536 O O . ARG A 1 726 ? 14.799 18.172 -56.111 1.00 94.00 726 ARG A O 1
ATOM 5543 N N . ALA A 1 727 ? 15.135 16.637 -57.721 1.00 93.56 727 ALA A N 1
ATOM 5544 C CA . ALA A 1 727 ? 16.589 16.608 -57.598 1.00 93.56 727 ALA A CA 1
ATOM 5545 C C . ALA A 1 727 ? 17.226 17.960 -57.976 1.00 93.56 727 ALA A C 1
ATOM 5547 O O . ALA A 1 727 ? 18.045 18.482 -57.225 1.00 93.56 727 ALA A O 1
ATOM 5548 N N . ILE A 1 728 ? 16.835 18.550 -59.109 1.00 92.44 728 ILE A N 1
ATOM 5549 C CA . ILE A 1 728 ? 17.362 19.851 -59.553 1.00 92.44 728 ILE A CA 1
ATOM 5550 C C . ILE A 1 728 ? 16.904 20.988 -58.643 1.00 92.44 728 ILE A C 1
ATOM 5552 O O . ILE A 1 728 ? 17.727 21.824 -58.276 1.00 92.44 728 ILE A O 1
ATOM 5556 N N . ASP A 1 729 ? 15.628 21.003 -58.254 1.00 93.56 729 ASP A N 1
ATOM 5557 C CA . ASP A 1 729 ? 15.089 21.992 -57.318 1.00 93.56 729 ASP A CA 1
ATOM 5558 C C . ASP A 1 729 ? 15.902 21.970 -56.010 1.00 93.56 729 ASP A C 1
ATOM 5560 O O . ASP A 1 729 ? 16.391 23.005 -55.574 1.00 93.56 729 ASP A O 1
ATOM 5564 N N . LEU A 1 730 ? 16.189 20.780 -55.464 1.00 92.88 730 LEU A N 1
ATOM 5565 C CA . LEU A 1 730 ? 17.013 20.628 -54.261 1.00 92.88 730 LEU A CA 1
ATOM 5566 C C . LEU A 1 730 ? 18.449 21.162 -54.434 1.00 92.88 730 LEU A C 1
ATOM 5568 O O . LEU A 1 730 ? 18.971 21.801 -53.526 1.00 92.88 730 LEU A O 1
ATOM 5572 N N . VAL A 1 731 ? 19.093 20.929 -55.584 1.00 91.44 731 VAL A N 1
ATOM 5573 C CA . VAL A 1 731 ? 20.442 21.467 -55.876 1.00 91.44 731 VAL A CA 1
ATOM 5574 C C . VAL A 1 731 ? 20.439 22.995 -55.976 1.00 91.44 731 VAL A C 1
ATOM 5576 O O . VAL A 1 731 ? 21.419 23.635 -55.597 1.00 91.44 731 VAL A O 1
ATOM 5579 N N . ASN A 1 732 ? 19.365 23.579 -56.508 1.00 89.62 732 ASN A N 1
ATOM 5580 C CA . ASN A 1 732 ? 19.230 25.026 -56.653 1.00 89.62 732 ASN A CA 1
ATOM 5581 C C . ASN A 1 732 ? 18.905 25.711 -55.321 1.00 89.62 732 ASN A C 1
ATOM 5583 O O . ASN A 1 732 ? 19.433 26.790 -55.053 1.00 89.62 732 ASN A O 1
ATOM 5587 N N . ASP A 1 733 ? 18.064 25.076 -54.504 1.00 89.12 733 ASP A N 1
ATOM 5588 C CA . ASP A 1 733 ? 17.621 25.593 -53.209 1.00 89.12 733 ASP A CA 1
ATOM 5589 C C . ASP A 1 733 ? 18.740 25.545 -52.151 1.00 89.12 733 ASP A C 1
ATOM 5591 O O . ASP A 1 733 ? 18.783 26.386 -51.254 1.00 89.12 733 ASP A O 1
ATOM 5595 N N . GLU A 1 734 ? 19.666 24.587 -52.257 1.00 87.94 734 GLU A N 1
ATOM 5596 C CA . GLU A 1 734 ? 20.722 24.346 -51.268 1.00 87.94 734 GLU A CA 1
ATOM 5597 C C . GLU A 1 734 ? 22.121 24.575 -51.879 1.00 87.94 734 GLU A C 1
ATOM 5599 O O . GLU A 1 734 ? 22.733 23.650 -52.423 1.00 87.94 734 GLU A O 1
ATOM 5604 N N . PRO A 1 735 ? 22.706 25.785 -51.771 1.00 80.56 735 PRO A N 1
ATOM 5605 C CA . PRO A 1 735 ? 23.971 26.117 -52.435 1.00 80.56 735 PRO A CA 1
ATOM 5606 C C . PRO A 1 735 ? 25.155 25.239 -51.992 1.00 80.56 735 PRO A C 1
ATOM 5608 O O . PRO A 1 735 ? 26.070 25.008 -52.785 1.00 80.56 735 PRO A O 1
ATOM 5611 N N . GLY A 1 736 ? 25.122 24.698 -50.766 1.00 80.62 736 GLY A N 1
ATOM 5612 C CA . GLY A 1 736 ? 26.128 23.756 -50.258 1.00 80.62 736 GLY A CA 1
ATOM 5613 C C . GLY A 1 736 ? 26.117 22.385 -50.949 1.00 80.62 736 GLY A C 1
ATOM 5614 O O . GLY A 1 736 ? 27.139 21.704 -50.976 1.00 80.62 736 GLY A O 1
ATOM 5615 N N . LEU A 1 737 ? 25.002 21.979 -51.570 1.00 83.44 737 LEU A N 1
ATOM 5616 C CA . LEU A 1 737 ? 24.944 20.740 -52.354 1.00 83.44 737 LEU A CA 1
ATOM 5617 C C . LEU A 1 737 ? 25.690 20.863 -53.675 1.00 83.44 737 LEU A C 1
ATOM 5619 O O . LEU A 1 737 ? 26.342 19.915 -54.109 1.00 83.44 737 LEU A O 1
ATOM 5623 N N . LYS A 1 738 ? 25.600 22.029 -54.319 1.00 82.06 738 LYS A N 1
ATOM 5624 C CA . LYS A 1 738 ? 26.213 22.259 -55.628 1.00 82.06 738 LYS A CA 1
ATOM 5625 C C . LYS A 1 738 ? 27.733 22.105 -55.583 1.00 82.06 738 LYS A C 1
ATOM 5627 O O . LYS A 1 738 ? 28.312 21.601 -56.538 1.00 82.06 738 LYS A O 1
ATOM 5632 N N . THR A 1 739 ? 28.363 22.506 -54.480 1.00 82.12 739 THR A N 1
ATOM 5633 C CA . THR A 1 739 ? 29.809 22.351 -54.257 1.00 82.12 739 THR A CA 1
ATOM 5634 C C . THR A 1 739 ? 30.193 20.952 -53.776 1.00 82.12 739 THR A C 1
ATOM 5636 O O . THR A 1 739 ? 31.299 20.502 -54.055 1.00 82.12 739 THR A O 1
ATOM 5639 N N . ALA A 1 740 ? 29.294 20.247 -53.082 1.00 81.81 740 ALA A N 1
ATOM 5640 C CA . ALA A 1 740 ? 29.542 18.901 -52.565 1.00 81.81 740 ALA A CA 1
ATOM 5641 C C . ALA A 1 740 ? 29.382 17.784 -53.620 1.00 81.81 740 ALA A C 1
ATOM 5643 O O . ALA A 1 740 ? 29.784 16.644 -53.372 1.00 81.81 740 ALA A O 1
ATOM 5644 N N . MET A 1 741 ? 28.749 18.063 -54.768 1.00 87.31 741 MET A N 1
ATOM 5645 C CA . MET A 1 741 ? 28.483 17.076 -55.823 1.00 87.31 741 MET A CA 1
ATOM 5646 C C . MET A 1 741 ? 29.529 17.112 -56.940 1.00 87.31 741 MET A C 1
ATOM 5648 O O . MET A 1 741 ? 30.094 18.151 -57.264 1.00 87.31 741 MET A O 1
ATOM 5652 N N . THR A 1 742 ? 29.742 15.966 -57.594 1.00 89.50 742 THR A N 1
ATOM 5653 C CA . THR A 1 742 ? 30.612 15.897 -58.779 1.00 89.50 742 THR A CA 1
ATOM 5654 C C . THR A 1 742 ? 29.934 16.510 -60.004 1.00 89.50 742 THR A C 1
ATOM 5656 O O . THR A 1 742 ? 28.731 16.335 -60.215 1.00 89.50 742 THR A O 1
ATOM 5659 N N . GLU A 1 743 ? 30.717 17.153 -60.874 1.00 88.88 743 GLU A N 1
ATOM 5660 C CA . GLU A 1 743 ? 30.211 17.728 -62.129 1.00 88.88 743 GLU A CA 1
ATOM 5661 C C . GLU A 1 743 ? 29.531 16.680 -63.022 1.00 88.88 743 GLU A C 1
ATOM 5663 O O . GLU A 1 743 ? 28.523 16.972 -63.659 1.00 88.88 743 GLU A O 1
ATOM 5668 N N . ARG A 1 744 ? 30.022 15.431 -63.013 1.00 90.69 744 ARG A N 1
ATOM 5669 C CA . ARG A 1 744 ? 29.427 14.313 -63.767 1.00 90.69 744 ARG A CA 1
ATOM 5670 C C . ARG A 1 744 ? 28.029 13.951 -63.272 1.00 90.69 744 ARG A C 1
ATOM 5672 O O . ARG A 1 744 ? 27.138 13.730 -64.086 1.00 90.69 744 ARG A O 1
ATOM 5679 N N . PHE A 1 745 ? 27.817 13.934 -61.956 1.00 92.56 745 PHE A N 1
ATOM 5680 C CA . PHE A 1 745 ? 26.498 13.660 -61.387 1.00 92.56 745 PHE A CA 1
ATOM 5681 C C . PHE A 1 745 ? 25.511 14.800 -61.675 1.00 92.56 745 PHE A C 1
ATOM 5683 O O . PHE A 1 745 ? 24.364 14.556 -62.046 1.00 92.56 745 PHE A O 1
ATOM 5690 N N . LEU A 1 746 ? 25.967 16.054 -61.587 1.00 92.00 746 LEU A N 1
ATOM 5691 C CA . LEU A 1 746 ? 25.155 17.218 -61.956 1.00 92.00 746 LEU A CA 1
ATOM 5692 C C . LEU A 1 746 ? 24.816 17.224 -63.454 1.00 92.00 746 LEU A C 1
ATOM 5694 O O . LEU A 1 746 ? 23.680 17.518 -63.825 1.00 92.00 746 LEU A O 1
ATOM 5698 N N . LEU A 1 747 ? 25.768 16.859 -64.319 1.00 93.94 747 LEU A N 1
ATOM 5699 C CA . LEU A 1 747 ? 25.532 16.672 -65.751 1.00 93.94 747 LEU A CA 1
ATOM 5700 C C . LEU A 1 747 ? 24.470 15.593 -65.991 1.00 93.94 747 LEU A C 1
ATOM 5702 O O . LEU A 1 747 ? 23.527 15.828 -66.746 1.00 93.94 747 LEU A O 1
ATOM 5706 N N . TYR A 1 748 ? 24.589 14.449 -65.313 1.00 95.31 748 TYR A N 1
ATOM 5707 C CA . TYR A 1 748 ? 23.619 13.360 -65.375 1.00 95.31 748 TYR A CA 1
ATOM 5708 C C . TYR A 1 748 ? 22.201 13.818 -65.015 1.00 95.31 748 TYR A C 1
ATOM 5710 O O . TYR A 1 748 ? 21.267 13.568 -65.782 1.00 95.31 748 TYR A O 1
ATOM 5718 N N . LEU A 1 749 ? 22.034 14.544 -63.905 1.00 94.62 749 LEU A N 1
ATOM 5719 C CA . LEU A 1 749 ? 20.734 15.071 -63.481 1.00 94.62 749 LEU A CA 1
ATOM 5720 C C . LEU A 1 749 ? 20.160 16.081 -64.479 1.00 94.62 749 LEU A C 1
ATOM 5722 O O . LEU A 1 749 ? 19.000 15.956 -64.871 1.00 94.62 749 LEU A O 1
ATOM 5726 N N . ASN A 1 750 ? 20.970 17.048 -64.922 1.00 93.75 750 ASN A N 1
ATOM 5727 C CA . ASN A 1 750 ? 20.537 18.096 -65.848 1.00 93.75 750 ASN A CA 1
ATOM 5728 C C . ASN A 1 750 ? 20.087 17.513 -67.188 1.00 93.75 750 ASN A C 1
ATOM 5730 O O . ASN A 1 750 ? 18.982 17.792 -67.646 1.00 93.75 750 ASN A O 1
ATOM 5734 N N . VAL A 1 751 ? 20.903 16.646 -67.790 1.00 95.31 751 VAL A N 1
ATOM 5735 C CA . VAL A 1 751 ? 20.564 15.965 -69.046 1.00 95.31 751 VAL A CA 1
ATOM 5736 C C . VAL A 1 751 ? 19.309 15.115 -68.875 1.00 95.31 751 VAL A C 1
ATOM 5738 O O . VAL A 1 751 ? 18.425 15.154 -69.734 1.00 95.31 751 VAL A O 1
ATOM 5741 N N . SER A 1 752 ? 19.211 14.369 -67.769 1.00 95.38 752 SER A N 1
ATOM 5742 C CA . SER A 1 752 ? 18.067 13.494 -67.514 1.00 95.38 752 SER A CA 1
ATOM 5743 C C . SER A 1 752 ? 16.774 14.285 -67.353 1.00 95.38 752 SER A C 1
ATOM 5745 O O . SER A 1 752 ? 15.771 13.935 -67.968 1.00 95.38 752 SER A O 1
ATOM 5747 N N . HIS A 1 753 ? 16.803 15.396 -66.616 1.00 95.69 753 HIS A N 1
ATOM 5748 C CA . HIS A 1 753 ? 15.661 16.293 -66.469 1.00 95.69 753 HIS A CA 1
ATOM 5749 C C . HIS A 1 753 ? 15.244 16.937 -67.794 1.00 95.69 753 HIS A C 1
ATOM 5751 O O . HIS A 1 753 ? 14.070 16.887 -68.161 1.00 95.69 753 HIS A O 1
ATOM 5757 N N . THR A 1 754 ? 16.195 17.520 -68.533 1.00 93.69 754 THR A N 1
ATOM 5758 C CA . THR A 1 754 ? 15.916 18.196 -69.807 1.00 93.69 754 THR A CA 1
ATOM 5759 C C . THR A 1 754 ? 15.320 17.223 -70.825 1.00 93.69 754 THR A C 1
ATOM 5761 O O . THR A 1 754 ? 14.334 17.547 -71.486 1.00 93.69 754 THR A O 1
ATOM 5764 N N . ALA A 1 755 ? 15.858 16.004 -70.906 1.00 93.62 755 ALA A N 1
ATOM 5765 C CA . ALA A 1 755 ? 15.322 14.972 -71.784 1.00 93.62 755 ALA A CA 1
ATOM 5766 C C . ALA A 1 755 ? 13.958 14.448 -71.309 1.00 93.62 755 ALA A C 1
ATOM 5768 O O . ALA A 1 755 ? 13.077 14.228 -72.137 1.00 93.62 755 ALA A O 1
ATOM 5769 N N . HIS A 1 756 ? 13.762 14.280 -69.998 1.00 92.50 756 HIS A N 1
ATOM 5770 C CA . HIS A 1 756 ? 12.487 13.844 -69.423 1.00 92.50 756 HIS A CA 1
ATOM 5771 C C . HIS A 1 756 ? 11.352 14.848 -69.686 1.00 92.50 756 HIS A C 1
ATOM 5773 O O . HIS A 1 756 ? 10.224 14.440 -69.939 1.00 92.50 756 HIS A O 1
ATOM 5779 N N . ASN A 1 757 ? 11.659 16.148 -69.728 1.00 90.94 757 ASN A N 1
ATOM 5780 C CA . ASN A 1 757 ? 10.701 17.206 -70.075 1.00 90.94 757 ASN A CA 1
ATOM 5781 C C . ASN A 1 757 ? 10.416 17.321 -71.590 1.00 90.94 757 ASN A C 1
ATOM 5783 O O . ASN A 1 757 ? 9.739 18.255 -72.015 1.00 90.94 757 ASN A O 1
ATOM 5787 N N . GLY A 1 758 ? 10.948 16.417 -72.420 1.00 88.94 758 GLY A N 1
ATOM 5788 C CA . GLY A 1 758 ? 10.727 16.394 -73.870 1.00 88.94 758 GLY A CA 1
ATOM 5789 C C . GLY A 1 758 ? 11.700 17.242 -74.697 1.00 88.94 758 GLY A C 1
ATOM 5790 O O . GLY A 1 758 ? 11.671 17.162 -75.922 1.00 88.94 758 GLY A O 1
ATOM 5791 N N . ALA A 1 759 ? 12.612 17.995 -74.073 1.00 93.50 759 ALA A N 1
ATOM 5792 C CA . ALA A 1 759 ? 13.629 18.796 -74.763 1.00 93.50 759 ALA A CA 1
ATOM 5793 C C . ALA A 1 759 ? 14.872 17.949 -75.108 1.00 93.50 759 ALA A C 1
ATOM 5795 O O . ALA A 1 759 ? 15.994 18.199 -74.661 1.00 93.50 759 ALA A O 1
ATOM 5796 N N . THR A 1 760 ? 14.676 16.887 -75.890 1.00 91.31 760 THR A N 1
ATOM 5797 C CA . THR A 1 760 ? 15.710 15.876 -76.164 1.00 91.31 760 THR A CA 1
ATOM 5798 C C . THR A 1 760 ? 16.929 16.413 -76.915 1.00 91.31 760 THR A C 1
ATOM 5800 O O . THR A 1 760 ? 18.045 15.935 -76.687 1.00 91.31 760 THR A O 1
ATOM 5803 N N . ASP A 1 761 ? 16.740 17.404 -77.784 1.00 90.50 761 ASP A N 1
ATOM 5804 C CA . ASP A 1 761 ? 17.820 18.023 -78.564 1.00 90.50 761 ASP A CA 1
ATOM 5805 C C . ASP A 1 761 ? 18.684 18.926 -77.683 1.00 90.50 761 ASP A C 1
ATOM 5807 O O . ASP A 1 761 ? 19.914 18.858 -77.731 1.00 90.50 761 ASP A O 1
ATOM 5811 N N . ASP A 1 762 ? 18.050 19.695 -76.796 1.00 92.69 762 ASP A N 1
ATOM 5812 C CA . ASP A 1 762 ? 18.745 20.511 -75.803 1.00 92.69 762 ASP A CA 1
ATOM 5813 C C . ASP A 1 762 ? 19.547 19.634 -74.835 1.00 92.69 762 ASP A C 1
ATOM 5815 O O . ASP A 1 762 ? 20.711 19.931 -74.568 1.00 92.69 762 ASP A O 1
ATOM 5819 N N . ALA A 1 763 ? 18.982 18.512 -74.377 1.00 92.19 763 ALA A N 1
ATOM 5820 C CA . ALA A 1 763 ? 19.696 17.546 -73.541 1.00 92.19 763 ALA A CA 1
ATOM 5821 C C . ALA A 1 763 ? 20.929 16.958 -74.252 1.00 92.19 763 ALA A C 1
ATOM 5823 O O . ALA A 1 763 ? 21.996 16.824 -73.653 1.00 92.19 763 ALA A O 1
ATOM 5824 N N . THR A 1 764 ? 20.811 16.666 -75.551 1.00 92.94 764 THR A N 1
ATOM 5825 C CA . THR A 1 764 ? 21.935 16.192 -76.378 1.00 92.94 764 THR A CA 1
ATOM 5826 C C . THR A 1 764 ? 22.997 17.287 -76.542 1.00 92.94 764 THR A C 1
ATOM 5828 O O . THR A 1 764 ? 24.195 17.017 -76.447 1.00 92.94 764 THR A O 1
ATOM 5831 N N . ARG A 1 765 ? 22.580 18.551 -76.713 1.00 92.50 765 ARG A N 1
ATOM 5832 C CA . ARG A 1 765 ? 23.480 19.714 -76.766 1.00 92.50 765 ARG A CA 1
ATOM 5833 C C . ARG A 1 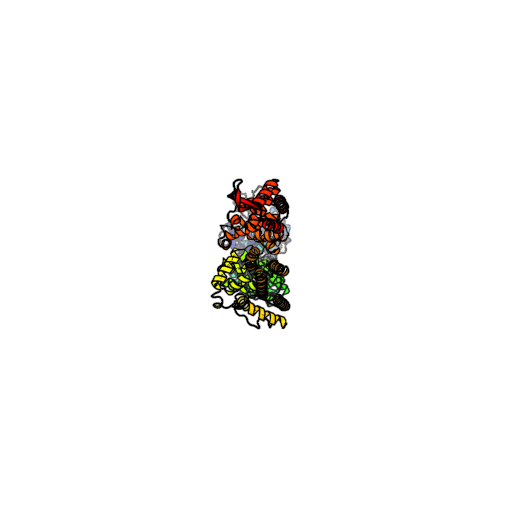765 ? 24.233 19.923 -75.452 1.00 92.50 765 ARG A C 1
ATOM 5835 O O . ARG A 1 765 ? 25.411 20.262 -75.498 1.00 92.50 765 ARG A O 1
ATOM 5842 N N . ILE A 1 766 ? 23.589 19.711 -74.301 1.00 94.25 766 ILE A N 1
ATOM 5843 C CA . ILE A 1 766 ? 24.239 19.792 -72.981 1.00 94.25 766 ILE A CA 1
ATOM 5844 C C . ILE A 1 766 ? 25.402 18.791 -72.896 1.00 94.25 766 ILE A C 1
ATOM 5846 O O . ILE A 1 766 ? 26.503 19.187 -72.523 1.00 94.25 766 ILE A O 1
ATOM 5850 N N . ILE A 1 767 ? 25.198 17.539 -73.323 1.00 93.19 767 ILE A N 1
ATOM 5851 C CA . ILE A 1 767 ? 26.265 16.521 -73.364 1.00 93.19 767 ILE A CA 1
ATOM 5852 C C . ILE A 1 767 ? 27.389 16.944 -74.308 1.00 93.19 767 ILE A C 1
ATOM 5854 O O . ILE A 1 767 ? 28.554 16.927 -73.920 1.00 93.19 767 ILE A O 1
ATOM 5858 N N . ARG A 1 768 ? 27.051 17.364 -75.535 1.00 90.31 768 ARG A N 1
ATOM 5859 C CA . ARG A 1 768 ? 28.051 17.806 -76.520 1.00 90.31 768 ARG A CA 1
ATOM 5860 C C . ARG A 1 768 ? 28.886 18.966 -75.999 1.00 90.31 768 ARG A C 1
ATOM 5862 O O . ARG A 1 768 ? 30.089 18.977 -76.206 1.00 90.31 768 ARG A O 1
ATOM 5869 N N . ASN A 1 769 ? 28.266 19.925 -75.318 1.00 91.00 769 ASN A N 1
ATOM 5870 C CA . ASN A 1 769 ? 28.981 21.040 -74.707 1.00 91.00 769 ASN A CA 1
ATOM 5871 C C . ASN A 1 769 ? 29.915 20.586 -73.578 1.00 91.00 769 ASN A C 1
ATOM 5873 O O . ASN A 1 769 ? 30.982 21.173 -73.437 1.00 91.00 769 ASN A O 1
ATOM 5877 N N . ALA A 1 770 ? 29.533 19.566 -72.805 1.00 90.44 770 ALA A N 1
ATOM 5878 C CA . ALA A 1 770 ? 30.354 19.035 -71.719 1.00 90.44 770 ALA A CA 1
ATOM 5879 C C . ALA A 1 770 ? 31.624 18.323 -72.216 1.00 90.44 770 ALA A C 1
ATOM 5881 O O . ALA A 1 770 ? 32.643 18.397 -71.543 1.00 90.44 770 ALA A O 1
ATOM 5882 N N . VAL A 1 771 ? 31.579 17.693 -73.398 1.00 91.19 771 VAL A N 1
ATOM 5883 C CA . VAL A 1 771 ? 32.738 17.016 -74.027 1.00 91.19 771 VAL A CA 1
ATOM 5884 C C . VAL A 1 771 ? 33.421 17.857 -75.112 1.00 91.19 771 VAL A C 1
ATOM 5886 O O . VAL A 1 771 ? 34.239 17.353 -75.881 1.00 91.19 771 VAL A O 1
ATOM 5889 N N . LYS A 1 772 ? 33.029 19.128 -75.252 1.00 89.25 772 LYS A N 1
ATOM 5890 C CA . LYS A 1 772 ? 33.527 20.019 -76.302 1.00 89.25 772 LYS A CA 1
ATOM 5891 C C . LYS A 1 772 ? 34.929 20.497 -75.958 1.00 89.25 772 LYS A C 1
ATOM 5893 O O . LYS A 1 772 ? 35.099 21.304 -75.045 1.00 89.25 772 LYS A O 1
ATOM 5898 N N . GLU A 1 773 ? 35.896 20.124 -76.780 1.00 84.25 773 GLU A N 1
ATOM 5899 C CA . GLU A 1 773 ? 37.267 20.607 -76.681 1.00 84.25 773 GLU A CA 1
ATOM 5900 C C . GLU A 1 773 ? 37.593 21.564 -77.837 1.00 84.25 773 GLU A C 1
ATOM 5902 O O . GLU A 1 773 ? 36.939 21.586 -78.888 1.00 84.25 773 GLU A O 1
ATOM 5907 N N . ARG A 1 774 ? 38.560 22.453 -77.601 1.00 84.06 774 ARG A N 1
ATOM 5908 C CA . ARG A 1 774 ? 39.027 23.434 -78.584 1.00 84.06 774 ARG A CA 1
ATOM 5909 C C . ARG A 1 774 ? 40.513 23.221 -78.785 1.00 84.06 774 ARG A C 1
ATOM 5911 O O . ARG A 1 774 ? 41.282 23.397 -77.847 1.00 84.06 774 ARG A O 1
ATOM 5918 N N . GLU A 1 775 ? 40.893 22.903 -80.009 1.00 78.31 775 GLU A N 1
ATOM 5919 C CA . GLU A 1 775 ? 42.286 22.801 -80.417 1.00 78.31 775 GLU A CA 1
ATOM 5920 C C . GLU A 1 775 ? 42.592 23.944 -81.386 1.00 78.31 775 GLU A C 1
ATOM 5922 O O . GLU A 1 775 ? 41.824 24.207 -82.315 1.00 78.31 775 GLU A O 1
ATOM 5927 N N . VAL A 1 776 ? 43.677 24.678 -81.146 1.00 76.44 776 VAL A N 1
ATOM 5928 C CA . VAL A 1 776 ? 44.137 25.714 -82.077 1.00 76.44 776 VAL A CA 1
ATOM 5929 C C . VAL A 1 776 ? 45.037 25.030 -83.091 1.00 76.44 776 VAL A C 1
ATOM 5931 O O . VAL A 1 776 ? 46.133 24.593 -82.752 1.00 76.44 776 VAL A O 1
ATOM 5934 N N . VAL A 1 777 ? 44.555 24.918 -84.326 1.00 74.50 777 VAL A N 1
ATOM 5935 C CA . VAL A 1 777 ? 45.300 24.326 -85.436 1.00 74.50 777 VAL A CA 1
ATOM 5936 C C . VAL A 1 777 ? 45.723 25.456 -86.366 1.00 74.50 777 VAL A C 1
ATOM 5938 O O . VAL A 1 777 ? 44.934 26.350 -86.668 1.00 74.50 777 VAL A O 1
ATOM 5941 N N . ILE A 1 778 ? 46.981 25.444 -86.797 1.00 72.00 778 ILE A N 1
ATOM 5942 C CA . ILE A 1 778 ? 47.489 26.404 -87.777 1.00 72.00 778 ILE A CA 1
ATOM 5943 C C . ILE A 1 778 ? 47.178 25.826 -89.160 1.00 72.00 778 ILE A C 1
ATOM 5945 O O . ILE A 1 778 ? 47.755 24.812 -89.545 1.00 72.00 778 ILE A O 1
ATOM 5949 N N . GLU A 1 779 ? 46.237 26.440 -89.875 1.00 71.88 779 GLU A N 1
ATOM 5950 C CA . GLU A 1 779 ? 45.891 26.093 -91.258 1.00 71.88 779 GLU A CA 1
ATOM 5951 C C . GLU A 1 779 ? 46.448 27.175 -92.194 1.00 71.88 779 GLU A C 1
ATOM 5953 O O . GLU A 1 779 ? 46.415 28.360 -91.863 1.00 71.88 779 GLU A O 1
ATOM 5958 N N . GLU A 1 780 ? 46.976 26.788 -93.353 1.00 65.94 780 GLU A N 1
ATOM 5959 C CA . GLU A 1 780 ? 47.345 27.744 -94.403 1.00 65.94 780 GLU A CA 1
ATOM 5960 C C . GLU A 1 780 ? 46.067 28.250 -95.093 1.00 65.94 780 GLU A C 1
ATOM 5962 O O . GLU A 1 780 ? 45.181 27.455 -95.415 1.00 65.94 780 GLU A O 1
ATOM 5967 N N . ASP A 1 781 ? 45.932 29.566 -95.277 1.00 66.31 781 ASP A N 1
ATOM 5968 C CA . ASP A 1 781 ? 44.815 30.139 -96.035 1.00 66.31 781 ASP A CA 1
ATOM 5969 C C . ASP A 1 781 ? 44.989 29.965 -97.557 1.00 66.31 781 ASP A C 1
ATOM 5971 O O . ASP A 1 781 ? 46.002 29.445 -98.023 1.00 66.31 781 ASP A O 1
ATOM 5975 N N . ASP A 1 782 ? 43.996 30.387 -98.353 1.00 68.31 782 ASP A N 1
ATOM 5976 C CA . ASP A 1 782 ? 43.995 30.233 -99.823 1.00 68.31 782 ASP A CA 1
ATOM 5977 C C . ASP A 1 782 ? 45.202 30.922 -100.517 1.00 68.31 782 ASP A C 1
ATOM 5979 O O . ASP A 1 782 ? 45.443 30.705 -101.707 1.00 68.31 782 ASP A O 1
ATOM 5983 N N . GLU A 1 783 ? 45.974 31.732 -99.778 1.00 64.06 783 GLU A N 1
ATOM 5984 C CA . GLU A 1 783 ? 47.181 32.444 -100.214 1.00 64.06 783 GLU A CA 1
ATOM 5985 C C . GLU A 1 783 ? 48.483 31.862 -99.612 1.00 64.06 783 GLU A C 1
ATOM 5987 O O . GLU A 1 783 ? 49.575 32.361 -99.902 1.00 64.06 783 GLU A O 1
ATOM 5992 N N . GLY A 1 784 ? 48.397 30.785 -98.820 1.00 62.91 784 GLY A N 1
ATOM 5993 C CA . GLY A 1 784 ? 49.537 30.067 -98.243 1.00 62.91 784 GLY A CA 1
ATOM 5994 C C . GLY A 1 784 ? 50.119 30.691 -96.970 1.00 62.91 784 GLY A C 1
ATOM 5995 O O . GLY A 1 784 ? 51.266 30.397 -96.629 1.00 62.91 784 GLY A O 1
ATOM 5996 N N . GLN A 1 785 ? 49.386 31.566 -96.267 1.00 65.50 785 GLN A N 1
ATOM 5997 C CA . GLN A 1 785 ? 49.838 32.127 -94.988 1.00 65.50 785 GLN A CA 1
ATOM 5998 C C . GLN A 1 785 ? 49.270 31.357 -93.786 1.00 65.50 785 GLN A C 1
ATOM 6000 O O . GLN A 1 785 ? 48.085 31.019 -93.777 1.00 65.50 785 GLN A O 1
ATOM 6005 N N . PRO A 1 786 ? 50.082 31.094 -92.738 1.00 67.94 786 PRO A N 1
ATOM 6006 C CA . PRO A 1 786 ? 49.627 30.369 -91.559 1.00 67.94 786 PRO A CA 1
ATOM 6007 C C . PRO A 1 786 ? 48.609 31.203 -90.777 1.00 67.94 786 PRO A C 1
ATOM 6009 O O . PRO A 1 786 ? 48.916 32.293 -90.286 1.00 67.94 786 PRO A O 1
ATOM 6012 N N . ARG A 1 787 ? 47.397 30.671 -90.625 1.00 70.38 787 ARG A N 1
ATOM 6013 C CA . ARG A 1 787 ? 46.302 31.285 -89.878 1.00 70.38 787 ARG A CA 1
ATOM 6014 C C . ARG A 1 787 ? 45.858 30.355 -88.754 1.00 70.38 787 ARG A C 1
ATOM 6016 O O . ARG A 1 787 ? 45.552 29.185 -88.967 1.00 70.38 787 ARG A O 1
ATOM 6023 N N . GLU A 1 788 ? 45.814 30.880 -87.534 1.00 71.19 788 GLU A N 1
ATOM 6024 C CA . GLU A 1 788 ? 45.294 30.137 -86.386 1.00 71.19 788 GLU A CA 1
ATOM 6025 C C . GLU A 1 788 ? 43.781 29.945 -86.535 1.00 71.19 788 GLU A C 1
ATOM 6027 O O . GLU A 1 788 ? 43.008 30.909 -86.543 1.00 71.19 788 GLU A O 1
ATOM 6032 N N . ARG A 1 789 ? 43.346 28.688 -86.642 1.00 75.00 789 ARG A N 1
ATOM 6033 C CA . ARG A 1 789 ? 41.938 28.313 -86.680 1.00 75.00 789 ARG A CA 1
ATOM 6034 C C . ARG A 1 789 ? 41.616 27.410 -85.499 1.00 75.00 789 ARG A C 1
ATOM 6036 O O . ARG A 1 789 ? 42.165 26.325 -85.332 1.00 75.00 789 ARG A O 1
ATOM 6043 N N . THR A 1 790 ? 40.668 27.845 -84.678 1.00 76.38 790 THR A N 1
ATOM 6044 C CA . THR A 1 790 ? 40.160 27.026 -83.576 1.00 76.38 790 THR A CA 1
ATOM 6045 C C . THR A 1 790 ? 39.269 25.921 -84.132 1.00 76.38 790 THR A C 1
ATOM 6047 O O . THR A 1 790 ? 38.130 26.176 -84.538 1.00 76.38 790 THR A O 1
ATOM 6050 N N . ARG A 1 791 ? 39.768 24.686 -84.130 1.00 77.44 791 ARG A N 1
ATOM 6051 C CA . ARG A 1 791 ? 38.990 23.494 -84.452 1.00 77.44 791 ARG A CA 1
ATOM 6052 C C . ARG A 1 791 ? 38.274 23.018 -83.193 1.00 77.44 791 ARG A C 1
ATOM 6054 O O . ARG A 1 791 ? 38.867 22.839 -82.132 1.00 77.44 791 ARG A O 1
ATOM 6061 N N . ILE A 1 792 ? 36.961 22.858 -83.307 1.00 81.12 792 ILE A N 1
ATOM 6062 C CA . ILE A 1 792 ? 36.137 22.264 -82.257 1.00 81.12 792 ILE A CA 1
ATOM 6063 C C . ILE A 1 792 ? 36.060 20.771 -82.542 1.00 81.12 792 ILE A C 1
ATOM 6065 O O . ILE A 1 792 ? 35.655 20.388 -83.640 1.00 81.12 792 ILE A O 1
ATOM 6069 N N . TRP A 1 793 ? 36.389 19.953 -81.553 1.00 81.75 793 TRP A N 1
ATOM 6070 C CA . TRP A 1 793 ? 36.157 18.515 -81.597 1.00 81.75 793 TRP A CA 1
ATOM 6071 C C . TRP A 1 793 ? 35.484 18.058 -80.296 1.00 81.75 793 TRP A C 1
ATOM 6073 O O . TRP A 1 793 ? 35.391 18.820 -79.330 1.00 81.75 793 TRP A O 1
ATOM 6083 N N . TYR A 1 794 ? 34.911 16.857 -80.309 1.00 84.88 794 TYR A N 1
ATOM 6084 C CA . TYR A 1 794 ? 34.160 16.300 -79.185 1.00 84.88 794 TYR A CA 1
ATOM 6085 C C . TYR A 1 794 ? 34.885 15.059 -78.677 1.00 84.88 794 TYR A C 1
ATOM 6087 O O . TYR A 1 794 ? 35.176 14.164 -79.467 1.00 84.88 794 TYR A O 1
ATOM 6095 N N . ASN A 1 795 ? 35.180 15.020 -77.380 1.00 87.75 795 ASN A N 1
ATOM 6096 C CA . ASN A 1 795 ? 35.969 13.956 -76.776 1.00 87.75 795 ASN A CA 1
ATOM 6097 C C . ASN A 1 795 ? 35.175 12.637 -76.701 1.00 87.75 795 ASN A C 1
ATOM 6099 O O . ASN A 1 795 ? 34.286 12.483 -75.859 1.00 87.75 795 ASN A O 1
ATOM 6103 N N . GLU A 1 796 ? 35.485 11.696 -77.599 1.00 85.56 796 GLU A N 1
ATOM 6104 C CA . GLU A 1 796 ? 34.815 10.389 -77.677 1.00 85.56 796 GLU A CA 1
ATOM 6105 C C . GLU A 1 796 ? 35.064 9.520 -76.435 1.00 85.56 796 GLU A C 1
ATOM 6107 O O . GLU A 1 796 ? 34.128 8.882 -75.952 1.00 85.56 796 GLU A O 1
ATOM 6112 N N . ASP A 1 797 ? 36.262 9.573 -75.844 1.00 86.88 797 ASP A N 1
ATOM 6113 C CA . ASP A 1 797 ? 36.590 8.823 -74.623 1.00 86.88 797 ASP A CA 1
ATOM 6114 C C . ASP A 1 797 ? 35.730 9.287 -73.433 1.00 86.88 797 ASP A C 1
ATOM 6116 O O . ASP A 1 797 ? 35.282 8.484 -72.608 1.00 86.88 797 ASP A O 1
ATOM 6120 N N . GLN A 1 798 ? 35.437 10.592 -73.347 1.00 88.81 798 GLN A N 1
ATOM 6121 C CA . GLN A 1 798 ? 34.514 11.129 -72.340 1.00 88.81 798 GLN A CA 1
ATOM 6122 C C . GLN A 1 798 ? 33.063 10.700 -72.586 1.00 88.81 798 GLN A C 1
ATOM 6124 O O . GLN A 1 798 ? 32.329 10.458 -71.624 1.00 88.81 798 GLN A O 1
ATOM 6129 N N . LEU A 1 799 ? 32.637 10.576 -73.847 1.00 90.56 799 LEU A N 1
ATOM 6130 C CA . LEU A 1 799 ? 31.313 10.040 -74.177 1.00 90.56 799 LEU A CA 1
ATOM 6131 C C . LEU A 1 799 ? 31.195 8.566 -73.772 1.00 90.56 799 LEU A C 1
ATOM 6133 O O . LEU A 1 799 ? 30.166 8.179 -73.216 1.00 90.56 799 LEU A O 1
ATOM 6137 N N . ASP A 1 800 ? 32.242 7.766 -73.972 1.00 89.94 800 ASP A N 1
ATOM 6138 C CA . ASP A 1 800 ? 32.275 6.366 -73.534 1.00 89.94 800 ASP A CA 1
ATOM 6139 C C . ASP A 1 800 ? 32.235 6.243 -72.007 1.00 89.94 800 ASP A C 1
ATOM 6141 O O . ASP A 1 800 ? 31.497 5.415 -71.460 1.00 89.94 800 ASP A O 1
ATOM 6145 N N . LEU A 1 801 ? 32.917 7.146 -71.302 1.00 91.19 801 LEU A N 1
ATOM 6146 C CA . LEU A 1 801 ? 32.813 7.252 -69.850 1.00 91.19 801 LEU A CA 1
ATOM 6147 C C . LEU A 1 801 ? 31.390 7.618 -69.392 1.00 91.19 801 LEU A C 1
ATOM 6149 O O . LEU A 1 801 ? 30.909 7.081 -68.394 1.00 91.19 801 LEU A O 1
ATOM 6153 N N . PHE A 1 802 ? 30.695 8.505 -70.111 1.00 93.81 802 PHE A N 1
ATOM 6154 C CA . PHE A 1 802 ? 29.299 8.847 -69.818 1.00 93.81 802 PHE A CA 1
ATOM 6155 C C . PHE A 1 802 ? 28.331 7.699 -70.127 1.00 93.81 802 PHE A C 1
ATOM 6157 O O . PHE A 1 802 ? 27.366 7.522 -69.386 1.00 93.81 802 PHE A O 1
ATOM 6164 N N . LEU A 1 803 ? 28.583 6.880 -71.153 1.00 91.06 803 LEU A N 1
ATOM 6165 C CA . LEU A 1 803 ? 27.773 5.685 -71.428 1.00 91.06 803 LEU A CA 1
ATOM 6166 C C . LEU A 1 803 ? 27.846 4.668 -70.282 1.00 91.06 803 LEU A C 1
ATOM 6168 O O . LEU A 1 803 ? 26.822 4.095 -69.917 1.00 91.06 803 LEU A O 1
ATOM 6172 N N . ALA A 1 804 ? 29.032 4.481 -69.698 1.00 90.81 804 ALA A N 1
ATOM 6173 C CA . ALA A 1 804 ? 29.242 3.577 -68.568 1.00 90.81 804 ALA A CA 1
ATOM 6174 C C . ALA A 1 804 ? 28.807 4.170 -67.214 1.00 90.81 804 ALA A C 1
ATOM 6176 O O . ALA A 1 804 ? 28.681 3.437 -66.234 1.00 90.81 804 ALA A O 1
ATOM 6177 N N . TYR A 1 805 ? 28.571 5.485 -67.139 1.00 92.25 805 TYR A N 1
ATOM 6178 C CA . TYR A 1 805 ? 28.370 6.192 -65.873 1.00 92.25 805 TYR A CA 1
ATOM 6179 C C . TYR A 1 805 ? 27.215 5.646 -65.016 1.00 92.25 805 TYR A C 1
ATOM 6181 O O . TYR A 1 805 ? 27.447 5.408 -63.830 1.00 92.25 805 TYR A O 1
ATOM 6189 N N . PRO A 1 806 ? 26.006 5.367 -65.551 1.00 91.44 806 PRO A N 1
ATOM 6190 C CA . PRO A 1 806 ? 24.922 4.839 -64.722 1.00 91.44 806 PRO A CA 1
ATOM 6191 C C . PRO A 1 806 ? 25.232 3.481 -64.080 1.00 91.44 806 PRO A C 1
ATOM 6193 O O . PRO A 1 806 ? 24.724 3.196 -63.000 1.00 91.44 806 PRO A O 1
ATOM 6196 N N . ASP A 1 807 ? 26.088 2.673 -64.711 1.00 91.19 807 ASP A N 1
ATOM 6197 C CA . ASP A 1 807 ? 26.494 1.348 -64.231 1.00 91.19 807 ASP A CA 1
ATOM 6198 C C . ASP A 1 807 ? 27.754 1.393 -63.339 1.00 91.19 807 ASP A C 1
ATOM 6200 O O . ASP A 1 807 ? 28.124 0.386 -62.743 1.00 91.19 807 ASP A O 1
ATOM 6204 N N . ALA A 1 808 ? 28.412 2.551 -63.208 1.00 86.56 808 ALA A N 1
ATOM 6205 C CA . ALA A 1 808 ? 29.648 2.710 -62.435 1.00 86.56 808 ALA A CA 1
ATOM 6206 C C . ALA A 1 808 ? 29.432 2.767 -60.906 1.00 86.56 808 ALA A C 1
ATOM 6208 O O . ALA A 1 808 ? 30.393 2.901 -60.146 1.00 86.56 808 ALA A O 1
ATOM 6209 N N . HIS A 1 809 ? 28.182 2.698 -60.447 1.00 82.00 809 HIS A N 1
ATOM 6210 C CA . HIS A 1 809 ? 27.795 2.817 -59.043 1.00 82.00 809 HIS A CA 1
ATOM 6211 C C . HIS A 1 809 ? 27.411 1.451 -58.441 1.00 82.00 809 HIS A C 1
ATOM 6213 O O . HIS A 1 809 ? 26.861 0.618 -59.160 1.00 82.00 809 HIS A O 1
ATOM 6219 N N . PRO A 1 810 ? 27.616 1.220 -57.122 1.00 76.50 810 PRO A N 1
ATOM 6220 C CA . PRO A 1 810 ? 27.217 -0.031 -56.459 1.00 76.50 810 PRO A CA 1
ATOM 6221 C C . PRO A 1 810 ? 25.733 -0.375 -56.642 1.00 76.50 810 PRO A C 1
ATOM 6223 O O . PRO A 1 810 ? 25.372 -1.540 -56.781 1.00 76.50 810 PRO A O 1
ATOM 6226 N N . ILE A 1 811 ? 24.883 0.655 -56.669 1.00 81.81 811 ILE A N 1
ATOM 6227 C CA . ILE A 1 811 ? 23.490 0.575 -57.104 1.00 81.81 811 ILE A CA 1
ATOM 6228 C C . ILE A 1 811 ? 23.405 1.350 -58.427 1.00 81.81 811 ILE A C 1
ATOM 6230 O O . ILE A 1 811 ? 23.677 2.555 -58.414 1.00 81.81 811 ILE A O 1
ATOM 6234 N N . PRO A 1 812 ? 23.060 0.703 -59.557 1.00 86.88 812 PRO A N 1
ATOM 6235 C CA . PRO A 1 812 ? 22.995 1.372 -60.852 1.00 86.88 812 PRO A CA 1
ATOM 6236 C C . PRO A 1 812 ? 21.954 2.498 -60.890 1.00 86.88 812 PRO A C 1
ATOM 6238 O O . PRO A 1 812 ? 20.832 2.347 -60.403 1.00 86.88 812 PRO A O 1
ATOM 6241 N N . LEU A 1 813 ? 22.310 3.622 -61.510 1.00 91.56 813 LEU A N 1
ATOM 6242 C CA . LEU A 1 813 ? 21.392 4.734 -61.761 1.00 91.56 813 LEU A CA 1
ATOM 6243 C C . LEU A 1 813 ? 20.452 4.427 -62.948 1.00 91.56 813 LEU A C 1
ATOM 6245 O O . LEU A 1 813 ? 20.803 3.640 -63.835 1.00 91.56 813 LEU A O 1
ATOM 6249 N N . PRO A 1 814 ? 19.269 5.071 -63.030 1.00 92.75 814 PRO A N 1
ATOM 6250 C CA . PRO A 1 814 ? 18.388 4.940 -64.187 1.00 92.75 814 PRO A CA 1
ATOM 6251 C C . PRO A 1 814 ? 19.081 5.265 -65.520 1.00 92.75 814 PRO A C 1
ATOM 6253 O O . PRO A 1 814 ? 19.494 6.387 -65.796 1.00 92.75 814 PRO A O 1
ATOM 6256 N N . LYS A 1 815 ? 19.166 4.271 -66.408 1.00 92.38 815 LYS A N 1
ATOM 6257 C CA . LYS A 1 815 ? 19.856 4.418 -67.702 1.00 92.38 815 LYS A CA 1
ATOM 6258 C C . LYS A 1 815 ? 19.192 5.440 -68.622 1.00 92.38 815 LYS A C 1
ATOM 6260 O O . LYS A 1 815 ? 19.869 6.192 -69.320 1.00 92.38 815 LYS A O 1
ATOM 6265 N N . ASN A 1 816 ? 17.863 5.460 -68.642 1.00 90.12 816 ASN A N 1
ATOM 6266 C CA . ASN A 1 816 ? 17.089 6.375 -69.471 1.00 90.12 816 ASN A CA 1
ATOM 6267 C C . ASN A 1 816 ? 16.517 7.521 -68.625 1.00 90.12 816 ASN A C 1
ATOM 6269 O O . ASN A 1 816 ? 16.055 7.272 -67.513 1.00 90.12 816 ASN A O 1
ATOM 6273 N N . PRO A 1 817 ? 16.493 8.755 -69.161 1.00 92.69 817 PRO A N 1
ATOM 6274 C CA . PRO A 1 817 ? 16.791 9.108 -70.556 1.00 92.69 817 PRO A CA 1
ATOM 6275 C C . PRO A 1 817 ? 18.277 9.402 -70.866 1.00 92.69 817 PRO A C 1
ATOM 6277 O O . PRO A 1 817 ? 18.603 9.653 -72.027 1.00 92.69 817 PRO A O 1
ATOM 6280 N N . PHE A 1 818 ? 19.176 9.352 -69.877 1.00 95.00 818 PHE A N 1
ATOM 6281 C CA . PHE A 1 818 ? 20.575 9.783 -70.002 1.00 95.00 818 PHE A CA 1
ATOM 6282 C C . PHE A 1 818 ? 21.374 9.075 -71.107 1.00 95.00 818 PHE A C 1
ATOM 6284 O O . PHE A 1 818 ? 21.836 9.734 -72.039 1.00 95.00 818 PHE A O 1
ATOM 6291 N N . ILE A 1 819 ? 21.499 7.743 -71.057 1.00 93.69 819 ILE A N 1
ATOM 6292 C CA . ILE A 1 819 ? 22.302 6.966 -72.019 1.00 93.69 819 ILE A CA 1
ATOM 6293 C C . ILE A 1 819 ? 21.793 7.193 -73.446 1.00 93.69 819 ILE A C 1
ATOM 6295 O O . ILE A 1 819 ? 22.585 7.379 -74.369 1.00 93.69 819 ILE A O 1
ATOM 6299 N N . GLY A 1 820 ? 20.471 7.262 -73.634 1.00 92.25 820 GLY A N 1
ATOM 6300 C CA . GLY A 1 820 ? 19.878 7.557 -74.938 1.00 92.25 820 GLY A CA 1
ATOM 6301 C C . GLY A 1 820 ? 20.300 8.919 -75.503 1.00 92.25 820 GLY A C 1
ATOM 6302 O O . GLY A 1 820 ? 20.417 9.065 -76.719 1.00 92.25 820 GLY A O 1
ATOM 6303 N N . ARG A 1 821 ? 20.559 9.917 -74.648 1.00 94.75 821 ARG A N 1
ATOM 6304 C CA . ARG A 1 821 ? 21.095 11.220 -75.073 1.00 94.75 821 ARG A CA 1
ATOM 6305 C C . ARG A 1 821 ? 22.600 11.173 -75.330 1.00 94.75 821 ARG A C 1
ATOM 6307 O O . ARG A 1 821 ? 23.054 11.814 -76.273 1.00 94.75 821 ARG A O 1
ATOM 6314 N N . VAL A 1 822 ? 23.362 10.396 -74.559 1.00 92.75 822 VAL A N 1
ATOM 6315 C CA . VAL A 1 822 ? 24.805 10.207 -74.797 1.00 92.75 822 VAL A CA 1
ATOM 6316 C C . VAL A 1 822 ? 25.043 9.510 -76.140 1.00 92.75 822 VAL A C 1
ATOM 6318 O O . VAL A 1 822 ? 25.844 9.988 -76.938 1.00 92.75 822 VAL A O 1
ATOM 6321 N N . MET A 1 823 ? 24.274 8.461 -76.458 1.00 91.00 823 MET A N 1
ATOM 6322 C CA . MET A 1 823 ? 24.320 7.814 -77.778 1.00 91.00 823 MET A CA 1
ATOM 6323 C C . MET A 1 823 ? 23.937 8.776 -78.910 1.00 91.00 823 MET A C 1
ATOM 6325 O O . MET A 1 823 ? 24.574 8.782 -79.959 1.00 91.00 823 MET A O 1
ATOM 6329 N N . ALA A 1 824 ? 22.921 9.623 -78.702 1.00 90.62 824 ALA A N 1
ATOM 6330 C CA . ALA A 1 824 ? 22.549 10.641 -79.683 1.00 90.62 824 ALA A CA 1
ATOM 6331 C C . ALA A 1 824 ? 23.675 11.665 -79.905 1.00 90.62 824 ALA A C 1
ATOM 6333 O O . ALA A 1 824 ? 23.906 12.071 -81.039 1.00 90.62 824 ALA A O 1
ATOM 6334 N N . ALA A 1 825 ? 24.400 12.053 -78.852 1.00 89.31 825 ALA A N 1
ATOM 6335 C CA . ALA A 1 825 ? 25.557 12.937 -78.966 1.00 89.31 825 ALA A CA 1
ATOM 6336 C C . ALA A 1 825 ? 26.709 12.274 -79.738 1.00 89.31 825 ALA A C 1
ATOM 6338 O O . ALA A 1 825 ? 27.285 12.929 -80.602 1.00 89.31 825 ALA A O 1
ATOM 6339 N N . LYS A 1 826 ? 26.975 10.983 -79.484 1.00 87.88 826 LYS A N 1
ATOM 6340 C CA . LYS A 1 826 ? 28.004 10.180 -80.171 1.00 87.88 826 LYS A CA 1
ATOM 6341 C C . LYS A 1 826 ? 27.709 9.943 -81.658 1.00 87.88 826 LYS A C 1
ATOM 6343 O O . LYS A 1 826 ? 28.620 9.870 -82.464 1.00 87.88 826 LYS A O 1
ATOM 6348 N N . ASN A 1 827 ? 26.437 9.865 -82.047 1.00 84.50 827 ASN A N 1
ATOM 6349 C CA . ASN A 1 827 ? 26.050 9.745 -83.461 1.00 84.50 827 ASN A CA 1
ATOM 6350 C C . ASN A 1 827 ? 26.122 11.081 -84.233 1.00 84.50 827 ASN A C 1
ATOM 6352 O O . ASN A 1 827 ? 25.916 11.097 -85.445 1.00 84.50 827 ASN A O 1
ATOM 6356 N N . LEU A 1 828 ? 26.325 12.204 -83.532 1.00 75.50 828 LEU A N 1
ATOM 6357 C CA . LEU A 1 828 ? 26.389 13.557 -84.098 1.00 75.50 828 LEU A CA 1
ATOM 6358 C C . LEU A 1 828 ? 27.796 14.181 -84.037 1.00 75.50 828 LEU A C 1
ATOM 6360 O O . LEU A 1 828 ? 27.984 15.278 -84.583 1.00 75.50 828 LEU A O 1
ATOM 6364 N N . SER A 1 829 ? 28.719 13.570 -83.288 1.00 58.19 829 SER A N 1
ATOM 6365 C CA . SER A 1 829 ? 30.170 13.803 -83.346 1.00 58.19 829 SER A CA 1
ATOM 6366 C C . SER A 1 829 ? 30.742 13.115 -84.572 1.00 58.19 829 SER A C 1
ATOM 6368 O O . SER A 1 829 ? 31.545 13.790 -85.251 1.00 58.19 829 SER A O 1
#